Protein 4WLH (pdb70)

Nearest PDB structures (foldseek):
  4wlh-assembly1_B  TM=1.002E+00  e=2.065E-86  Homo sapiens
  4wlh-assembly1_A  TM=9.991E-01  e=7.789E-84  Homo sapiens
  3fvu-assembly1_B  TM=9.979E-01  e=1.048E-82  Homo sapiens
  1w7l-assembly1_A  TM=1.001E+00  e=1.124E-81  Homo sapiens
  5veh-assembly1_A  TM=9.708E-01  e=1.735E-54  Aedes aegypti

Structure (mmCIF, N/CA/C/O backbone):
data_4WLH
#
_entry.id   4WLH
#
_cell.length_a   102.440
_cell.length_b   107.560
_cell.length_c   81.530
_cell.angle_alpha   90.00
_cell.angle_beta   112.64
_cell.angle_gamma   90.00
#
_symmetry.space_group_name_H-M   'C 1 2 1'
#
loop_
_entity.id
_entity.type
_entity.pdbx_description
1 polymer 'Kynurenine--oxoglutarate transaminase 1'
2 water water
#
loop_
_atom_site.group_PDB
_atom_site.id
_atom_site.type_symbol
_atom_site.label_atom_id
_atom_site.label_alt_id
_atom_site.label_comp_id
_atom_site.label_asym_id
_atom_site.label_entity_id
_atom_site.label_seq_id
_atom_site.pdbx_PDB_ins_code
_atom_site.Cartn_x
_atom_site.Cartn_y
_atom_site.Cartn_z
_atom_site.occupancy
_atom_site.B_iso_or_equiv
_atom_site.auth_seq_id
_atom_site.auth_comp_id
_atom_site.auth_asym_id
_atom_site.auth_atom_id
_atom_site.pdbx_PDB_model_num
ATOM 1 N N . GLN A 1 4 ? 9.656 23.186 5.796 1.00 43.59 4 GLN A N 1
ATOM 2 C CA . GLN A 1 4 ? 9.193 21.836 5.497 1.00 38.00 4 GLN A CA 1
ATOM 3 C C . GLN A 1 4 ? 8.968 21.029 6.774 1.00 18.97 4 GLN A C 1
ATOM 4 O O . GLN A 1 4 ? 9.504 21.340 7.837 1.00 25.25 4 GLN A O 1
ATOM 17 N N . LEU A 1 5 ? 8.168 19.975 6.663 1.00 19.78 5 LEU A N 1
ATOM 18 C CA . LEU A 1 5 ? 7.773 19.215 7.839 1.00 13.49 5 LEU A CA 1
ATOM 19 C C . LEU A 1 5 ? 8.942 18.457 8.459 1.00 12.94 5 LEU A C 1
ATOM 20 O O . LEU A 1 5 ? 9.157 18.518 9.676 1.00 14.79 5 LEU A O 1
ATOM 36 N N . GLN A 1 6 ? 9.682 17.738 7.623 1.00 11.61 6 GLN A N 1
ATOM 37 C CA . GLN A 1 6 ? 10.727 16.861 8.121 1.00 9.65 6 GLN A CA 1
ATOM 38 C C . GLN A 1 6 ? 12.068 17.565 8.289 1.00 10.40 6 GLN A C 1
ATOM 39 O O . GLN A 1 6 ? 12.352 18.582 7.642 1.00 11.21 6 GLN A O 1
ATOM 53 N N . ALA A 1 7 ? 12.919 16.993 9.123 1.00 9.59 7 ALA A N 1
ATOM 54 C CA . ALA A 1 7 ? 14.229 17.503 9.381 1.00 8.30 7 ALA A CA 1
ATOM 55 C C . ALA A 1 7 ? 15.143 17.317 8.180 1.00 10.05 7 ALA A C 1
ATOM 56 O O . ALA A 1 7 ? 15.075 16.311 7.476 1.00 9.26 7 ALA A O 1
ATOM 63 N N . ARG A 1 8 ? 16.024 18.285 7.998 0.87 6.66 8 ARG A N 1
ATOM 64 C CA . ARG A 1 8 ? 16.979 18.261 6.894 0.87 8.74 8 ARG A CA 1
ATOM 65 C C . ARG A 1 8 ? 17.902 17.062 6.956 0.87 7.75 8 ARG A C 1
ATOM 66 O O . ARG A 1 8 ? 18.388 16.620 5.921 0.87 7.84 8 ARG A O 1
ATOM 87 N N . ARG A 1 9 ? 18.110 16.510 8.146 1.00 8.07 9 ARG A N 1
ATOM 88 C CA . ARG A 1 9 ? 19.013 15.362 8.291 1.00 8.08 9 ARG A CA 1
ATOM 89 C C . ARG A 1 9 ? 18.503 14.146 7.507 1.00 8.27 9 ARG A C 1
ATOM 90 O O . ARG A 1 9 ? 19.270 13.215 7.265 1.00 8.82 9 ARG A O 1
ATOM 111 N N . LEU A 1 10 ? 17.235 14.153 7.100 1.00 9.12 10 LEU A N 1
ATOM 112 C CA . LEU A 1 10 ? 16.681 13.042 6.314 1.00 9.65 10 LEU A CA 1
ATOM 113 C C . LEU A 1 10 ? 16.942 13.179 4.816 1.00 8.80 10 LEU A C 1
ATOM 114 O O . LEU A 1 10 ? 16.623 12.268 4.051 1.00 9.33 10 LEU A O 1
ATOM 130 N N . ASP A 1 11 ? 17.511 14.296 4.390 1.00 9.70 11 ASP A N 1
ATOM 131 C CA . ASP A 1 11 ? 17.727 14.514 2.967 1.00 11.10 11 ASP A CA 1
ATOM 132 C C . ASP A 1 11 ? 18.517 13.364 2.339 1.00 11.21 11 ASP A C 1
ATOM 133 O O . ASP A 1 11 ? 19.590 13.000 2.810 1.00 12.44 11 ASP A O 1
ATOM 142 N N . GLY A 1 12 ? 17.967 12.800 1.272 1.00 12.05 12 GLY A N 1
ATOM 143 C CA . GLY A 1 12 ? 18.681 11.846 0.441 1.00 12.29 12 GLY A CA 1
ATOM 144 C C . GLY A 1 12 ? 18.808 10.445 1.006 1.00 15.74 12 GLY A C 1
ATOM 145 O O . GLY A 1 12 ? 19.477 9.615 0.397 1.00 20.54 12 GLY A O 1
ATOM 149 N N . ILE A 1 13 ? 18.182 10.162 2.155 1.00 11.92 13 ILE A N 1
ATOM 150 C CA . ILE A 1 13 ? 18.302 8.857 2.788 1.00 13.03 13 ILE A CA 1
ATOM 151 C C . ILE A 1 13 ? 16.980 8.138 2.948 1.00 11.26 13 ILE A C 1
ATOM 152 O O . ILE A 1 13 ? 16.910 7.130 3.652 1.00 13.25 13 ILE A O 1
ATOM 168 N N . ASP A 1 14 ? 15.934 8.601 2.270 1.00 12.67 14 ASP A N 1
ATOM 169 C CA . ASP A 1 14 ? 14.658 7.894 2.315 1.00 15.22 14 ASP A CA 1
ATOM 170 C C . ASP A 1 14 ? 14.683 6.715 1.345 1.00 14.81 14 ASP A C 1
ATOM 171 O O . ASP A 1 14 ? 13.927 5.764 1.521 1.00 18.30 14 ASP A O 1
ATOM 180 N N . TYR A 1 15 ? 15.543 6.771 0.332 0.00 0.00 15 TYR A N 1
ATOM 181 C CA . TYR A 1 15 ? 15.702 5.615 -0.539 0.00 0.00 15 TYR A CA 1
ATOM 182 C C . TYR A 1 15 ? 16.467 4.522 0.183 0.00 0.00 15 TYR A C 1
ATOM 183 O O . TYR A 1 15 ? 17.596 4.725 0.631 0.00 0.00 15 TYR A O 1
ATOM 201 N N . ASN A 1 16 ? 15.833 3.363 0.289 1.00 19.79 16 ASN A N 1
ATOM 202 C CA . ASN A 1 16 ? 16.464 2.171 0.853 1.00 17.73 16 ASN A CA 1
ATOM 203 C C . ASN A 1 16 ? 16.224 0.999 -0.093 1.00 19.56 16 ASN A C 1
ATOM 204 O O . ASN A 1 16 ? 15.087 0.730 -0.465 1.00 21.38 16 ASN A O 1
ATOM 215 N N . PRO A 1 17 ? 17.302 0.308 -0.498 1.00 18.57 17 PRO A N 1
ATOM 216 C CA . PRO A 1 17 ? 17.143 -0.742 -1.510 1.00 25.87 17 PRO A CA 1
ATOM 217 C C . PRO A 1 17 ? 16.273 -1.919 -1.049 1.00 22.52 17 PRO A C 1
ATOM 218 O O . PRO A 1 17 ? 15.505 -2.472 -1.830 1.00 25.10 17 PRO A O 1
ATOM 229 N N . TRP A 1 18 ? 16.337 -2.261 0.229 1.00 19.72 18 TRP A N 1
ATOM 230 C CA . TRP A 1 18 ? 15.816 -3.542 0.699 1.00 17.85 18 TRP A CA 1
ATOM 231 C C . TRP A 1 18 ? 14.294 -3.801 0.583 1.00 21.92 18 TRP A C 1
ATOM 232 O O . TRP A 1 18 ? 13.900 -4.937 0.325 1.00 29.53 18 TRP A O 1
ATOM 253 N N . VAL A 1 19 ? 13.450 -2.793 0.761 0.00 0.00 19 VAL A N 1
ATOM 254 C CA . VAL A 1 19 ? 12.009 -3.050 0.774 0.00 0.00 19 VAL A CA 1
ATOM 255 C C . VAL A 1 19 ? 11.492 -3.597 -0.565 0.00 0.00 19 VAL A C 1
ATOM 256 O O . VAL A 1 19 ? 10.529 -4.364 -0.591 0.00 0.00 19 VAL A O 1
ATOM 269 N N . GLU A 1 20 ? 12.134 -3.217 -1.666 0.00 0.00 20 GLU A N 1
ATOM 270 C CA . GLU A 1 20 ? 11.705 -3.676 -2.989 0.00 0.00 20 GLU A CA 1
ATOM 271 C C . GLU A 1 20 ? 12.384 -4.981 -3.419 0.00 0.00 20 GLU A C 1
ATOM 272 O O . GLU A 1 20 ? 11.874 -5.684 -4.291 0.00 0.00 20 GLU A O 1
ATOM 284 N N . PHE A 1 21 ? 13.527 -5.307 -2.819 0.00 0.00 21 PHE A N 1
ATOM 285 C CA . PHE A 1 21 ? 14.196 -6.575 -3.115 0.00 0.00 21 PHE A CA 1
ATOM 286 C C . PHE A 1 21 ? 13.460 -7.732 -2.445 0.00 0.00 21 PHE A C 1
ATOM 287 O O . PHE A 1 21 ? 13.327 -8.809 -3.025 0.00 0.00 21 PHE A O 1
ATOM 304 N N . VAL A 1 22 ? 12.981 -7.506 -1.225 0.00 0.00 22 VAL A N 1
ATOM 305 C CA . VAL A 1 22 ? 12.174 -8.504 -0.532 0.00 0.00 22 VAL A CA 1
ATOM 306 C C . VAL A 1 22 ? 10.814 -8.632 -1.213 0.00 0.00 22 VAL A C 1
ATOM 307 O O . VAL A 1 22 ? 10.168 -9.678 -1.146 0.00 0.00 22 VAL A O 1
ATOM 320 N N . LYS A 1 23 ? 10.389 -7.556 -1.869 0.00 0.00 23 LYS A N 1
ATOM 321 C CA . LYS A 1 23 ? 9.096 -7.516 -2.542 0.00 0.00 23 LYS A CA 1
ATOM 322 C C . LYS A 1 23 ? 9.057 -8.438 -3.760 0.00 0.00 23 LYS A C 1
ATOM 323 O O . LYS A 1 23 ? 8.189 -9.304 -3.855 0.00 0.00 23 LYS A O 1
ATOM 342 N N . LEU A 1 24 ? 9.992 -8.252 -4.688 0.00 0.00 24 LEU A N 1
ATOM 343 C CA . LEU A 1 24 ? 9.995 -9.029 -5.925 0.00 0.00 24 LEU A CA 1
ATOM 344 C C . LEU A 1 24 ? 10.212 -10.515 -5.651 0.00 0.00 24 LEU A C 1
ATOM 345 O O . LEU A 1 24 ? 9.617 -11.368 -6.309 0.00 0.00 24 LEU A O 1
ATOM 361 N N . ALA A 1 25 ? 11.068 -10.817 -4.680 0.00 0.00 25 ALA A N 1
ATOM 362 C CA . ALA A 1 25 ? 11.361 -12.199 -4.320 0.00 0.00 25 ALA A CA 1
ATOM 363 C C . ALA A 1 25 ? 10.121 -12.893 -3.766 0.00 0.00 25 ALA A C 1
ATOM 364 O O . ALA A 1 25 ? 9.857 -14.055 -4.074 0.00 0.00 25 ALA A O 1
ATOM 371 N N . SER A 1 26 ? 9.363 -12.169 -2.949 0.00 0.00 26 SER A N 1
ATOM 372 C CA . SER A 1 26 ? 8.172 -12.715 -2.308 0.00 0.00 26 SER A CA 1
ATOM 373 C C . SER A 1 26 ? 7.086 -13.090 -3.311 0.00 0.00 26 SER A C 1
ATOM 374 O O . SER A 1 26 ? 6.189 -13.874 -2.997 0.00 0.00 26 SER A O 1
ATOM 382 N N . GLU A 1 27 ? 7.173 -12.537 -4.516 0.00 0.00 27 GLU A N 1
ATOM 383 C CA . GLU A 1 27 ? 6.086 -12.639 -5.485 0.00 0.00 27 GLU A CA 1
ATOM 384 C C . GLU A 1 27 ? 6.288 -13.712 -6.561 0.00 0.00 27 GLU A C 1
ATOM 385 O O . GLU A 1 27 ? 5.399 -13.931 -7.386 0.00 0.00 27 GLU A O 1
ATOM 397 N N . HIS A 1 28 ? 7.445 -14.371 -6.559 0.00 0.00 28 HIS A N 1
ATOM 398 C CA . HIS A 1 28 ? 7.741 -15.418 -7.541 0.00 0.00 28 HIS A CA 1
ATOM 399 C C . HIS A 1 28 ? 8.102 -16.739 -6.863 0.00 0.00 28 HIS A C 1
ATOM 400 O O . HIS A 1 28 ? 8.456 -16.766 -5.684 0.00 0.00 28 HIS A O 1
ATOM 413 N N . ASP A 1 29 ? 8.008 -17.831 -7.618 0.00 0.00 29 ASP A N 1
ATOM 414 C CA . ASP A 1 29 ? 8.414 -19.149 -7.137 0.00 0.00 29 ASP A CA 1
ATOM 415 C C . ASP A 1 29 ? 9.924 -19.271 -7.282 0.00 0.00 29 ASP A C 1
ATOM 416 O O . ASP A 1 29 ? 10.432 -19.441 -8.391 0.00 0.00 29 ASP A O 1
ATOM 425 N N . VAL A 1 30 ? 10.637 -19.189 -6.162 1.00 20.33 30 VAL A N 1
ATOM 426 C CA . VAL A 1 30 ? 12.063 -18.905 -6.202 1.00 16.11 30 VAL A CA 1
ATOM 427 C C . VAL A 1 30 ? 12.828 -19.520 -5.052 1.00 13.63 30 VAL A C 1
ATOM 428 O O . VAL A 1 30 ? 12.279 -19.810 -3.991 1.00 16.80 30 VAL A O 1
ATOM 441 N N . VAL A 1 31 ? 14.124 -19.697 -5.287 1.00 12.56 31 VAL A N 1
ATOM 442 C CA . VAL A 1 31 ? 15.069 -20.076 -4.261 1.00 12.96 31 VAL A CA 1
ATOM 443 C C . VAL A 1 31 ? 15.750 -18.780 -3.832 1.00 11.79 31 VAL A C 1
ATOM 444 O O . VAL A 1 31 ? 16.403 -18.102 -4.637 1.00 11.41 31 VAL A O 1
ATOM 457 N N . ASN A 1 32 ? 15.538 -18.402 -2.585 1.00 12.16 32 ASN A N 1
ATOM 458 C CA . ASN A 1 32 ? 15.982 -17.094 -2.131 1.00 12.52 32 ASN A CA 1
ATOM 459 C C . ASN A 1 32 ? 17.371 -17.158 -1.537 1.00 11.81 32 ASN A C 1
ATOM 460 O O . ASN A 1 32 ? 17.569 -17.492 -0.374 1.00 17.02 32 ASN A O 1
ATOM 471 N N . LEU A 1 33 ? 18.341 -16.800 -2.358 1.00 10.44 33 LEU A N 1
ATOM 472 C CA . LEU A 1 33 ? 19.711 -16.740 -1.919 1.00 9.73 33 LEU A CA 1
ATOM 473 C C . LEU A 1 33 ? 20.133 -15.296 -1.707 1.00 9.31 33 LEU A C 1
ATOM 474 O O . LEU A 1 33 ? 21.316 -15.018 -1.605 1.00 9.58 33 LEU A O 1
ATOM 490 N N . GLY A 1 34 ? 19.166 -14.376 -1.621 1.00 11.34 34 GLY A N 1
ATOM 491 C CA . GLY A 1 34 ? 19.454 -12.968 -1.372 1.00 10.02 34 GLY A CA 1
ATOM 492 C C . GLY A 1 34 ? 19.299 -12.608 0.077 1.00 11.05 34 GLY A C 1
ATOM 493 O O . GLY A 1 34 ? 19.816 -11.602 0.522 1.00 17.87 34 GLY A O 1
ATOM 497 N N . GLN A 1 35 ? 18.562 -13.422 0.813 1.00 13.87 35 GLN A N 1
ATOM 498 C CA . GLN A 1 35 ? 18.307 -13.171 2.223 1.00 11.89 35 GLN A CA 1
ATOM 499 C C . GLN A 1 35 ? 19.579 -13.410 3.030 1.00 14.52 35 GLN A C 1
ATOM 500 O O . GLN A 1 35 ? 20.195 -14.471 2.918 1.00 27.79 35 GLN A O 1
ATOM 514 N N . GLY A 1 36 ? 19.950 -12.439 3.852 1.00 16.21 36 GLY A N 1
ATOM 515 C CA . GLY A 1 36 ? 21.156 -12.526 4.668 1.00 16.93 36 GLY A CA 1
ATOM 516 C C . GLY A 1 36 ? 20.957 -13.101 6.055 1.00 15.30 36 GLY A C 1
ATOM 517 O O . GLY A 1 36 ? 21.463 -12.564 7.041 1.00 15.41 36 GLY A O 1
ATOM 521 N N . PHE A 1 37 ? 20.199 -14.190 6.132 1.00 13.38 37 PHE A N 1
ATOM 522 C CA . PHE A 1 37 ? 19.997 -14.920 7.382 1.00 13.07 37 PHE A CA 1
ATOM 523 C C . PHE A 1 37 ? 19.830 -16.400 7.099 1.00 11.82 37 PHE A C 1
ATOM 524 O O . PHE A 1 37 ? 19.446 -16.784 5.993 1.00 11.69 37 PHE A O 1
ATOM 541 N N . PRO A 1 38 ? 20.110 -17.245 8.081 1.00 11.38 38 PRO A N 1
ATOM 542 C CA . PRO A 1 38 ? 19.924 -18.673 7.868 1.00 10.51 38 PRO A CA 1
ATOM 543 C C . PRO A 1 38 ? 18.463 -19.047 7.733 1.00 11.78 38 PRO A C 1
ATOM 544 O O . PRO A 1 38 ? 17.624 -18.454 8.434 1.00 13.81 38 PRO A O 1
ATOM 555 N N . ASP A 1 39 ? 18.145 -20.010 6.879 1.00 11.59 39 ASP A N 1
ATOM 556 C CA . ASP A 1 39 ? 16.790 -20.562 6.819 1.00 11.81 39 ASP A CA 1
ATOM 557 C C . ASP A 1 39 ? 16.668 -21.914 7.523 1.00 13.28 39 ASP A C 1
ATOM 558 O O . ASP A 1 39 ? 15.858 -22.758 7.153 1.00 14.46 39 ASP A O 1
ATOM 567 N N . PHE A 1 40 ? 17.481 -22.093 8.560 1.00 16.48 40 PHE A N 1
ATOM 568 C CA . PHE A 1 40 ? 17.430 -23.266 9.420 1.00 16.24 40 PHE A CA 1
ATOM 569 C C . PHE A 1 40 ? 17.506 -22.742 10.846 1.00 11.51 40 PHE A C 1
ATOM 570 O O . PHE A 1 40 ? 17.748 -21.562 11.057 1.00 14.92 40 PHE A O 1
ATOM 587 N N . PRO A 1 41 ? 17.252 -23.618 11.834 1.00 12.28 41 PRO A N 1
ATOM 588 C CA . PRO A 1 41 ? 17.188 -23.121 13.205 1.00 12.76 41 PRO A CA 1
ATOM 589 C C . PRO A 1 41 ? 18.532 -22.685 13.788 1.00 10.54 41 PRO A C 1
ATOM 590 O O . PRO A 1 41 ? 19.584 -23.193 13.404 1.00 10.53 41 PRO A O 1
ATOM 601 N N . PRO A 1 42 ? 18.500 -21.786 14.760 1.00 9.36 42 PRO A N 1
ATOM 602 C CA . PRO A 1 42 ? 19.686 -21.569 15.578 1.00 9.86 42 PRO A CA 1
ATOM 603 C C . PRO A 1 42 ? 20.015 -22.875 16.320 1.00 10.00 42 PRO A C 1
ATOM 604 O O . PRO A 1 42 ? 19.155 -23.766 16.411 1.00 9.39 42 PRO A O 1
ATOM 615 N N . PRO A 1 43 ? 21.232 -22.996 16.842 1.00 8.24 43 PRO A N 1
ATOM 616 C CA . PRO A 1 43 ? 21.581 -24.215 17.576 1.00 8.72 43 PRO A CA 1
ATOM 617 C C . PRO A 1 43 ? 20.707 -24.388 18.812 1.00 8.92 43 PRO A C 1
ATOM 618 O O . PRO A 1 43 ? 20.212 -23.401 19.368 1.00 8.56 43 PRO A O 1
ATOM 629 N N . ASP A 1 44 ? 20.533 -25.637 19.236 1.00 8.39 44 ASP A N 1
ATOM 630 C CA . ASP A 1 44 ? 19.663 -25.969 20.363 1.00 10.93 44 ASP A CA 1
ATOM 631 C C . ASP A 1 44 ? 19.979 -25.153 21.614 1.00 8.19 44 ASP A C 1
ATOM 632 O O . ASP A 1 44 ? 19.059 -24.663 22.273 1.00 8.83 44 ASP A O 1
ATOM 641 N N . PHE A 1 45 ? 21.256 -24.958 21.954 1.00 8.62 45 PHE A N 1
ATOM 642 C CA . PHE A 1 45 ? 21.565 -24.277 23.217 1.00 9.11 45 PHE A CA 1
ATOM 643 C C . PHE A 1 45 ? 21.103 -22.823 23.180 1.00 8.19 45 PHE A C 1
ATOM 644 O O . PHE A 1 45 ? 20.763 -22.259 24.209 1.00 9.04 45 PHE A O 1
ATOM 661 N N . ALA A 1 46 ? 21.046 -22.238 21.985 1.00 8.42 46 ALA A N 1
ATOM 662 C CA . ALA A 1 46 ? 20.618 -20.838 21.855 1.00 8.12 46 ALA A CA 1
ATOM 663 C C . ALA A 1 46 ? 19.101 -20.727 21.969 1.00 7.82 46 ALA A C 1
ATOM 664 O O . ALA A 1 46 ? 18.615 -19.889 22.701 1.00 8.99 46 ALA A O 1
ATOM 671 N N A VAL A 1 47 ? 18.370 -21.594 21.270 0.52 8.69 47 VAL A N 1
ATOM 672 N N B VAL A 1 47 ? 18.335 -21.579 21.281 0.48 8.55 47 VAL A N 1
ATOM 673 C CA A VAL A 1 47 ? 16.920 -21.611 21.365 0.52 9.79 47 VAL A CA 1
ATOM 674 C CA B VAL A 1 47 ? 16.883 -21.499 21.434 0.48 9.92 47 VAL A CA 1
ATOM 675 C C A VAL A 1 47 ? 16.508 -21.902 22.811 0.52 9.29 47 VAL A C 1
ATOM 676 C C B VAL A 1 47 ? 16.485 -21.890 22.854 0.48 9.38 47 VAL A C 1
ATOM 677 O O A VAL A 1 47 ? 15.632 -21.238 23.359 0.52 9.67 47 VAL A O 1
ATOM 678 O O B VAL A 1 47 ? 15.579 -21.293 23.427 0.48 9.60 47 VAL A O 1
ATOM 703 N N . GLU A 1 48 ? 17.172 -22.869 23.439 1.00 8.56 48 GLU A N 1
ATOM 704 C CA . GLU A 1 48 ? 16.909 -23.221 24.830 1.00 8.71 48 GLU A CA 1
ATOM 705 C C . GLU A 1 48 ? 17.203 -22.053 25.759 1.00 9.57 48 GLU A C 1
ATOM 706 O O . GLU A 1 48 ? 16.468 -21.835 26.713 1.00 8.64 48 GLU A O 1
ATOM 719 N N . ALA A 1 49 ? 18.265 -21.298 25.480 1.00 8.98 49 ALA A N 1
ATOM 720 C CA . ALA A 1 49 ? 18.581 -20.134 26.292 1.00 8.76 49 ALA A CA 1
ATOM 721 C C . ALA A 1 49 ? 17.447 -19.120 26.273 1.00 7.62 49 ALA A C 1
ATOM 722 O O . ALA A 1 49 ? 17.102 -18.538 27.300 1.00 8.33 49 ALA A O 1
ATOM 729 N N . PHE A 1 50 ? 16.852 -18.889 25.116 1.00 7.21 50 PHE A N 1
ATOM 730 C CA . PHE A 1 50 ? 15.749 -17.926 25.064 1.00 8.96 50 PHE A CA 1
ATOM 731 C C . PHE A 1 50 ? 14.511 -18.510 25.762 1.00 8.85 50 PHE A C 1
ATOM 732 O O . PHE A 1 50 ? 13.827 -17.806 26.506 1.00 8.58 50 PHE A O 1
ATOM 749 N N . GLN A 1 51 ? 14.231 -19.796 25.545 1.00 8.98 51 GLN A N 1
ATOM 750 C CA . GLN A 1 51 ? 13.130 -20.439 26.256 1.00 8.45 51 GLN A CA 1
ATOM 751 C C . GLN A 1 51 ? 13.300 -20.333 27.764 1.00 9.18 51 GLN A C 1
ATOM 752 O O . GLN A 1 51 ? 12.334 -20.055 28.487 1.00 10.94 51 GLN A O 1
ATOM 766 N N . HIS A 1 52 ? 14.525 -20.501 28.248 1.00 8.49 52 HIS A N 1
ATOM 767 C CA . HIS A 1 52 ? 14.800 -20.370 29.680 1.00 9.77 52 HIS A CA 1
ATOM 768 C C . HIS A 1 52 ? 14.537 -18.954 30.181 1.00 9.60 52 HIS A C 1
ATOM 769 O O . HIS A 1 52 ? 14.006 -18.746 31.257 1.00 10.52 52 HIS A O 1
ATOM 782 N N . ALA A 1 53 ? 14.947 -17.965 29.393 1.00 8.68 53 ALA A N 1
ATOM 783 C CA . ALA A 1 53 ? 14.780 -16.569 29.792 1.00 8.72 53 ALA A CA 1
ATOM 784 C C . ALA A 1 53 ? 13.316 -16.176 29.884 1.00 8.88 53 ALA A C 1
ATOM 785 O O . ALA A 1 53 ? 12.962 -15.355 30.737 1.00 12.61 53 ALA A O 1
ATOM 792 N N . VAL A 1 54 ? 12.447 -16.725 29.039 1.00 9.53 54 VAL A N 1
ATOM 793 C CA . VAL A 1 54 ? 11.041 -16.349 29.067 1.00 10.69 54 VAL A CA 1
ATOM 794 C C . VAL A 1 54 ? 10.217 -17.251 29.997 1.00 10.61 54 VAL A C 1
ATOM 795 O O . VAL A 1 54 ? 9.022 -17.020 30.174 1.00 13.49 54 VAL A O 1
ATOM 808 N N . SER A 1 55 ? 10.843 -18.244 30.620 1.00 12.13 55 SER A N 1
ATOM 809 C CA . SER A 1 55 ? 10.132 -19.123 31.550 1.00 12.19 55 SER A CA 1
ATOM 810 C C . SER A 1 55 ? 10.783 -19.129 32.947 1.00 13.25 55 SER A C 1
ATOM 811 O O . SER A 1 55 ? 10.391 -19.909 33.817 1.00 17.46 55 SER A O 1
ATOM 819 N N . GLY A 1 56 ? 11.743 -18.244 33.185 1.00 14.38 56 GLY A N 1
ATOM 820 C CA . GLY A 1 56 ? 12.489 -18.214 34.425 1.00 14.36 56 GLY A CA 1
ATOM 821 C C . GLY A 1 56 ? 11.993 -17.126 35.348 1.00 15.76 56 GLY A C 1
ATOM 822 O O . GLY A 1 56 ? 10.785 -16.902 35.431 1.00 17.45 56 GLY A O 1
ATOM 826 N N . ASP A 1 57 ? 12.932 -16.461 36.020 1.00 14.27 57 ASP A N 1
ATOM 827 C CA . ASP A 1 57 ? 12.636 -15.357 36.943 1.00 15.11 57 ASP A CA 1
ATOM 828 C C . ASP A 1 57 ? 11.622 -14.394 36.305 1.00 12.95 57 ASP A C 1
ATOM 829 O O . ASP A 1 57 ? 11.877 -13.821 35.246 1.00 10.33 57 ASP A O 1
ATOM 838 N N . PHE A 1 58 ? 10.464 -14.216 36.925 1.00 11.17 58 PHE A N 1
ATOM 839 C CA . PHE A 1 58 ? 9.438 -13.384 36.320 1.00 11.40 58 PHE A CA 1
ATOM 840 C C . PHE A 1 58 ? 9.891 -11.942 36.150 1.00 9.93 58 PHE A C 1
ATOM 841 O O . PHE A 1 58 ? 9.344 -11.202 35.316 1.00 10.39 58 PHE A O 1
ATOM 858 N N . MET A 1 59 ? 10.882 -11.530 36.926 1.00 11.07 59 MET A N 1
ATOM 859 C CA . MET A 1 59 ? 11.333 -10.149 36.859 1.00 11.00 59 MET A CA 1
ATOM 860 C C . MET A 1 59 ? 12.133 -9.871 35.591 1.00 9.07 59 MET A C 1
ATOM 861 O O . MET A 1 59 ? 12.364 -8.701 35.270 1.00 9.14 59 MET A O 1
ATOM 875 N N . LEU A 1 60 ? 12.535 -10.912 34.863 1.00 7.81 60 LEU A N 1
ATOM 876 C CA . LEU A 1 60 ? 13.131 -10.690 33.559 1.00 9.01 60 LEU A CA 1
ATOM 877 C C . LEU A 1 60 ? 12.109 -10.133 32.572 1.00 7.46 60 LEU A C 1
ATOM 878 O O . LEU A 1 60 ? 12.504 -9.688 31.497 1.00 8.02 60 LEU A O 1
ATOM 894 N N . ASN A 1 61 ? 10.818 -10.123 32.898 1.00 7.37 61 ASN A N 1
ATOM 895 C CA . ASN A 1 61 ? 9.830 -9.445 32.059 1.00 7.32 61 ASN A CA 1
ATOM 896 C C . ASN A 1 61 ? 9.854 -7.930 32.223 1.00 6.94 61 ASN A C 1
ATOM 897 O O . ASN A 1 61 ? 9.191 -7.249 31.457 1.00 7.67 61 ASN A O 1
ATOM 908 N N . GLN A 1 62 ? 10.585 -7.414 33.224 1.00 6.59 62 GLN A N 1
ATOM 909 C CA . GLN A 1 62 ? 10.649 -5.976 33.476 1.00 6.33 62 GLN A CA 1
ATOM 910 C C . GLN A 1 62 ? 11.999 -5.409 33.038 1.00 6.82 62 GLN A C 1
ATOM 911 O O . GLN A 1 62 ? 12.940 -6.155 32.714 1.00 7.47 62 GLN A O 1
ATOM 925 N N . TYR A 1 63 ? 12.089 -4.086 33.018 1.00 5.82 63 TYR A N 1
ATOM 926 C CA . TYR A 1 63 ? 13.300 -3.379 32.624 1.00 6.32 63 TYR A CA 1
ATOM 927 C C . TYR A 1 63 ? 14.540 -3.951 33.280 1.00 7.43 63 TYR A C 1
ATOM 928 O O . TYR A 1 63 ? 14.531 -4.283 34.470 1.00 8.42 63 TYR A O 1
ATOM 946 N N . THR A 1 64 ? 15.641 -3.978 32.525 1.00 7.71 64 THR A N 1
ATOM 947 C CA . THR A 1 64 ? 16.967 -4.214 33.117 1.00 9.10 64 THR A CA 1
ATOM 948 C C . THR A 1 64 ? 17.774 -2.920 33.043 1.00 7.81 64 THR A C 1
ATOM 949 O O . THR A 1 64 ? 17.233 -1.860 32.734 1.00 9.36 64 THR A O 1
ATOM 960 N N . LYS A 1 65 ? 19.065 -3.017 33.342 0.98 8.10 65 LYS A N 1
ATOM 961 C CA . LYS A 1 65 ? 19.917 -1.849 33.397 0.98 8.82 65 LYS A CA 1
ATOM 962 C C . LYS A 1 65 ? 20.130 -1.229 32.028 0.98 7.31 65 LYS A C 1
ATOM 963 O O . LYS A 1 65 ? 20.266 -1.923 31.016 0.98 7.52 65 LYS A O 1
ATOM 982 N N . THR A 1 66 ? 20.185 0.092 31.998 1.00 7.40 66 THR A N 1
ATOM 983 C CA . THR A 1 66 ? 20.223 0.854 30.773 1.00 8.51 66 THR A CA 1
ATOM 984 C C . THR A 1 66 ? 21.350 0.443 29.832 1.00 7.60 66 THR A C 1
ATOM 985 O O . THR A 1 66 ? 21.122 0.312 28.628 1.00 8.50 66 THR A O 1
ATOM 996 N N . PHE A 1 67 ? 22.558 0.224 30.348 1.00 8.03 67 PHE A N 1
ATOM 997 C CA . PHE A 1 67 ? 23.693 -0.030 29.454 1.00 7.04 67 PHE A CA 1
ATOM 998 C C . PHE A 1 67 ? 23.945 -1.519 29.231 1.00 8.94 67 PHE A C 1
ATOM 999 O O . PHE A 1 67 ? 24.890 -1.895 28.506 1.00 9.43 67 PHE A O 1
ATOM 1016 N N . GLY A 1 68 ? 23.074 -2.365 29.779 1.00 8.28 68 GLY A N 1
ATOM 1017 C CA . GLY A 1 68 ? 23.096 -3.779 29.468 1.00 7.79 68 GLY A CA 1
ATOM 1018 C C . GLY A 1 68 ? 22.712 -4.655 30.639 1.00 7.92 68 GLY A C 1
ATOM 1019 O O . GLY A 1 68 ? 23.022 -4.355 31.794 1.00 9.30 68 GLY A O 1
ATOM 1023 N N . TYR A 1 69 ? 22.051 -5.759 30.334 1.00 7.17 69 TYR A N 1
ATOM 1024 C CA . TYR A 1 69 ? 21.759 -6.804 31.307 1.00 7.73 69 TYR A CA 1
ATOM 1025 C C . TYR A 1 69 ? 23.086 -7.259 31.929 1.00 8.45 69 TYR A C 1
ATOM 1026 O O . TYR A 1 69 ? 23.971 -7.684 31.195 1.00 7.68 69 TYR A O 1
ATOM 1044 N N . PRO A 1 70 ? 23.236 -7.171 33.267 1.00 8.37 70 PRO A N 1
ATOM 1045 C CA . PRO A 1 70 ? 24.590 -7.377 33.789 1.00 9.40 70 PRO A CA 1
ATOM 1046 C C . PRO A 1 70 ? 25.223 -8.745 33.510 1.00 8.21 70 PRO A C 1
ATOM 1047 O O . PRO A 1 70 ? 26.422 -8.772 33.235 1.00 9.36 70 PRO A O 1
ATOM 1058 N N . PRO A 1 71 ? 24.462 -9.854 33.508 1.00 8.85 71 PRO A N 1
ATOM 1059 C CA . PRO A 1 71 ? 25.131 -11.096 33.117 1.00 8.62 71 PRO A CA 1
ATOM 1060 C C . PRO A 1 71 ? 25.633 -11.084 31.684 1.00 9.39 71 PRO A C 1
ATOM 1061 O O . PRO A 1 71 ? 26.609 -11.760 31.376 1.00 9.92 71 PRO A O 1
ATOM 1072 N N . LEU A 1 72 ? 24.994 -10.319 30.795 1.00 8.51 72 LEU A N 1
ATOM 1073 C CA . LEU A 1 72 ? 25.472 -10.225 29.422 1.00 7.32 72 LEU A CA 1
ATOM 1074 C C . LEU A 1 72 ? 26.723 -9.360 29.348 1.00 7.83 72 LEU A C 1
ATOM 1075 O O . LEU A 1 72 ? 27.701 -9.738 28.683 1.00 8.13 72 LEU A O 1
ATOM 1091 N N . THR A 1 73 ? 26.742 -8.200 30.000 1.00 7.93 73 THR A N 1
ATOM 1092 C CA . THR A 1 73 ? 27.930 -7.364 29.915 1.00 9.01 73 THR A CA 1
ATOM 1093 C C . THR A 1 73 ? 29.115 -8.065 30.590 1.00 7.97 73 THR A C 1
ATOM 1094 O O . THR A 1 73 ? 30.244 -7.909 30.162 1.00 9.39 73 THR A O 1
ATOM 1105 N N . LYS A 1 74 ? 28.844 -8.875 31.607 1.00 8.70 74 LYS A N 1
ATOM 1106 C CA . LYS A 1 74 ? 29.903 -9.608 32.304 1.00 8.67 74 LYS A CA 1
ATOM 1107 C C . LYS A 1 74 ? 30.581 -10.593 31.358 1.00 9.56 74 LYS A C 1
ATOM 1108 O O . LYS A 1 74 ? 31.814 -10.629 31.278 1.00 10.27 74 LYS A O 1
ATOM 1127 N N . ILE A 1 75 ? 29.798 -11.415 30.664 1.00 8.41 75 ILE A N 1
ATOM 1128 C CA . ILE A 1 75 ? 30.390 -12.414 29.778 1.00 9.67 75 ILE A CA 1
ATOM 1129 C C . ILE A 1 75 ? 30.962 -11.776 28.509 1.00 9.09 75 ILE A C 1
ATOM 1130 O O . ILE A 1 75 ? 31.981 -12.227 27.992 1.00 9.30 75 ILE A O 1
ATOM 1146 N N . LEU A 1 76 ? 30.360 -10.699 28.003 1.00 8.14 76 LEU A N 1
ATOM 1147 C CA . LEU A 1 76 ? 30.976 -10.017 26.883 1.00 7.98 76 LEU A CA 1
ATOM 1148 C C . LEU A 1 76 ? 32.358 -9.501 27.287 1.00 8.70 76 LEU A C 1
ATOM 1149 O O . LEU A 1 76 ? 33.323 -9.632 26.527 1.00 9.05 76 LEU A O 1
ATOM 1165 N N . ALA A 1 77 ? 32.447 -8.882 28.462 1.00 8.41 77 ALA A N 1
ATOM 1166 C CA . ALA A 1 77 ? 33.714 -8.292 28.896 1.00 10.82 77 ALA A CA 1
ATOM 1167 C C . ALA A 1 77 ? 34.776 -9.372 29.104 1.00 10.26 77 ALA A C 1
ATOM 1168 O O . ALA A 1 77 ? 35.917 -9.213 28.699 1.00 10.76 77 ALA A O 1
ATOM 1175 N N A SER A 1 78 ? 34.388 -10.467 29.744 0.30 9.66 78 SER A N 1
ATOM 1176 N N B SER A 1 78 ? 34.418 -10.484 29.719 0.70 9.67 78 SER A N 1
ATOM 1177 C CA A SER A 1 78 ? 35.309 -11.572 29.998 0.30 9.81 78 SER A CA 1
ATOM 1178 C CA B SER A 1 78 ? 35.426 -11.516 29.975 0.70 9.74 78 SER A CA 1
ATOM 1179 C C A SER A 1 78 ? 35.795 -12.189 28.693 0.30 11.11 78 SER A C 1
ATOM 1180 C C B SER A 1 78 ? 35.815 -12.300 28.721 0.70 11.46 78 SER A C 1
ATOM 1181 O O A SER A 1 78 ? 36.997 -12.224 28.412 0.30 9.30 78 SER A O 1
ATOM 1182 O O B SER A 1 78 ? 36.996 -12.575 28.491 0.70 11.88 78 SER A O 1
ATOM 1197 N N . PHE A 1 79 ? 34.843 -12.654 27.889 1.00 9.22 79 PHE A N 1
ATOM 1198 C CA . PHE A 1 79 ? 35.124 -13.426 26.682 1.00 9.99 79 PHE A CA 1
ATOM 1199 C C . PHE A 1 79 ? 35.834 -12.579 25.640 1.00 9.92 79 PHE A C 1
ATOM 1200 O O . PHE A 1 79 ? 36.880 -12.965 25.120 1.00 10.39 79 PHE A O 1
ATOM 1218 N N . PHE A 1 80 ? 35.307 -11.402 25.338 1.00 9.61 80 PHE A N 1
ATOM 1219 C CA . PHE A 1 80 ? 35.980 -10.573 24.342 1.00 9.35 80 PHE A CA 1
ATOM 1220 C C . PHE A 1 80 ? 37.276 -9.965 24.879 1.00 10.73 80 PHE A C 1
ATOM 1221 O O . PHE A 1 80 ? 38.176 -9.670 24.119 1.00 10.80 80 PHE A O 1
ATOM 1238 N N . GLY A 1 81 ? 37.382 -9.804 26.190 1.00 10.73 81 GLY A N 1
ATOM 1239 C CA . GLY A 1 81 ? 38.632 -9.340 26.772 1.00 12.64 81 GLY A CA 1
ATOM 1240 C C . GLY A 1 81 ? 39.730 -10.344 26.458 1.00 12.44 81 GLY A C 1
ATOM 1241 O O . GLY A 1 81 ? 40.848 -9.969 26.092 1.00 12.69 81 GLY A O 1
ATOM 1245 N N A GLU A 1 82 ? 39.390 -11.628 26.571 0.39 11.22 82 GLU A N 1
ATOM 1246 N N B GLU A 1 82 ? 39.425 -11.623 26.593 0.61 11.13 82 GLU A N 1
ATOM 1247 C CA A GLU A 1 82 ? 40.301 -12.744 26.280 0.39 12.37 82 GLU A CA 1
ATOM 1248 C CA B GLU A 1 82 ? 40.397 -12.655 26.270 0.61 12.84 82 GLU A CA 1
ATOM 1249 C C A GLU A 1 82 ? 40.672 -12.833 24.795 0.39 14.91 82 GLU A C 1
ATOM 1250 C C B GLU A 1 82 ? 40.742 -12.587 24.780 0.61 15.73 82 GLU A C 1
ATOM 1251 O O A GLU A 1 82 ? 41.789 -13.206 24.441 0.39 13.58 82 GLU A O 1
ATOM 1252 O O B GLU A 1 82 ? 41.923 -12.570 24.407 0.61 13.91 82 GLU A O 1
ATOM 1275 N N . LEU A 1 83 ? 39.721 -12.517 23.923 1.00 12.28 83 LEU A N 1
ATOM 1276 C CA . LEU A 1 83 ? 39.953 -12.551 22.485 1.00 13.54 83 LEU A CA 1
ATOM 1277 C C . LEU A 1 83 ? 40.755 -11.334 22.027 1.00 16.13 83 LEU A C 1
ATOM 1278 O O . LEU A 1 83 ? 41.568 -11.454 21.092 1.00 16.66 83 LEU A O 1
ATOM 1295 N N . LEU A 1 84 ? 40.531 -10.183 22.664 1.00 13.93 84 LEU A N 1
ATOM 1296 C CA . LEU A 1 84 ? 41.166 -8.936 22.279 1.00 13.69 84 LEU A CA 1
ATOM 1297 C C . LEU A 1 84 ? 42.472 -8.658 23.020 1.00 18.10 84 LEU A C 1
ATOM 1298 O O . LEU A 1 84 ? 43.170 -7.709 22.668 1.00 19.30 84 LEU A O 1
ATOM 1314 N N . GLY A 1 85 ? 42.795 -9.453 24.033 1.00 17.48 85 GLY A N 1
ATOM 1315 C CA . GLY A 1 85 ? 43.950 -9.162 24.878 1.00 19.89 85 GLY A CA 1
ATOM 1316 C C . GLY A 1 85 ? 43.788 -7.840 25.620 1.00 21.32 85 GLY A C 1
ATOM 1317 O O . GLY A 1 85 ? 44.715 -7.033 25.722 1.00 22.81 85 GLY A O 1
ATOM 1321 N N . GLN A 1 86 ? 42.596 -7.621 26.166 1.00 17.15 86 GLN A N 1
ATOM 1322 C CA . GLN A 1 86 ? 42.245 -6.355 26.790 1.00 15.60 86 GLN A CA 1
ATOM 1323 C C . GLN A 1 86 ? 41.475 -6.604 28.074 1.00 14.86 86 GLN A C 1
ATOM 1324 O O . GLN A 1 86 ? 40.625 -7.482 28.117 1.00 15.66 86 GLN A O 1
ATOM 1338 N N . GLU A 1 87 ? 41.772 -5.837 29.116 1.00 18.16 87 GLU A N 1
ATOM 1339 C CA . GLU A 1 87 ? 40.977 -5.841 30.331 1.00 17.44 87 GLU A CA 1
ATOM 1340 C C . GLU A 1 87 ? 39.748 -4.964 30.129 1.00 20.85 87 GLU A C 1
ATOM 1341 O O . GLU A 1 87 ? 39.826 -3.739 30.188 1.00 25.61 87 GLU A O 1
ATOM 1353 N N . ILE A 1 88 ? 38.610 -5.597 29.896 1.00 14.36 88 ILE A N 1
ATOM 1354 C CA . ILE A 1 88 ? 37.383 -4.871 29.593 1.00 12.15 88 ILE A CA 1
ATOM 1355 C C . ILE A 1 88 ? 36.506 -4.764 30.852 1.00 10.86 88 ILE A C 1
ATOM 1356 O O . ILE A 1 88 ? 36.182 -5.784 31.469 1.00 13.76 88 ILE A O 1
ATOM 1372 N N . ASP A 1 89 ? 36.132 -3.545 31.204 1.00 11.93 89 ASP A N 1
ATOM 1373 C CA . ASP A 1 89 ? 35.236 -3.268 32.321 1.00 11.08 89 ASP A CA 1
ATOM 1374 C C . ASP A 1 89 ? 33.814 -3.297 31.784 1.00 12.14 89 ASP A C 1
ATOM 1375 O O . ASP A 1 89 ? 33.493 -2.527 30.878 1.00 13.13 89 ASP A O 1
ATOM 1384 N N . PRO A 1 90 ? 32.951 -4.172 32.328 1.00 10.73 90 PRO A N 1
ATOM 1385 C CA . PRO A 1 90 ? 31.609 -4.272 31.744 1.00 13.65 90 PRO A CA 1
ATOM 1386 C C . PRO A 1 90 ? 30.807 -2.989 31.846 1.00 18.03 90 PRO A C 1
ATOM 1387 O O . PRO A 1 90 ? 29.947 -2.783 31.000 1.00 16.82 90 PRO A O 1
ATOM 1398 N N . LEU A 1 91 ? 31.067 -2.149 32.843 0.00 0.00 91 LEU A N 1
ATOM 1399 C CA . LEU A 1 91 ? 30.269 -0.939 33.035 0.00 0.00 91 LEU A CA 1
ATOM 1400 C C . LEU A 1 91 ? 30.759 0.238 32.192 0.00 0.00 91 LEU A C 1
ATOM 1401 O O . LEU A 1 91 ? 29.961 1.081 31.777 0.00 0.00 91 LEU A O 1
ATOM 1417 N N A ARG A 1 92 ? 32.055 0.294 31.918 0.50 12.59 92 ARG A N 1
ATOM 1418 N N B ARG A 1 92 ? 32.075 0.280 31.962 0.50 12.59 92 ARG A N 1
ATOM 1419 C CA A ARG A 1 92 ? 32.609 1.439 31.220 0.50 12.71 92 ARG A CA 1
ATOM 1420 C CA B ARG A 1 92 ? 32.738 1.391 31.282 0.50 12.61 92 ARG A CA 1
ATOM 1421 C C A ARG A 1 92 ? 32.990 1.162 29.770 0.50 9.35 92 ARG A C 1
ATOM 1422 C C B ARG A 1 92 ? 32.924 1.152 29.785 0.50 9.66 92 ARG A C 1
ATOM 1423 O O A ARG A 1 92 ? 33.167 2.100 28.999 0.50 10.21 92 ARG A O 1
ATOM 1424 O O B ARG A 1 92 ? 32.939 2.098 29.012 0.50 8.95 92 ARG A O 1
ATOM 1465 N N . ASN A 1 93 ? 33.074 -0.117 29.404 1.00 8.97 93 ASN A N 1
ATOM 1466 C CA . ASN A 1 93 ? 33.612 -0.494 28.093 1.00 8.71 93 ASN A CA 1
ATOM 1467 C C . ASN A 1 93 ? 32.678 -1.317 27.220 1.00 7.88 93 ASN A C 1
ATOM 1468 O O . ASN A 1 93 ? 33.075 -1.721 26.136 1.00 8.96 93 ASN A O 1
ATOM 1480 N N . VAL A 1 94 ? 31.469 -1.593 27.697 1.00 8.07 94 VAL A N 1
ATOM 1481 C CA . VAL A 1 94 ? 30.497 -2.424 26.982 1.00 8.33 94 VAL A CA 1
ATOM 1482 C C . VAL A 1 94 ? 29.167 -1.716 26.961 1.00 7.17 94 VAL A C 1
ATOM 1483 O O . VAL A 1 94 ? 28.706 -1.244 28.005 1.00 8.48 94 VAL A O 1
ATOM 1496 N N . LEU A 1 95 ? 28.528 -1.675 25.799 1.00 7.10 95 LEU A N 1
ATOM 1497 C CA . LEU A 1 95 ? 27.152 -1.198 25.664 1.00 6.81 95 LEU A CA 1
ATOM 1498 C C . LEU A 1 95 ? 26.369 -2.205 24.848 1.00 6.35 95 LEU A C 1
ATOM 1499 O O . LEU A 1 95 ? 26.785 -2.550 23.735 1.00 7.30 95 LEU A O 1
ATOM 1515 N N . VAL A 1 96 ? 25.255 -2.695 25.396 1.00 6.53 96 VAL A N 1
ATOM 1516 C CA . VAL A 1 96 ? 24.349 -3.555 24.630 1.00 5.69 96 VAL A CA 1
ATOM 1517 C C . VAL A 1 96 ? 23.386 -2.696 23.824 1.00 6.21 96 VAL A C 1
ATOM 1518 O O . VAL A 1 96 ? 22.886 -1.682 24.307 1.00 6.95 96 VAL A O 1
ATOM 1531 N N . THR A 1 97 ? 23.180 -3.081 22.565 1.00 6.96 97 THR A N 1
ATOM 1532 C CA . THR A 1 97 ? 22.411 -2.299 21.599 1.00 6.73 97 THR A CA 1
ATOM 1533 C C . THR A 1 97 ? 21.406 -3.173 20.872 1.00 6.96 97 THR A C 1
ATOM 1534 O O . THR A 1 97 ? 21.379 -4.398 21.037 1.00 7.52 97 THR A O 1
ATOM 1545 N N . VAL A 1 98 ? 20.579 -2.527 20.055 1.00 7.24 98 VAL A N 1
ATOM 1546 C CA . VAL A 1 98 ? 19.589 -3.208 19.227 1.00 10.72 98 VAL A CA 1
ATOM 1547 C C . VAL A 1 98 ? 20.266 -3.678 17.946 1.00 8.57 98 VAL A C 1
ATOM 1548 O O . VAL A 1 98 ? 20.202 -3.058 16.875 1.00 8.84 98 VAL A O 1
ATOM 1561 N N . GLY A 1 99 ? 20.965 -4.780 18.079 1.00 8.05 99 GLY A N 1
ATOM 1562 C CA . GLY A 1 99 ? 21.675 -5.369 16.967 1.00 7.99 99 GLY A CA 1
ATOM 1563 C C . GLY A 1 99 ? 22.935 -4.592 16.638 1.00 6.69 99 GLY A C 1
ATOM 1564 O O . GLY A 1 99 ? 23.243 -3.502 17.164 1.00 7.08 99 GLY A O 1
ATOM 1568 N N . GLY A 1 100 ? 23.661 -5.144 15.680 1.00 7.65 100 GLY A N 1
ATOM 1569 C CA . GLY A 1 100 ? 24.761 -4.436 15.056 1.00 8.09 100 GLY A CA 1
ATOM 1570 C C . GLY A 1 100 ? 24.288 -3.157 14.403 1.00 7.38 100 GLY A C 1
ATOM 1571 O O . GLY A 1 100 ? 25.028 -2.170 14.379 1.00 6.69 100 GLY A O 1
ATOM 1575 N N . TYR A 1 101 ? 23.080 -3.127 13.839 1.00 7.16 101 TYR A N 1
ATOM 1576 C CA A TYR A 1 101 ? 22.545 -1.889 13.260 0.73 7.70 101 TYR A CA 1
ATOM 1577 C CA B TYR A 1 101 ? 22.559 -1.914 13.246 0.27 7.70 101 TYR A CA 1
ATOM 1578 C C . TYR A 1 101 ? 22.505 -0.804 14.300 1.00 7.91 101 TYR A C 1
ATOM 1579 O O . TYR A 1 101 ? 22.986 0.306 14.059 1.00 7.14 101 TYR A O 1
ATOM 1614 N N . GLY A 1 102 ? 21.893 -1.096 15.450 1.00 7.48 102 GLY A N 1
ATOM 1615 C CA . GLY A 1 102 ? 21.774 -0.115 16.506 1.00 7.31 102 GLY A CA 1
ATOM 1616 C C . GLY A 1 102 ? 23.128 0.332 17.021 1.00 7.23 102 GLY A C 1
ATOM 1617 O O . GLY A 1 102 ? 23.326 1.494 17.398 1.00 6.33 102 GLY A O 1
ATOM 1621 N N . ALA A 1 103 ? 24.084 -0.579 17.058 1.00 6.65 103 ALA A N 1
ATOM 1622 C CA . ALA A 1 103 ? 25.435 -0.253 17.506 1.00 7.18 103 ALA A CA 1
ATOM 1623 C C . ALA A 1 103 ? 26.089 0.753 16.572 1.00 6.25 103 ALA A C 1
ATOM 1624 O O . ALA A 1 103 ? 26.664 1.747 17.006 1.00 6.95 103 ALA A O 1
ATOM 1631 N N . LEU A 1 104 ? 25.969 0.494 15.277 1.00 5.81 104 LEU A N 1
ATOM 1632 C CA . LEU A 1 104 ? 26.503 1.383 14.242 1.00 6.13 104 LEU A CA 1
ATOM 1633 C C . LEU A 1 104 ? 25.872 2.741 14.404 1.00 6.22 104 LEU A C 1
ATOM 1634 O O . LEU A 1 104 ? 26.553 3.769 14.453 1.00 6.78 104 LEU A O 1
ATOM 1650 N N . PHE A 1 105 ? 24.555 2.758 14.461 1.00 6.18 105 PHE A N 1
ATOM 1651 C CA . PHE A 1 105 ? 23.817 4.013 14.573 1.00 5.83 105 PHE A CA 1
ATOM 1652 C C . PHE A 1 105 ? 24.291 4.819 15.792 1.00 6.09 105 PHE A C 1
ATOM 1653 O O . PHE A 1 105 ? 24.505 6.042 15.704 1.00 6.70 105 PHE A O 1
ATOM 1670 N N . THR A 1 106 ? 24.414 4.144 16.924 1.00 6.83 106 THR A N 1
ATOM 1671 C CA . THR A 1 106 ? 24.830 4.779 18.163 1.00 7.53 106 THR A CA 1
ATOM 1672 C C . THR A 1 106 ? 26.217 5.406 17.995 1.00 6.55 106 THR A C 1
ATOM 1673 O O . THR A 1 106 ? 26.432 6.549 18.426 1.00 7.08 106 THR A O 1
ATOM 1684 N N . ALA A 1 107 ? 27.153 4.657 17.399 1.00 7.17 107 ALA A N 1
ATOM 1685 C CA . ALA A 1 107 ? 28.496 5.173 17.144 1.00 6.42 107 ALA A CA 1
ATOM 1686 C C . ALA A 1 107 ? 28.481 6.417 16.266 1.00 6.03 107 ALA A C 1
ATOM 1687 O O . ALA A 1 107 ? 29.150 7.414 16.587 1.00 7.42 107 ALA A O 1
ATOM 1694 N N . PHE A 1 108 ? 27.747 6.385 15.161 1.00 6.89 108 PHE A N 1
ATOM 1695 C CA . PHE A 1 108 ? 27.719 7.528 14.260 1.00 8.40 108 PHE A CA 1
ATOM 1696 C C . PHE A 1 108 ? 27.099 8.733 14.940 1.00 7.11 108 PHE A C 1
ATOM 1697 O O . PHE A 1 108 ? 27.582 9.865 14.782 1.00 7.73 108 PHE A O 1
ATOM 1714 N N . GLN A 1 109 ? 26.006 8.540 15.668 1.00 6.98 109 GLN A N 1
ATOM 1715 C CA . GLN A 1 109 ? 25.348 9.667 16.315 1.00 7.16 109 GLN A CA 1
ATOM 1716 C C . GLN A 1 109 ? 26.198 10.244 17.447 1.00 7.98 109 GLN A C 1
ATOM 1717 O O . GLN A 1 109 ? 26.073 11.424 17.786 1.00 8.59 109 GLN A O 1
ATOM 1731 N N . ALA A 1 110 ? 27.034 9.425 18.067 1.00 6.68 110 ALA A N 1
ATOM 1732 C CA . ALA A 1 110 ? 27.898 9.920 19.136 1.00 7.38 110 ALA A CA 1
ATOM 1733 C C . ALA A 1 110 ? 29.063 10.758 18.599 1.00 8.14 110 ALA A C 1
ATOM 1734 O O . ALA A 1 110 ? 29.445 11.732 19.242 1.00 9.07 110 ALA A O 1
ATOM 1741 N N . LEU A 1 111 ? 29.645 10.339 17.479 1.00 7.20 111 LEU A N 1
ATOM 1742 C CA . LEU A 1 111 ? 30.947 10.866 17.070 1.00 8.12 111 LEU A CA 1
ATOM 1743 C C . LEU A 1 111 ? 30.957 11.719 15.815 1.00 8.30 111 LEU A C 1
ATOM 1744 O O . LEU A 1 111 ? 31.849 12.560 15.668 1.00 9.66 111 LEU A O 1
ATOM 1760 N N . VAL A 1 112 ? 30.020 11.517 14.907 1.00 6.63 112 VAL A N 1
ATOM 1761 C CA . VAL A 1 112 ? 30.062 12.186 13.621 1.00 7.92 112 VAL A CA 1
ATOM 1762 C C . VAL A 1 112 ? 29.241 13.458 13.700 1.00 8.09 112 VAL A C 1
ATOM 1763 O O . VAL A 1 112 ? 28.094 13.453 14.120 1.00 9.14 112 VAL A O 1
ATOM 1776 N N . ASP A 1 113 ? 29.854 14.561 13.268 1.00 8.12 113 ASP A N 1
ATOM 1777 C CA . ASP A 1 113 ? 29.267 15.889 13.366 1.00 8.66 113 ASP A CA 1
ATOM 1778 C C . ASP A 1 113 ? 29.345 16.566 12.006 1.00 8.07 113 ASP A C 1
ATOM 1779 O O . ASP A 1 113 ? 30.024 16.100 11.098 1.00 8.80 113 ASP A O 1
ATOM 1788 N N . GLU A 1 114 ? 28.616 17.668 11.876 1.00 9.19 114 GLU A N 1
ATOM 1789 C CA . GLU A 1 114 ? 28.553 18.430 10.648 1.00 9.52 114 GLU A CA 1
ATOM 1790 C C . GLU A 1 114 ? 29.938 18.758 10.144 1.00 11.62 114 GLU A C 1
ATOM 1791 O O . GLU A 1 114 ? 30.764 19.304 10.861 1.00 10.64 114 GLU A O 1
ATOM 1803 N N . GLY A 1 115 ? 30.184 18.366 8.896 1.00 13.38 115 GLY A N 1
ATOM 1804 C CA . GLY A 1 115 ? 31.449 18.634 8.236 1.00 14.01 115 GLY A CA 1
ATOM 1805 C C . GLY A 1 115 ? 32.522 17.577 8.415 1.00 16.09 115 GLY A C 1
ATOM 1806 O O . GLY A 1 115 ? 33.533 17.588 7.697 1.00 17.20 115 GLY A O 1
ATOM 1810 N N . ASP A 1 116 ? 32.332 16.676 9.372 1.00 10.95 116 ASP A N 1
ATOM 1811 C CA . ASP A 1 116 ? 33.297 15.603 9.582 1.00 10.06 116 ASP A CA 1
ATOM 1812 C C . ASP A 1 116 ? 33.320 14.702 8.360 1.00 11.74 116 ASP A C 1
ATOM 1813 O O . ASP A 1 116 ? 32.285 14.438 7.767 1.00 16.26 116 ASP A O 1
ATOM 1822 N N . GLU A 1 117 ? 34.499 14.199 8.010 1.00 9.30 117 GLU A N 1
ATOM 1823 C CA . GLU A 1 117 ? 34.619 13.157 6.987 1.00 9.50 117 GLU A CA 1
ATOM 1824 C C . GLU A 1 117 ? 34.691 11.773 7.617 1.00 9.48 117 GLU A C 1
ATOM 1825 O O . GLU A 1 117 ? 35.273 11.585 8.679 1.00 9.42 117 GLU A O 1
ATOM 1837 N N . VAL A 1 118 ? 34.076 10.802 6.957 1.00 7.97 118 VAL A N 1
ATOM 1838 C CA . VAL A 1 118 ? 34.097 9.418 7.400 1.00 7.76 118 VAL A CA 1
ATOM 1839 C C . VAL A 1 118 ? 34.541 8.572 6.206 1.00 7.76 118 VAL A C 1
ATOM 1840 O O . VAL A 1 118 ? 33.913 8.620 5.165 1.00 8.21 118 VAL A O 1
ATOM 1853 N N . ILE A 1 119 ? 35.619 7.828 6.389 1.00 7.89 119 ILE A N 1
ATOM 1854 C CA . ILE A 1 119 ? 36.126 6.977 5.325 1.00 7.42 119 ILE A CA 1
ATOM 1855 C C . ILE A 1 119 ? 35.384 5.646 5.353 1.00 8.25 119 ILE A C 1
ATOM 1856 O O . ILE A 1 119 ? 35.275 4.980 6.386 1.00 7.93 119 ILE A O 1
ATOM 1872 N N . ILE A 1 120 ? 34.869 5.277 4.189 1.00 7.77 120 ILE A N 1
ATOM 1873 C CA . ILE A 1 120 ? 34.074 4.074 3.997 1.00 7.57 120 ILE A CA 1
ATOM 1874 C C . ILE A 1 120 ? 34.744 3.287 2.859 1.00 9.04 120 ILE A C 1
ATOM 1875 O O . ILE A 1 120 ? 35.153 3.858 1.834 1.00 8.21 120 ILE A O 1
ATOM 1891 N N . ILE A 1 121 ? 34.871 1.989 3.056 1.00 7.56 121 ILE A N 1
ATOM 1892 C CA . ILE A 1 121 ? 35.571 1.106 2.134 1.00 8.06 121 ILE A CA 1
ATOM 1893 C C . ILE A 1 121 ? 34.560 0.355 1.256 1.00 7.88 121 ILE A C 1
ATOM 1894 O O . ILE A 1 121 ? 33.727 -0.405 1.757 1.00 8.23 121 ILE A O 1
ATOM 1910 N N . GLU A 1 122 ? 34.619 0.572 -0.056 1.00 8.15 122 GLU A N 1
ATOM 1911 C CA . GLU A 1 122 ? 33.726 -0.113 -0.996 1.00 7.94 122 GLU A CA 1
ATOM 1912 C C . GLU A 1 122 ? 34.278 -1.481 -1.378 1.00 6.95 122 GLU A C 1
ATOM 1913 O O . GLU A 1 122 ? 35.495 -1.611 -1.640 1.00 8.89 122 GLU A O 1
ATOM 1925 N N . PRO A 1 123 ? 33.427 -2.506 -1.453 1.00 6.83 123 PRO A N 1
ATOM 1926 C CA . PRO A 1 123 ? 31.987 -2.486 -1.215 1.00 7.40 123 PRO A CA 1
ATOM 1927 C C . PRO A 1 123 ? 31.671 -2.462 0.269 1.00 6.86 123 PRO A C 1
ATOM 1928 O O . PRO A 1 123 ? 32.307 -3.152 1.056 1.00 7.30 123 PRO A O 1
ATOM 1939 N N . PHE A 1 124 ? 30.681 -1.643 0.617 1.00 6.80 124 PHE A N 1
ATOM 1940 C CA . PHE A 1 124 ? 30.312 -1.431 2.021 1.00 6.34 124 PHE A CA 1
ATOM 1941 C C . PHE A 1 124 ? 28.873 -1.846 2.293 1.00 6.02 124 PHE A C 1
ATOM 1942 O O . PHE A 1 124 ? 27.951 -1.554 1.527 1.00 7.34 124 PHE A O 1
ATOM 1959 N N . PHE A 1 125 ? 28.681 -2.415 3.471 1.00 7.46 125 PHE A N 1
ATOM 1960 C CA . PHE A 1 125 ? 27.355 -2.618 4.047 1.00 7.26 125 PHE A CA 1
ATOM 1961 C C . PHE A 1 125 ? 26.601 -1.315 3.968 1.00 6.89 125 PHE A C 1
ATOM 1962 O O . PHE A 1 125 ? 27.098 -0.285 4.419 1.00 7.01 125 PHE A O 1
ATOM 1979 N N . ASP A 1 126 ? 25.437 -1.324 3.332 1.00 7.38 126 ASP A N 1
ATOM 1980 C CA . ASP A 1 126 ? 24.937 -0.100 2.701 1.00 6.92 126 ASP A CA 1
ATOM 1981 C C . ASP A 1 126 ? 24.592 1.025 3.656 1.00 7.17 126 ASP A C 1
ATOM 1982 O O . ASP A 1 126 ? 24.642 2.184 3.261 1.00 9.06 126 ASP A O 1
ATOM 1991 N N . CYS A 1 127 ? 24.274 0.702 4.908 1.00 6.17 127 CYS A N 1
ATOM 1992 C CA . CYS A 1 127 ? 23.843 1.728 5.861 1.00 7.08 127 CYS A CA 1
ATOM 1993 C C . CYS A 1 127 ? 24.949 2.675 6.267 1.00 6.57 127 CYS A C 1
ATOM 1994 O O . CYS A 1 127 ? 24.644 3.735 6.806 1.00 7.21 127 CYS A O 1
ATOM 2002 N N . TYR A 1 128 ? 26.223 2.344 6.043 1.00 5.83 128 TYR A N 1
ATOM 2003 C CA . TYR A 1 128 ? 27.271 3.229 6.531 1.00 6.35 128 TYR A CA 1
ATOM 2004 C C . TYR A 1 128 ? 27.129 4.632 5.944 1.00 7.24 128 TYR A C 1
ATOM 2005 O O . TYR A 1 128 ? 27.365 5.645 6.629 1.00 7.38 128 TYR A O 1
ATOM 2023 N N . GLU A 1 129 ? 26.778 4.698 4.669 1.00 7.03 129 GLU A N 1
ATOM 2024 C CA . GLU A 1 129 ? 26.651 5.983 3.990 1.00 7.06 129 GLU A CA 1
ATOM 2025 C C . GLU A 1 129 ? 25.518 6.865 4.531 1.00 6.26 129 GLU A C 1
ATOM 2026 O O . GLU A 1 129 ? 25.781 7.983 4.953 1.00 7.47 129 GLU A O 1
ATOM 2038 N N . PRO A 1 130 ? 24.265 6.391 4.509 1.00 7.35 130 PRO A N 1
ATOM 2039 C CA . PRO A 1 130 ? 23.188 7.248 5.035 1.00 7.33 130 PRO A CA 1
ATOM 2040 C C . PRO A 1 130 ? 23.336 7.528 6.528 1.00 6.47 130 PRO A C 1
ATOM 2041 O O . PRO A 1 130 ? 22.926 8.600 6.957 1.00 6.76 130 PRO A O 1
ATOM 2052 N N . MET A 1 131 ? 23.894 6.620 7.315 1.00 6.84 131 MET A N 1
ATOM 2053 C CA . MET A 1 131 ? 24.066 6.937 8.736 1.00 6.92 131 MET A CA 1
ATOM 2054 C C . MET A 1 131 ? 25.081 8.048 8.900 1.00 7.29 131 MET A C 1
ATOM 2055 O O . MET A 1 131 ? 24.937 8.922 9.748 1.00 6.90 131 MET A O 1
ATOM 2069 N N . THR A 1 132 ? 26.141 8.019 8.100 1.00 7.53 132 THR A N 1
ATOM 2070 C CA . THR A 1 132 ? 27.112 9.112 8.117 1.00 8.35 132 THR A CA 1
ATOM 2071 C C . THR A 1 132 ? 26.413 10.427 7.749 1.00 7.61 132 THR A C 1
ATOM 2072 O O . THR A 1 132 ? 26.570 11.456 8.419 1.00 8.32 132 THR A O 1
ATOM 2083 N N A MET A 1 133 ? 25.646 10.398 6.670 0.28 6.41 133 MET A N 1
ATOM 2084 N N B MET A 1 133 ? 25.630 10.384 6.682 0.29 6.40 133 MET A N 1
ATOM 2085 N N C MET A 1 133 ? 25.632 10.402 6.690 0.43 6.84 133 MET A N 1
ATOM 2086 C CA A MET A 1 133 ? 24.953 11.588 6.194 0.28 7.14 133 MET A CA 1
ATOM 2087 C CA B MET A 1 133 ? 24.936 11.558 6.160 0.29 7.16 133 MET A CA 1
ATOM 2088 C CA C MET A 1 133 ? 24.985 11.612 6.223 0.43 7.21 133 MET A CA 1
ATOM 2089 C C A MET A 1 133 ? 24.000 12.148 7.241 0.28 8.00 133 MET A C 1
ATOM 2090 C C B MET A 1 133 ? 23.922 12.143 7.152 0.29 8.14 133 MET A C 1
ATOM 2091 C C C MET A 1 133 ? 23.955 12.159 7.209 0.43 8.11 133 MET A C 1
ATOM 2092 O O A MET A 1 133 ? 23.995 13.352 7.482 0.28 8.86 133 MET A O 1
ATOM 2093 O O B MET A 1 133 ? 23.793 13.358 7.269 0.29 8.93 133 MET A O 1
ATOM 2094 O O C MET A 1 133 ? 23.837 13.369 7.368 0.43 8.99 133 MET A O 1
ATOM 2134 N N . MET A 1 134 ? 23.194 11.281 7.852 1.00 8.01 134 MET A N 1
ATOM 2135 C CA . MET A 1 134 ? 22.197 11.731 8.817 1.00 8.25 134 MET A CA 1
ATOM 2136 C C . MET A 1 134 ? 22.882 12.458 9.976 1.00 9.34 134 MET A C 1
ATOM 2137 O O . MET A 1 134 ? 22.308 13.404 10.526 1.00 12.22 134 MET A O 1
ATOM 2153 N N . ALA A 1 135 ? 24.110 12.077 10.306 1.00 7.14 135 ALA A N 1
ATOM 2154 C CA . ALA A 1 135 ? 24.886 12.696 11.372 1.00 7.60 135 ALA A CA 1
ATOM 2155 C C . ALA A 1 135 ? 25.657 13.932 10.883 1.00 7.99 135 ALA A C 1
ATOM 2156 O O . ALA A 1 135 ? 26.448 14.503 11.624 1.00 9.07 135 ALA A O 1
ATOM 2163 N N . GLY A 1 136 ? 25.423 14.347 9.645 1.00 8.03 136 GLY A N 1
ATOM 2164 C CA . GLY A 1 136 ? 26.046 15.543 9.093 1.00 8.11 136 GLY A CA 1
ATOM 2165 C C . GLY A 1 136 ? 27.422 15.308 8.484 1.00 8.06 136 GLY A C 1
ATOM 2166 O O . GLY A 1 136 ? 28.068 16.263 8.036 1.00 9.94 136 GLY A O 1
ATOM 2170 N N . GLY A 1 137 ? 27.884 14.066 8.489 1.00 8.77 137 GLY A N 1
ATOM 2171 C CA . GLY A 1 137 ? 29.194 13.741 7.975 1.00 9.03 137 GLY A CA 1
ATOM 2172 C C . GLY A 1 137 ? 29.226 13.695 6.448 1.00 8.79 137 GLY A C 1
ATOM 2173 O O . GLY A 1 137 ? 28.199 13.598 5.773 1.00 10.23 137 GLY A O 1
ATOM 2177 N N A ARG A 1 138 ? 30.446 13.742 5.932 0.58 9.44 138 ARG A N 1
ATOM 2178 N N B ARG A 1 138 ? 30.428 13.824 5.901 0.42 9.39 138 ARG A N 1
ATOM 2179 C CA A ARG A 1 138 ? 30.737 13.655 4.507 0.58 8.98 138 ARG A CA 1
ATOM 2180 C CA B ARG A 1 138 ? 30.662 13.667 4.469 0.42 9.17 138 ARG A CA 1
ATOM 2181 C C A ARG A 1 138 ? 31.407 12.315 4.237 0.58 7.75 138 ARG A C 1
ATOM 2182 C C B ARG A 1 138 ? 31.382 12.347 4.218 0.42 7.88 138 ARG A C 1
ATOM 2183 O O A ARG A 1 138 ? 32.549 12.114 4.616 0.58 9.07 138 ARG A O 1
ATOM 2184 O O B ARG A 1 138 ? 32.537 12.194 4.585 0.42 8.98 138 ARG A O 1
ATOM 2225 N N . PRO A 1 139 ? 30.693 11.383 3.593 1.00 8.52 139 PRO A N 1
ATOM 2226 C CA . PRO A 1 139 ? 31.333 10.105 3.267 1.00 10.80 139 PRO A CA 1
ATOM 2227 C C . PRO A 1 139 ? 32.486 10.294 2.265 1.00 9.20 139 PRO A C 1
ATOM 2228 O O . PRO A 1 139 ? 32.355 11.038 1.286 1.00 10.23 139 PRO A O 1
ATOM 2239 N N . VAL A 1 140 ? 33.597 9.630 2.541 1.00 8.44 140 VAL A N 1
ATOM 2240 C CA . VAL A 1 140 ? 34.755 9.625 1.650 1.00 9.07 140 VAL A CA 1
ATOM 2241 C C . VAL A 1 140 ? 35.039 8.154 1.349 1.00 9.16 140 VAL A C 1
ATOM 2242 O O . VAL A 1 140 ? 35.242 7.358 2.261 1.00 10.78 140 VAL A O 1
ATOM 2255 N N . PHE A 1 141 ? 35.060 7.780 0.081 1.00 9.16 141 PHE A N 1
ATOM 2256 C CA . PHE A 1 141 ? 35.122 6.376 -0.303 1.00 10.56 141 PHE A CA 1
ATOM 2257 C C . PHE A 1 141 ? 36.495 5.955 -0.798 1.00 10.94 141 PHE A C 1
ATOM 2258 O O . PHE A 1 141 ? 37.116 6.669 -1.603 1.00 10.98 141 PHE A O 1
ATOM 2275 N N . VAL A 1 142 ? 36.961 4.814 -0.303 1.00 9.20 142 VAL A N 1
ATOM 2276 C CA . VAL A 1 142 ? 38.146 4.148 -0.845 1.00 9.95 142 VAL A CA 1
ATOM 2277 C C . VAL A 1 142 ? 37.651 2.830 -1.398 1.00 9.55 142 VAL A C 1
ATOM 2278 O O . VAL A 1 142 ? 36.874 2.137 -0.742 1.00 9.81 142 VAL A O 1
ATOM 2291 N N . SER A 1 143 ? 38.091 2.458 -2.595 1.00 10.50 143 SER A N 1
ATOM 2292 C CA . SER A 1 143 ? 37.558 1.267 -3.254 1.00 9.17 143 SER A CA 1
ATOM 2293 C C . SER A 1 143 ? 38.557 0.129 -3.232 1.00 9.64 143 SER A C 1
ATOM 2294 O O . SER A 1 143 ? 39.647 0.264 -3.774 1.00 11.82 143 SER A O 1
ATOM 2302 N N . LEU A 1 144 ? 38.205 -1.010 -2.663 1.00 8.75 144 LEU A N 1
ATOM 2303 C CA . LEU A 1 144 ? 39.037 -2.202 -2.866 1.00 10.21 144 LEU A CA 1
ATOM 2304 C C . LEU A 1 144 ? 39.192 -2.458 -4.373 1.00 11.46 144 LEU A C 1
ATOM 2305 O O . LEU A 1 144 ? 38.278 -2.256 -5.151 1.00 11.74 144 LEU A O 1
ATOM 2321 N N . LYS A 1 145 ? 40.387 -2.888 -4.765 0.99 11.90 145 LYS A N 1
ATOM 2322 C CA . LYS A 1 145 ? 40.706 -3.071 -6.182 0.99 12.67 145 LYS A CA 1
ATOM 2323 C C . LYS A 1 145 ? 40.598 -4.536 -6.495 0.99 14.11 145 LYS A C 1
ATOM 2324 O O . LYS A 1 145 ? 41.380 -5.306 -5.954 0.99 14.45 145 LYS A O 1
ATOM 2343 N N . PRO A 1 146 ? 39.630 -4.933 -7.351 1.00 15.45 146 PRO A N 1
ATOM 2344 C CA . PRO A 1 146 ? 39.524 -6.362 -7.668 1.00 19.91 146 PRO A CA 1
ATOM 2345 C C . PRO A 1 146 ? 40.816 -6.943 -8.236 1.00 24.73 146 PRO A C 1
ATOM 2346 O O . PRO A 1 146 ? 41.566 -6.217 -8.899 1.00 22.47 146 PRO A O 1
ATOM 2357 N N . GLU A 1 153 ? 42.006 -19.131 -13.061 0.00 0.00 153 GLU A N 1
ATOM 2358 C CA . GLU A 1 153 ? 41.634 -19.305 -11.663 0.00 0.00 153 GLU A CA 1
ATOM 2359 C C . GLU A 1 153 ? 40.420 -18.462 -11.297 0.00 0.00 153 GLU A C 1
ATOM 2360 O O . GLU A 1 153 ? 40.179 -17.410 -11.891 0.00 0.00 153 GLU A O 1
ATOM 2371 N N . LEU A 1 154 ? 39.656 -18.934 -10.317 0.81 18.84 154 LEU A N 1
ATOM 2372 C CA . LEU A 1 154 ? 38.626 -18.117 -9.692 0.81 15.71 154 LEU A CA 1
ATOM 2373 C C . LEU A 1 154 ? 39.326 -17.106 -8.809 0.81 13.60 154 LEU A C 1
ATOM 2374 O O . LEU A 1 154 ? 40.346 -17.417 -8.192 0.81 19.54 154 LEU A O 1
ATOM 2390 N N . GLY A 1 155 ? 38.800 -15.888 -8.767 1.00 17.81 155 GLY A N 1
ATOM 2391 C CA . GLY A 1 155 ? 39.337 -14.880 -7.877 1.00 21.58 155 GLY A CA 1
ATOM 2392 C C . GLY A 1 155 ? 39.063 -15.242 -6.427 1.00 15.84 155 GLY A C 1
ATOM 2393 O O . GLY A 1 155 ? 38.264 -16.123 -6.126 1.00 13.50 155 GLY A O 1
ATOM 2397 N N . SER A 1 156 ? 39.766 -14.554 -5.537 1.00 20.02 156 SER A N 1
ATOM 2398 C CA . SER A 1 156 ? 39.615 -14.726 -4.099 1.00 16.59 156 SER A CA 1
ATOM 2399 C C . SER A 1 156 ? 39.434 -13.360 -3.471 1.00 11.76 156 SER A C 1
ATOM 2400 O O . SER A 1 156 ? 40.074 -12.408 -3.876 1.00 12.94 156 SER A O 1
ATOM 2408 N N A SER A 1 157 ? 38.570 -13.277 -2.464 0.59 12.26 157 SER A N 1
ATOM 2409 N N B SER A 1 157 ? 38.566 -13.277 -2.459 0.41 12.26 157 SER A N 1
ATOM 2410 C CA A SER A 1 157 ? 38.309 -12.007 -1.808 0.59 12.14 157 SER A CA 1
ATOM 2411 C CA B SER A 1 157 ? 38.305 -12.010 -1.778 0.41 12.07 157 SER A CA 1
ATOM 2412 C C A SER A 1 157 ? 39.573 -11.422 -1.177 0.59 10.07 157 SER A C 1
ATOM 2413 C C B SER A 1 157 ? 39.578 -11.419 -1.187 0.41 10.08 157 SER A C 1
ATOM 2414 O O A SER A 1 157 ? 39.723 -10.209 -1.059 0.59 11.70 157 SER A O 1
ATOM 2415 O O B SER A 1 157 ? 39.732 -10.203 -1.095 0.41 11.83 157 SER A O 1
ATOM 2430 N N . SER A 1 158 ? 40.497 -12.291 -0.793 1.00 11.72 158 SER A N 1
ATOM 2431 C CA . SER A 1 158 ? 41.757 -11.873 -0.194 1.00 13.41 158 SER A CA 1
ATOM 2432 C C . SER A 1 158 ? 42.556 -10.978 -1.149 1.00 14.01 158 SER A C 1
ATOM 2433 O O . SER A 1 158 ? 43.334 -10.135 -0.707 1.00 19.80 158 SER A O 1
ATOM 2442 N N . ASN A 1 159 ? 42.360 -11.179 -2.448 1.00 11.74 159 ASN A N 1
ATOM 2443 C CA . ASN A 1 159 ? 43.134 -10.471 -3.470 1.00 14.45 159 ASN A CA 1
ATOM 2444 C C . ASN A 1 159 ? 42.537 -9.133 -3.855 1.00 15.88 159 ASN A C 1
ATOM 2445 O O . ASN A 1 159 ? 43.095 -8.418 -4.672 1.00 15.85 159 ASN A O 1
ATOM 2456 N N . TRP A 1 160 ? 41.395 -8.775 -3.267 1.00 11.35 160 TRP A N 1
ATOM 2457 C CA . TRP A 1 160 ? 40.883 -7.412 -3.434 1.00 11.61 160 TRP A CA 1
ATOM 2458 C C . TRP A 1 160 ? 41.695 -6.500 -2.520 1.00 12.21 160 TRP A C 1
ATOM 2459 O O . TRP A 1 160 ? 41.648 -6.627 -1.287 1.00 15.64 160 TRP A O 1
ATOM 2480 N N . GLN A 1 161 ? 42.448 -5.587 -3.118 1.00 12.01 161 GLN A N 1
ATOM 2481 C CA . GLN A 1 161 ? 43.469 -4.848 -2.380 1.00 13.27 161 GLN A CA 1
ATOM 2482 C C . GLN A 1 161 ? 42.970 -3.507 -1.862 1.00 11.05 161 GLN A C 1
ATOM 2483 O O . GLN A 1 161 ? 42.242 -2.802 -2.542 1.00 11.11 161 GLN A O 1
ATOM 2497 N N . LEU A 1 162 ? 43.402 -3.184 -0.650 1.00 11.97 162 LEU A N 1
ATOM 2498 C CA . LEU A 1 162 ? 43.237 -1.860 -0.067 1.00 10.77 162 LEU A CA 1
ATOM 2499 C C . LEU A 1 162 ? 44.531 -1.087 -0.349 1.00 10.75 162 LEU A C 1
ATOM 2500 O O . LEU A 1 162 ? 45.524 -1.232 0.361 1.00 12.20 162 LEU A O 1
ATOM 2516 N N . ASP A 1 163 ? 44.525 -0.297 -1.399 1.00 10.97 163 ASP A N 1
ATOM 2517 C CA . ASP A 1 163 ? 45.774 0.302 -1.852 1.00 10.24 163 ASP A CA 1
ATOM 2518 C C . ASP A 1 163 ? 46.280 1.307 -0.822 1.00 10.76 163 ASP A C 1
ATOM 2519 O O . ASP A 1 163 ? 45.564 2.258 -0.483 1.00 12.28 163 ASP A O 1
ATOM 2528 N N . PRO A 1 164 ? 47.539 1.140 -0.351 1.00 10.30 164 PRO A N 1
ATOM 2529 C CA . PRO A 1 164 ? 48.002 2.027 0.716 1.00 12.18 164 PRO A CA 1
ATOM 2530 C C . PRO A 1 164 ? 48.067 3.491 0.310 1.00 10.82 164 PRO A C 1
ATOM 2531 O O . PRO A 1 164 ? 47.748 4.365 1.102 1.00 11.99 164 PRO A O 1
ATOM 2542 N N A MET A 1 165 ? 48.474 3.787 -0.919 0.72 11.70 165 MET A N 1
ATOM 2543 N N B MET A 1 165 ? 48.473 3.732 -0.935 0.28 11.86 165 MET A N 1
ATOM 2544 C CA A MET A 1 165 ? 48.553 5.174 -1.342 0.72 11.81 165 MET A CA 1
ATOM 2545 C CA B MET A 1 165 ? 48.572 5.079 -1.475 0.28 12.12 165 MET A CA 1
ATOM 2546 C C A MET A 1 165 ? 47.153 5.799 -1.517 0.72 11.03 165 MET A C 1
ATOM 2547 C C B MET A 1 165 ? 47.188 5.738 -1.501 0.28 11.09 165 MET A C 1
ATOM 2548 O O A MET A 1 165 ? 46.917 6.950 -1.118 0.72 12.24 165 MET A O 1
ATOM 2549 O O B MET A 1 165 ? 47.007 6.842 -0.979 0.28 12.31 165 MET A O 1
ATOM 2576 N N . GLU A 1 166 ? 46.215 5.047 -2.095 1.00 10.89 166 GLU A N 1
ATOM 2577 C CA . GLU A 1 166 ? 44.845 5.560 -2.195 1.00 11.42 166 GLU A CA 1
ATOM 2578 C C . GLU A 1 166 ? 44.264 5.805 -0.810 1.00 12.32 166 GLU A C 1
ATOM 2579 O O . GLU A 1 166 ? 43.698 6.867 -0.561 1.00 14.04 166 GLU A O 1
ATOM 2592 N N . LEU A 1 167 ? 44.449 4.860 0.096 1.00 11.62 167 LEU A N 1
ATOM 2593 C CA . LEU A 1 167 ? 43.856 5.000 1.419 1.00 10.13 167 LEU A CA 1
ATOM 2594 C C . LEU A 1 167 ? 44.471 6.200 2.134 1.00 12.13 167 LEU A C 1
ATOM 2595 O O . LEU A 1 167 ? 43.772 7.020 2.707 1.00 11.74 167 LEU A O 1
ATOM 2611 N N . ALA A 1 168 ? 45.794 6.303 2.112 1.00 11.37 168 ALA A N 1
ATOM 2612 C CA . ALA A 1 168 ? 46.473 7.413 2.769 1.00 12.84 168 ALA A CA 1
ATOM 2613 C C . ALA A 1 168 ? 46.005 8.770 2.254 1.00 11.98 168 ALA A C 1
ATOM 2614 O O . ALA A 1 168 ? 45.861 9.714 3.035 1.00 13.87 168 ALA A O 1
ATOM 2621 N N . GLY A 1 169 ? 45.755 8.866 0.952 1.00 12.73 169 GLY A N 1
ATOM 2622 C CA . GLY A 1 169 ? 45.295 10.098 0.340 1.00 13.13 169 GLY A CA 1
ATOM 2623 C C . GLY A 1 169 ? 43.876 10.493 0.723 1.00 14.02 169 GLY A C 1
ATOM 2624 O O . GLY A 1 169 ? 43.474 11.641 0.514 1.00 18.48 169 GLY A O 1
ATOM 2628 N N . LYS A 1 170 ? 43.113 9.557 1.286 1.00 12.29 170 LYS A N 1
ATOM 2629 C CA . LYS A 1 170 ? 41.728 9.830 1.712 1.00 12.37 170 LYS A CA 1
ATOM 2630 C C . LYS A 1 170 ? 41.676 10.514 3.070 1.00 11.33 170 LYS A C 1
ATOM 2631 O O . LYS A 1 170 ? 40.680 11.157 3.389 1.00 13.64 170 LYS A O 1
ATOM 2650 N N . PHE A 1 171 ? 42.706 10.323 3.884 1.00 11.64 171 PHE A N 1
ATOM 2651 C CA . PHE A 1 171 ? 42.774 10.942 5.201 1.00 13.40 171 PHE A CA 1
ATOM 2652 C C . PHE A 1 171 ? 43.089 12.438 5.077 1.00 14.72 171 PHE A C 1
ATOM 2653 O O . PHE A 1 171 ? 43.986 12.853 4.324 1.00 16.97 171 PHE A O 1
ATOM 2670 N N . THR A 1 172 ? 42.351 13.248 5.824 1.00 12.59 172 THR A N 1
ATOM 2671 C CA . THR A 1 172 ? 42.555 14.692 5.873 1.00 15.08 172 THR A CA 1
ATOM 2672 C C . THR A 1 172 ? 42.383 15.162 7.307 1.00 13.93 172 THR A C 1
ATOM 2673 O O . THR A 1 172 ? 42.043 14.369 8.192 1.00 14.31 172 THR A O 1
ATOM 2684 N N . SER A 1 173 ? 42.600 16.455 7.539 1.00 14.73 173 SER A N 1
ATOM 2685 C CA . SER A 1 173 ? 42.358 17.033 8.850 1.00 14.18 173 SER A CA 1
ATOM 2686 C C . SER A 1 173 ? 40.899 16.933 9.295 1.00 13.84 173 SER A C 1
ATOM 2687 O O . SER A 1 173 ? 40.604 17.099 10.475 1.00 15.77 173 SER A O 1
ATOM 2695 N N A ARG A 1 174 ? 40.007 16.638 8.356 0.29 12.39 174 ARG A N 1
ATOM 2696 N N B ARG A 1 174 ? 39.986 16.695 8.354 0.71 12.18 174 ARG A N 1
ATOM 2697 C CA A ARG A 1 174 ? 38.580 16.578 8.640 0.29 13.42 174 ARG A CA 1
ATOM 2698 C CA B ARG A 1 174 ? 38.561 16.585 8.679 0.71 13.36 174 ARG A CA 1
ATOM 2699 C C A ARG A 1 174 ? 38.080 15.155 8.872 0.29 11.89 174 ARG A C 1
ATOM 2700 C C B ARG A 1 174 ? 38.103 15.152 8.962 0.71 12.00 174 ARG A C 1
ATOM 2701 O O A ARG A 1 174 ? 36.903 14.959 9.175 0.29 12.06 174 ARG A O 1
ATOM 2702 O O B ARG A 1 174 ? 36.965 14.941 9.380 0.71 10.89 174 ARG A O 1
ATOM 2743 N N . THR A 1 175 ? 38.964 14.167 8.744 1.00 12.01 175 THR A N 1
ATOM 2744 C CA . THR A 1 175 ? 38.575 12.770 8.982 1.00 10.74 175 THR A CA 1
ATOM 2745 C C . THR A 1 175 ? 38.316 12.568 10.472 1.00 10.95 175 THR A C 1
ATOM 2746 O O . THR A 1 175 ? 39.222 12.753 11.301 1.00 12.83 175 THR A O 1
ATOM 2758 N N . LYS A 1 176 ? 37.089 12.138 10.807 1.00 9.11 176 LYS A N 1
ATOM 2759 C CA . LYS A 1 176 ? 36.700 11.796 12.191 1.00 8.11 176 LYS A CA 1
ATOM 2760 C C . LYS A 1 176 ? 36.809 10.310 12.465 1.00 8.91 176 LYS A C 1
ATOM 2761 O O . LYS A 1 176 ? 37.250 9.897 13.528 1.00 9.91 176 LYS A O 1
ATOM 2780 N N . ALA A 1 177 ? 36.381 9.517 11.492 1.00 9.05 177 ALA A N 1
ATOM 2781 C CA . ALA A 1 177 ? 36.295 8.073 11.643 1.00 8.96 177 ALA A CA 1
ATOM 2782 C C . ALA A 1 177 ? 36.532 7.362 10.313 1.00 7.96 177 ALA A C 1
ATOM 2783 O O . ALA A 1 177 ? 36.338 7.935 9.244 1.00 8.68 177 ALA A O 1
ATOM 2790 N N . LEU A 1 178 ? 36.963 6.105 10.417 1.00 7.67 178 LEU A N 1
ATOM 2791 C CA . LEU A 1 178 ? 37.031 5.161 9.306 1.00 7.49 178 LEU A CA 1
ATOM 2792 C C . LEU A 1 178 ? 36.182 3.968 9.710 1.00 8.99 178 LEU A C 1
ATOM 2793 O O . LEU A 1 178 ? 36.281 3.506 10.844 1.00 8.66 178 LEU A O 1
ATOM 2809 N N . VAL A 1 179 ? 35.354 3.478 8.797 1.00 7.10 179 VAL A N 1
ATOM 2810 C CA . VAL A 1 179 ? 34.508 2.314 9.069 1.00 8.36 179 VAL A CA 1
ATOM 2811 C C . VAL A 1 179 ? 35.117 1.097 8.426 1.00 6.48 179 VAL A C 1
ATOM 2812 O O . VAL A 1 179 ? 35.277 1.046 7.201 1.00 7.93 179 VAL A O 1
ATOM 2825 N N . LEU A 1 180 ? 35.515 0.168 9.277 1.00 7.40 180 LEU A N 1
ATOM 2826 C CA . LEU A 1 180 ? 36.098 -1.101 8.840 1.00 7.35 180 LEU A CA 1
ATOM 2827 C C . LEU A 1 180 ? 35.074 -2.210 9.030 1.00 8.02 180 LEU A C 1
ATOM 2828 O O . LEU A 1 180 ? 34.472 -2.284 10.096 1.00 11.93 180 LEU A O 1
ATOM 2844 N N . ASN A 1 181 ? 34.818 -3.035 8.029 1.00 6.86 181 ASN A N 1
ATOM 2845 C CA . ASN A 1 181 ? 33.935 -4.191 8.170 1.00 6.64 181 ASN A CA 1
ATOM 2846 C C . ASN A 1 181 ? 34.722 -5.435 7.795 1.00 7.28 181 ASN A C 1
ATOM 2847 O O . ASN A 1 181 ? 35.059 -5.631 6.633 1.00 7.99 181 ASN A O 1
ATOM 2858 N N . THR A 1 182 ? 35.038 -6.265 8.778 1.00 7.06 182 THR A N 1
ATOM 2859 C CA . THR A 1 182 ? 35.734 -7.517 8.498 1.00 8.77 182 THR A CA 1
ATOM 2860 C C . THR A 1 182 ? 35.226 -8.602 9.448 1.00 7.20 182 THR A C 1
ATOM 2861 O O . THR A 1 182 ? 35.085 -8.342 10.646 1.00 8.04 182 THR A O 1
ATOM 2872 N N . PRO A 1 183 ? 34.900 -9.794 8.930 1.00 6.96 183 PRO A N 1
ATOM 2873 C CA . PRO A 1 183 ? 34.815 -10.128 7.504 1.00 7.85 183 PRO A CA 1
ATOM 2874 C C . PRO A 1 183 ? 33.791 -9.227 6.801 1.00 7.25 183 PRO A C 1
ATOM 2875 O O . PRO A 1 183 ? 32.781 -8.806 7.401 1.00 7.30 183 PRO A O 1
ATOM 2886 N N . ASN A 1 184 ? 34.067 -8.862 5.553 1.00 7.19 184 ASN A N 1
ATOM 2887 C CA . ASN A 1 184 ? 33.261 -7.902 4.810 1.00 6.48 184 ASN A CA 1
ATOM 2888 C C . ASN A 1 184 ? 32.008 -8.544 4.210 1.00 7.31 184 ASN A C 1
ATOM 2889 O O . ASN A 1 184 ? 32.044 -9.629 3.651 1.00 8.31 184 ASN A O 1
ATOM 2900 N N . ASN A 1 185 ? 30.893 -7.837 4.360 1.00 7.58 185 ASN A N 1
ATOM 2901 C CA . ASN A 1 185 ? 29.677 -8.022 3.581 1.00 7.21 185 ASN A CA 1
ATOM 2902 C C . ASN A 1 185 ? 29.668 -6.891 2.580 1.00 7.67 185 ASN A C 1
ATOM 2903 O O . ASN A 1 185 ? 29.680 -5.727 2.982 1.00 7.97 185 ASN A O 1
ATOM 2914 N N . PRO A 1 186 ? 29.610 -7.164 1.267 1.00 7.23 186 PRO A N 1
ATOM 2915 C CA . PRO A 1 186 ? 29.181 -8.394 0.592 1.00 6.83 186 PRO A CA 1
ATOM 2916 C C . PRO A 1 186 ? 30.311 -9.300 0.104 1.00 7.24 186 PRO A C 1
ATOM 2917 O O . PRO A 1 186 ? 29.997 -10.383 -0.402 1.00 7.98 186 PRO A O 1
ATOM 2928 N N . LEU A 1 187 ? 31.563 -8.861 0.189 1.00 8.30 187 LEU A N 1
ATOM 2929 C CA . LEU A 1 187 ? 32.649 -9.510 -0.548 1.00 8.59 187 LEU A CA 1
ATOM 2930 C C . LEU A 1 187 ? 33.190 -10.778 0.126 1.00 8.02 187 LEU A C 1
ATOM 2931 O O . LEU A 1 187 ? 33.706 -11.692 -0.546 1.00 8.40 187 LEU A O 1
ATOM 2947 N N . GLY A 1 188 ? 33.147 -10.842 1.455 1.00 7.73 188 GLY A N 1
ATOM 2948 C CA . GLY A 1 188 ? 33.641 -12.014 2.156 1.00 8.00 188 GLY A CA 1
ATOM 2949 C C . GLY A 1 188 ? 35.131 -11.948 2.424 1.00 9.12 188 GLY A C 1
ATOM 2950 O O . GLY A 1 188 ? 35.734 -12.959 2.792 1.00 10.52 188 GLY A O 1
ATOM 2954 N N . LYS A 1 189 ? 35.720 -10.772 2.254 1.00 8.84 189 LYS A N 1
ATOM 2955 C CA . LYS A 1 189 ? 37.131 -10.547 2.548 1.00 8.60 189 LYS A CA 1
ATOM 2956 C C . LYS A 1 189 ? 37.392 -10.544 4.052 1.00 9.76 189 LYS A C 1
ATOM 2957 O O . LYS A 1 189 ? 36.656 -9.914 4.826 1.00 8.99 189 LYS A O 1
ATOM 2976 N N . VAL A 1 190 ? 38.431 -11.265 4.475 1.00 9.08 190 VAL A N 1
ATOM 2977 C CA . VAL A 1 190 ? 38.890 -11.271 5.855 1.00 9.85 190 VAL A CA 1
ATOM 2978 C C . VAL A 1 190 ? 40.183 -10.478 5.855 1.00 9.28 190 VAL A C 1
ATOM 2979 O O . VAL A 1 190 ? 41.169 -10.912 5.233 1.00 10.69 190 VAL A O 1
ATOM 2992 N N . PHE A 1 191 ? 40.185 -9.322 6.497 1.00 10.14 191 PHE A N 1
ATOM 2993 C CA . PHE A 1 191 ? 41.344 -8.446 6.443 1.00 9.74 191 PHE A CA 1
ATOM 2994 C C . PHE A 1 191 ? 42.536 -9.080 7.157 1.00 10.90 191 PHE A C 1
ATOM 2995 O O . PHE A 1 191 ? 42.421 -9.671 8.219 1.00 11.74 191 PHE A O 1
ATOM 3012 N N . SER A 1 192 ? 43.698 -8.970 6.523 1.00 11.44 192 SER A N 1
ATOM 3013 C CA . SER A 1 192 ? 44.922 -9.568 7.054 1.00 11.80 192 SER A CA 1
ATOM 3014 C C . SER A 1 192 ? 45.541 -8.676 8.116 1.00 11.48 192 SER A C 1
ATOM 3015 O O . SER A 1 192 ? 45.206 -7.493 8.218 1.00 10.50 192 SER A O 1
ATOM 3023 N N . ARG A 1 193 ? 46.483 -9.223 8.882 1.00 13.10 193 ARG A N 1
ATOM 3024 C CA . ARG A 1 193 ? 47.165 -8.422 9.887 1.00 13.09 193 ARG A CA 1
ATOM 3025 C C . ARG A 1 193 ? 47.822 -7.200 9.240 1.00 11.89 193 ARG A C 1
ATOM 3026 O O . ARG A 1 193 ? 47.777 -6.102 9.770 1.00 13.46 193 ARG A O 1
ATOM 3047 N N A GLU A 1 194 ? 48.424 -7.401 8.077 0.74 12.94 194 GLU A N 1
ATOM 3048 N N B GLU A 1 194 ? 48.449 -7.412 8.089 0.26 12.86 194 GLU A N 1
ATOM 3049 C CA A GLU A 1 194 ? 49.126 -6.337 7.389 0.74 12.91 194 GLU A CA 1
ATOM 3050 C CA B GLU A 1 194 ? 49.120 -6.336 7.372 0.26 13.08 194 GLU A CA 1
ATOM 3051 C C A GLU A 1 194 ? 48.174 -5.208 6.959 0.74 11.43 194 GLU A C 1
ATOM 3052 C C B GLU A 1 194 ? 48.159 -5.211 6.994 0.26 11.49 194 GLU A C 1
ATOM 3053 O O A GLU A 1 194 ? 48.483 -4.031 7.097 0.74 12.88 194 GLU A O 1
ATOM 3054 O O B GLU A 1 194 ? 48.459 -4.036 7.197 0.26 12.76 194 GLU A O 1
ATOM 3077 N N . GLU A 1 195 ? 47.002 -5.576 6.450 1.00 10.88 195 GLU A N 1
ATOM 3078 C CA . GLU A 1 195 ? 45.992 -4.594 6.070 1.00 11.77 195 GLU A CA 1
ATOM 3079 C C . GLU A 1 195 ? 45.500 -3.827 7.304 1.00 10.65 195 GLU A C 1
ATOM 3080 O O . GLU A 1 195 ? 45.332 -2.617 7.273 1.00 10.54 195 GLU A O 1
ATOM 3093 N N . LEU A 1 196 ? 45.311 -4.531 8.411 1.00 10.22 196 LEU A N 1
ATOM 3094 C CA . LEU A 1 196 ? 44.871 -3.861 9.632 1.00 9.99 196 LEU A CA 1
ATOM 3095 C C . LEU A 1 196 ? 45.960 -2.962 10.184 1.00 11.53 196 LEU A C 1
ATOM 3096 O O . LEU A 1 196 ? 45.664 -1.904 10.730 1.00 11.02 196 LEU A O 1
ATOM 3112 N N . GLU A 1 197 ? 47.220 -3.360 10.017 1.00 12.56 197 GLU A N 1
ATOM 3113 C CA . GLU A 1 197 ? 48.326 -2.519 10.469 1.00 13.73 197 GLU A CA 1
ATOM 3114 C C . GLU A 1 197 ? 48.378 -1.239 9.658 1.00 10.56 197 GLU A C 1
ATOM 3115 O O . GLU A 1 197 ? 48.677 -0.163 10.190 1.00 12.55 197 GLU A O 1
ATOM 3127 N N . LEU A 1 198 ? 48.086 -1.343 8.368 1.00 11.76 198 LEU A N 1
ATOM 3128 C CA . LEU A 1 198 ? 47.979 -0.167 7.524 1.00 11.55 198 LEU A CA 1
ATOM 3129 C C . LEU A 1 198 ? 46.884 0.797 8.025 1.00 10.07 198 LEU A C 1
ATOM 3130 O O . LEU A 1 198 ? 47.126 1.987 8.200 1.00 10.88 198 LEU A O 1
ATOM 3146 N N . VAL A 1 199 ? 45.667 0.286 8.217 1.00 9.85 199 VAL A N 1
ATOM 3147 C CA . VAL A 1 199 ? 44.563 1.096 8.733 1.00 10.25 199 VAL A CA 1
ATOM 3148 C C . VAL A 1 199 ? 44.933 1.707 10.089 1.00 9.29 199 VAL A C 1
ATOM 3149 O O . VAL A 1 199 ? 44.730 2.902 10.323 1.00 9.45 199 VAL A O 1
ATOM 3162 N N . ALA A 1 200 ? 45.484 0.875 10.969 1.00 9.66 200 ALA A N 1
ATOM 3163 C CA . ALA A 1 200 ? 45.868 1.316 12.312 1.00 10.58 200 ALA A CA 1
ATOM 3164 C C . ALA A 1 200 ? 46.900 2.453 12.278 1.00 11.73 200 ALA A C 1
ATOM 3165 O O . ALA A 1 200 ? 46.780 3.425 13.010 1.00 12.80 200 ALA A O 1
ATOM 3172 N N A SER A 1 201 ? 47.912 2.335 11.428 0.31 11.94 201 SER A N 1
ATOM 3173 N N B SER A 1 201 ? 47.917 2.309 11.430 0.69 11.86 201 SER A N 1
ATOM 3174 C CA A SER A 1 201 ? 48.952 3.354 11.380 0.31 12.94 201 SER A CA 1
ATOM 3175 C CA B SER A 1 201 ? 48.961 3.318 11.289 0.69 12.92 201 SER A CA 1
ATOM 3176 C C A SER A 1 201 ? 48.385 4.695 10.915 0.31 14.41 201 SER A C 1
ATOM 3177 C C B SER A 1 201 ? 48.361 4.669 10.932 0.69 14.36 201 SER A C 1
ATOM 3178 O O A SER A 1 201 ? 48.768 5.746 11.425 0.31 13.48 201 SER A O 1
ATOM 3179 O O B SER A 1 201 ? 48.701 5.692 11.521 0.69 14.06 201 SER A O 1
ATOM 3194 N N . LEU A 1 202 ? 47.473 4.661 9.949 1.00 12.22 202 LEU A N 1
ATOM 3195 C CA . LEU A 1 202 ? 46.872 5.883 9.460 1.00 12.28 202 LEU A CA 1
ATOM 3196 C C . LEU A 1 202 ? 45.916 6.481 10.490 1.00 11.18 202 LEU A C 1
ATOM 3197 O O . LEU A 1 202 ? 45.886 7.683 10.676 1.00 11.71 202 LEU A O 1
ATOM 3214 N N . CYS A 1 203 ? 45.143 5.649 11.187 1.00 11.04 203 CYS A N 1
ATOM 3215 C CA . CYS A 1 203 ? 44.283 6.174 12.240 1.00 11.15 203 CYS A CA 1
ATOM 3216 C C . CYS A 1 203 ? 45.073 6.808 13.366 1.00 10.67 203 CYS A C 1
ATOM 3217 O O . CYS A 1 203 ? 44.639 7.814 13.921 1.00 11.96 203 CYS A O 1
ATOM 3225 N N . GLN A 1 204 ? 46.211 6.225 13.715 1.00 11.74 204 GLN A N 1
ATOM 3226 C CA . GLN A 1 204 ? 47.059 6.835 14.740 1.00 13.09 204 GLN A CA 1
ATOM 3227 C C . GLN A 1 204 ? 47.709 8.113 14.237 1.00 13.67 204 GLN A C 1
ATOM 3228 O O . GLN A 1 204 ? 47.724 9.112 14.955 1.00 16.10 204 GLN A O 1
ATOM 3242 N N . GLN A 1 205 ? 48.205 8.096 13.010 1.00 14.12 205 GLN A N 1
ATOM 3243 C CA . GLN A 1 205 ? 48.850 9.277 12.438 1.00 15.08 205 GLN A CA 1
ATOM 3244 C C . GLN A 1 205 ? 47.912 10.470 12.442 1.00 15.48 205 GLN A C 1
ATOM 3245 O O . GLN A 1 205 ? 48.320 11.593 12.786 1.00 16.61 205 GLN A O 1
ATOM 3259 N N . HIS A 1 206 ? 46.658 10.240 12.052 1.00 13.78 206 HIS A N 1
ATOM 3260 C CA . HIS A 1 206 ? 45.705 11.328 11.843 1.00 12.64 206 HIS A CA 1
ATOM 3261 C C . HIS A 1 206 ? 44.736 11.526 13.007 1.00 12.38 206 HIS A C 1
ATOM 3262 O O . HIS A 1 206 ? 43.872 12.410 12.951 1.00 14.18 206 HIS A O 1
ATOM 3275 N N . ASP A 1 207 ? 44.905 10.742 14.060 1.00 12.29 207 ASP A N 1
ATOM 3276 C CA . ASP A 1 207 ? 44.001 10.780 15.223 1.00 12.84 207 ASP A CA 1
ATOM 3277 C C . ASP A 1 207 ? 42.530 10.584 14.821 1.00 13.16 207 ASP A C 1
ATOM 3278 O O . ASP A 1 207 ? 41.690 11.468 14.982 1.00 15.06 207 ASP A O 1
ATOM 3287 N N . VAL A 1 208 ? 42.255 9.393 14.300 1.00 11.12 208 VAL A N 1
ATOM 3288 C CA . VAL A 1 208 ? 40.972 9.021 13.736 1.00 11.10 208 VAL A CA 1
ATOM 3289 C C . VAL A 1 208 ? 40.482 7.807 14.520 1.00 9.06 208 VAL A C 1
ATOM 3290 O O . VAL A 1 208 ? 41.279 6.967 14.930 1.00 10.81 208 VAL A O 1
ATOM 3303 N N . VAL A 1 209 ? 39.164 7.733 14.724 1.00 8.11 209 VAL A N 1
ATOM 3304 C CA . VAL A 1 209 ? 38.540 6.587 15.373 1.00 9.10 209 VAL A CA 1
ATOM 3305 C C . VAL A 1 209 ? 38.200 5.532 14.318 1.00 9.27 209 VAL A C 1
ATOM 3306 O O . VAL A 1 209 ? 37.659 5.842 13.255 1.00 9.79 209 VAL A O 1
ATOM 3319 N N . CYS A 1 210 ? 38.518 4.283 14.603 1.00 7.66 210 CYS A N 1
ATOM 3320 C CA . CYS A 1 210 ? 38.113 3.168 13.760 1.00 7.22 210 CYS A CA 1
ATOM 3321 C C . CYS A 1 210 ? 36.848 2.532 14.328 1.00 8.64 210 CYS A C 1
ATOM 3322 O O . CYS A 1 210 ? 36.840 2.038 15.460 1.00 10.26 210 CYS A O 1
ATOM 3330 N N . ILE A 1 211 ? 35.764 2.605 13.554 1.00 7.46 211 ILE A N 1
ATOM 3331 C CA . ILE A 1 211 ? 34.513 1.935 13.885 1.00 7.24 211 ILE A CA 1
ATOM 3332 C C . ILE A 1 211 ? 34.571 0.616 13.142 1.00 7.67 211 ILE A C 1
ATOM 3333 O O . ILE A 1 211 ? 34.568 0.589 11.916 1.00 8.37 211 ILE A O 1
ATOM 3349 N N A THR A 1 212 ? 34.724 -0.482 13.883 0.61 8.19 212 THR A N 1
ATOM 3350 N N B THR A 1 212 ? 34.528 -0.471 13.895 0.39 7.51 212 THR A N 1
ATOM 3351 C CA A THR A 1 212 ? 34.946 -1.777 13.267 0.61 7.13 212 THR A CA 1
ATOM 3352 C CA B THR A 1 212 ? 34.901 -1.766 13.380 0.39 7.26 212 THR A CA 1
ATOM 3353 C C A THR A 1 212 ? 33.763 -2.725 13.496 0.61 6.77 212 THR A C 1
ATOM 3354 C C B THR A 1 212 ? 33.752 -2.765 13.519 0.39 6.91 212 THR A C 1
ATOM 3355 O O A THR A 1 212 ? 33.435 -3.114 14.626 0.61 7.85 212 THR A O 1
ATOM 3356 O O B THR A 1 212 ? 33.444 -3.244 14.620 0.39 7.38 212 THR A O 1
ATOM 3377 N N . ASP A 1 213 ? 33.134 -3.075 12.382 1.00 6.09 213 ASP A N 1
ATOM 3378 C CA . ASP A 1 213 ? 31.957 -3.925 12.300 1.00 7.39 213 ASP A CA 1
ATOM 3379 C C . ASP A 1 213 ? 32.456 -5.355 12.106 1.00 5.52 213 ASP A C 1
ATOM 3380 O O . ASP A 1 213 ? 32.876 -5.750 11.005 1.00 6.70 213 ASP A O 1
ATOM 3390 N N . GLU A 1 214 ? 32.387 -6.129 13.181 1.00 6.38 214 GLU A N 1
ATOM 3391 C CA . GLU A 1 214 ? 32.931 -7.476 13.226 1.00 6.29 214 GLU A CA 1
ATOM 3392 C C . GLU A 1 214 ? 31.812 -8.506 13.417 1.00 6.22 214 GLU A C 1
ATOM 3393 O O . GLU A 1 214 ? 32.021 -9.578 13.988 1.00 7.28 214 GLU A O 1
ATOM 3405 N N . VAL A 1 215 ? 30.621 -8.234 12.878 1.00 6.83 215 VAL A N 1
ATOM 3406 C CA . VAL A 1 215 ? 29.496 -9.135 13.111 1.00 6.21 215 VAL A CA 1
ATOM 3407 C C . VAL A 1 215 ? 29.781 -10.555 12.621 1.00 6.76 215 VAL A C 1
ATOM 3408 O O . VAL A 1 215 ? 29.295 -11.526 13.239 1.00 7.66 215 VAL A O 1
ATOM 3421 N N . TYR A 1 216 ? 30.560 -10.704 11.545 1.00 6.93 216 TYR A N 1
ATOM 3422 C CA . TYR A 1 216 ? 30.853 -12.043 10.991 1.00 7.56 216 TYR A CA 1
ATOM 3423 C C . TYR A 1 216 ? 32.120 -12.699 11.545 1.00 7.42 216 TYR A C 1
ATOM 3424 O O . TYR A 1 216 ? 32.660 -13.642 10.948 1.00 8.29 216 TYR A O 1
ATOM 3442 N N . GLN A 1 217 ? 32.566 -12.230 12.702 1.00 8.43 217 GLN A N 1
ATOM 3443 C CA . GLN A 1 217 ? 33.788 -12.714 13.359 1.00 8.54 217 GLN A CA 1
ATOM 3444 C C . GLN A 1 217 ? 34.014 -14.217 13.308 1.00 10.07 217 GLN A C 1
ATOM 3445 O O . GLN A 1 217 ? 35.137 -14.677 13.066 1.00 9.37 217 GLN A O 1
ATOM 3459 N N . TRP A 1 218 ? 32.970 -14.998 13.575 1.00 8.50 218 TRP A N 1
ATOM 3460 C CA . TRP A 1 218 ? 33.107 -16.447 13.700 1.00 9.59 218 TRP A CA 1
ATOM 3461 C C . TRP A 1 218 ? 32.976 -17.144 12.362 1.00 10.54 218 TRP A C 1
ATOM 3462 O O . TRP A 1 218 ? 33.335 -18.325 12.243 1.00 12.79 218 TRP A O 1
ATOM 3483 N N . MET A 1 219 ? 32.492 -16.436 11.349 1.00 9.42 219 MET A N 1
ATOM 3484 C CA . MET A 1 219 ? 32.287 -17.028 10.037 1.00 9.63 219 MET A CA 1
ATOM 3485 C C . MET A 1 219 ? 33.534 -16.821 9.192 1.00 8.67 219 MET A C 1
ATOM 3486 O O . MET A 1 219 ? 33.600 -15.934 8.336 1.00 9.66 219 MET A O 1
ATOM 3500 N N . VAL A 1 220 ? 34.555 -17.632 9.455 1.00 9.94 220 VAL A N 1
ATOM 3501 C CA . VAL A 1 220 ? 35.817 -17.557 8.730 1.00 10.98 220 VAL A CA 1
ATOM 3502 C C . VAL A 1 220 ? 36.149 -18.977 8.283 1.00 12.72 220 VAL A C 1
ATOM 3503 O O . VAL A 1 220 ? 35.857 -19.940 8.986 1.00 13.25 220 VAL A O 1
ATOM 3516 N N . TYR A 1 221 ? 36.747 -19.060 7.102 1.00 11.83 221 TYR A N 1
ATOM 3517 C CA . TYR A 1 221 ? 36.983 -20.319 6.371 1.00 11.11 221 TYR A CA 1
ATOM 3518 C C . TYR A 1 221 ? 38.460 -20.519 6.014 1.00 13.70 221 TYR A C 1
ATOM 3519 O O . TYR A 1 221 ? 39.264 -19.592 6.056 1.00 15.17 221 TYR A O 1
ATOM 3537 N N . ASP A 1 222 ? 38.788 -21.757 5.649 1.00 14.42 222 ASP A N 1
ATOM 3538 C CA . ASP A 1 222 ? 40.077 -22.095 5.033 1.00 16.43 222 ASP A CA 1
ATOM 3539 C C . ASP A 1 222 ? 41.261 -21.704 5.911 1.00 17.28 222 ASP A C 1
ATOM 3540 O O . ASP A 1 222 ? 42.311 -21.301 5.410 1.00 19.40 222 ASP A O 1
ATOM 3549 N N . GLY A 1 223 ? 41.062 -21.800 7.218 1.00 18.68 223 GLY A N 1
ATOM 3550 C CA . GLY A 1 223 ? 42.115 -21.490 8.163 1.00 20.23 223 GLY A CA 1
ATOM 3551 C C . GLY A 1 223 ? 42.385 -20.007 8.360 1.00 19.04 223 GLY A C 1
ATOM 3552 O O . GLY A 1 223 ? 43.303 -19.641 9.097 1.00 25.21 223 GLY A O 1
ATOM 3556 N N . HIS A 1 224 ? 41.613 -19.139 7.710 1.00 18.78 224 HIS A N 1
ATOM 3557 C CA . HIS A 1 224 ? 41.833 -17.701 7.885 1.00 16.12 224 HIS A CA 1
ATOM 3558 C C . HIS A 1 224 ? 41.388 -17.275 9.274 1.00 19.14 224 HIS A C 1
ATOM 3559 O O . HIS A 1 224 ? 40.367 -17.730 9.785 1.00 21.30 224 HIS A O 1
ATOM 3572 N N . GLN A 1 225 ? 42.189 -16.414 9.882 1.00 15.47 225 GLN A N 1
ATOM 3573 C CA . GLN A 1 225 ? 41.954 -15.930 11.234 1.00 14.49 225 GLN A CA 1
ATOM 3574 C C . GLN A 1 225 ? 41.298 -14.555 11.250 1.00 11.29 225 GLN A C 1
ATOM 3575 O O . GLN A 1 225 ? 41.714 -13.641 10.538 1.00 13.75 225 GLN A O 1
ATOM 3589 N N . HIS A 1 226 ? 40.256 -14.426 12.068 1.00 12.43 226 HIS A N 1
ATOM 3590 C CA . HIS A 1 226 ? 39.705 -13.112 12.354 1.00 10.35 226 HIS A CA 1
ATOM 3591 C C . HIS A 1 226 ? 40.660 -12.388 13.283 1.00 10.97 226 HIS A C 1
ATOM 3592 O O . HIS A 1 226 ? 40.941 -12.873 14.378 1.00 10.42 226 HIS A O 1
ATOM 3605 N N . ILE A 1 227 ? 41.123 -11.220 12.848 1.00 10.46 227 ILE A N 1
ATOM 3606 C CA . ILE A 1 227 ? 41.924 -10.353 13.701 1.00 11.27 227 ILE A CA 1
ATOM 3607 C C . ILE A 1 227 ? 41.140 -9.075 13.938 1.00 10.93 227 ILE A C 1
ATOM 3608 O O . ILE A 1 227 ? 40.643 -8.473 12.982 1.00 9.92 227 ILE A O 1
ATOM 3624 N N . SER A 1 228 ? 41.033 -8.683 15.207 1.00 9.83 228 SER A N 1
ATOM 3625 C CA . SER A 1 228 ? 40.339 -7.464 15.596 1.00 10.49 228 SER A CA 1
ATOM 3626 C C . SER A 1 228 ? 41.340 -6.321 15.654 1.00 10.05 228 SER A C 1
ATOM 3627 O O . SER A 1 228 ? 42.348 -6.397 16.378 1.00 11.78 228 SER A O 1
ATOM 3635 N N . ILE A 1 229 ? 41.062 -5.241 14.954 1.00 9.19 229 ILE A N 1
ATOM 3636 C CA . ILE A 1 229 ? 42.001 -4.128 14.929 1.00 9.82 229 ILE A CA 1
ATOM 3637 C C . ILE A 1 229 ? 42.196 -3.514 16.323 1.00 12.19 229 ILE A C 1
ATOM 3638 O O . ILE A 1 229 ? 43.259 -2.951 16.603 1.00 11.80 229 ILE A O 1
ATOM 3654 N N . ALA A 1 230 ? 41.204 -3.636 17.208 1.00 9.33 230 ALA A N 1
ATOM 3655 C CA . ALA A 1 230 ? 41.335 -3.132 18.574 1.00 10.40 230 ALA A CA 1
ATOM 3656 C C . ALA A 1 230 ? 42.401 -3.882 19.367 1.00 11.72 230 ALA A C 1
ATOM 3657 O O . ALA A 1 230 ? 42.794 -3.410 20.439 1.00 14.42 230 ALA A O 1
ATOM 3664 N N . SER A 1 231 ? 42.839 -5.037 18.888 1.00 13.03 231 SER A N 1
ATOM 3665 C CA . SER A 1 231 ? 43.877 -5.807 19.578 1.00 12.97 231 SER A CA 1
ATOM 3666 C C . SER A 1 231 ? 45.283 -5.340 19.202 1.00 15.05 231 SER A C 1
ATOM 3667 O O . SER A 1 231 ? 46.264 -5.751 19.843 1.00 15.59 231 SER A O 1
ATOM 3675 N N . LEU A 1 232 ? 45.395 -4.530 18.155 1.00 14.36 232 LEU A N 1
ATOM 3676 C CA . LEU A 1 232 ? 46.699 -4.033 17.718 1.00 12.94 232 LEU A CA 1
ATOM 3677 C C . LEU A 1 232 ? 47.217 -2.948 18.660 1.00 17.15 232 LEU A C 1
ATOM 3678 O O . LEU A 1 232 ? 46.437 -2.233 19.302 1.00 14.22 232 LEU A O 1
ATOM 3694 N N . PRO A 1 233 ? 48.550 -2.785 18.719 1.00 18.75 233 PRO A N 1
ATOM 3695 C CA . PRO A 1 233 ? 49.143 -1.794 19.616 1.00 20.35 233 PRO A CA 1
ATOM 3696 C C . PRO A 1 233 ? 48.584 -0.407 19.385 1.00 12.96 233 PRO A C 1
ATOM 3697 O O . PRO A 1 233 ? 48.493 0.078 18.256 1.00 15.34 233 PRO A O 1
ATOM 3708 N N . GLY A 1 234 ? 48.168 0.218 20.474 1.00 20.11 234 GLY A N 1
ATOM 3709 C CA . GLY A 1 234 ? 47.698 1.583 20.431 1.00 20.59 234 GLY A CA 1
ATOM 3710 C C . GLY A 1 234 ? 46.288 1.759 19.880 1.00 17.38 234 GLY A C 1
ATOM 3711 O O . GLY A 1 234 ? 45.837 2.896 19.746 1.00 19.25 234 GLY A O 1
ATOM 3715 N N . MET A 1 235 ? 45.597 0.674 19.536 1.00 14.64 235 MET A N 1
ATOM 3716 C CA . MET A 1 235 ? 44.301 0.828 18.859 1.00 12.43 235 MET A CA 1
ATOM 3717 C C . MET A 1 235 ? 43.093 0.762 19.806 1.00 12.38 235 MET A C 1
ATOM 3718 O O . MET A 1 235 ? 42.054 1.339 19.505 1.00 11.73 235 MET A O 1
ATOM 3732 N N . TRP A 1 236 ? 43.230 0.141 20.967 1.00 13.08 236 TRP A N 1
ATOM 3733 C CA . TRP A 1 236 ? 42.085 0.048 21.879 1.00 12.71 236 TRP A CA 1
ATOM 3734 C C . TRP A 1 236 ? 41.565 1.438 22.201 1.00 13.67 236 TRP A C 1
ATOM 3735 O O . TRP A 1 236 ? 40.353 1.677 22.226 1.00 11.95 236 TRP A O 1
ATOM 3756 N N . GLU A 1 237 ? 42.468 2.381 22.396 0.92 11.96 237 GLU A N 1
ATOM 3757 C CA . GLU A 1 237 ? 42.082 3.703 22.797 0.92 11.10 237 GLU A CA 1
ATOM 3758 C C . GLU A 1 237 ? 41.391 4.495 21.694 0.92 10.11 237 GLU A C 1
ATOM 3759 O O . GLU A 1 237 ? 40.878 5.567 21.948 0.92 11.50 237 GLU A O 1
ATOM 3771 N N . ARG A 1 238 ? 41.367 3.962 20.472 1.00 10.94 238 ARG A N 1
ATOM 3772 C CA . ARG A 1 238 ? 40.705 4.670 19.363 1.00 10.89 238 ARG A CA 1
ATOM 3773 C C . ARG A 1 238 ? 39.808 3.789 18.469 1.00 8.61 238 ARG A C 1
ATOM 3774 O O . ARG A 1 238 ? 39.552 4.153 17.312 1.00 10.42 238 ARG A O 1
ATOM 3795 N N . THR A 1 239 ? 39.311 2.688 19.029 1.00 10.72 239 THR A N 1
ATOM 3796 C CA . THR A 1 239 ? 38.503 1.731 18.268 1.00 8.77 239 THR A CA 1
ATOM 3797 C C . THR A 1 239 ? 37.194 1.445 18.983 1.00 9.85 239 THR A C 1
ATOM 3798 O O . THR A 1 239 ? 37.137 1.356 20.211 1.00 10.52 239 THR A O 1
ATOM 3809 N N . LEU A 1 240 ? 36.113 1.384 18.217 1.00 8.38 240 LEU A N 1
ATOM 3810 C CA . LEU A 1 240 ? 34.850 0.826 18.686 1.00 7.52 240 LEU A CA 1
ATOM 3811 C C . LEU A 1 240 ? 34.600 -0.463 17.959 1.00 7.30 240 LEU A C 1
ATOM 3812 O O . LEU A 1 240 ? 34.566 -0.468 16.722 1.00 9.18 240 LEU A O 1
ATOM 3828 N N . THR A 1 241 ? 34.405 -1.541 18.688 1.00 7.43 241 THR A N 1
ATOM 3829 C CA . THR A 1 241 ? 34.228 -2.849 18.091 1.00 8.04 241 THR A CA 1
ATOM 3830 C C . THR A 1 241 ? 32.790 -3.305 18.249 1.00 7.91 241 THR A C 1
ATOM 3831 O O . THR A 1 241 ? 32.252 -3.320 19.371 1.00 7.66 241 THR A O 1
ATOM 3842 N N . ILE A 1 242 ? 32.177 -3.685 17.125 1.00 7.36 242 ILE A N 1
ATOM 3843 C CA . ILE A 1 242 ? 30.744 -3.996 17.085 1.00 8.03 242 ILE A CA 1
ATOM 3844 C C . ILE A 1 242 ? 30.528 -5.469 16.784 1.00 6.63 242 ILE A C 1
ATOM 3845 O O . ILE A 1 242 ? 31.172 -6.027 15.890 1.00 7.02 242 ILE A O 1
ATOM 3861 N N . GLY A 1 243 ? 29.632 -6.108 17.543 1.00 6.75 243 GLY A N 1
ATOM 3862 C CA . GLY A 1 243 ? 29.175 -7.446 17.238 1.00 7.95 243 GLY A CA 1
ATOM 3863 C C . GLY A 1 243 ? 27.669 -7.582 17.242 1.00 6.06 243 GLY A C 1
ATOM 3864 O O . GLY A 1 243 ? 26.939 -6.670 17.663 1.00 7.37 243 GLY A O 1
ATOM 3868 N N . SER A 1 244 ? 27.207 -8.747 16.814 1.00 5.81 244 SER A N 1
ATOM 3869 C CA . SER A 1 244 ? 25.789 -9.039 16.655 1.00 6.20 244 SER A CA 1
ATOM 3870 C C . SER A 1 244 ? 25.507 -10.457 17.138 1.00 7.30 244 SER A C 1
ATOM 3871 O O . SER A 1 244 ? 26.089 -11.432 16.625 1.00 7.41 244 SER A O 1
ATOM 3879 N N . ALA A 1 245 ? 24.583 -10.584 18.081 1.00 6.41 245 ALA A N 1
ATOM 3880 C CA . ALA A 1 245 ? 24.174 -11.904 18.554 1.00 7.36 245 ALA A CA 1
ATOM 3881 C C . ALA A 1 245 ? 23.523 -12.682 17.438 1.00 7.71 245 ALA A C 1
ATOM 3882 O O . ALA A 1 245 ? 23.692 -13.902 17.339 1.00 8.08 245 ALA A O 1
ATOM 3889 N N . GLY A 1 246 ? 22.790 -12.010 16.565 1.00 8.03 246 GLY A N 1
ATOM 3890 C CA . GLY A 1 246 ? 22.070 -12.697 15.520 1.00 8.16 246 GLY A CA 1
ATOM 3891 C C . GLY A 1 246 ? 23.024 -13.364 14.549 1.00 8.38 246 GLY A C 1
ATOM 3892 O O . GLY A 1 246 ? 22.780 -14.504 14.108 1.00 9.30 246 GLY A O 1
ATOM 3937 N N . THR A 1 248 ? 26.081 -14.189 15.244 1.00 8.54 248 THR A N 1
ATOM 3938 C CA . THR A 1 248 ? 26.921 -15.111 16.014 1.00 6.93 248 THR A CA 1
ATOM 3939 C C . THR A 1 248 ? 26.223 -16.444 16.253 1.00 8.55 248 THR A C 1
ATOM 3940 O O . THR A 1 248 ? 26.824 -17.520 16.132 1.00 10.12 248 THR A O 1
ATOM 3951 N N . PHE A 1 249 ? 24.943 -16.390 16.630 1.00 6.46 249 PHE A N 1
ATOM 3952 C CA . PHE A 1 249 ? 24.172 -17.575 17.001 1.00 8.40 249 PHE A CA 1
ATOM 3953 C C . PHE A 1 249 ? 23.085 -17.961 16.003 1.00 7.58 249 PHE A C 1
ATOM 3954 O O . PHE A 1 249 ? 22.199 -18.760 16.297 1.00 7.44 249 PHE A O 1
ATOM 3971 N N . SER A 1 250 ? 23.186 -17.424 14.793 1.00 6.56 250 SER A N 1
ATOM 3972 C CA . SER A 1 250 ? 22.244 -17.778 13.722 1.00 6.57 250 SER A CA 1
ATOM 3973 C C . SER A 1 250 ? 20.794 -17.527 14.138 1.00 8.23 250 SER A C 1
ATOM 3974 O O . SER A 1 250 ? 19.907 -18.368 13.948 1.00 7.74 250 SER A O 1
ATOM 3982 N N . ALA A 1 251 ? 20.566 -16.332 14.679 1.00 7.03 251 ALA A N 1
ATOM 3983 C CA . ALA A 1 251 ? 19.265 -15.931 15.234 1.00 5.80 251 ALA A CA 1
ATOM 3984 C C . ALA A 1 251 ? 19.050 -14.467 14.955 1.00 6.23 251 ALA A C 1
ATOM 3985 O O . ALA A 1 251 ? 18.994 -13.625 15.877 1.00 6.55 251 ALA A O 1
ATOM 3992 N N . THR A 1 252 ? 18.941 -14.144 13.677 1.00 6.24 252 THR A N 1
ATOM 3993 C CA . THR A 1 252 ? 18.940 -12.747 13.279 1.00 6.88 252 THR A CA 1
ATOM 3994 C C . THR A 1 252 ? 17.775 -11.937 13.850 1.00 6.55 252 THR A C 1
ATOM 3995 O O . THR A 1 252 ? 17.902 -10.733 14.047 1.00 7.06 252 THR A O 1
ATOM 4006 N N . GLY A 1 253 ? 16.658 -12.606 14.117 1.00 6.72 253 GLY A N 1
ATOM 4007 C CA . GLY A 1 253 ? 15.486 -11.953 14.666 1.00 5.70 253 GLY A CA 1
ATOM 4008 C C . GLY A 1 253 ? 15.620 -11.588 16.127 1.00 5.86 253 GLY A C 1
ATOM 4009 O O . GLY A 1 253 ? 14.714 -10.944 16.702 1.00 6.29 253 GLY A O 1
ATOM 4013 N N . TRP A 1 254 ? 16.708 -11.994 16.774 1.00 6.53 254 TRP A N 1
ATOM 4014 C CA . TRP A 1 254 ? 16.921 -11.578 18.161 1.00 6.03 254 TRP A CA 1
ATOM 4015 C C . TRP A 1 254 ? 17.328 -10.114 18.265 1.00 5.88 254 TRP A C 1
ATOM 4016 O O . TRP A 1 254 ? 17.028 -9.474 19.264 1.00 6.73 254 TRP A O 1
ATOM 4037 N N . LYS A 1 255 ? 18.042 -9.591 17.276 1.00 5.52 255 LYS A N 1
ATOM 4038 C CA . LYS A 1 255 ? 18.398 -8.174 17.213 1.00 5.40 255 LYS A CA 1
ATOM 4039 C C . LYS A 1 255 ? 19.027 -7.680 18.516 1.00 6.28 255 LYS A C 1
ATOM 4040 O O . LYS A 1 255 ? 18.606 -6.673 19.104 1.00 6.67 255 LYS A O 1
ATOM 4059 N N . VAL A 1 256 ? 20.092 -8.355 18.930 1.00 6.06 256 VAL A N 1
ATOM 4060 C CA . VAL A 1 256 ? 20.903 -7.930 20.077 1.00 6.46 256 VAL A CA 1
ATOM 4061 C C . VAL A 1 256 ? 22.313 -7.727 19.556 1.00 5.33 256 VAL A C 1
ATOM 4062 O O . VAL A 1 256 ? 22.856 -8.592 18.859 1.00 6.66 256 VAL A O 1
ATOM 4075 N N . GLY A 1 257 ? 22.937 -6.607 19.891 1.00 6.73 257 GLY A N 1
ATOM 4076 C CA . GLY A 1 257 ? 24.317 -6.364 19.521 1.00 6.66 257 GLY A CA 1
ATOM 4077 C C . GLY A 1 257 ? 25.045 -5.676 20.643 1.00 7.79 257 GLY A C 1
ATOM 4078 O O . GLY A 1 257 ? 24.509 -5.508 21.739 1.00 6.88 257 GLY A O 1
ATOM 4082 N N . TRP A 1 258 ? 26.280 -5.277 20.374 1.00 6.70 258 TRP A N 1
ATOM 4083 C CA . TRP A 1 258 ? 27.072 -4.605 21.383 1.00 5.90 258 TRP A CA 1
ATOM 4084 C C . TRP A 1 258 ? 28.183 -3.825 20.742 1.00 6.79 258 TRP A C 1
ATOM 4085 O O . TRP A 1 258 ? 28.557 -4.038 19.579 1.00 7.41 258 TRP A O 1
ATOM 4106 N N A VAL A 1 259 ? 28.658 -2.844 21.497 0.74 6.82 259 VAL A N 1
ATOM 4107 N N B VAL A 1 259 ? 28.725 -2.908 21.528 0.26 6.78 259 VAL A N 1
ATOM 4108 C CA A VAL A 1 259 ? 29.877 -2.105 21.202 0.74 6.19 259 VAL A CA 1
ATOM 4109 C CA B VAL A 1 259 ? 29.904 -2.159 21.148 0.26 6.16 259 VAL A CA 1
ATOM 4110 C C A VAL A 1 259 ? 30.823 -2.276 22.384 0.74 6.60 259 VAL A C 1
ATOM 4111 C C B VAL A 1 259 ? 30.853 -2.104 22.338 0.26 6.82 259 VAL A C 1
ATOM 4112 O O A VAL A 1 259 ? 30.395 -2.259 23.556 0.74 6.34 259 VAL A O 1
ATOM 4113 O O B VAL A 1 259 ? 30.452 -1.793 23.462 0.26 5.56 259 VAL A O 1
ATOM 4138 N N . LEU A 1 260 ? 32.109 -2.439 22.052 1.00 7.60 260 LEU A N 1
ATOM 4139 C CA . LEU A 1 260 ? 33.187 -2.518 23.019 1.00 8.03 260 LEU A CA 1
ATOM 4140 C C . LEU A 1 260 ? 34.153 -1.388 22.756 1.00 8.92 260 LEU A C 1
ATOM 4141 O O . LEU A 1 260 ? 34.497 -1.141 21.591 1.00 9.05 260 LEU A O 1
ATOM 4158 N N . GLY A 1 261 ? 34.632 -0.695 23.790 1.00 7.51 261 GLY A N 1
ATOM 4159 C CA . GLY A 1 261 ? 35.615 0.338 23.569 1.00 9.18 261 GLY A CA 1
ATOM 4160 C C . GLY A 1 261 ? 36.000 1.040 24.838 1.00 7.79 261 GLY A C 1
ATOM 4161 O O . GLY A 1 261 ? 35.484 0.740 25.897 1.00 8.82 261 GLY A O 1
ATOM 4165 N N . PRO A 1 262 ? 36.908 2.021 24.719 1.00 8.69 262 PRO A N 1
ATOM 4166 C CA . PRO A 1 262 ? 37.431 2.728 25.887 1.00 9.59 262 PRO A CA 1
ATOM 4167 C C . PRO A 1 262 ? 36.399 3.712 26.413 1.00 9.28 262 PRO A C 1
ATOM 4168 O O . PRO A 1 262 ? 35.585 4.248 25.660 1.00 8.54 262 PRO A O 1
ATOM 4179 N N . ASP A 1 263 ? 36.442 3.976 27.713 1.00 9.58 263 ASP A N 1
ATOM 4180 C CA . ASP A 1 263 ? 35.442 4.826 28.345 1.00 10.84 263 ASP A CA 1
ATOM 4181 C C . ASP A 1 263 ? 35.344 6.196 27.700 1.00 9.48 263 ASP A C 1
ATOM 4182 O O . ASP A 1 263 ? 34.254 6.766 27.571 1.00 10.81 263 ASP A O 1
ATOM 4191 N N . HIS A 1 264 ? 36.480 6.773 27.314 1.00 10.42 264 HIS A N 1
ATOM 4192 C CA . HIS A 1 264 ? 36.431 8.143 26.850 1.00 10.06 264 HIS A CA 1
ATOM 4193 C C . HIS A 1 264 ? 35.663 8.300 25.534 1.00 10.79 264 HIS A C 1
ATOM 4194 O O . HIS A 1 264 ? 35.207 9.395 25.201 1.00 12.24 264 HIS A O 1
ATOM 4207 N N . ILE A 1 265 ? 35.502 7.208 24.792 1.00 9.45 265 ILE A N 1
ATOM 4208 C CA . ILE A 1 265 ? 34.635 7.231 23.617 1.00 9.74 265 ILE A CA 1
ATOM 4209 C C . ILE A 1 265 ? 33.234 6.718 23.994 1.00 8.63 265 ILE A C 1
ATOM 4210 O O . ILE A 1 265 ? 32.217 7.296 23.611 1.00 9.50 265 ILE A O 1
ATOM 4226 N N A MET A 1 266 ? 33.208 5.633 24.755 0.75 9.02 266 MET A N 1
ATOM 4227 N N B MET A 1 266 ? 33.210 5.627 24.755 0.25 9.05 266 MET A N 1
ATOM 4228 C CA A MET A 1 266 ? 31.968 4.913 25.053 0.75 7.69 266 MET A CA 1
ATOM 4229 C CA B MET A 1 266 ? 31.973 4.908 25.060 0.25 7.78 266 MET A CA 1
ATOM 4230 C C A MET A 1 266 ? 30.981 5.779 25.813 0.75 8.43 266 MET A C 1
ATOM 4231 C C B MET A 1 266 ? 30.975 5.780 25.807 0.25 8.39 266 MET A C 1
ATOM 4232 O O A MET A 1 266 ? 29.775 5.640 25.647 0.75 8.36 266 MET A O 1
ATOM 4233 O O B MET A 1 266 ? 29.768 5.617 25.642 0.25 8.45 266 MET A O 1
ATOM 4260 N N . LYS A 1 267 ? 31.462 6.709 26.627 1.00 8.70 267 LYS A N 1
ATOM 4261 C CA . LYS A 1 267 ? 30.565 7.575 27.382 1.00 8.98 267 LYS A CA 1
ATOM 4262 C C . LYS A 1 267 ? 29.631 8.334 26.448 1.00 8.72 267 LYS A C 1
ATOM 4263 O O . LYS A 1 267 ? 28.489 8.605 26.799 1.00 8.86 267 LYS A O 1
ATOM 4283 N N . HIS A 1 268 ? 30.121 8.666 25.254 1.00 7.72 268 HIS A N 1
ATOM 4284 C CA . HIS A 1 268 ? 29.306 9.403 24.303 1.00 6.55 268 HIS A CA 1
ATOM 4285 C C . HIS A 1 268 ? 28.257 8.524 23.647 1.00 6.86 268 HIS A C 1
ATOM 4286 O O . HIS A 1 268 ? 27.139 8.984 23.395 1.00 7.77 268 HIS A O 1
ATOM 4299 N N . LEU A 1 269 ? 28.611 7.267 23.388 1.00 7.54 269 LEU A N 1
ATOM 4300 C CA . LEU A 1 269 ? 27.615 6.289 22.963 1.00 7.04 269 LEU A CA 1
ATOM 4301 C C . LEU A 1 269 ? 26.560 6.038 24.039 1.00 7.27 269 LEU A C 1
ATOM 4302 O O . LEU A 1 269 ? 25.374 5.927 23.714 1.00 8.00 269 LEU A O 1
ATOM 4318 N N . ARG A 1 270 ? 26.971 5.964 25.300 1.00 7.66 270 ARG A N 1
ATOM 4319 C CA . ARG A 1 270 ? 25.997 5.880 26.388 1.00 8.60 270 ARG A CA 1
ATOM 4320 C C . ARG A 1 270 ? 25.041 7.071 26.398 1.00 8.91 270 ARG A C 1
ATOM 4321 O O . ARG A 1 270 ? 23.831 6.905 26.616 1.00 8.13 270 ARG A O 1
ATOM 4342 N N . THR A 1 271 ? 25.542 8.268 26.127 1.00 8.17 271 THR A N 1
ATOM 4343 C CA . THR A 1 271 ? 24.662 9.434 26.023 1.00 7.92 271 THR A CA 1
ATOM 4344 C C . THR A 1 271 ? 23.622 9.277 24.927 1.00 6.75 271 THR A C 1
ATOM 4345 O O . THR A 1 271 ? 22.438 9.531 25.128 1.00 8.20 271 THR A O 1
ATOM 4356 N N . VAL A 1 272 ? 24.041 8.801 23.761 1.00 6.95 272 VAL A N 1
ATOM 4357 C CA . VAL A 1 272 ? 23.094 8.569 22.691 1.00 7.11 272 VAL A CA 1
ATOM 4358 C C . VAL A 1 272 ? 22.056 7.520 23.092 1.00 6.43 272 VAL A C 1
ATOM 4359 O O . VAL A 1 272 ? 20.854 7.700 22.874 1.00 7.50 272 VAL A O 1
ATOM 4372 N N . HIS A 1 273 ? 22.523 6.435 23.688 1.00 6.37 273 HIS A N 1
ATOM 4373 C CA . HIS A 1 273 ? 21.664 5.333 24.121 1.00 6.48 273 HIS A CA 1
ATOM 4374 C C . HIS A 1 273 ? 20.586 5.808 25.113 1.00 6.92 273 HIS A C 1
ATOM 4375 O O . HIS A 1 273 ? 19.400 5.505 24.939 1.00 7.73 273 HIS A O 1
ATOM 4388 N N . GLN A 1 274 ? 21.003 6.571 26.117 1.00 7.30 274 GLN A N 1
ATOM 4389 C CA . GLN A 1 274 ? 20.131 7.084 27.167 1.00 7.71 274 GLN A CA 1
ATOM 4390 C C . GLN A 1 274 ? 19.061 7.977 26.582 1.00 9.45 274 GLN A C 1
ATOM 4391 O O . GLN A 1 274 ? 17.958 8.068 27.128 1.00 10.40 274 GLN A O 1
ATOM 4405 N N . ASN A 1 275 ? 19.387 8.638 25.484 1.00 7.30 275 ASN A N 1
ATOM 4406 C CA . ASN A 1 275 ? 18.507 9.604 24.826 1.00 7.82 275 ASN A CA 1
ATOM 4407 C C . ASN A 1 275 ? 17.801 9.056 23.594 1.00 7.46 275 ASN A C 1
ATOM 4408 O O . ASN A 1 275 ? 17.257 9.806 22.800 1.00 8.42 275 ASN A O 1
ATOM 4419 N N . SER A 1 276 ? 17.795 7.739 23.454 1.00 7.35 276 SER A N 1
ATOM 4420 C CA . SER A 1 276 ? 17.141 7.114 22.322 1.00 7.68 276 SER A CA 1
ATOM 4421 C C . SER A 1 276 ? 16.296 5.971 22.810 1.00 9.90 276 SER A C 1
ATOM 4422 O O . SER A 1 276 ? 15.104 6.192 23.095 1.00 12.79 276 SER A O 1
ATOM 4430 N N . VAL A 1 277 ? 16.873 4.800 23.017 1.00 7.47 277 VAL A N 1
ATOM 4431 C CA . VAL A 1 277 ? 16.054 3.642 23.407 1.00 8.00 277 VAL A CA 1
ATOM 4432 C C . VAL A 1 277 ? 16.011 3.380 24.899 1.00 8.11 277 VAL A C 1
ATOM 4433 O O . VAL A 1 277 ? 15.054 2.762 25.367 1.00 7.68 277 VAL A O 1
ATOM 4446 N N . PHE A 1 278 ? 17.031 3.864 25.616 1.00 7.69 278 PHE A N 1
ATOM 4447 C CA . PHE A 1 278 ? 17.167 3.772 27.092 1.00 7.77 278 PHE A CA 1
ATOM 4448 C C . PHE A 1 278 ? 17.454 2.352 27.567 1.00 7.17 278 PHE A C 1
ATOM 4449 O O . PHE A 1 278 ? 18.463 2.146 28.240 1.00 8.93 278 PHE A O 1
ATOM 4466 N N . HIS A 1 279 ? 16.588 1.401 27.244 1.00 7.66 279 HIS A N 1
ATOM 4467 C CA . HIS A 1 279 ? 16.799 -0.015 27.602 1.00 8.04 279 HIS A CA 1
ATOM 4468 C C . HIS A 1 279 ? 16.799 -0.858 26.348 1.00 8.07 279 HIS A C 1
ATOM 4469 O O . HIS A 1 279 ? 16.086 -0.553 25.385 1.00 8.60 279 HIS A O 1
ATOM 4482 N N . CYS A 1 280 ? 17.558 -1.949 26.359 1.00 7.56 280 CYS A N 1
ATOM 4483 C CA . CYS A 1 280 ? 17.322 -3.037 25.427 1.00 7.16 280 CYS A CA 1
ATOM 4484 C C . CYS A 1 280 ? 16.436 -4.060 26.105 1.00 7.07 280 CYS A C 1
ATOM 4485 O O . CYS A 1 280 ? 16.393 -4.133 27.330 1.00 7.43 280 CYS A O 1
ATOM 4493 N N . PRO A 1 281 ? 15.725 -4.867 25.328 1.00 6.65 281 PRO A N 1
ATOM 4494 C CA . PRO A 1 281 ? 14.871 -5.891 25.939 1.00 7.33 281 PRO A CA 1
ATOM 4495 C C . PRO A 1 281 ? 15.655 -6.811 26.885 1.00 7.45 281 PRO A C 1
ATOM 4496 O O . PRO A 1 281 ? 16.814 -7.169 26.614 1.00 7.64 281 PRO A O 1
ATOM 4507 N N . THR A 1 282 ? 15.019 -7.239 27.976 1.00 6.62 282 THR A N 1
ATOM 4508 C CA . THR A 1 282 ? 15.724 -8.013 28.995 1.00 6.90 282 THR A CA 1
ATOM 4509 C C . THR A 1 282 ? 15.970 -9.471 28.601 1.00 6.59 282 THR A C 1
ATOM 4510 O O . THR A 1 282 ? 17.095 -9.993 28.764 1.00 8.50 282 THR A O 1
ATOM 4521 N N . GLN A 1 283 ? 14.944 -10.137 28.113 1.00 5.68 283 GLN A N 1
ATOM 4522 C CA . GLN A 1 283 ? 15.019 -11.590 28.015 1.00 6.60 283 GLN A CA 1
ATOM 4523 C C . GLN A 1 283 ? 15.939 -12.074 26.894 1.00 7.05 283 GLN A C 1
ATOM 4524 O O . GLN A 1 283 ? 16.710 -13.028 27.094 1.00 6.80 283 GLN A O 1
ATOM 4538 N N . SER A 1 284 ? 15.955 -11.404 25.744 1.00 6.71 284 SER A N 1
ATOM 4539 C CA . SER A 1 284 ? 16.899 -11.789 24.697 1.00 6.02 284 SER A CA 1
ATOM 4540 C C . SER A 1 284 ? 18.331 -11.543 25.179 1.00 6.63 284 SER A C 1
ATOM 4541 O O . SER A 1 284 ? 19.228 -12.308 24.797 1.00 7.68 284 SER A O 1
ATOM 4549 N N . GLN A 1 285 ? 18.588 -10.493 25.965 1.00 5.97 285 GLN A N 1
ATOM 4550 C CA . GLN A 1 285 ? 19.916 -10.333 26.551 1.00 6.70 285 GLN A CA 1
ATOM 4551 C C . GLN A 1 285 ? 20.313 -11.514 27.432 1.00 7.64 285 GLN A C 1
ATOM 4552 O O . GLN A 1 285 ? 21.467 -11.981 27.369 1.00 8.29 285 GLN A O 1
ATOM 4566 N N . ALA A 1 286 ? 19.399 -11.990 28.278 1.00 7.49 286 ALA A N 1
ATOM 4567 C CA . ALA A 1 286 ? 19.669 -13.173 29.095 1.00 7.58 286 ALA A CA 1
ATOM 4568 C C . ALA A 1 286 ? 19.980 -14.375 28.207 1.00 8.49 286 ALA A C 1
ATOM 4569 O O . ALA A 1 286 ? 20.907 -15.135 28.501 1.00 7.46 286 ALA A O 1
ATOM 4576 N N . ALA A 1 287 ? 19.238 -14.545 27.126 1.00 5.90 287 ALA A N 1
ATOM 4577 C CA . ALA A 1 287 ? 19.508 -15.648 26.188 1.00 7.32 287 ALA A CA 1
ATOM 4578 C C . ALA A 1 287 ? 20.892 -15.540 25.568 1.00 7.66 287 ALA A C 1
ATOM 4579 O O . ALA A 1 287 ? 21.630 -16.540 25.485 1.00 7.74 287 ALA A O 1
ATOM 4586 N N . VAL A 1 288 ? 21.277 -14.342 25.156 1.00 7.24 288 VAL A N 1
ATOM 4587 C CA . VAL A 1 288 ? 22.601 -14.142 24.571 1.00 6.73 288 VAL A CA 1
ATOM 4588 C C . VAL A 1 288 ? 23.706 -14.403 25.613 1.00 6.73 288 VAL A C 1
ATOM 4589 O O . VAL A 1 288 ? 24.724 -15.007 25.297 1.00 7.49 288 VAL A O 1
ATOM 4602 N N . ALA A 1 289 ? 23.481 -14.006 26.864 1.00 6.67 289 ALA A N 1
ATOM 4603 C CA . ALA A 1 289 ? 24.471 -14.235 27.911 1.00 7.18 289 ALA A CA 1
ATOM 4604 C C . ALA A 1 289 ? 24.671 -15.737 28.125 1.00 6.58 289 ALA A C 1
ATOM 4605 O O . ALA A 1 289 ? 25.812 -16.220 28.173 1.00 8.06 289 ALA A O 1
ATOM 4612 N N . GLU A 1 290 ? 23.583 -16.473 28.210 1.00 7.16 290 GLU A N 1
ATOM 4613 C CA . GLU A 1 290 ? 23.667 -17.912 28.425 1.00 8.37 290 GLU A CA 1
ATOM 4614 C C . GLU A 1 290 ? 24.352 -18.582 27.238 1.00 9.01 290 GLU A C 1
ATOM 4615 O O . GLU A 1 290 ? 25.125 -19.532 27.415 1.00 9.89 290 GLU A O 1
ATOM 4627 N N . SER A 1 291 ? 24.074 -18.108 26.026 1.00 8.10 291 SER A N 1
ATOM 4628 C CA . SER A 1 291 ? 24.669 -18.679 24.826 1.00 7.20 291 SER A CA 1
ATOM 4629 C C . SER A 1 291 ? 26.175 -18.444 24.800 1.00 8.96 291 SER A C 1
ATOM 4630 O O . SER A 1 291 ? 26.952 -19.372 24.479 1.00 9.08 291 SER A O 1
ATOM 4638 N N . PHE A 1 292 ? 26.626 -17.247 25.122 1.00 7.49 292 PHE A N 1
ATOM 4639 C CA . PHE A 1 292 ? 28.065 -16.985 25.195 1.00 7.97 292 PHE A CA 1
ATOM 4640 C C . PHE A 1 292 ? 28.737 -17.772 26.321 1.00 9.20 292 PHE A C 1
ATOM 4641 O O . PHE A 1 292 ? 29.863 -18.224 26.150 1.00 10.05 292 PHE A O 1
ATOM 4658 N N . GLU A 1 293 ? 28.089 -17.919 27.468 1.00 8.47 293 GLU A N 1
ATOM 4659 C CA . GLU A 1 293 ? 28.667 -18.721 28.539 1.00 10.83 293 GLU A CA 1
ATOM 4660 C C . GLU A 1 293 ? 28.921 -20.145 28.030 1.00 9.67 293 GLU A C 1
ATOM 4661 O O . GLU A 1 293 ? 29.989 -20.722 28.304 1.00 11.68 293 GLU A O 1
ATOM 4673 N N . ARG A 1 294 ? 27.960 -20.711 27.309 1.00 9.79 294 ARG A N 1
ATOM 4674 C CA . ARG A 1 294 ? 28.093 -22.062 26.743 1.00 10.08 294 ARG A CA 1
ATOM 4675 C C . ARG A 1 294 ? 29.309 -22.134 25.830 1.00 12.38 294 ARG A C 1
ATOM 4676 O O . ARG A 1 294 ? 30.145 -23.043 25.952 1.00 13.52 294 ARG A O 1
ATOM 4697 N N . GLU A 1 295 ? 29.433 -21.196 24.900 1.00 10.47 295 GLU A N 1
ATOM 4698 C CA . GLU A 1 295 ? 30.562 -21.186 23.978 1.00 9.34 295 GLU A CA 1
ATOM 4699 C C . GLU A 1 295 ? 31.895 -20.870 24.638 1.00 10.03 295 GLU A C 1
ATOM 4700 O O . GLU A 1 295 ? 32.921 -21.411 24.219 1.00 11.58 295 GLU A O 1
ATOM 4712 N N . GLN A 1 296 ? 31.923 -20.002 25.642 1.00 11.99 296 GLN A N 1
ATOM 4713 C CA . GLN A 1 296 ? 33.177 -19.729 26.328 1.00 9.88 296 GLN A CA 1
ATOM 4714 C C . GLN A 1 296 ? 33.686 -21.015 27.003 1.00 13.85 296 GLN A C 1
ATOM 4715 O O . GLN A 1 296 ? 34.882 -21.322 26.944 1.00 14.20 296 GLN A O 1
ATOM 4729 N N . LEU A 1 297 ? 32.789 -21.771 27.615 1.00 10.18 297 LEU A N 1
ATOM 4730 C CA . LEU A 1 297 ? 33.185 -23.002 28.303 1.00 14.44 297 LEU A CA 1
ATOM 4731 C C . LEU A 1 297 ? 33.722 -24.049 27.336 1.00 15.27 297 LEU A C 1
ATOM 4732 O O . LEU A 1 297 ? 34.571 -24.874 27.711 1.00 15.91 297 LEU A O 1
ATOM 4748 N N . LEU A 1 298 ? 33.246 -24.018 26.093 1.00 12.07 298 LEU A N 1
ATOM 4749 C CA . LEU A 1 298 ? 33.678 -24.958 25.075 1.00 10.91 298 LEU A CA 1
ATOM 4750 C C . LEU A 1 298 ? 34.689 -24.362 24.118 1.00 10.03 298 LEU A C 1
ATOM 4751 O O . LEU A 1 298 ? 34.966 -24.948 23.072 1.00 10.17 298 LEU A O 1
ATOM 4767 N N . PHE A 1 299 ? 35.256 -23.209 24.449 1.00 9.42 299 PHE A N 1
ATOM 4768 C CA . PHE A 1 299 ? 36.052 -22.461 23.481 1.00 12.37 299 PHE A CA 1
ATOM 4769 C C . PHE A 1 299 ? 37.196 -23.321 22.914 1.00 13.26 299 PHE A C 1
ATOM 4770 O O . PHE A 1 299 ? 37.969 -23.923 23.673 1.00 15.39 299 PHE A O 1
ATOM 4787 N N . ARG A 1 300 ? 37.259 -23.389 21.588 0.87 11.39 300 ARG A N 1
ATOM 4788 C CA . ARG A 1 300 ? 38.277 -24.113 20.813 0.87 12.60 300 ARG A CA 1
ATOM 4789 C C . ARG A 1 300 ? 38.090 -25.612 20.824 0.87 14.88 300 ARG A C 1
ATOM 4790 O O . ARG A 1 300 ? 38.881 -26.330 20.205 0.87 15.02 300 ARG A O 1
ATOM 4811 N N . GLN A 1 301 ? 37.072 -26.103 21.515 1.00 12.76 301 GLN A N 1
ATOM 4812 C CA . GLN A 1 301 ? 36.815 -27.530 21.554 1.00 13.76 301 GLN A CA 1
ATOM 4813 C C . GLN A 1 301 ? 35.978 -27.978 20.359 1.00 16.87 301 GLN A C 1
ATOM 4814 O O . GLN A 1 301 ? 35.216 -27.198 19.781 1.00 14.55 301 GLN A O 1
ATOM 4828 N N . PRO A 1 302 ? 36.084 -29.253 19.989 1.00 14.95 302 PRO A N 1
ATOM 4829 C CA . PRO A 1 302 ? 35.457 -29.692 18.739 1.00 14.40 302 PRO A CA 1
ATOM 4830 C C . PRO A 1 302 ? 33.934 -29.659 18.758 1.00 15.75 302 PRO A C 1
ATOM 4831 O O . PRO A 1 302 ? 33.315 -29.564 17.696 1.00 18.41 302 PRO A O 1
ATOM 4842 N N . SER A 1 303 ? 33.333 -29.681 19.934 1.00 14.66 303 SER A N 1
ATOM 4843 C CA . SER A 1 303 ? 31.884 -29.663 20.033 1.00 14.13 303 SER A CA 1
ATOM 4844 C C . SER A 1 303 ? 31.288 -28.239 20.067 1.00 14.30 303 SER A C 1
ATOM 4845 O O . SER A 1 303 ? 30.067 -28.081 20.055 1.00 16.42 303 SER A O 1
ATOM 4853 N N . SER A 1 304 ? 32.136 -27.221 20.135 1.00 10.77 304 SER A N 1
ATOM 4854 C CA . SER A 1 304 ? 31.644 -25.848 20.177 1.00 9.19 304 SER A CA 1
ATOM 4855 C C . SER A 1 304 ? 30.992 -25.438 18.856 1.00 9.14 304 SER A C 1
ATOM 4856 O O . SER A 1 304 ? 31.395 -25.873 17.773 1.00 10.52 304 SER A O 1
ATOM 4864 N N . TYR A 1 305 ? 30.004 -24.566 18.953 1.00 9.87 305 TYR A N 1
ATOM 4865 C CA . TYR A 1 305 ? 29.379 -24.005 17.768 1.00 8.25 305 TYR A CA 1
ATOM 4866 C C . TYR A 1 305 ? 30.373 -23.209 16.927 1.00 8.74 305 TYR A C 1
ATOM 4867 O O . TYR A 1 305 ? 30.349 -23.286 15.692 1.00 8.81 305 TYR A O 1
ATOM 4885 N N . PHE A 1 306 ? 31.271 -22.470 17.569 1.00 8.97 306 PHE A N 1
ATOM 4886 C CA . PHE A 1 306 ? 32.184 -21.631 16.813 1.00 9.36 306 PHE A CA 1
ATOM 4887 C C . PHE A 1 306 ? 33.220 -22.457 16.043 1.00 10.44 306 PHE A C 1
ATOM 4888 O O . PHE A 1 306 ? 33.842 -21.928 15.129 1.00 11.71 306 PHE A O 1
ATOM 4905 N N . VAL A 1 307 ? 33.389 -23.729 16.397 1.00 9.95 307 VAL A N 1
ATOM 4906 C CA . VAL A 1 307 ? 34.197 -24.648 15.574 1.00 10.28 307 VAL A CA 1
ATOM 4907 C C . VAL A 1 307 ? 33.309 -25.327 14.530 1.00 10.74 307 VAL A C 1
ATOM 4908 O O . VAL A 1 307 ? 33.620 -25.325 13.322 1.00 12.75 307 VAL A O 1
ATOM 4921 N N . GLN A 1 308 ? 32.209 -25.917 14.967 1.00 9.72 308 GLN A N 1
ATOM 4922 C CA . GLN A 1 308 ? 31.389 -26.742 14.086 1.00 11.06 308 GLN A CA 1
ATOM 4923 C C . GLN A 1 308 ? 30.716 -25.947 12.978 1.00 11.14 308 GLN A C 1
ATOM 4924 O O . GLN A 1 308 ? 30.675 -26.379 11.816 1.00 11.71 308 GLN A O 1
ATOM 4938 N N . PHE A 1 309 ? 30.147 -24.800 13.339 1.00 10.11 309 PHE A N 1
ATOM 4939 C CA . PHE A 1 309 ? 29.282 -24.102 12.392 1.00 10.27 309 PHE A CA 1
ATOM 4940 C C . PHE A 1 309 ? 30.023 -23.560 11.164 1.00 10.18 309 PHE A C 1
ATOM 4941 O O . PHE A 1 309 ? 29.574 -23.792 10.041 1.00 9.55 309 PHE A O 1
ATOM 4958 N N . PRO A 1 310 ? 31.175 -22.896 11.352 1.00 10.98 310 PRO A N 1
ATOM 4959 C CA . PRO A 1 310 ? 31.884 -22.418 10.151 1.00 13.65 310 PRO A CA 1
ATOM 4960 C C . PRO A 1 310 ? 32.388 -23.572 9.283 1.00 13.04 310 PRO A C 1
ATOM 4961 O O . PRO A 1 310 ? 32.461 -23.443 8.054 1.00 13.83 310 PRO A O 1
ATOM 4972 N N . GLN A 1 311 ? 32.727 -24.706 9.895 0.85 10.39 311 GLN A N 1
ATOM 4973 C CA . GLN A 1 311 ? 33.112 -25.876 9.108 0.85 10.28 311 GLN A CA 1
ATOM 4974 C C . GLN A 1 311 ? 31.947 -26.361 8.252 0.85 9.70 311 GLN A C 1
ATOM 4975 O O . GLN A 1 311 ? 32.124 -26.680 7.068 0.85 10.99 311 GLN A O 1
ATOM 4989 N N . ALA A 1 312 ? 30.758 -26.412 8.834 1.00 10.50 312 ALA A N 1
ATOM 4990 C CA . ALA A 1 312 ? 29.565 -26.787 8.084 1.00 9.54 312 ALA A CA 1
ATOM 4991 C C . ALA A 1 312 ? 29.264 -25.778 6.963 1.00 10.67 312 ALA A C 1
ATOM 4992 O O . ALA A 1 312 ? 28.964 -26.147 5.825 1.00 12.45 312 ALA A O 1
ATOM 4999 N N . MET A 1 313 ? 29.368 -24.499 7.262 1.00 9.78 313 MET A N 1
ATOM 5000 C CA . MET A 1 313 ? 29.044 -23.492 6.259 1.00 10.15 313 MET A CA 1
ATOM 5001 C C . MET A 1 313 ? 30.114 -23.395 5.180 1.00 10.92 313 MET A C 1
ATOM 5002 O O . MET A 1 313 ? 29.804 -22.990 4.070 1.00 10.01 313 MET A O 1
ATOM 5016 N N . GLN A 1 314 ? 31.348 -23.819 5.471 1.00 10.25 314 GLN A N 1
ATOM 5017 C CA . GLN A 1 314 ? 32.380 -23.856 4.432 1.00 9.69 314 GLN A CA 1
ATOM 5018 C C . GLN A 1 314 ? 31.985 -24.885 3.362 1.00 10.41 314 GLN A C 1
ATOM 5019 O O . GLN A 1 314 ? 32.215 -24.674 2.163 1.00 10.27 314 GLN A O 1
ATOM 5033 N N . ARG A 1 315 ? 31.392 -25.990 3.786 0.92 8.38 315 ARG A N 1
ATOM 5034 C CA . ARG A 1 315 ? 30.890 -26.998 2.861 0.92 10.93 315 ARG A CA 1
ATOM 5035 C C . ARG A 1 315 ? 29.776 -26.430 1.980 0.92 9.78 315 ARG A C 1
ATOM 5036 O O . ARG A 1 315 ? 29.754 -26.660 0.765 0.92 9.37 315 ARG A O 1
ATOM 5057 N N . CYS A 1 316 ? 28.867 -25.662 2.577 1.00 10.17 316 CYS A N 1
ATOM 5058 C CA . CYS A 1 316 ? 27.812 -25.025 1.809 1.00 9.42 316 CYS A CA 1
ATOM 5059 C C . CYS A 1 316 ? 28.419 -24.033 0.816 1.00 8.51 316 CYS A C 1
ATOM 5060 O O . CYS A 1 316 ? 27.992 -23.988 -0.334 1.00 9.52 316 CYS A O 1
ATOM 5068 N N . ARG A 1 317 ? 29.408 -23.256 1.257 1.00 8.68 317 ARG A N 1
ATOM 5069 C CA . ARG A 1 317 ? 30.098 -22.320 0.374 1.00 7.46 317 ARG A CA 1
ATOM 5070 C C . ARG A 1 317 ? 30.671 -23.075 -0.841 1.00 9.89 317 ARG A C 1
ATOM 5071 O O . ARG A 1 317 ? 30.463 -22.669 -1.991 1.00 9.26 317 ARG A O 1
ATOM 5092 N N . ASP A 1 318 ? 31.403 -24.168 -0.582 1.00 9.10 318 ASP A N 1
ATOM 5093 C CA . ASP A 1 318 ? 32.068 -24.915 -1.651 1.00 8.42 318 ASP A CA 1
ATOM 5094 C C . ASP A 1 318 ? 31.031 -25.491 -2.618 1.00 9.17 318 ASP A C 1
ATOM 5095 O O . ASP A 1 318 ? 31.235 -25.484 -3.841 1.00 9.78 318 ASP A O 1
ATOM 5104 N N . HIS A 1 319 ? 29.924 -25.988 -2.079 1.00 9.65 319 HIS A N 1
ATOM 5105 C CA . HIS A 1 319 ? 28.809 -26.509 -2.892 1.00 8.95 319 HIS A CA 1
ATOM 5106 C C . HIS A 1 319 ? 28.319 -25.410 -3.842 1.00 9.68 319 HIS A C 1
ATOM 5107 O O . HIS A 1 319 ? 28.176 -25.607 -5.062 1.00 9.82 319 HIS A O 1
ATOM 5120 N N . MET A 1 320 ? 28.085 -24.226 -3.295 1.00 9.43 320 MET A N 1
ATOM 5121 C CA . MET A 1 320 ? 27.552 -23.142 -4.093 1.00 8.86 320 MET A CA 1
ATOM 5122 C C . MET A 1 320 ? 28.548 -22.686 -5.141 1.00 8.88 320 MET A C 1
ATOM 5123 O O . MET A 1 320 ? 28.166 -22.367 -6.275 1.00 9.55 320 MET A O 1
ATOM 5137 N N . ILE A 1 321 ? 29.821 -22.629 -4.779 1.00 8.63 321 ILE A N 1
ATOM 5138 C CA . ILE A 1 321 ? 30.849 -22.232 -5.755 1.00 8.96 321 ILE A CA 1
ATOM 5139 C C . ILE A 1 321 ? 30.846 -23.182 -6.962 1.00 10.44 321 ILE A C 1
ATOM 5140 O O . ILE A 1 321 ? 30.887 -22.743 -8.125 1.00 11.97 321 ILE A O 1
ATOM 5156 N N . ARG A 1 322 ? 30.796 -24.477 -6.684 1.00 9.50 322 ARG A N 1
ATOM 5157 C CA . ARG A 1 322 ? 30.769 -25.471 -7.754 1.00 11.46 322 ARG A CA 1
ATOM 5158 C C . ARG A 1 322 ? 29.493 -25.292 -8.588 1.00 10.67 322 ARG A C 1
ATOM 5159 O O . ARG A 1 322 ? 29.534 -25.225 -9.814 1.00 11.66 322 ARG A O 1
ATOM 5180 N N . SER A 1 323 ? 28.343 -25.202 -7.924 1.00 9.73 323 SER A N 1
ATOM 5181 C CA . SER A 1 323 ? 27.068 -25.147 -8.619 1.00 10.15 323 SER A CA 1
ATOM 5182 C C . SER A 1 323 ? 26.914 -23.910 -9.490 1.00 10.01 323 SER A C 1
ATOM 5183 O O . SER A 1 323 ? 26.463 -24.000 -10.648 1.00 11.45 323 SER A O 1
ATOM 5191 N N . LEU A 1 324 ? 27.295 -22.737 -8.987 1.00 9.45 324 LEU A N 1
ATOM 5192 C CA . LEU A 1 324 ? 27.028 -21.520 -9.754 1.00 9.84 324 LEU A CA 1
ATOM 5193 C C . LEU A 1 324 ? 27.854 -21.457 -11.040 1.00 11.19 324 LEU A C 1
ATOM 5194 O O . LEU A 1 324 ? 27.440 -20.866 -12.037 1.00 9.91 324 LEU A O 1
ATOM 5210 N N . GLN A 1 325 ? 29.022 -22.077 -11.020 1.00 10.21 325 GLN A N 1
ATOM 5211 C CA . GLN A 1 325 ? 29.852 -22.139 -12.230 1.00 9.80 325 GLN A CA 1
ATOM 5212 C C . GLN A 1 325 ? 29.183 -22.907 -13.354 1.00 11.52 325 GLN A C 1
ATOM 5213 O O . GLN A 1 325 ? 29.520 -22.703 -14.519 1.00 12.14 325 GLN A O 1
ATOM 5227 N N . SER A 1 326 ? 28.256 -23.798 -13.037 1.00 10.98 326 SER A N 1
ATOM 5228 C CA . SER A 1 326 ? 27.627 -24.611 -14.078 1.00 13.09 326 SER A CA 1
ATOM 5229 C C . SER A 1 326 ? 26.848 -23.790 -15.097 1.00 13.11 326 SER A C 1
ATOM 5230 O O . SER A 1 326 ? 26.597 -24.263 -16.211 1.00 14.83 326 SER A O 1
ATOM 5238 N N . VAL A 1 327 ? 26.480 -22.569 -14.749 1.00 12.09 327 VAL A N 1
ATOM 5239 C CA . VAL A 1 327 ? 25.733 -21.708 -15.666 1.00 12.59 327 VAL A CA 1
ATOM 5240 C C . VAL A 1 327 ? 26.571 -20.523 -16.111 1.00 9.99 327 VAL A C 1
ATOM 5241 O O . VAL A 1 327 ? 26.056 -19.634 -16.769 1.00 13.15 327 VAL A O 1
ATOM 5254 N N . GLY A 1 328 ? 27.858 -20.524 -15.781 1.00 10.07 328 GLY A N 1
ATOM 5255 C CA . GLY A 1 328 ? 28.743 -19.465 -16.250 1.00 11.67 328 GLY A CA 1
ATOM 5256 C C . GLY A 1 328 ? 28.932 -18.281 -15.312 1.00 11.16 328 GLY A C 1
ATOM 5257 O O . GLY A 1 328 ? 29.653 -17.350 -15.635 1.00 12.85 328 GLY A O 1
ATOM 5261 N N . LEU A 1 329 ? 28.343 -18.332 -14.116 1.00 11.65 329 LEU A N 1
ATOM 5262 C CA . LEU A 1 329 ? 28.630 -17.322 -13.099 1.00 10.54 329 LEU A CA 1
ATOM 5263 C C . LEU A 1 329 ? 30.029 -17.589 -12.568 1.00 10.76 329 LEU A C 1
ATOM 5264 O O . LEU A 1 329 ? 30.434 -18.761 -12.454 1.00 14.95 329 LEU A O 1
ATOM 5280 N N . LYS A 1 330 ? 30.780 -16.538 -12.256 0.94 8.79 330 LYS A N 1
ATOM 5281 C CA . LYS A 1 330 ? 32.154 -16.691 -11.806 0.94 8.68 330 LYS A CA 1
ATOM 5282 C C . LYS A 1 330 ? 32.320 -16.236 -10.351 0.94 10.23 330 LYS A C 1
ATOM 5283 O O . LYS A 1 330 ? 32.521 -15.038 -10.084 0.94 8.84 330 LYS A O 1
ATOM 5302 N N . PRO A 1 331 ? 32.278 -17.184 -9.411 1.00 9.85 331 PRO A N 1
ATOM 5303 C CA . PRO A 1 331 ? 32.406 -16.775 -8.001 1.00 9.20 331 PRO A CA 1
ATOM 5304 C C . PRO A 1 331 ? 33.768 -16.232 -7.661 1.00 10.66 331 PRO A C 1
ATOM 5305 O O . PRO A 1 331 ? 34.767 -16.655 -8.256 1.00 12.39 331 PRO A O 1
ATOM 5316 N N . ILE A 1 332 ? 33.795 -15.315 -6.699 1.00 9.27 332 ILE A N 1
ATOM 5317 C CA . ILE A 1 332 ? 34.996 -14.871 -6.016 1.00 10.78 332 ILE A CA 1
ATOM 5318 C C . ILE A 1 332 ? 34.990 -15.592 -4.669 1.00 9.79 332 ILE A C 1
ATOM 5319 O O . ILE A 1 332 ? 34.049 -15.456 -3.886 1.00 10.03 332 ILE A O 1
ATOM 5335 N N . ILE A 1 333 ? 35.998 -16.415 -4.400 1.00 9.90 333 ILE A N 1
ATOM 5336 C CA . ILE A 1 333 ? 35.980 -17.244 -3.209 1.00 10.39 333 ILE A CA 1
ATOM 5337 C C . ILE A 1 333 ? 36.132 -16.379 -1.963 1.00 9.62 333 ILE A C 1
ATOM 5338 O O . ILE A 1 333 ? 37.141 -15.701 -1.817 1.00 10.53 333 ILE A O 1
ATOM 5354 N N . PRO A 1 334 ? 35.142 -16.422 -1.049 1.00 9.22 334 PRO A N 1
ATOM 5355 C CA . PRO A 1 334 ? 35.244 -15.637 0.177 1.00 10.36 334 PRO A CA 1
ATOM 5356 C C . PRO A 1 334 ? 35.967 -16.390 1.276 1.00 9.09 334 PRO A C 1
ATOM 5357 O O . PRO A 1 334 ? 35.881 -17.604 1.382 1.00 10.92 334 PRO A O 1
ATOM 5368 N N . GLN A 1 335 ? 36.659 -15.640 2.115 1.00 10.20 335 GLN A N 1
ATOM 5369 C CA . GLN A 1 335 ? 37.320 -16.231 3.264 1.00 10.39 335 GLN A CA 1
ATOM 5370 C C . GLN A 1 335 ? 36.460 -16.143 4.514 1.00 9.80 335 GLN A C 1
ATOM 5371 O O . GLN A 1 335 ? 36.785 -16.738 5.534 1.00 9.96 335 GLN A O 1
ATOM 5385 N N . GLY A 1 336 ? 35.329 -15.438 4.438 1.00 9.51 336 GLY A N 1
ATOM 5386 C CA . GLY A 1 336 ? 34.441 -15.328 5.592 1.00 10.32 336 GLY A CA 1
ATOM 5387 C C . GLY A 1 336 ? 33.109 -14.729 5.216 1.00 8.37 336 GLY A C 1
ATOM 5388 O O . GLY A 1 336 ? 32.882 -14.427 4.058 1.00 8.47 336 GLY A O 1
ATOM 5392 N N . SER A 1 337 ? 32.254 -14.558 6.229 1.00 8.47 337 SER A N 1
ATOM 5393 C CA . SER A 1 337 ? 30.872 -14.049 6.084 1.00 8.21 337 SER A CA 1
ATOM 5394 C C . SER A 1 337 ? 29.893 -15.090 5.577 1.00 8.38 337 SER A C 1
ATOM 5395 O O . SER A 1 337 ? 30.274 -16.233 5.328 1.00 8.76 337 SER A O 1
ATOM 5403 N N . TYR A 1 338 ? 28.627 -14.703 5.441 1.00 7.32 338 TYR A N 1
ATOM 5404 C CA . TYR A 1 338 ? 27.599 -15.559 4.891 1.00 7.85 338 TYR A CA 1
ATOM 5405 C C . TYR A 1 338 ? 27.578 -15.619 3.365 1.00 8.07 338 TYR A C 1
ATOM 5406 O O . TYR A 1 338 ? 26.759 -16.336 2.785 1.00 8.45 338 TYR A O 1
ATOM 5424 N N . PHE A 1 339 ? 28.409 -14.798 2.728 1.00 7.59 339 PHE A N 1
ATOM 5425 C CA . PHE A 1 339 ? 28.208 -14.407 1.331 1.00 7.26 339 PHE A CA 1
ATOM 5426 C C . PHE A 1 339 ? 29.361 -14.732 0.415 1.00 7.22 339 PHE A C 1
ATOM 5427 O O . PHE A 1 339 ? 30.535 -14.753 0.821 1.00 8.48 339 PHE A O 1
ATOM 5444 N N . LEU A 1 340 ? 29.014 -14.880 -0.857 1.00 8.31 340 LEU A N 1
ATOM 5445 C CA . LEU A 1 340 ? 29.977 -14.734 -1.923 1.00 9.28 340 LEU A CA 1
ATOM 5446 C C . LEU A 1 340 ? 29.364 -13.885 -3.001 1.00 9.12 340 LEU A C 1
ATOM 5447 O O . LEU A 1 340 ? 28.142 -13.753 -3.118 1.00 9.51 340 LEU A O 1
ATOM 5463 N N . ILE A 1 341 ? 30.226 -13.312 -3.815 1.00 8.33 341 ILE A N 1
ATOM 5464 C CA . ILE A 1 341 ? 29.782 -12.583 -4.993 1.00 8.07 341 ILE A CA 1
ATOM 5465 C C . ILE A 1 341 ? 30.248 -13.312 -6.234 1.00 8.41 341 ILE A C 1
ATOM 5466 O O . ILE A 1 341 ? 31.280 -13.996 -6.220 1.00 9.53 341 ILE A O 1
ATOM 5482 N N . THR A 1 342 ? 29.450 -13.196 -7.295 1.00 8.40 342 THR A N 1
ATOM 5483 C CA . THR A 1 342 ? 29.836 -13.728 -8.596 1.00 7.48 342 THR A CA 1
ATOM 5484 C C . THR A 1 342 ? 29.949 -12.601 -9.595 1.00 8.73 342 THR A C 1
ATOM 5485 O O . THR A 1 342 ? 29.068 -11.728 -9.663 1.00 9.33 342 THR A O 1
ATOM 5496 N N . ASP A 1 343 ? 31.016 -12.635 -10.392 1.00 9.12 343 ASP A N 1
ATOM 5497 C CA . ASP A 1 343 ? 31.169 -11.758 -11.542 1.00 8.84 343 ASP A CA 1
ATOM 5498 C C . ASP A 1 343 ? 30.192 -12.192 -12.630 1.00 9.33 343 ASP A C 1
ATOM 5499 O O . ASP A 1 343 ? 30.129 -13.388 -12.980 1.00 10.82 343 ASP A O 1
ATOM 5508 N N . ILE A 1 344 ? 29.423 -11.239 -13.157 1.00 9.05 344 ILE A N 1
ATOM 5509 C CA . ILE A 1 344 ? 28.482 -11.483 -14.237 1.00 8.79 344 ILE A CA 1
ATOM 5510 C C . ILE A 1 344 ? 28.890 -10.753 -15.525 1.00 10.86 344 ILE A C 1
ATOM 5511 O O . ILE A 1 344 ? 28.072 -10.560 -16.411 1.00 10.85 344 ILE A O 1
ATOM 5527 N N A SER A 1 345 ? 30.159 -10.386 -15.625 0.56 10.96 345 SER A N 1
ATOM 5528 N N B SER A 1 345 ? 30.153 -10.364 -15.615 0.44 10.89 345 SER A N 1
ATOM 5529 C CA A SER A 1 345 ? 30.637 -9.644 -16.791 0.56 10.91 345 SER A CA 1
ATOM 5530 C CA B SER A 1 345 ? 30.654 -9.670 -16.799 0.44 10.93 345 SER A CA 1
ATOM 5531 C C A SER A 1 345 ? 30.457 -10.385 -18.121 0.56 13.84 345 SER A C 1
ATOM 5532 C C B SER A 1 345 ? 30.315 -10.393 -18.100 0.44 13.69 345 SER A C 1
ATOM 5533 O O A SER A 1 345 ? 30.296 -9.751 -19.154 0.56 15.12 345 SER A O 1
ATOM 5534 O O B SER A 1 345 ? 29.910 -9.761 -19.087 0.44 11.94 345 SER A O 1
ATOM 5549 N N . ASP A 1 346 ? 30.470 -11.710 -18.114 1.00 12.00 346 ASP A N 1
ATOM 5550 C CA . ASP A 1 346 ? 30.223 -12.463 -19.348 1.00 11.89 346 ASP A CA 1
ATOM 5551 C C . ASP A 1 346 ? 28.768 -12.288 -19.791 1.00 15.18 346 ASP A C 1
ATOM 5552 O O . ASP A 1 346 ? 28.477 -12.128 -20.982 1.00 15.19 346 ASP A O 1
ATOM 5562 N N . PHE A 1 347 ? 27.839 -12.308 -18.846 1.00 11.00 347 PHE A N 1
ATOM 5563 C CA . PHE A 1 347 ? 26.450 -12.067 -19.162 1.00 10.55 347 PHE A CA 1
ATOM 5564 C C . PHE A 1 347 ? 26.208 -10.632 -19.644 1.00 16.64 347 PHE A C 1
ATOM 5565 O O . PHE A 1 347 ? 25.420 -10.400 -20.572 1.00 16.13 347 PHE A O 1
ATOM 5582 N N . LYS A 1 348 ? 26.832 -9.664 -18.985 1.00 13.71 348 LYS A N 1
ATOM 5583 C CA . LYS A 1 348 ? 26.686 -8.274 -19.417 1.00 14.08 348 LYS A CA 1
ATOM 5584 C C . LYS A 1 348 ? 27.148 -8.112 -20.865 1.00 16.57 348 LYS A C 1
ATOM 5585 O O . LYS A 1 348 ? 26.496 -7.444 -21.664 1.00 17.58 348 LYS A O 1
ATOM 5604 N N A ARG A 1 349 ? 28.278 -8.702 -21.199 0.78 14.61 349 ARG A N 1
ATOM 5605 N N B ARG A 1 349 ? 28.253 -8.774 -21.199 0.22 14.83 349 ARG A N 1
ATOM 5606 C CA A ARG A 1 349 ? 28.779 -8.605 -22.563 0.78 14.42 349 ARG A CA 1
ATOM 5607 C CA B ARG A 1 349 ? 28.867 -8.684 -22.527 0.22 14.86 349 ARG A CA 1
ATOM 5608 C C A ARG A 1 349 ? 27.812 -9.254 -23.562 0.78 17.16 349 ARG A C 1
ATOM 5609 C C B ARG A 1 349 ? 28.047 -9.384 -23.621 0.22 17.05 349 ARG A C 1
ATOM 5610 O O A ARG A 1 349 ? 27.471 -8.653 -24.592 0.78 16.36 349 ARG A O 1
ATOM 5611 O O B ARG A 1 349 ? 28.042 -8.940 -24.771 0.22 17.05 349 ARG A O 1
ATOM 5652 N N . LYS A 1 350 ? 27.367 -10.474 -23.267 1.00 17.42 350 LYS A N 1
ATOM 5653 C CA . LYS A 1 350 ? 26.544 -11.235 -24.222 1.00 17.42 350 LYS A CA 1
ATOM 5654 C C . LYS A 1 350 ? 25.079 -10.844 -24.242 1.00 26.01 350 LYS A C 1
ATOM 5655 O O . LYS A 1 350 ? 24.394 -11.032 -25.255 1.00 25.27 350 LYS A O 1
ATOM 5675 N N A MET A 1 351 ? 24.620 -10.272 -23.134 0.22 17.98 351 MET A N 1
ATOM 5676 N N B MET A 1 351 ? 24.600 -10.312 -23.123 0.44 17.94 351 MET A N 1
ATOM 5677 N N C MET A 1 351 ? 24.579 -10.343 -23.117 0.34 18.07 351 MET A N 1
ATOM 5678 C CA A MET A 1 351 ? 23.210 -9.976 -22.924 0.22 20.25 351 MET A CA 1
ATOM 5679 C CA B MET A 1 351 ? 23.195 -9.961 -22.955 0.44 20.20 351 MET A CA 1
ATOM 5680 C CA C MET A 1 351 ? 23.177 -9.951 -22.991 0.34 20.26 351 MET A CA 1
ATOM 5681 C C A MET A 1 351 ? 23.049 -8.549 -22.384 0.22 21.94 351 MET A C 1
ATOM 5682 C C B MET A 1 351 ? 23.110 -8.560 -22.361 0.44 22.18 351 MET A C 1
ATOM 5683 C C C MET A 1 351 ? 23.089 -8.560 -22.385 0.34 22.07 351 MET A C 1
ATOM 5684 O O A MET A 1 351 ? 22.408 -8.334 -21.354 0.22 17.24 351 MET A O 1
ATOM 5685 O O B MET A 1 351 ? 22.599 -8.376 -21.261 0.44 17.17 351 MET A O 1
ATOM 5686 O O C MET A 1 351 ? 22.546 -8.386 -21.296 0.34 17.18 351 MET A O 1
ATOM 5726 N N . PRO A 1 352 ? 23.625 -7.559 -23.090 1.00 19.38 352 PRO A N 1
ATOM 5727 C CA . PRO A 1 352 ? 23.669 -6.200 -22.530 1.00 18.14 352 PRO A CA 1
ATOM 5728 C C . PRO A 1 352 ? 22.337 -5.470 -22.385 1.00 18.69 352 PRO A C 1
ATOM 5729 O O . PRO A 1 352 ? 22.266 -4.571 -21.540 1.00 20.85 352 PRO A O 1
ATOM 5740 N N . ASP A 1 353 ? 21.319 -5.851 -23.158 0.91 18.46 353 ASP A N 1
ATOM 5741 C CA . ASP A 1 353 ? 20.142 -5.005 -23.355 0.91 19.50 353 ASP A CA 1
ATOM 5742 C C . ASP A 1 353 ? 18.926 -5.410 -22.538 0.91 24.57 353 ASP A C 1
ATOM 5743 O O . ASP A 1 353 ? 17.793 -5.273 -22.996 0.91 35.36 353 ASP A O 1
ATOM 5752 N N . LEU A 1 354 ? 19.153 -5.871 -21.316 1.00 19.90 354 LEU A N 1
ATOM 5753 C CA . LEU A 1 354 ? 18.057 -6.146 -20.400 1.00 19.41 354 LEU A CA 1
ATOM 5754 C C . LEU A 1 354 ? 17.290 -4.878 -20.130 1.00 20.12 354 LEU A C 1
ATOM 5755 O O . LEU A 1 354 ? 17.873 -3.788 -20.085 1.00 22.52 354 LEU A O 1
ATOM 5771 N N . PRO A 1 355 ? 15.976 -5.012 -19.935 1.00 18.10 355 PRO A N 1
ATOM 5772 C CA . PRO A 1 355 ? 15.193 -3.823 -19.640 1.00 19.81 355 PRO A CA 1
ATOM 5773 C C . PRO A 1 355 ? 15.561 -3.277 -18.286 1.00 23.08 355 PRO A C 1
ATOM 5774 O O . PRO A 1 355 ? 16.026 -4.021 -17.403 1.00 20.25 355 PRO A O 1
ATOM 5785 N N . GLY A 1 356 ? 15.346 -1.975 -18.144 1.00 20.58 356 GLY A N 1
ATOM 5786 C CA . GLY A 1 356 ? 15.592 -1.256 -16.916 1.00 19.98 356 GLY A CA 1
ATOM 5787 C C . GLY A 1 356 ? 15.456 0.227 -17.198 1.00 12.14 356 GLY A C 1
ATOM 5788 O O . GLY A 1 356 ? 15.264 0.641 -18.349 1.00 20.89 356 GLY A O 1
ATOM 5792 N N . ALA A 1 357 ? 15.555 1.026 -16.149 1.00 17.30 357 ALA A N 1
ATOM 5793 C CA . ALA A 1 357 ? 15.527 2.474 -16.298 1.00 16.89 357 ALA A CA 1
ATOM 5794 C C . ALA A 1 357 ? 16.829 2.958 -16.930 1.00 23.34 357 ALA A C 1
ATOM 5795 O O . ALA A 1 357 ? 17.811 2.218 -16.994 1.00 22.20 357 ALA A O 1
ATOM 5802 N N . VAL A 1 358 ? 16.841 4.192 -17.418 0.00 0.00 358 VAL A N 1
ATOM 5803 C CA . VAL A 1 358 ? 18.086 4.772 -17.900 0.00 0.00 358 VAL A CA 1
ATOM 5804 C C . VAL A 1 358 ? 19.056 4.839 -16.728 0.00 0.00 358 VAL A C 1
ATOM 5805 O O . VAL A 1 358 ? 18.662 5.154 -15.606 0.00 0.00 358 VAL A O 1
ATOM 5818 N N . ASP A 1 359 ? 20.316 4.508 -16.989 0.00 0.00 359 ASP A N 1
ATOM 5819 C CA . ASP A 1 359 ? 21.355 4.531 -15.965 0.00 0.00 359 ASP A CA 1
ATOM 5820 C C . ASP A 1 359 ? 21.093 3.562 -14.804 0.00 0.00 359 ASP A C 1
ATOM 5821 O O . ASP A 1 359 ? 21.720 3.682 -13.752 0.00 0.00 359 ASP A O 1
ATOM 5830 N N . GLU A 1 360 ? 20.182 2.605 -14.984 1.00 29.74 360 GLU A N 1
ATOM 5831 C CA . GLU A 1 360 ? 20.034 1.532 -14.003 1.00 27.68 360 GLU A CA 1
ATOM 5832 C C . GLU A 1 360 ? 21.202 0.553 -14.157 1.00 19.21 360 GLU A C 1
ATOM 5833 O O . GLU A 1 360 ? 21.442 0.044 -15.242 1.00 18.21 360 GLU A O 1
ATOM 5845 N N . PRO A 1 361 ? 21.968 0.324 -13.071 1.00 14.43 361 PRO A N 1
ATOM 5846 C CA . PRO A 1 361 ? 23.105 -0.599 -13.196 1.00 12.64 361 PRO A CA 1
ATOM 5847 C C . PRO A 1 361 ? 22.715 -1.996 -13.697 1.00 9.49 361 PRO A C 1
ATOM 5848 O O . PRO A 1 361 ? 21.665 -2.535 -13.349 1.00 11.43 361 PRO A O 1
ATOM 5859 N N . TYR A 1 362 ? 23.589 -2.567 -14.495 1.00 10.75 362 TYR A N 1
ATOM 5860 C CA . TYR A 1 362 ? 23.326 -3.863 -15.115 1.00 10.69 362 TYR A CA 1
ATOM 5861 C C . TYR A 1 362 ? 22.964 -4.951 -14.087 1.00 11.68 362 TYR A C 1
ATOM 5862 O O . TYR A 1 362 ? 22.027 -5.724 -14.301 1.00 11.52 362 TYR A O 1
ATOM 5880 N N . ASP A 1 363 ? 23.697 -5.006 -12.978 1.00 10.08 363 ASP A N 1
ATOM 5881 C CA . ASP A 1 363 ? 23.420 -6.014 -11.969 1.00 8.98 363 ASP A CA 1
ATOM 5882 C C . ASP A 1 363 ? 21.982 -6.003 -11.460 1.00 8.67 363 ASP A C 1
ATOM 5883 O O . ASP A 1 363 ? 21.404 -7.043 -11.223 1.00 9.42 363 ASP A O 1
ATOM 5892 N N A ARG A 1 364 ? 21.388 -4.832 -11.294 0.51 9.31 364 ARG A N 1
ATOM 5893 N N B ARG A 1 364 ? 21.402 -4.825 -11.307 0.49 9.38 364 ARG A N 1
ATOM 5894 C CA A ARG A 1 364 ? 20.014 -4.757 -10.798 0.51 9.86 364 ARG A CA 1
ATOM 5895 C CA B ARG A 1 364 ? 20.002 -4.722 -10.926 0.49 9.38 364 ARG A CA 1
ATOM 5896 C C A ARG A 1 364 ? 19.028 -5.316 -11.815 0.51 8.21 364 ARG A C 1
ATOM 5897 C C B ARG A 1 364 ? 19.088 -5.353 -11.975 0.49 8.73 364 ARG A C 1
ATOM 5898 O O A ARG A 1 364 ? 18.072 -6.021 -11.470 0.51 10.95 364 ARG A O 1
ATOM 5899 O O B ARG A 1 364 ? 18.160 -6.097 -11.653 0.49 10.58 364 ARG A O 1
ATOM 5940 N N A ARG A 1 365 ? 19.299 -5.010 -13.075 0.51 9.39 365 ARG A N 1
ATOM 5941 N N B ARG A 1 365 ? 19.376 -5.061 -13.234 0.49 12.35 365 ARG A N 1
ATOM 5942 C CA A ARG A 1 365 ? 18.544 -5.549 -14.199 0.51 11.51 365 ARG A CA 1
ATOM 5943 C CA B ARG A 1 365 ? 18.585 -5.564 -14.351 0.49 10.55 365 ARG A CA 1
ATOM 5944 C C A ARG A 1 365 ? 18.708 -7.072 -14.269 0.51 10.54 365 ARG A C 1
ATOM 5945 C C B ARG A 1 365 ? 18.760 -7.072 -14.493 0.49 10.93 365 ARG A C 1
ATOM 5946 O O A ARG A 1 365 ? 17.711 -7.791 -14.389 0.51 9.39 365 ARG A O 1
ATOM 5947 O O B ARG A 1 365 ? 17.839 -7.785 -14.882 0.49 10.48 365 ARG A O 1
ATOM 5988 N N . PHE A 1 366 ? 19.957 -7.543 -14.173 1.00 8.90 366 PHE A N 1
ATOM 5989 C CA . PHE A 1 366 ? 20.276 -8.965 -14.240 1.00 9.82 366 PHE A CA 1
ATOM 5990 C C . PHE A 1 366 ? 19.562 -9.724 -13.122 1.00 11.05 366 PHE A C 1
ATOM 5991 O O . PHE A 1 366 ? 18.990 -10.810 -13.360 1.00 10.06 366 PHE A O 1
ATOM 6009 N N . VAL A 1 367 ? 19.537 -9.177 -11.903 1.00 8.62 367 VAL A N 1
ATOM 6010 C CA . VAL A 1 367 ? 18.877 -9.859 -10.796 1.00 10.39 367 VAL A CA 1
ATOM 6011 C C . VAL A 1 367 ? 17.381 -9.964 -11.086 1.00 10.94 367 VAL A C 1
ATOM 6012 O O . VAL A 1 367 ? 16.781 -10.997 -10.839 1.00 11.44 367 VAL A O 1
ATOM 6025 N N . LYS A 1 368 ? 16.762 -8.908 -11.614 1.00 10.82 368 LYS A N 1
ATOM 6026 C CA . LYS A 1 368 ? 15.316 -8.969 -11.909 1.00 9.65 368 LYS A CA 1
ATOM 6027 C C . LYS A 1 368 ? 15.027 -10.031 -12.967 1.00 11.16 368 LYS A C 1
ATOM 6028 O O . LYS A 1 368 ? 14.071 -10.796 -12.823 1.00 12.32 368 LYS A O 1
ATOM 6047 N N . TRP A 1 369 ? 15.860 -10.100 -13.994 1.00 11.03 369 TRP A N 1
ATOM 6048 C CA . TRP A 1 369 ? 15.757 -11.131 -15.026 1.00 11.84 369 TRP A CA 1
ATOM 6049 C C . TRP A 1 369 ? 15.957 -12.530 -14.447 1.00 13.99 369 TRP A C 1
ATOM 6050 O O . TRP A 1 369 ? 15.220 -13.461 -14.783 1.00 12.40 369 TRP A O 1
ATOM 6071 N N . MET A 1 370 ? 16.958 -12.685 -13.585 1.00 11.50 370 MET A N 1
ATOM 6072 C CA . MET A 1 370 ? 17.246 -13.990 -13.000 1.00 12.27 370 MET A CA 1
ATOM 6073 C C . MET A 1 370 ? 16.116 -14.477 -12.081 1.00 14.72 370 MET A C 1
ATOM 6074 O O . MET A 1 370 ? 15.752 -15.664 -12.112 1.00 12.33 370 MET A O 1
ATOM 6088 N N . ILE A 1 371 ? 15.542 -13.583 -11.275 1.00 10.44 3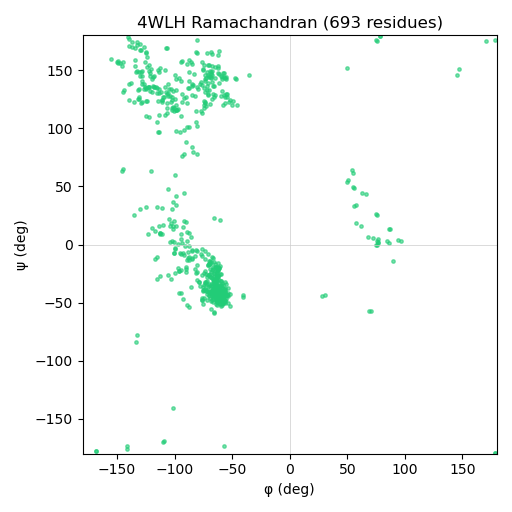71 ILE A N 1
ATOM 6089 C CA . ILE A 1 371 ? 14.433 -13.945 -10.407 1.00 12.44 371 ILE A CA 1
ATOM 6090 C C . ILE A 1 371 ? 13.260 -14.443 -11.249 1.00 15.33 371 ILE A C 1
ATOM 6091 O O . ILE A 1 371 ? 12.718 -15.531 -11.001 1.00 15.14 371 ILE A O 1
ATOM 6107 N N . LYS A 1 372 ? 12.871 -13.670 -12.255 0.87 12.94 372 LYS A N 1
ATOM 6108 C CA . LYS A 1 372 ? 11.655 -13.994 -13.008 0.87 11.50 372 LYS A CA 1
ATOM 6109 C C . LYS A 1 372 ? 11.805 -15.190 -13.932 0.87 16.37 372 LYS A C 1
ATOM 6110 O O . LYS A 1 372 ? 10.859 -15.943 -14.137 0.87 19.73 372 LYS A O 1
ATOM 6129 N N . ASN A 1 373 ? 12.985 -15.363 -14.503 1.00 13.43 373 ASN A N 1
ATOM 6130 C CA . ASN A 1 373 ? 13.180 -16.368 -15.532 1.00 15.15 373 ASN A CA 1
ATOM 6131 C C . ASN A 1 373 ? 13.933 -17.600 -15.083 1.00 16.16 373 ASN A C 1
ATOM 6132 O O . ASN A 1 373 ? 13.756 -18.661 -15.682 1.00 17.92 373 ASN A O 1
ATOM 6143 N N . LYS A 1 374 ? 14.773 -17.470 -14.058 1.00 11.35 374 LYS A N 1
ATOM 6144 C CA . LYS A 1 374 ? 15.582 -18.599 -13.605 1.00 11.40 374 LYS A CA 1
ATOM 6145 C C . LYS A 1 374 ? 15.224 -19.057 -12.203 1.00 11.76 374 LYS A C 1
ATOM 6146 O O . LYS A 1 374 ? 15.683 -20.109 -11.779 1.00 12.43 374 LYS A O 1
ATOM 6165 N N . GLY A 1 375 ? 14.421 -18.292 -11.470 1.00 11.96 375 GLY A N 1
ATOM 6166 C CA . GLY A 1 375 ? 13.951 -18.715 -10.168 1.00 11.53 375 GLY A CA 1
ATOM 6167 C C . GLY A 1 375 ? 14.975 -18.647 -9.047 1.00 10.57 375 GLY A C 1
ATOM 6168 O O . GLY A 1 375 ? 14.864 -19.359 -8.056 1.00 10.71 375 GLY A O 1
ATOM 6172 N N . LEU A 1 376 ? 15.949 -17.755 -9.191 1.00 10.69 376 LEU A N 1
ATOM 6173 C CA . LEU A 1 376 ? 17.000 -17.568 -8.190 1.00 10.40 376 LEU A CA 1
ATOM 6174 C C . LEU A 1 376 ? 17.075 -16.101 -7.795 1.00 9.73 376 LEU A C 1
ATOM 6175 O O . LEU A 1 376 ? 17.051 -15.227 -8.666 1.00 11.24 376 LEU A O 1
ATOM 6191 N N . VAL A 1 377 ? 17.154 -15.854 -6.489 1.00 9.41 377 VAL A N 1
ATOM 6192 C CA . VAL A 1 377 ? 17.362 -14.507 -5.977 1.00 10.03 377 VAL A CA 1
ATOM 6193 C C . VAL A 1 377 ? 18.810 -14.281 -5.555 1.00 11.32 377 VAL A C 1
ATOM 6194 O O . VAL A 1 377 ? 19.392 -15.090 -4.849 1.00 11.95 377 VAL A O 1
ATOM 6207 N N . ALA A 1 378 ? 19.373 -13.162 -5.996 1.00 9.50 378 ALA A N 1
ATOM 6208 C CA . ALA A 1 378 ? 20.643 -12.668 -5.476 1.00 8.16 378 ALA A CA 1
ATOM 6209 C C . ALA A 1 378 ? 20.488 -11.164 -5.295 1.00 8.38 378 ALA A C 1
ATOM 6210 O O . ALA A 1 378 ? 19.455 -10.617 -5.667 1.00 11.10 378 ALA A O 1
ATOM 6217 N N . ILE A 1 379 ? 21.491 -10.513 -4.723 1.00 7.95 379 ILE A N 1
ATOM 6218 C CA . ILE A 1 379 ? 21.435 -9.062 -4.482 1.00 8.56 379 ILE A CA 1
ATOM 6219 C C . ILE A 1 379 ? 22.432 -8.364 -5.381 1.00 8.50 379 ILE A C 1
ATOM 6220 O O . ILE A 1 379 ? 23.597 -8.752 -5.417 1.00 8.77 379 ILE A O 1
ATOM 6236 N N . PRO A 1 380 ? 22.007 -7.307 -6.084 1.00 8.24 380 PRO A N 1
ATOM 6237 C CA . PRO A 1 380 ? 22.968 -6.590 -6.914 1.00 8.77 380 PRO A CA 1
ATOM 6238 C C . PRO A 1 380 ? 24.019 -5.890 -6.048 1.00 8.32 380 PRO A C 1
ATOM 6239 O O . PRO A 1 380 ? 23.678 -5.196 -5.082 1.00 8.68 380 PRO A O 1
ATOM 6250 N N . VAL A 1 381 ? 25.284 -6.098 -6.361 1.00 7.72 381 VAL A N 1
ATOM 6251 C CA . VAL A 1 381 ? 26.383 -5.570 -5.552 1.00 7.18 381 VAL A CA 1
ATOM 6252 C C . VAL A 1 381 ? 26.529 -4.058 -5.660 1.00 8.39 381 VAL A C 1
ATOM 6253 O O . VAL A 1 381 ? 27.117 -3.420 -4.755 1.00 7.88 381 VAL A O 1
ATOM 6266 N N . SER A 1 382 ? 25.941 -3.454 -6.697 1.00 8.63 382 SER A N 1
ATOM 6267 C CA . SER A 1 382 ? 26.002 -2.006 -6.830 1.00 9.20 382 SER A CA 1
ATOM 6268 C C . SER A 1 382 ? 25.335 -1.272 -5.670 1.00 9.20 382 SER A C 1
ATOM 6269 O O . SER A 1 382 ? 25.658 -0.103 -5.440 1.00 9.19 382 SER A O 1
ATOM 6277 N N . ILE A 1 383 ? 24.458 -1.919 -4.914 1.00 8.79 383 ILE A N 1
ATOM 6278 C CA . ILE A 1 383 ? 23.873 -1.226 -3.759 1.00 8.29 383 ILE A CA 1
ATOM 6279 C C . ILE A 1 383 ? 24.908 -0.984 -2.649 1.00 8.84 383 ILE A C 1
ATOM 6280 O O . ILE A 1 383 ? 24.644 -0.217 -1.715 1.00 9.54 383 ILE A O 1
ATOM 6296 N N . PHE A 1 384 ? 26.053 -1.644 -2.731 1.00 7.79 384 PHE A N 1
ATOM 6297 C CA . PHE A 1 384 ? 27.119 -1.517 -1.745 1.00 7.55 384 PHE A CA 1
ATOM 6298 C C . PHE A 1 384 ? 28.212 -0.547 -2.231 1.00 7.10 384 PHE A C 1
ATOM 6299 O O . PHE A 1 384 ? 29.323 -0.550 -1.718 1.00 7.51 384 PHE A O 1
ATOM 6316 N N . TYR A 1 385 ? 27.889 0.245 -3.251 1.00 8.31 385 TYR A N 1
ATOM 6317 C CA . TYR A 1 385 ? 28.789 1.276 -3.767 1.00 8.30 385 TYR A CA 1
ATOM 6318 C C . TYR A 1 385 ? 28.166 2.662 -3.672 1.00 7.60 385 TYR A C 1
ATOM 6319 O O . TYR A 1 385 ? 26.943 2.815 -3.740 1.00 8.03 385 TYR A O 1
ATOM 6337 N N . SER A 1 386 ? 29.031 3.669 -3.536 1.00 8.03 386 SER A N 1
ATOM 6338 C CA . SER A 1 386 ? 28.605 5.050 -3.699 1.00 8.93 386 SER A CA 1
ATOM 6339 C C . SER A 1 386 ? 27.984 5.230 -5.074 1.00 8.30 386 SER A C 1
ATOM 6340 O O . SER A 1 386 ? 28.394 4.582 -6.044 1.00 8.59 386 SER A O 1
ATOM 6348 N N . VAL A 1 387 ? 27.002 6.119 -5.194 1.00 10.80 387 VAL A N 1
ATOM 6349 C CA . VAL A 1 387 ? 26.259 6.245 -6.445 1.00 10.46 387 VAL A CA 1
ATOM 6350 C C . VAL A 1 387 ? 27.181 6.518 -7.650 1.00 12.04 387 VAL A C 1
ATOM 6351 O O . VAL A 1 387 ? 27.027 5.860 -8.672 1.00 10.82 387 VAL A O 1
ATOM 6364 N N . PRO A 1 388 ? 28.181 7.417 -7.521 1.00 10.48 388 PRO A N 1
ATOM 6365 C CA . PRO A 1 388 ? 29.058 7.663 -8.681 1.00 11.73 388 PRO A CA 1
ATOM 6366 C C . PRO A 1 388 ? 29.852 6.436 -9.109 1.00 13.21 388 PRO A C 1
ATOM 6367 O O . PRO A 1 388 ? 30.315 6.380 -10.257 1.00 12.90 388 PRO A O 1
ATOM 6378 N N . HIS A 1 389 ? 30.040 5.465 -8.226 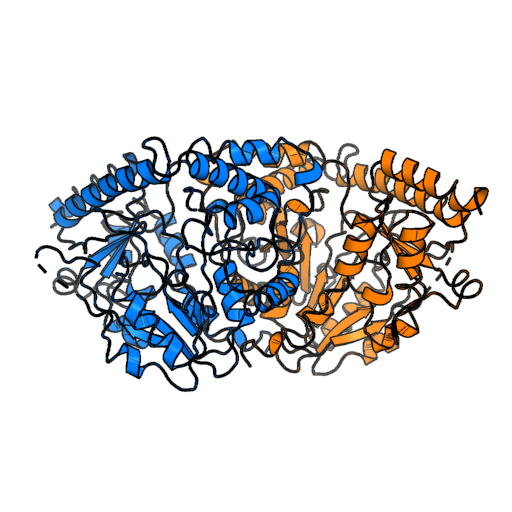1.00 10.77 389 HIS A N 1
ATOM 6379 C CA . HIS A 1 389 ? 30.777 4.270 -8.600 1.00 9.74 389 HIS A CA 1
ATOM 6380 C C . HIS A 1 389 ? 29.902 3.114 -9.071 1.00 9.10 389 HIS A C 1
ATOM 6381 O O . HIS A 1 389 ? 30.434 2.114 -9.584 1.00 9.75 389 HIS A O 1
ATOM 6394 N N . GLN A 1 390 ? 28.584 3.243 -8.935 1.00 8.55 390 GLN A N 1
ATOM 6395 C CA . GLN A 1 390 ? 27.695 2.132 -9.259 1.00 9.33 390 GLN A CA 1
ATOM 6396 C C . GLN A 1 390 ? 27.798 1.728 -10.735 1.00 12.06 390 GLN A C 1
ATOM 6397 O O . GLN A 1 390 ? 27.718 0.533 -11.055 1.00 13.22 390 GLN A O 1
ATOM 6411 N N . LYS A 1 391 ? 27.984 2.703 -11.623 1.00 12.23 391 LYS A N 1
ATOM 6412 C CA . LYS A 1 391 ? 28.044 2.404 -13.063 1.00 12.22 391 LYS A CA 1
ATOM 6413 C C . LYS A 1 391 ? 29.303 1.614 -13.386 1.00 13.36 391 LYS A C 1
ATOM 6414 O O . LYS A 1 391 ? 29.351 0.885 -14.383 1.00 17.34 391 LYS A O 1
ATOM 6433 N N . HIS A 1 392 ? 30.325 1.726 -12.545 1.00 10.60 392 HIS A N 1
ATOM 6434 C CA . HIS A 1 392 ? 31.603 1.061 -12.745 1.00 13.09 392 HIS A CA 1
ATOM 6435 C C . HIS A 1 392 ? 31.731 -0.275 -12.029 1.00 11.58 392 HIS A C 1
ATOM 6436 O O . HIS A 1 392 ? 32.566 -1.131 -12.408 1.00 16.72 392 HIS A O 1
ATOM 6449 N N . PHE A 1 393 ? 30.929 -0.482 -10.996 1.00 9.21 393 PHE A N 1
ATOM 6450 C CA . PHE A 1 393 ? 30.902 -1.737 -10.244 1.00 8.31 393 PHE A CA 1
ATOM 6451 C C . PHE A 1 393 ? 29.486 -2.301 -10.341 1.00 9.20 393 PHE A C 1
ATOM 6452 O O . PHE A 1 393 ? 28.763 -2.437 -9.343 1.00 10.02 393 PHE A O 1
ATOM 6469 N N . ASP A 1 394 ? 29.096 -2.617 -11.572 1.00 9.18 394 ASP A N 1
ATOM 6470 C CA . ASP A 1 394 ? 27.739 -3.012 -11.919 1.00 10.60 394 ASP A CA 1
ATOM 6471 C C . ASP A 1 394 ? 27.647 -4.453 -12.361 1.00 9.14 394 ASP A C 1
ATOM 6472 O O . ASP A 1 394 ? 26.627 -4.857 -12.907 1.00 9.60 394 ASP A O 1
ATOM 6481 N N . HIS A 1 395 ? 28.717 -5.211 -12.181 1.00 9.01 395 HIS A N 1
ATOM 6482 C CA . HIS A 1 395 ? 28.797 -6.557 -12.759 1.00 9.72 395 HIS A CA 1
ATOM 6483 C C . HIS A 1 395 ? 29.097 -7.642 -11.725 1.00 8.99 395 HIS A C 1
ATOM 6484 O O . HIS A 1 395 ? 29.703 -8.678 -12.065 1.00 8.54 395 HIS A O 1
ATOM 6497 N N . TYR A 1 396 ? 28.619 -7.441 -10.496 1.00 8.15 396 TYR A N 1
ATOM 6498 C CA . TYR A 1 396 ? 28.664 -8.469 -9.454 1.00 8.44 396 TYR A CA 1
ATOM 6499 C C . TYR A 1 396 ? 27.291 -8.613 -8.809 1.00 7.93 396 TYR A C 1
ATOM 6500 O O . TYR A 1 396 ? 26.518 -7.665 -8.713 1.00 7.58 396 TYR A O 1
ATOM 6518 N N . ILE A 1 397 ? 26.988 -9.826 -8.368 1.00 7.93 397 ILE A N 1
ATOM 6519 C CA . ILE A 1 397 ? 25.800 -10.104 -7.577 1.00 7.54 397 ILE A CA 1
ATOM 6520 C C . ILE A 1 397 ? 26.174 -10.948 -6.372 1.00 7.76 397 ILE A C 1
ATOM 6521 O O . ILE A 1 397 ? 27.133 -11.728 -6.430 1.00 7.90 397 ILE A O 1
ATOM 6537 N N . ARG A 1 398 ? 25.442 -10.782 -5.276 1.00 7.21 398 ARG A N 1
ATOM 6538 C CA . ARG A 1 398 ? 25.769 -11.411 -4.007 1.00 8.83 398 ARG A CA 1
ATOM 6539 C C . ARG A 1 398 ? 24.803 -12.544 -3.704 1.00 6.51 398 ARG A C 1
ATOM 6540 O O . ARG A 1 398 ? 23.581 -12.362 -3.769 1.00 8.05 398 ARG A O 1
ATOM 6561 N N . PHE A 1 399 ? 25.363 -13.706 -3.363 1.00 7.66 399 PHE A N 1
ATOM 6562 C CA . PHE A 1 399 ? 24.609 -14.869 -2.944 1.00 7.49 399 PHE A CA 1
ATOM 6563 C C . PHE A 1 399 ? 24.943 -15.171 -1.493 1.00 6.96 399 PHE A C 1
ATOM 6564 O O . PHE A 1 399 ? 26.059 -14.917 -1.035 1.00 8.50 399 PHE A O 1
ATOM 6581 N N . CYS A 1 400 ? 23.979 -15.749 -0.796 1.00 7.18 400 CYS A N 1
ATOM 6582 C CA . CYS A 1 400 ? 24.138 -16.207 0.564 1.00 6.83 400 CYS A CA 1
ATOM 6583 C C . CYS A 1 400 ? 24.096 -17.727 0.583 1.00 8.32 400 CYS A C 1
ATOM 6584 O O . CYS A 1 400 ? 23.134 -18.314 0.128 1.00 8.44 400 CYS A O 1
ATOM 6592 N N . PHE A 1 401 ? 25.147 -18.362 1.098 1.00 7.63 401 PHE A N 1
ATOM 6593 C CA . PHE A 1 401 ? 25.229 -19.827 1.106 1.00 7.98 401 PHE A CA 1
ATOM 6594 C C . PHE A 1 401 ? 24.920 -20.454 2.475 1.00 8.06 401 PHE A C 1
ATOM 6595 O O . PHE A 1 401 ? 24.992 -21.685 2.636 1.00 9.51 401 PHE A O 1
ATOM 6612 N N . VAL A 1 402 ? 24.563 -19.632 3.456 1.00 8.92 402 VAL A N 1
ATOM 6613 C CA . VAL A 1 402 ? 24.252 -20.114 4.800 1.00 10.13 402 VAL A CA 1
ATOM 6614 C C . VAL A 1 402 ? 22.790 -20.510 4.750 1.00 9.93 402 VAL A C 1
ATOM 6615 O O . VAL A 1 402 ? 21.883 -19.744 5.132 1.00 12.34 402 VAL A O 1
ATOM 6628 N N A LYS A 1 403 ? 22.576 -21.736 4.281 0.57 9.69 403 LYS A N 1
ATOM 6629 N N B LYS A 1 403 ? 22.560 -21.711 4.236 0.43 9.91 403 LYS A N 1
ATOM 6630 C CA A LYS A 1 403 ? 21.282 -22.223 3.822 0.57 9.81 403 LYS A CA 1
ATOM 6631 C CA B LYS A 1 403 ? 21.225 -22.193 3.934 0.43 11.15 403 LYS A CA 1
ATOM 6632 C C A LYS A 1 403 ? 21.128 -23.697 4.150 0.57 11.60 403 LYS A C 1
ATOM 6633 C C B LYS A 1 403 ? 21.124 -23.671 4.217 0.43 11.46 403 LYS A C 1
ATOM 6634 O O A LYS A 1 403 ? 22.108 -24.440 4.166 0.57 11.56 403 LYS A O 1
ATOM 6635 O O B LYS A 1 403 ? 22.127 -24.383 4.268 0.43 11.43 403 LYS A O 1
ATOM 6672 N N . ASP A 1 404 ? 19.887 -24.117 4.373 1.00 12.26 404 ASP A N 1
ATOM 6673 C CA . ASP A 1 404 ? 19.574 -25.518 4.585 1.00 11.90 404 ASP A CA 1
ATOM 6674 C C . ASP A 1 404 ? 19.941 -26.341 3.361 1.00 12.45 404 ASP A C 1
ATOM 6675 O O . ASP A 1 404 ? 19.894 -25.851 2.234 1.00 12.48 404 ASP A O 1
ATOM 6685 N N . GLU A 1 405 ? 20.292 -27.598 3.581 1.00 14.91 405 GLU A N 1
ATOM 6686 C CA . GLU A 1 405 ? 20.596 -28.497 2.488 1.00 16.12 405 GLU A CA 1
ATOM 6687 C C . GLU A 1 405 ? 19.474 -28.566 1.454 1.00 15.03 405 GLU A C 1
ATOM 6688 O O . GLU A 1 405 ? 19.747 -28.643 0.258 1.00 14.72 405 GLU A O 1
ATOM 6700 N N . ALA A 1 406 ? 18.229 -28.530 1.893 1.00 13.72 406 ALA A N 1
ATOM 6701 C CA . ALA A 1 406 ? 17.096 -28.587 0.982 1.00 15.35 406 ALA A CA 1
ATOM 6702 C C . ALA A 1 406 ? 17.062 -27.356 0.074 1.00 15.38 406 ALA A C 1
ATOM 6703 O O . ALA A 1 406 ? 16.634 -27.428 -1.085 1.00 15.00 406 ALA A O 1
ATOM 6710 N N . THR A 1 407 ? 17.491 -26.213 0.599 1.00 12.84 407 THR A N 1
ATOM 6711 C CA . THR A 1 407 ? 17.503 -24.990 -0.187 1.00 12.68 407 THR A CA 1
ATOM 6712 C C . THR A 1 407 ? 18.583 -25.082 -1.264 1.00 10.70 407 THR A C 1
ATOM 6713 O O . THR A 1 407 ? 18.360 -24.681 -2.405 1.00 11.64 407 THR A O 1
ATOM 6724 N N . LEU A 1 408 ? 19.743 -25.634 -0.920 1.00 10.26 408 LEU A N 1
ATOM 6725 C CA . LEU A 1 408 ? 20.819 -25.789 -1.884 1.00 10.89 408 LEU A CA 1
ATOM 6726 C C . LEU A 1 408 ? 20.441 -26.802 -2.950 1.00 10.23 408 LEU A C 1
ATOM 6727 O O . LEU A 1 408 ? 20.813 -26.646 -4.104 1.00 11.40 408 LEU A O 1
ATOM 6743 N N A GLN A 1 409 ? 19.699 -27.834 -2.558 0.58 12.06 409 GLN A N 1
ATOM 6744 N N B GLN A 1 409 ? 19.681 -27.828 -2.585 0.42 12.05 409 GLN A N 1
ATOM 6745 C CA A GLN A 1 409 ? 19.148 -28.788 -3.515 0.58 11.97 409 GLN A CA 1
ATOM 6746 C CA B GLN A 1 409 ? 19.199 -28.777 -3.583 0.42 11.77 409 GLN A CA 1
ATOM 6747 C C A GLN A 1 409 ? 18.209 -28.084 -4.486 0.58 12.06 409 GLN A C 1
ATOM 6748 C C B GLN A 1 409 ? 18.171 -28.113 -4.506 0.42 12.04 409 GLN A C 1
ATOM 6749 O O A GLN A 1 409 ? 18.305 -28.272 -5.700 0.58 11.86 409 GLN A O 1
ATOM 6750 O O B GLN A 1 409 ? 18.171 -28.351 -5.715 0.42 12.36 409 GLN A O 1
ATOM 6777 N N . ALA A 1 410 ? 17.315 -27.263 -3.951 1.00 11.11 410 ALA A N 1
ATOM 6778 C CA . ALA A 1 41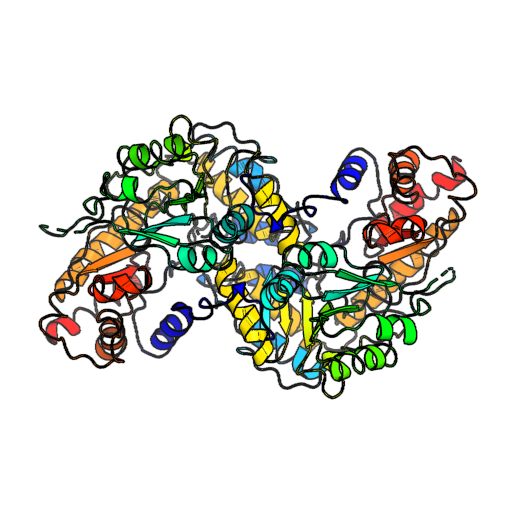0 ? 16.381 -26.497 -4.772 1.00 11.29 410 ALA A CA 1
ATOM 6779 C C . ALA A 1 410 ? 17.150 -25.556 -5.729 1.00 10.51 410 ALA A C 1
ATOM 6780 O O . ALA A 1 410 ? 16.801 -25.408 -6.904 1.00 11.46 410 ALA A O 1
ATOM 6788 N N . MET A 1 411 ? 18.217 -24.945 -5.236 1.00 10.46 411 MET A N 1
ATOM 6789 C CA . MET A 1 411 ? 19.080 -24.122 -6.073 1.00 9.89 411 MET A CA 1
ATOM 6790 C C . MET A 1 411 ? 19.593 -24.943 -7.252 1.00 9.29 411 MET A C 1
ATOM 6791 O O . MET A 1 411 ? 19.573 -24.486 -8.387 1.00 9.57 411 MET A O 1
ATOM 6805 N N . ASP A 1 412 ? 20.103 -26.149 -6.986 1.00 9.35 412 ASP A N 1
ATOM 6806 C CA . ASP A 1 412 ? 20.676 -26.979 -8.045 1.00 8.88 412 ASP A CA 1
ATOM 6807 C C . ASP A 1 412 ? 19.626 -27.347 -9.104 1.00 10.51 412 ASP A C 1
ATOM 6808 O O . ASP A 1 412 ? 19.956 -27.426 -10.292 1.00 10.50 412 ASP A O 1
ATOM 6817 N N A GLU A 1 413 ? 18.379 -27.537 -8.691 0.50 9.32 413 GLU A N 1
ATOM 6818 N N B GLU A 1 413 ? 18.387 -27.572 -8.688 0.50 9.30 413 GLU A N 1
ATOM 6819 C CA A GLU A 1 413 ? 17.289 -27.836 -9.626 0.50 11.62 413 GLU A CA 1
ATOM 6820 C CA B GLU A 1 413 ? 17.319 -27.831 -9.649 0.50 11.63 413 GLU A CA 1
ATOM 6821 C C A GLU A 1 413 ? 17.000 -26.646 -10.548 0.50 11.50 413 GLU A C 1
ATOM 6822 C C B GLU A 1 413 ? 17.217 -26.636 -10.592 0.50 10.12 413 GLU A C 1
ATOM 6823 O O A GLU A 1 413 ? 16.673 -26.821 -11.710 0.50 10.17 413 GLU A O 1
ATOM 6824 O O B GLU A 1 413 ? 17.248 -26.804 -11.813 0.50 9.34 413 GLU A O 1
ATOM 6847 N N . LYS A 1 414 ? 17.108 -25.431 -10.027 1.00 10.88 414 LYS A N 1
ATOM 6848 C CA . LYS A 1 414 ? 16.996 -24.232 -10.861 1.00 9.43 414 LYS A CA 1
ATOM 6849 C C . LYS A 1 414 ? 18.198 -24.116 -11.792 1.00 11.18 414 LYS A C 1
ATOM 6850 O O . LYS A 1 414 ? 18.055 -23.755 -12.952 1.00 12.20 414 LYS A O 1
ATOM 6870 N N . LEU A 1 415 ? 19.400 -24.384 -11.287 1.00 10.62 415 LEU A N 1
ATOM 6871 C CA . LEU A 1 415 ? 20.595 -24.216 -12.103 1.00 10.29 415 LEU A CA 1
ATOM 6872 C C . LEU A 1 415 ? 20.648 -25.227 -13.253 1.00 11.41 415 LEU A C 1
ATOM 6873 O O . LEU A 1 415 ? 21.083 -24.889 -14.368 1.00 11.10 415 LEU A O 1
ATOM 6889 N N A ARG A 1 416 ? 20.194 -26.449 -13.000 0.91 11.58 416 ARG A N 1
ATOM 6890 N N B ARG A 1 416 ? 20.209 -26.453 -12.974 0.09 11.64 416 ARG A N 1
ATOM 6891 C CA A ARG A 1 416 ? 20.217 -27.473 -14.048 0.91 13.25 416 ARG A CA 1
ATOM 6892 C CA B ARG A 1 416 ? 20.126 -27.502 -13.986 0.09 13.25 416 ARG A CA 1
ATOM 6893 C C A ARG A 1 416 ? 19.292 -27.066 -15.198 0.91 13.88 416 ARG A C 1
ATOM 6894 C C B ARG A 1 416 ? 19.322 -27.014 -15.183 0.09 13.79 416 ARG A C 1
ATOM 6895 O O A ARG A 1 416 ? 19.619 -27.306 -16.346 0.91 15.49 416 ARG A O 1
ATOM 6896 O O B ARG A 1 416 ? 19.750 -27.144 -16.329 0.09 14.79 416 ARG A O 1
ATOM 6937 N N . LYS A 1 417 ? 18.157 -26.443 -14.902 0.92 12.49 417 LYS A N 1
ATOM 6938 C CA . LYS A 1 417 ? 17.240 -25.997 -15.943 0.84 12.57 417 LYS A CA 1
ATOM 6939 C C . LYS A 1 417 ? 17.820 -24.818 -16.733 0.75 15.47 417 LYS A C 1
ATOM 6940 O O . LYS A 1 417 ? 17.677 -24.722 -17.952 0.78 19.52 417 LYS A O 1
ATOM 6960 N N . TRP A 1 418 ? 18.503 -23.931 -16.037 1.00 14.36 418 TRP A N 1
ATOM 6961 C CA . TRP A 1 418 ? 19.116 -22.771 -16.667 1.00 13.57 418 TRP A CA 1
ATOM 6962 C C . TRP A 1 418 ? 20.188 -23.251 -17.631 1.00 21.24 418 TRP A C 1
ATOM 6963 O O . TRP A 1 418 ? 20.286 -22.782 -18.768 1.00 21.59 418 TRP A O 1
ATOM 6984 N N . LYS A 1 419 ? 20.997 -24.199 -17.172 0.75 14.49 419 LYS A N 1
ATOM 6985 C CA . LYS A 1 419 ? 22.075 -24.733 -17.986 0.75 16.53 419 LYS A CA 1
ATOM 6986 C C . LYS A 1 419 ? 21.564 -25.293 -19.318 0.75 18.96 419 LYS A C 1
ATOM 6987 O O . LYS A 1 419 ? 22.189 -25.063 -20.355 0.75 22.11 419 LYS A O 1
ATOM 7006 N N . VAL A 1 420 ? 20.434 -25.989 -19.302 0.00 0.00 420 VAL A N 1
ATOM 7007 C CA . VAL A 1 420 ? 19.854 -26.506 -20.538 0.00 0.00 420 VAL A CA 1
ATOM 7008 C C . VAL A 1 420 ? 19.395 -25.352 -21.433 0.00 0.00 420 VAL A C 1
ATOM 7009 O O . VAL A 1 420 ? 19.315 -25.496 -22.654 0.00 0.00 420 VAL A O 1
ATOM 7022 N N . GLU A 1 421 ? 19.115 -24.203 -20.822 0.00 0.00 421 GLU A N 1
ATOM 7023 C CA . GLU A 1 421 ? 18.633 -23.034 -21.554 0.00 0.00 421 GLU A CA 1
ATOM 7024 C C . GLU A 1 421 ? 19.774 -22.141 -22.050 0.00 0.00 421 GLU A C 1
ATOM 7025 O O . GLU A 1 421 ? 19.537 -21.021 -22.506 0.00 0.00 421 GLU A O 1
ATOM 7037 N N . LEU A 1 422 ? 21.005 -22.640 -21.961 0.00 0.00 422 LEU A N 1
ATOM 7038 C CA . LEU A 1 422 ? 22.171 -21.916 -22.460 0.00 0.00 422 LEU A CA 1
ATOM 7039 C C . LEU A 1 422 ? 22.588 -22.452 -23.826 0.00 0.00 422 LEU A C 1
ATOM 7040 O O . LEU A 1 422 ? 21.973 -22.131 -24.843 0.00 0.00 422 LEU A O 1
ATOM 7056 N N . GLN B 1 4 ? 36.786 18.778 19.382 1.00 38.00 4 GLN B N 1
ATOM 7057 C CA . GLN B 1 4 ? 36.420 17.724 20.324 1.00 29.75 4 GLN B CA 1
ATOM 7058 C C . GLN B 1 4 ? 35.934 16.469 19.604 1.00 20.81 4 GLN B C 1
ATOM 7059 O O . GLN B 1 4 ? 35.458 16.513 18.476 1.00 21.47 4 GLN B O 1
ATOM 7072 N N . LEU B 1 5 ? 36.058 15.342 20.280 1.00 14.80 5 LEU B N 1
ATOM 7073 C CA . LEU B 1 5 ? 35.758 14.044 19.689 1.00 12.88 5 LEU B CA 1
ATOM 7074 C C . LEU B 1 5 ? 34.263 13.875 19.373 1.00 13.12 5 LEU B C 1
ATOM 7075 O O . LEU B 1 5 ? 33.883 13.449 18.275 1.00 13.81 5 LEU B O 1
ATOM 7091 N N . GLN B 1 6 ? 33.419 14.184 20.352 1.00 10.20 6 GLN B N 1
ATOM 7092 C CA . GLN B 1 6 ? 32.007 13.864 20.246 1.00 9.52 6 GLN B CA 1
ATOM 7093 C C . GLN B 1 6 ? 31.230 14.955 19.510 1.00 10.24 6 GLN B C 1
ATOM 7094 O O . GLN B 1 6 ? 31.637 16.119 19.426 1.00 10.51 6 GLN B O 1
ATOM 7108 N N . ALA B 1 7 ? 30.099 14.564 18.959 1.00 9.64 7 ALA B N 1
ATOM 7109 C CA . ALA B 1 7 ? 29.221 15.480 18.271 1.00 8.72 7 ALA B CA 1
ATOM 7110 C C . ALA B 1 7 ? 28.578 16.492 19.213 1.00 9.62 7 ALA B C 1
ATOM 7111 O O . ALA B 1 7 ? 28.255 16.188 20.366 1.00 10.02 7 ALA B O 1
ATOM 7118 N N . ARG B 1 8 ? 28.359 17.703 18.720 1.00 9.22 8 ARG B N 1
ATOM 7119 C CA . ARG B 1 8 ? 27.771 18.778 19.527 1.00 10.37 8 ARG B CA 1
ATOM 7120 C C . ARG B 1 8 ? 26.326 18.497 19.905 1.00 9.72 8 ARG B C 1
ATOM 7121 O O . ARG B 1 8 ? 25.815 19.060 20.878 1.00 9.62 8 ARG B O 1
ATOM 7142 N N . ARG B 1 9 ? 25.650 17.618 19.169 1.00 8.69 9 ARG B N 1
ATOM 7143 C CA . ARG B 1 9 ? 24.261 17.276 19.500 1.00 8.29 9 ARG B CA 1
ATOM 7144 C C . ARG B 1 9 ? 24.161 16.662 20.906 1.00 8.74 9 ARG B C 1
ATOM 7145 O O . ARG B 1 9 ? 23.064 16.586 21.472 1.00 8.82 9 ARG B O 1
ATOM 7166 N N . LEU B 1 10 ? 25.274 16.177 21.449 1.00 8.96 10 LEU B N 1
ATOM 7167 C CA . LEU B 1 10 ? 25.278 15.596 22.789 1.00 8.95 10 LEU B CA 1
ATOM 7168 C C . LEU B 1 10 ? 25.433 16.629 23.902 1.00 9.56 10 LEU B C 1
ATOM 7169 O O . LEU B 1 10 ? 25.335 16.284 25.074 1.00 10.34 10 LEU B O 1
ATOM 7185 N N . ASP B 1 11 ? 25.631 17.891 23.548 1.00 9.92 11 ASP B N 1
ATOM 7186 C CA . ASP B 1 11 ? 25.871 18.914 24.568 1.00 11.27 11 ASP B CA 1
ATOM 7187 C C . ASP B 1 11 ? 24.720 18.955 25.567 1.00 10.00 11 ASP B C 1
ATOM 7188 O O . ASP B 1 11 ? 23.555 19.048 25.183 1.00 11.94 11 ASP B O 1
ATOM 7197 N N . GLY B 1 12 ? 25.055 18.886 26.850 1.00 10.63 12 GLY B N 1
ATOM 7198 C CA . GLY B 1 12 ? 24.080 19.057 27.914 1.00 13.65 12 GLY B CA 1
ATOM 7199 C C . GLY B 1 12 ? 23.090 17.931 28.139 1.00 15.25 12 GLY B C 1
ATOM 7200 O O . GLY B 1 12 ? 22.170 18.125 28.954 1.00 22.71 12 GLY B O 1
ATOM 7204 N N . ILE B 1 13 ? 23.213 16.794 27.449 1.00 10.76 13 ILE B N 1
ATOM 7205 C CA . ILE B 1 13 ? 22.246 15.705 27.627 1.00 10.51 13 ILE B CA 1
ATOM 7206 C C . ILE B 1 13 ? 22.851 14.422 28.177 1.00 9.23 13 ILE B C 1
ATOM 7207 O O . ILE B 1 13 ? 22.187 13.381 28.196 1.00 12.78 13 ILE B O 1
ATOM 7223 N N . ASP B 1 14 ? 24.086 14.487 28.655 1.00 12.75 14 ASP B N 1
ATOM 7224 C CA . ASP B 1 14 ? 24.660 13.357 29.374 1.00 13.78 14 ASP B CA 1
ATOM 7225 C C . ASP B 1 14 ? 24.184 13.337 30.832 1.00 18.64 14 ASP B C 1
ATOM 7226 O O . ASP B 1 14 ? 24.263 12.296 31.478 1.00 20.23 14 ASP B O 1
ATOM 7235 N N . TYR B 1 15 ? 23.667 14.464 31.317 0.00 0.00 15 TYR B N 1
ATOM 7236 C CA . TYR B 1 15 ? 23.172 14.552 32.687 0.00 0.00 15 TYR B CA 1
ATOM 7237 C C . TYR B 1 15 ? 22.174 13.440 32.999 0.00 0.00 15 TYR B C 1
ATOM 7238 O O . TYR B 1 15 ? 21.158 13.292 32.320 0.00 0.00 15 TYR B O 1
ATOM 7256 N N . ASN B 1 16 ? 22.486 12.665 34.034 0.00 0.00 16 ASN B N 1
ATOM 7257 C CA . ASN B 1 16 ? 21.662 11.538 34.449 0.00 0.00 16 ASN B CA 1
ATOM 7258 C C . ASN B 1 16 ? 21.088 11.785 35.842 0.00 0.00 16 ASN B C 1
ATOM 7259 O O . ASN B 1 16 ? 21.811 11.687 36.833 0.00 0.00 16 ASN B O 1
ATOM 7270 N N . PRO B 1 17 ? 19.787 12.110 35.929 0.00 0.00 17 PRO B N 1
ATOM 7271 C CA . PRO B 1 17 ? 19.207 12.376 37.250 0.00 0.00 17 PRO B CA 1
ATOM 7272 C C . PRO B 1 17 ? 18.997 11.106 38.069 0.00 0.00 17 PRO B C 1
ATOM 7273 O O . PRO B 1 17 ? 18.966 11.160 39.299 0.00 0.00 17 PRO B O 1
ATOM 7284 N N . TRP B 1 18 ? 18.865 9.975 37.384 0.00 0.00 18 TRP B N 1
ATOM 7285 C CA . TRP B 1 18 ? 18.455 8.726 38.018 0.00 0.00 18 TRP B CA 1
ATOM 7286 C C . TRP B 1 18 ? 19.551 8.050 38.843 0.00 0.00 18 TRP B C 1
ATOM 7287 O O . TRP B 1 18 ? 19.282 7.518 39.920 0.00 0.00 18 TRP B O 1
ATOM 7308 N N . VAL B 1 19 ? 20.779 8.072 38.333 0.00 0.00 19 VAL B N 1
ATOM 7309 C CA . VAL B 1 19 ? 21.843 7.199 38.833 0.00 0.00 19 VAL B CA 1
ATOM 7310 C C . VAL B 1 19 ? 22.184 7.371 40.318 0.00 0.00 19 VAL B C 1
ATOM 7311 O O . VAL B 1 19 ? 22.509 6.396 40.996 0.00 0.00 19 VAL B O 1
ATOM 7324 N N . GLU B 1 20 ? 22.119 8.597 40.824 0.00 0.00 20 GLU B N 1
ATOM 7325 C CA . GLU B 1 20 ? 22.506 8.851 42.209 0.00 0.00 20 GLU B CA 1
ATOM 7326 C C . GLU B 1 20 ? 21.486 8.282 43.192 0.00 0.00 20 GLU B C 1
ATOM 7327 O O . GLU B 1 20 ? 21.831 7.933 44.321 0.00 0.00 20 GLU B O 1
ATOM 7339 N N . PHE B 1 21 ? 20.234 8.184 42.755 0.00 0.00 21 PHE B N 1
ATOM 7340 C CA . PHE B 1 21 ? 19.164 7.675 43.608 0.00 0.00 21 PHE B CA 1
ATOM 7341 C C . PHE B 1 21 ? 19.076 6.150 43.574 0.00 0.00 21 PHE B C 1
ATOM 7342 O O . PHE B 1 21 ? 18.791 5.523 44.595 0.00 0.00 21 PHE B O 1
ATOM 7359 N N . VAL B 1 22 ? 19.315 5.550 42.409 0.00 0.00 22 VAL B N 1
ATOM 7360 C CA . VAL B 1 22 ? 19.319 4.093 42.308 0.00 0.00 22 VAL B CA 1
ATOM 7361 C C . VAL B 1 22 ? 20.511 3.533 43.075 0.00 0.00 22 VAL B C 1
ATOM 7362 O O . VAL B 1 22 ? 20.425 2.467 43.685 0.00 0.00 22 VAL B O 1
ATOM 7375 N N . LYS B 1 23 ? 21.623 4.262 43.043 0.00 0.00 23 LYS B N 1
ATOM 7376 C CA . LYS B 1 23 ? 22.813 3.869 43.783 0.00 0.00 23 LYS B CA 1
ATOM 7377 C C . LYS B 1 23 ? 22.545 3.990 45.276 0.00 0.00 23 LYS B C 1
ATOM 7378 O O . LYS B 1 23 ? 22.846 3.071 46.035 0.00 0.00 23 LYS B O 1
ATOM 7397 N N . LEU B 1 24 ? 21.977 5.118 45.696 1.00 18.80 24 LEU B N 1
ATOM 7398 C CA . LEU B 1 24 ? 21.689 5.319 47.105 1.00 24.69 24 LEU B CA 1
ATOM 7399 C C . LEU B 1 24 ? 20.672 4.274 47.555 1.00 21.34 24 LEU B C 1
ATOM 7400 O O . LEU B 1 24 ? 20.797 3.698 48.628 1.00 24.53 24 LEU B O 1
ATOM 7416 N N . ALA B 1 25 ? 19.674 4.015 46.716 1.00 22.97 25 ALA B N 1
ATOM 7417 C CA . ALA B 1 25 ? 18.674 3.003 47.039 1.00 23.95 25 ALA B CA 1
ATOM 7418 C C . ALA B 1 25 ? 19.327 1.637 47.247 1.00 24.07 25 ALA B C 1
ATOM 7419 O O . ALA B 1 25 ? 19.012 0.939 48.204 1.00 23.85 25 ALA B O 1
ATOM 7426 N N . SER B 1 26 ? 20.250 1.277 46.358 0.00 0.00 26 SER B N 1
ATOM 7427 C CA . SER B 1 26 ? 20.930 -0.016 46.427 0.00 0.00 26 SER B CA 1
ATOM 7428 C C . SER B 1 26 ? 21.736 -0.190 47.713 0.00 0.00 26 SER B C 1
ATOM 7429 O O . SER B 1 26 ? 22.056 -1.312 48.105 0.00 0.00 26 SER B O 1
ATOM 7437 N N . GLU B 1 27 ? 22.062 0.923 48.364 0.00 0.00 27 GLU B N 1
ATOM 7438 C CA . GLU B 1 27 ? 22.909 0.903 49.553 0.00 0.00 27 GLU B CA 1
ATOM 7439 C C . GLU B 1 27 ? 22.118 0.712 50.843 0.00 0.00 27 GLU B C 1
ATOM 7440 O O . GLU B 1 27 ? 22.702 0.453 51.897 0.00 0.00 27 GLU B O 1
ATOM 7452 N N . HIS B 1 28 ? 20.796 0.837 50.758 1.00 21.75 28 HIS B N 1
ATOM 7453 C CA . HIS B 1 28 ? 19.950 0.830 51.940 1.00 16.85 28 HIS B CA 1
ATOM 7454 C C . HIS B 1 28 ? 18.860 -0.227 51.867 1.00 16.64 28 HIS B C 1
ATOM 7455 O O . HIS B 1 28 ? 18.601 -0.790 50.796 1.00 20.91 28 HIS B O 1
ATOM 7468 N N . ASP B 1 29 ? 18.229 -0.513 53.000 1.00 18.04 29 ASP B N 1
ATOM 7469 C CA . ASP B 1 29 ? 17.118 -1.461 53.010 1.00 17.24 29 ASP B CA 1
ATOM 7470 C C . ASP B 1 29 ? 15.856 -0.682 52.711 1.00 19.39 29 ASP B C 1
ATOM 7471 O O . ASP B 1 29 ? 15.322 -0.011 53.591 1.00 24.60 29 ASP B O 1
ATOM 7480 N N . VAL B 1 30 ? 15.393 -0.756 51.466 1.00 15.41 30 VAL B N 1
ATOM 7481 C CA . VAL B 1 30 ? 14.335 0.131 51.036 1.00 13.46 30 VAL B CA 1
ATOM 7482 C C . VAL B 1 30 ? 13.187 -0.636 50.468 1.00 11.88 30 VAL B C 1
ATOM 7483 O O . VAL B 1 30 ? 13.318 -1.780 49.994 1.00 14.34 30 VAL B O 1
ATOM 7496 N N . VAL B 1 31 ? 12.046 0.025 50.514 1.00 11.28 31 VAL B N 1
ATOM 7497 C CA . VAL B 1 31 ? 10.900 -0.356 49.718 1.00 10.24 31 VAL B CA 1
ATOM 7498 C C . VAL B 1 31 ? 10.937 0.570 48.507 1.00 11.59 31 VAL B C 1
ATOM 7499 O O . VAL B 1 31 ? 10.868 1.795 48.643 1.00 11.00 31 VAL B O 1
ATOM 7512 N N . ASN B 1 32 ? 11.122 -0.003 47.323 1.00 10.92 32 ASN B N 1
ATOM 7513 C CA . ASN B 1 32 ? 11.398 0.803 46.145 1.00 11.67 32 ASN B CA 1
ATOM 7514 C C . ASN B 1 32 ? 10.157 1.229 45.394 1.00 13.12 32 ASN B C 1
ATOM 7515 O O . ASN B 1 32 ? 9.722 0.568 44.446 1.00 16.59 32 ASN B O 1
ATOM 7526 N N . LEU B 1 33 ? 9.614 2.366 45.811 1.00 9.48 33 LEU B N 1
ATOM 7527 C CA . LEU B 1 33 ? 8.428 2.930 45.183 1.00 9.11 33 LEU B CA 1
ATOM 7528 C C . LEU B 1 33 ? 8.811 3.953 44.124 1.00 8.63 33 LEU B C 1
ATOM 7529 O O . LEU B 1 33 ? 7.946 4.631 43.587 1.00 9.23 33 LEU B O 1
ATOM 7545 N N . GLY B 1 34 ? 10.092 4.039 43.797 1.00 9.82 34 GLY B N 1
ATOM 7546 C CA . GLY B 1 34 ? 10.522 4.897 42.707 1.00 10.22 34 GLY B CA 1
ATOM 7547 C C . GLY B 1 34 ? 10.557 4.210 41.348 1.00 12.43 34 GLY B C 1
ATOM 7548 O O . GLY B 1 34 ? 10.558 4.895 40.325 1.00 14.69 34 GLY B O 1
ATOM 7552 N N . GLN B 1 35 ? 10.589 2.882 41.339 1.00 13.50 35 GLN B N 1
ATOM 7553 C CA . GLN B 1 35 ? 10.672 2.123 40.108 1.00 15.00 35 GLN B CA 1
ATOM 7554 C C . GLN B 1 35 ? 9.354 2.240 39.366 1.00 17.50 35 GLN B C 1
ATOM 7555 O O . GLN B 1 35 ? 8.287 2.034 39.948 1.00 29.01 35 GLN B O 1
ATOM 7569 N N . GLY B 1 36 ? 9.433 2.518 38.075 1.00 13.50 36 GLY B N 1
ATOM 7570 C CA . GLY B 1 36 ? 8.259 2.739 37.246 1.00 17.56 36 GLY B CA 1
ATOM 7571 C C . GLY B 1 36 ? 7.854 1.518 36.447 1.00 14.55 36 GLY B C 1
ATOM 7572 O O . GLY B 1 36 ? 7.522 1.611 35.267 1.00 14.15 36 GLY B O 1
ATOM 7576 N N . PHE B 1 37 ? 7.921 0.362 37.088 1.00 13.26 37 PHE B N 1
ATOM 7577 C CA . PHE B 1 37 ? 7.474 -0.894 36.494 1.00 12.81 37 PHE B CA 1
ATOM 7578 C C . PHE B 1 37 ? 6.865 -1.759 37.583 1.00 10.37 37 PHE B C 1
ATOM 7579 O O . PHE B 1 37 ? 7.176 -1.591 38.761 1.00 10.60 37 PHE B O 1
ATOM 7596 N N . PRO B 1 38 ? 6.004 -2.704 37.212 1.00 11.64 38 PRO B N 1
ATOM 7597 C CA . PRO B 1 38 ? 5.447 -3.632 38.191 1.00 10.89 38 PRO B CA 1
ATOM 7598 C C . PRO B 1 38 ? 6.496 -4.579 38.766 1.00 16.26 38 PRO B C 1
ATOM 7599 O O . PRO B 1 38 ? 7.328 -5.066 37.999 1.00 14.10 38 PRO B O 1
ATOM 7610 N N . ASP B 1 39 ? 6.453 -4.860 40.067 1.00 12.52 39 ASP B N 1
ATOM 7611 C CA . ASP B 1 39 ? 7.325 -5.867 40.679 1.00 13.61 39 ASP B CA 1
ATOM 7612 C C . ASP B 1 39 ? 6.600 -7.195 40.864 1.00 13.50 39 ASP B C 1
ATOM 7613 O O . ASP B 1 39 ? 6.864 -7.942 41.804 1.00 13.39 39 ASP B O 1
ATOM 7622 N N . PHE B 1 40 ? 5.705 -7.502 39.932 1.00 16.72 40 PHE B N 1
ATOM 7623 C CA . PHE B 1 40 ? 4.982 -8.769 39.926 1.00 14.33 40 PHE B CA 1
ATOM 7624 C C . PHE B 1 40 ? 4.906 -9.215 38.479 1.00 13.67 40 PHE B C 1
ATOM 7625 O O . PHE B 1 40 ? 5.314 -8.475 37.581 1.00 13.69 40 PHE B O 1
ATOM 7642 N N . PRO B 1 41 ? 4.441 -10.455 38.238 1.00 14.06 41 PRO B N 1
ATOM 7643 C CA . PRO B 1 41 ? 4.516 -10.937 36.862 1.00 12.65 41 PRO B CA 1
ATOM 7644 C C . PRO B 1 41 ? 3.522 -10.239 35.926 1.00 11.07 41 PRO B C 1
ATOM 7645 O O . PRO B 1 41 ? 2.451 -9.799 36.369 1.00 11.54 41 PRO B O 1
ATOM 7656 N N . PRO B 1 42 ? 3.830 -10.196 34.634 1.00 9.71 42 PRO B N 1
ATOM 7657 C CA . PRO B 1 42 ? 2.765 -9.890 33.675 1.00 9.90 42 PRO B CA 1
ATOM 7658 C C . PRO B 1 42 ? 1.690 -10.975 33.783 1.00 9.77 42 PRO B C 1
ATOM 7659 O O . PRO B 1 42 ? 1.942 -12.044 34.337 1.00 10.08 42 PRO B O 1
ATOM 7670 N N . PRO B 1 43 ? 0.518 -10.740 33.192 1.00 8.57 43 PRO B N 1
ATOM 7671 C CA . PRO B 1 43 ? -0.532 -11.758 33.236 1.00 9.26 43 PRO B CA 1
ATOM 7672 C C . PRO B 1 43 ? -0.079 -12.997 32.475 1.00 8.53 43 PRO B C 1
ATOM 7673 O O . PRO B 1 43 ? 0.738 -12.945 31.541 1.00 8.77 43 PRO B O 1
ATOM 7684 N N . ASP B 1 44 ? -0.624 -14.142 32.875 1.00 9.28 44 ASP B N 1
ATOM 7685 C CA . ASP B 1 44 ? -0.234 -15.419 32.299 1.00 9.71 44 ASP B CA 1
ATOM 7686 C C . ASP B 1 44 ? -0.356 -15.424 30.778 1.00 9.59 44 ASP B C 1
ATOM 7687 O O . ASP B 1 44 ? 0.515 -15.950 30.103 1.00 9.76 44 ASP B O 1
ATOM 7696 N N . PHE B 1 45 ? -1.410 -14.850 30.207 1.00 9.08 45 PHE B N 1
ATOM 7697 C CA . PHE B 1 45 ? -1.571 -14.934 28.762 1.00 10.29 45 PHE B CA 1
ATOM 7698 C C . PHE B 1 45 ? -0.415 -14.224 28.033 1.00 7.92 45 PHE B C 1
ATOM 7699 O O . PHE B 1 45 ? -0.059 -14.614 26.927 1.00 9.54 45 PHE B O 1
ATOM 7716 N N . ALA B 1 46 ? 0.155 -13.168 28.632 1.00 7.93 46 ALA B N 1
ATOM 7717 C CA . ALA B 1 46 ? 1.252 -12.442 27.998 1.00 7.68 46 ALA B CA 1
ATOM 7718 C C . ALA B 1 46 ? 2.546 -13.232 28.109 1.00 7.38 46 ALA B C 1
ATOM 7719 O O . ALA B 1 46 ? 3.280 -13.395 27.142 1.00 8.06 46 ALA B O 1
ATOM 7726 N N . VAL B 1 47 ? 2.825 -13.743 29.293 1.00 8.15 47 VAL B N 1
ATOM 7727 C CA . VAL B 1 47 ? 4.008 -14.568 29.473 1.00 9.63 47 VAL B CA 1
ATOM 7728 C C . VAL B 1 47 ? 3.942 -15.791 28.549 1.00 9.40 47 VAL B C 1
ATOM 7729 O O . VAL B 1 47 ? 4.929 -16.146 27.866 1.00 9.01 47 VAL B O 1
ATOM 7742 N N . GLU B 1 48 ? 2.783 -16.426 28.483 1.00 8.32 48 GLU B N 1
ATOM 7743 C CA . GLU B 1 48 ? 2.617 -17.585 27.626 1.00 8.99 48 GLU B CA 1
ATOM 7744 C C . GLU B 1 48 ? 2.787 -17.221 26.163 1.00 8.47 48 GLU B C 1
ATOM 7745 O O . GLU B 1 48 ? 3.310 -18.001 25.372 1.00 9.26 48 GLU B O 1
ATOM 7757 N N . ALA B 1 49 ? 2.331 -16.031 25.786 1.00 8.58 49 ALA B N 1
ATOM 7758 C CA . ALA B 1 49 ? 2.490 -15.572 24.413 1.00 9.13 49 ALA B CA 1
ATOM 7759 C C . ALA B 1 49 ? 3.962 -15.507 24.034 1.00 8.04 49 ALA B C 1
ATOM 7760 O O . ALA B 1 49 ? 4.337 -15.900 22.919 1.00 8.77 49 ALA B O 1
ATOM 7767 N N . PHE B 1 50 ? 4.818 -15.030 24.934 1.00 7.99 50 PHE B N 1
ATOM 7768 C CA . PHE B 1 50 ? 6.255 -14.979 24.628 1.00 8.47 50 PHE B CA 1
ATOM 7769 C C . PHE B 1 50 ? 6.851 -16.388 24.598 1.00 7.45 50 PHE B C 1
ATOM 7770 O O . PHE B 1 50 ? 7.653 -16.694 23.717 1.00 7.97 50 PHE B O 1
ATOM 7787 N N . GLN B 1 51 ? 6.416 -17.243 25.527 1.00 8.48 51 GLN B N 1
ATOM 7788 C CA . GLN B 1 51 ? 6.853 -18.636 25.489 1.00 9.13 51 GLN B CA 1
ATOM 7789 C C . GLN B 1 51 ? 6.484 -19.289 24.161 1.00 8.29 51 GLN B C 1
ATOM 7790 O O . GLN B 1 51 ? 7.295 -20.007 23.567 1.00 9.03 51 GLN B O 1
ATOM 7804 N N . HIS B 1 52 ? 5.286 -19.019 23.672 1.00 9.12 52 HIS B N 1
ATOM 7805 C CA . HIS B 1 52 ? 4.847 -19.586 22.398 1.00 11.89 52 HIS B CA 1
ATOM 7806 C C . HIS B 1 52 ? 5.719 -19.099 21.260 1.00 9.36 52 HIS B C 1
ATOM 7807 O O . HIS B 1 52 ? 6.087 -19.870 20.378 1.00 11.82 52 HIS B O 1
ATOM 7820 N N . ALA B 1 53 ? 6.060 -17.815 21.259 1.00 8.74 53 ALA B N 1
ATOM 7821 C CA . ALA B 1 53 ? 6.893 -17.261 20.189 1.00 10.03 53 ALA B CA 1
ATOM 7822 C C . ALA B 1 53 ? 8.294 -17.823 20.130 1.00 10.83 53 ALA B C 1
ATOM 7823 O O . ALA B 1 53 ? 8.858 -17.943 19.045 1.00 11.75 53 ALA B O 1
ATOM 7830 N N A VAL B 1 54 ? 8.846 -18.128 21.290 0.49 9.55 54 VAL B N 1
ATOM 7831 N N B VAL B 1 54 ? 8.885 -18.163 21.271 0.51 9.43 54 VAL B N 1
ATOM 7832 C CA A VAL B 1 54 ? 10.208 -18.604 21.402 0.49 8.64 54 VAL B CA 1
ATOM 7833 C CA B VAL B 1 54 ? 10.238 -18.727 21.277 0.51 9.94 54 VAL B CA 1
ATOM 7834 C C A VAL B 1 54 ? 10.292 -20.130 21.154 0.49 12.07 54 VAL B C 1
ATOM 7835 C C B VAL B 1 54 ? 10.292 -20.259 21.294 0.51 10.61 54 VAL B C 1
ATOM 7836 O O A VAL B 1 54 ? 11.374 -20.645 20.878 0.49 11.94 54 VAL B O 1
ATOM 7837 O O B VAL B 1 54 ? 11.362 -20.844 21.478 0.51 15.89 54 VAL B O 1
ATOM 7862 N N A SER B 1 55 ? 9.149 -20.825 21.178 0.49 12.28 55 SER B N 1
ATOM 7863 N N B SER B 1 55 ? 9.153 -20.903 21.065 0.51 11.92 55 SER B N 1
ATOM 7864 C CA A SER B 1 55 ? 9.097 -22.288 20.979 0.49 14.04 55 SER B CA 1
ATOM 7865 C CA B SER B 1 55 ? 9.117 -22.360 20.931 0.51 14.06 55 SER B CA 1
ATOM 7866 C C A SER B 1 55 ? 8.162 -22.732 19.842 0.49 17.56 55 SER B C 1
ATOM 7867 C C B SER B 1 55 ? 8.432 -22.771 19.635 0.51 17.18 55 SER B C 1
ATOM 7868 O O A SER B 1 55 ? 7.728 -23.898 19.799 0.49 16.51 55 SER B O 1
ATOM 7869 O O B SER B 1 55 ? 8.460 -23.941 19.259 0.51 17.62 55 SER B O 1
ATOM 7884 N N . GLY B 1 56 ? 7.843 -21.807 18.942 1.00 14.14 56 GLY B N 1
ATOM 7885 C CA . GLY B 1 56 ? 7.036 -22.092 17.767 1.00 14.76 56 GLY B CA 1
ATOM 7886 C C . GLY B 1 56 ? 7.854 -22.245 16.492 1.00 11.45 56 GLY B C 1
ATOM 7887 O O . GLY B 1 56 ? 8.921 -22.862 16.488 1.00 18.68 56 GLY B O 1
ATOM 7892 N N . ASP B 1 57 ? 7.344 -21.657 15.422 1.00 13.78 57 ASP B N 1
ATOM 7893 C CA . ASP B 1 57 ? 8.006 -21.662 14.122 1.00 13.31 57 ASP B CA 1
ATOM 7894 C C . ASP B 1 57 ? 9.466 -21.219 14.295 1.00 13.38 57 ASP B C 1
ATOM 7895 O O . ASP B 1 57 ? 9.733 -20.107 14.758 1.00 10.57 57 ASP B O 1
ATOM 7904 N N . PHE B 1 58 ? 10.421 -22.068 13.924 1.00 12.39 58 PHE B N 1
ATOM 7905 C CA . PHE B 1 58 ? 11.817 -21.732 14.159 1.00 11.00 58 PHE B CA 1
ATOM 7906 C C . PHE B 1 58 ? 12.247 -20.494 13.378 1.00 10.30 58 PHE B C 1
ATOM 7907 O O . PHE B 1 58 ? 13.201 -19.822 13.754 1.00 10.24 58 PHE B O 1
ATOM 7924 N N . MET B 1 59 ? 11.538 -20.180 12.312 1.00 10.33 59 MET B N 1
ATOM 7925 C CA . MET B 1 59 ? 11.873 -19.016 11.518 1.00 11.24 59 MET B CA 1
ATOM 7926 C C . MET B 1 59 ? 11.577 -17.700 12.239 1.00 9.22 59 MET B C 1
ATOM 7927 O O . MET B 1 59 ? 12.084 -16.658 11.826 1.00 9.39 59 MET B O 1
ATOM 7941 N N . LEU B 1 60 ? 10.816 -17.749 13.333 1.00 8.96 60 LEU B N 1
ATOM 7942 C CA . LEU B 1 60 ? 10.644 -16.555 14.167 1.00 8.68 60 LEU B CA 1
ATOM 7943 C C . LEU B 1 60 ? 11.953 -16.148 14.847 1.00 8.48 60 LEU B C 1
ATOM 7944 O O . LEU B 1 60 ? 12.048 -15.033 15.364 1.00 8.20 60 LEU B O 1
ATOM 7960 N N . ASN B 1 61 ? 12.973 -17.012 14.802 1.00 7.07 61 ASN B N 1
ATOM 7961 C CA . ASN B 1 61 ? 14.298 -16.625 15.281 1.00 6.97 61 ASN B CA 1
ATOM 7962 C C . ASN B 1 61 ? 15.061 -15.733 14.305 1.00 7.76 61 ASN B C 1
ATOM 7963 O O . ASN B 1 61 ? 16.112 -15.214 14.673 1.00 7.53 61 ASN B O 1
ATOM 7974 N N . GLN B 1 62 ? 14.538 -15.555 13.093 1.00 7.09 62 GLN B N 1
ATOM 7975 C CA . GLN B 1 62 ? 15.178 -14.735 12.073 1.00 6.61 62 GLN B CA 1
ATOM 7976 C C . GLN B 1 62 ? 14.437 -13.422 11.860 1.00 7.01 62 GLN B C 1
ATOM 7977 O O . GLN B 1 62 ? 13.327 -13.238 12.356 1.00 7.25 62 GLN B O 1
ATOM 7991 N N . TYR B 1 63 ? 15.076 -12.523 11.112 1.00 6.37 63 TYR B N 1
ATOM 7992 C CA . TYR B 1 63 ? 14.520 -11.204 10.830 1.00 6.71 63 TYR B CA 1
ATOM 7993 C C . TYR B 1 63 ? 13.077 -11.260 10.378 1.00 7.65 63 TYR B C 1
ATOM 7994 O O . TYR B 1 63 ? 12.681 -12.147 9.617 1.00 8.94 63 TYR B O 1
ATOM 8012 N N . THR B 1 64 ? 12.307 -10.268 10.802 1.00 7.54 64 THR B N 1
ATOM 8013 C CA . THR B 1 64 ? 11.005 -9.988 10.220 1.00 8.49 64 THR B CA 1
ATOM 8014 C C . THR B 1 64 ? 11.087 -8.699 9.427 1.00 7.82 64 THR B C 1
ATOM 8015 O O . THR B 1 64 ? 12.177 -8.182 9.156 1.00 9.37 64 THR B O 1
ATOM 8026 N N . LYS B 1 65 ? 9.924 -8.188 9.029 1.00 7.75 65 LYS B N 1
ATOM 8027 C CA . LYS B 1 65 ? 9.881 -7.026 8.156 1.00 8.15 65 LYS B CA 1
ATOM 8028 C C . LYS B 1 65 ? 10.240 -5.740 8.870 1.00 8.19 65 LYS B C 1
ATOM 8029 O O . LYS B 1 65 ? 9.938 -5.559 10.048 1.00 8.23 65 LYS B O 1
ATOM 8048 N N . THR B 1 66 ? 10.885 -4.847 8.139 1.00 8.52 66 THR B N 1
ATOM 8049 C CA . THR B 1 66 ? 11.485 -3.647 8.707 1.00 8.38 66 THR B CA 1
ATOM 8050 C C . THR B 1 66 ? 10.507 -2.791 9.512 1.00 8.46 66 THR B C 1
ATOM 8051 O O . THR B 1 66 ? 10.848 -2.339 10.592 1.00 7.74 66 THR B O 1
ATOM 8062 N N . PHE B 1 67 ? 9.295 -2.587 9.005 1.00 7.41 67 PHE B N 1
ATOM 8063 C CA . PHE B 1 67 ? 8.354 -1.660 9.653 1.00 8.67 67 PHE B CA 1
ATOM 8064 C C . PHE B 1 67 ? 7.407 -2.348 10.623 1.00 8.22 67 PHE B C 1
ATOM 8065 O O . PHE B 1 67 ? 6.584 -1.673 11.270 1.00 9.40 67 PHE B O 1
ATOM 8082 N N . GLY B 1 68 ? 7.565 -3.663 10.778 1.00 8.49 68 GLY B N 1
ATOM 8083 C CA . GLY B 1 68 ? 6.899 -4.392 11.842 1.00 7.84 68 GLY B CA 1
ATOM 8084 C C . GLY B 1 68 ? 6.536 -5.808 11.431 1.00 7.72 68 GLY B C 1
ATOM 8085 O O . GLY B 1 68 ? 6.272 -6.093 10.261 1.00 8.87 68 GLY B O 1
ATOM 8089 N N . TYR B 1 69 ? 6.499 -6.688 12.414 1.00 7.53 69 TYR B N 1
ATOM 8090 C CA . TYR B 1 69 ? 6.016 -8.050 12.249 1.00 8.71 69 TYR B CA 1
ATOM 8091 C C . TYR B 1 69 ? 4.575 -7.968 11.730 1.00 8.33 69 TYR B C 1
ATOM 8092 O O . TYR B 1 69 ? 3.723 -7.386 12.404 1.00 8.02 69 TYR B O 1
ATOM 8110 N N . PRO B 1 70 ? 4.289 -8.532 10.543 1.00 9.91 70 PRO B N 1
ATOM 8111 C CA . PRO B 1 70 ? 2.963 -8.256 9.964 1.00 10.04 70 PRO B CA 1
ATOM 8112 C C . PRO B 1 70 ? 1.739 -8.631 10.809 1.00 10.32 70 PRO B C 1
ATOM 8113 O O . PRO B 1 70 ? 0.784 -7.850 10.831 1.00 10.78 70 PRO B O 1
ATOM 8124 N N . PRO B 1 71 ? 1.771 -9.750 11.526 1.00 9.68 71 PRO B N 1
ATOM 8125 C CA . PRO B 1 71 ? 0.590 -10.004 12.353 1.00 10.85 71 PRO B CA 1
ATOM 8126 C C . PRO B 1 71 ? 0.405 -8.951 13.437 1.00 10.00 71 PRO B C 1
ATOM 8127 O O . PRO B 1 71 ? -0.729 -8.684 13.861 1.00 11.66 71 PRO B O 1
ATOM 8138 N N . LEU B 1 72 ? 1.495 -8.361 13.918 1.00 8.93 72 LEU B N 1
ATOM 8139 C CA . LEU B 1 72 ? 1.386 -7.299 14.916 1.00 8.24 72 LEU B CA 1
ATOM 8140 C C . LEU B 1 72 ? 0.848 -6.019 14.285 1.00 9.11 72 LEU B C 1
ATOM 8141 O O . LEU B 1 72 ? -0.072 -5.410 14.855 1.00 9.88 72 LEU B O 1
ATOM 8157 N N . THR B 1 73 ? 1.384 -5.598 13.146 1.00 8.47 73 THR B N 1
ATOM 8158 C CA . THR B 1 73 ? 0.905 -4.351 12.558 1.00 8.87 73 THR B CA 1
ATOM 8159 C C . THR B 1 73 ? -0.552 -4.492 12.118 1.00 9.31 73 THR B C 1
ATOM 8160 O O . THR B 1 73 ? -1.306 -3.513 12.186 1.00 9.31 73 THR B O 1
ATOM 8171 N N . LYS B 1 74 ? -0.957 -5.701 11.727 1.00 10.05 74 LYS B N 1
ATOM 8172 C CA . LYS B 1 74 ? -2.353 -5.956 11.387 1.00 9.92 74 LYS B CA 1
ATOM 8173 C C . LYS B 1 74 ? -3.261 -5.710 12.582 1.00 10.32 74 LYS B C 1
ATOM 8174 O O . LYS B 1 74 ? -4.268 -5.003 12.453 1.00 11.46 74 LYS B O 1
ATOM 8193 N N . ILE B 1 75 ? -2.939 -6.285 13.734 1.00 10.35 75 ILE B N 1
ATOM 8194 C CA . ILE B 1 75 ? -3.780 -6.120 14.918 1.00 9.45 75 ILE B CA 1
ATOM 8195 C C . ILE B 1 75 ? -3.698 -4.701 15.480 1.00 10.41 75 ILE B C 1
ATOM 8196 O O . ILE B 1 75 ? -4.717 -4.141 15.927 1.00 11.57 75 ILE B O 1
ATOM 8212 N N . LEU B 1 76 ? -2.534 -4.066 15.440 1.00 9.82 76 LEU B N 1
ATOM 8213 C CA . LEU B 1 76 ? -2.481 -2.675 15.888 1.00 8.66 76 LEU B CA 1
ATOM 8214 C C . LEU B 1 76 ? -3.382 -1.809 15.027 1.00 9.39 76 LEU B C 1
ATOM 8215 O O . LEU B 1 76 ? -4.146 -0.982 15.549 1.00 9.75 76 LEU B O 1
ATOM 8231 N N . ALA B 1 77 ? -3.322 -2.009 13.714 1.00 10.46 77 ALA B N 1
ATOM 8232 C CA . ALA B 1 77 ? -4.138 -1.197 12.802 1.00 9.95 77 ALA B CA 1
ATOM 8233 C C . ALA B 1 77 ? -5.634 -1.400 13.026 1.00 10.57 77 ALA B C 1
ATOM 8234 O O . ALA B 1 77 ? -6.402 -0.441 13.022 1.00 11.35 77 ALA B O 1
ATOM 8241 N N A SER B 1 78 ? -6.032 -2.645 13.222 0.63 9.57 78 SER B N 1
ATOM 8242 N N B SER B 1 78 ? -6.051 -2.636 13.253 0.37 9.75 78 SER B N 1
ATOM 8243 C CA A SER B 1 78 ? -7.437 -2.968 13.436 0.63 12.14 78 SER B CA 1
ATOM 8244 C CA B SER B 1 78 ? -7.476 -2.918 13.418 0.37 11.87 78 SER B CA 1
ATOM 8245 C C A SER B 1 78 ? -7.915 -2.421 14.774 0.63 11.37 78 SER B C 1
ATOM 8246 C C B SER B 1 78 ? -7.982 -2.493 14.797 0.37 11.90 78 SER B C 1
ATOM 8247 O O A SER B 1 78 ? -8.885 -1.657 14.842 0.63 12.57 78 SER B O 1
ATOM 8248 O O B SER B 1 78 ? -9.039 -1.876 14.923 0.37 12.06 78 SER B O 1
ATOM 8263 N N . PHE B 1 79 ? -7.235 -2.827 15.837 1.00 10.04 79 PHE B N 1
ATOM 8264 C CA . PHE B 1 79 ? -7.666 -2.533 17.208 1.00 10.27 79 PHE B CA 1
ATOM 8265 C C . PHE B 1 79 ? -7.637 -1.030 17.487 1.00 9.47 79 PHE B C 1
ATOM 8266 O O . PHE B 1 79 ? -8.625 -0.441 17.950 1.00 11.82 79 PHE B O 1
ATOM 8284 N N . PHE B 1 80 ? -6.532 -0.379 17.148 1.00 9.20 80 PHE B N 1
ATOM 8285 C CA . PHE B 1 80 ? -6.438 1.045 17.364 1.00 9.06 80 PHE B CA 1
ATOM 8286 C C . PHE B 1 80 ? -7.220 1.847 16.336 1.00 10.26 80 PHE B C 1
ATOM 8287 O O . PHE B 1 80 ? -7.709 2.935 16.664 1.00 10.38 80 PHE B O 1
ATOM 8304 N N . GLY B 1 81 ? -7.425 1.314 15.137 1.00 11.48 81 GLY B N 1
ATOM 8305 C CA . GLY B 1 81 ? -8.253 2.013 14.160 1.00 11.74 81 GLY B CA 1
ATOM 8306 C C . GLY B 1 81 ? -9.673 2.151 14.681 1.00 12.94 81 GLY B C 1
ATOM 8307 O O . GLY B 1 81 ? -10.291 3.232 14.587 1.00 12.77 81 GLY B O 1
ATOM 8311 N N . GLU B 1 82 ? -10.185 1.085 15.272 1.00 12.69 82 GLU B N 1
ATOM 8312 C CA . GLU B 1 82 ? -11.495 1.154 15.870 1.00 13.31 82 GLU B CA 1
ATOM 8313 C C . GLU B 1 82 ? -11.541 2.184 16.991 1.00 15.19 82 GLU B C 1
ATOM 8314 O O . GLU B 1 82 ? -12.432 3.037 17.017 1.00 16.03 82 GLU B O 1
ATOM 8326 N N . LEU B 1 83 ? -10.579 2.144 17.905 1.00 12.74 83 LEU B N 1
ATOM 8327 C CA . LEU B 1 83 ? -10.581 3.074 19.023 1.00 11.66 83 LEU B CA 1
ATOM 8328 C C . LEU B 1 83 ? -10.466 4.527 18.596 1.00 13.61 83 LEU B C 1
ATOM 8329 O O . LEU B 1 83 ? -11.108 5.399 19.208 1.00 16.82 83 LEU B O 1
ATOM 8345 N N . LEU B 1 84 ? -9.687 4.807 17.551 1.00 13.04 84 LEU B N 1
ATOM 8346 C CA . LEU B 1 84 ? -9.457 6.163 17.082 1.00 14.22 84 LEU B CA 1
ATOM 8347 C C . LEU B 1 84 ? -10.499 6.633 16.076 1.00 14.56 84 LEU B C 1
ATOM 8348 O O . LEU B 1 84 ? -10.523 7.803 15.706 1.00 15.58 84 LEU B O 1
ATOM 8364 N N . GLY B 1 85 ? -11.323 5.702 15.601 1.00 15.67 85 GLY B N 1
ATOM 8365 C CA . GLY B 1 85 ? -12.307 6.010 14.573 1.00 14.48 85 GLY B CA 1
ATOM 8366 C C . GLY B 1 85 ? -11.633 6.359 13.270 1.00 16.33 85 GLY B C 1
ATOM 8367 O O . GLY B 1 85 ? -11.996 7.334 12.592 1.00 19.26 85 GLY B O 1
ATOM 8371 N N . GLN B 1 86 ? -10.619 5.570 12.929 1.00 14.50 86 GLN B N 1
ATOM 8372 C CA . GLN B 1 86 ? -9.793 5.833 11.775 1.00 14.99 86 GLN B CA 1
ATOM 8373 C C . GLN B 1 86 ? -9.473 4.547 11.035 1.00 15.00 86 GLN B C 1
ATOM 8374 O O . GLN B 1 86 ? -9.181 3.540 11.660 1.00 16.26 86 GLN B O 1
ATOM 8388 N N . GLU B 1 87 ? -9.526 4.585 9.709 1.00 17.24 87 GLU B N 1
ATOM 8389 C CA . GLU B 1 87 ? -9.023 3.491 8.902 1.00 15.17 87 GLU B CA 1
ATOM 8390 C C . GLU B 1 87 ? -7.501 3.567 8.882 1.00 18.82 87 GLU B C 1
ATOM 8391 O O . GLU B 1 87 ? -6.936 4.521 8.344 1.00 21.92 87 GLU B O 1
ATOM 8403 N N . ILE B 1 88 ? -6.857 2.573 9.491 1.00 13.45 88 ILE B N 1
ATOM 8404 C CA . ILE B 1 88 ? -5.398 2.552 9.627 1.00 11.39 88 ILE B CA 1
ATOM 8405 C C . ILE B 1 88 ? -4.841 1.458 8.738 1.00 11.75 88 ILE B C 1
ATOM 8406 O O . ILE B 1 88 ? -5.243 0.307 8.838 1.00 12.38 88 ILE B O 1
ATOM 8422 N N A ASP B 1 89 ? -3.936 1.823 7.840 0.48 10.98 89 ASP B N 1
ATOM 8423 N N B ASP B 1 89 ? -3.899 1.848 7.889 0.52 10.85 89 ASP B N 1
ATOM 8424 C CA A ASP B 1 89 ? -3.296 0.837 6.983 0.48 13.34 89 ASP B CA 1
ATOM 8425 C CA B ASP B 1 89 ? -3.196 0.945 6.993 0.52 13.02 89 ASP B CA 1
ATOM 8426 C C A ASP B 1 89 ? -1.966 0.434 7.589 0.48 10.77 89 ASP B C 1
ATOM 8427 C C B ASP B 1 89 ? -1.950 0.456 7.722 0.52 10.88 89 ASP B C 1
ATOM 8428 O O A ASP B 1 89 ? -1.111 1.290 7.790 0.48 10.22 89 ASP B O 1
ATOM 8429 O O B ASP B 1 89 ? -1.158 1.269 8.179 0.52 11.77 89 ASP B O 1
ATOM 8446 N N . PRO B 1 90 ? -1.781 -0.866 7.862 1.00 11.17 90 PRO B N 1
ATOM 8447 C CA . PRO B 1 90 ? -0.572 -1.321 8.570 1.00 11.69 90 PRO B CA 1
ATOM 8448 C C . PRO B 1 90 ? 0.734 -0.867 7.918 1.00 15.98 90 PRO B C 1
ATOM 8449 O O . PRO B 1 90 ? 1.648 -0.462 8.630 1.00 16.48 90 PRO B O 1
ATOM 8460 N N . LEU B 1 91 ? 0.819 -0.881 6.595 0.00 0.00 91 LEU B N 1
ATOM 8461 C CA . LEU B 1 91 ? 2.082 -0.580 5.922 0.00 0.00 91 LEU B CA 1
ATOM 8462 C C . LEU B 1 91 ? 2.457 0.910 5.921 0.00 0.00 91 LEU B C 1
ATOM 8463 O O . LEU B 1 91 ? 3.638 1.258 5.958 0.00 0.00 91 LEU B O 1
ATOM 8479 N N A ARG B 1 92 ? 1.467 1.790 5.896 0.48 12.09 92 ARG B N 1
ATOM 8480 N N B ARG B 1 92 ? 1.422 1.753 5.872 0.52 12.42 92 ARG B N 1
ATOM 8481 C CA A ARG B 1 92 ? 1.739 3.218 5.781 0.48 11.84 92 ARG B CA 1
ATOM 8482 C CA B ARG B 1 92 ? 1.528 3.208 5.715 0.52 11.22 92 ARG B CA 1
ATOM 8483 C C A ARG B 1 92 ? 1.422 4.020 7.044 0.48 8.43 92 ARG B C 1
ATOM 8484 C C B ARG B 1 92 ? 1.431 3.976 7.030 0.52 8.54 92 ARG B C 1
ATOM 8485 O O A ARG B 1 92 ? 1.868 5.162 7.169 0.48 8.69 92 ARG B O 1
ATOM 8486 O O B ARG B 1 92 ? 1.998 5.055 7.158 0.52 8.92 92 ARG B O 1
ATOM 8527 N N . ASN B 1 93 ? 0.682 3.427 7.987 1.00 8.73 93 ASN B N 1
ATOM 8528 C CA . ASN B 1 93 ? 0.267 4.171 9.184 1.00 9.70 93 ASN B CA 1
ATOM 8529 C C . ASN B 1 93 ? 0.731 3.603 10.520 1.00 8.95 93 ASN B C 1
ATOM 8530 O O . ASN B 1 93 ? 0.390 4.150 11.573 1.00 8.88 93 ASN B O 1
ATOM 8542 N N . VAL B 1 94 ? 1.508 2.515 10.482 1.00 8.09 94 VAL B N 1
ATOM 8543 C CA . VAL B 1 94 ? 1.960 1.844 11.702 1.00 8.62 94 VAL B CA 1
ATOM 8544 C C . VAL B 1 94 ? 3.451 1.596 11.611 1.00 7.80 94 VAL B C 1
ATOM 8545 O O . VAL B 1 94 ? 3.949 1.119 10.585 1.00 8.32 94 VAL B O 1
ATOM 8558 N N . LEU B 1 95 ? 4.182 1.925 12.665 1.00 6.61 95 LEU B N 1
ATOM 8559 C CA . LEU B 1 95 ? 5.598 1.538 12.765 1.00 7.05 95 LEU B CA 1
ATOM 8560 C C . LEU B 1 95 ? 5.842 0.910 14.130 1.00 5.97 95 LEU B C 1
ATOM 8561 O O . LEU B 1 95 ? 5.530 1.521 15.144 1.00 7.22 95 LEU B O 1
ATOM 8577 N N . VAL B 1 96 ? 6.392 -0.310 14.165 1.00 6.58 96 VAL B N 1
ATOM 8578 C CA . VAL B 1 96 ? 6.811 -0.912 15.427 1.00 6.70 96 VAL B CA 1
ATOM 8579 C C . VAL B 1 96 ? 8.216 -0.418 15.805 1.00 6.19 96 VAL B C 1
ATOM 8580 O O . VAL B 1 96 ? 9.102 -0.315 14.938 1.00 6.74 96 VAL B O 1
ATOM 8593 N N . THR B 1 97 ? 8.397 -0.091 17.089 1.00 5.96 97 THR B N 1
ATOM 8594 C CA . THR B 1 97 ? 9.600 0.568 17.574 1.00 6.10 97 THR B CA 1
ATOM 8595 C C . THR B 1 97 ? 10.112 -0.147 18.822 1.00 6.54 97 THR B C 1
ATOM 8596 O O . THR B 1 97 ? 9.446 -1.018 19.383 1.00 7.09 97 THR B O 1
ATOM 8607 N N . VAL B 1 98 ? 11.302 0.246 19.265 1.00 7.29 98 VAL B N 1
ATOM 8608 C CA . VAL B 1 98 ? 11.904 -0.231 20.514 1.00 7.42 98 VAL B CA 1
ATOM 8609 C C . VAL B 1 98 ? 11.304 0.537 21.689 1.00 7.25 98 VAL B C 1
ATOM 8610 O O . VAL B 1 98 ? 11.888 1.454 22.266 1.00 8.24 98 VAL B O 1
ATOM 8623 N N . GLY B 1 99 ? 10.104 0.132 22.036 1.00 6.43 99 GLY B N 1
ATOM 8624 C CA . GLY B 1 99 ? 9.383 0.742 23.128 1.00 6.67 99 GLY B CA 1
ATOM 8625 C C . GLY B 1 99 ? 8.803 2.101 22.755 1.00 6.48 99 GLY B C 1
ATOM 8626 O O . GLY B 1 99 ? 9.045 2.656 21.671 1.00 6.80 99 GLY B O 1
ATOM 8630 N N . GLY B 1 100 ? 8.047 2.653 23.684 1.00 7.40 100 GLY B N 1
ATOM 8631 C CA . GLY B 1 100 ? 7.653 4.049 23.603 1.00 7.25 100 GLY B CA 1
ATOM 8632 C C . GLY B 1 100 ? 8.868 4.979 23.532 1.00 7.18 100 GLY B C 1
ATOM 8633 O O . GLY B 1 100 ? 8.801 6.004 22.869 1.00 7.73 100 GLY B O 1
ATOM 8637 N N . TYR B 1 101 ? 9.974 4.656 24.198 1.00 6.52 101 TYR B N 1
ATOM 8638 C CA A TYR B 1 101 ? 11.189 5.475 24.091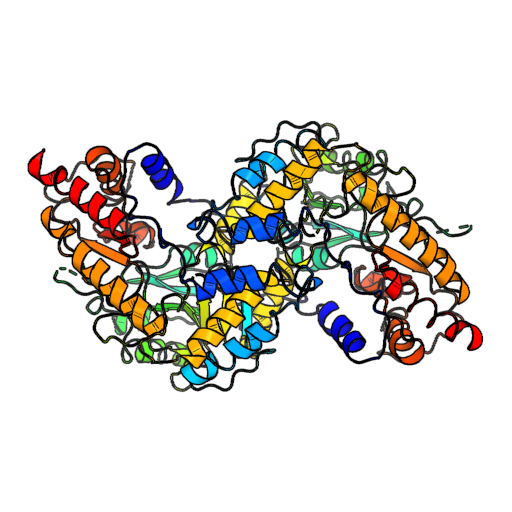 0.83 7.05 101 TYR B CA 1
ATOM 8639 C CA B TYR B 1 101 ? 11.168 5.473 24.109 0.17 7.03 101 TYR B CA 1
ATOM 8640 C C . TYR B 1 101 ? 11.633 5.561 22.648 1.00 7.30 101 TYR B C 1
ATOM 8641 O O . TYR B 1 101 ? 11.878 6.655 22.119 1.00 7.40 101 TYR B O 1
ATOM 8676 N N . GLY B 1 102 ? 11.764 4.417 21.986 1.00 6.35 102 GLY B N 1
ATOM 8677 C CA . GLY B 1 102 ? 12.199 4.398 20.606 1.00 7.12 102 GLY B CA 1
ATOM 8678 C C . GLY B 1 102 ? 11.224 5.132 19.699 1.00 6.18 102 GLY B C 1
ATOM 8679 O O . GLY B 1 102 ? 11.631 5.769 18.724 1.00 6.41 102 GLY B O 1
ATOM 8683 N N . ALA B 1 103 ? 9.940 5.014 19.967 1.00 6.44 103 ALA B N 1
ATOM 8684 C CA . ALA B 1 103 ? 8.940 5.729 19.202 1.00 6.34 103 ALA B CA 1
ATOM 8685 C C . ALA B 1 103 ? 9.120 7.246 19.326 1.00 5.89 103 ALA B C 1
ATOM 8686 O O . ALA B 1 103 ? 9.070 7.970 18.335 1.00 6.83 103 ALA B O 1
ATOM 8693 N N . LEU B 1 104 ? 9.298 7.724 20.547 1.00 5.76 104 LEU B N 1
ATOM 8694 C CA . LEU B 1 104 ? 9.530 9.137 20.786 1.00 5.92 104 LEU B CA 1
ATOM 8695 C C . LEU B 1 104 ? 10.773 9.589 20.047 1.00 6.14 104 LEU B C 1
ATOM 8696 O O . LEU B 1 104 ? 10.737 10.599 19.338 1.00 6.30 104 LEU B O 1
ATOM 8712 N N . PHE B 1 105 ? 11.866 8.865 20.208 1.00 5.66 105 PHE B N 1
ATOM 8713 C CA . PHE B 1 105 ? 13.105 9.229 19.577 1.00 6.17 105 PHE B CA 1
ATOM 8714 C C . PHE B 1 105 ? 12.947 9.296 18.058 1.00 7.14 105 PHE B C 1
ATOM 8715 O O . PHE B 1 105 ? 13.421 10.244 17.405 1.00 7.03 105 PHE B O 1
ATOM 8732 N N . THR B 1 106 ? 12.248 8.326 17.490 1.00 6.37 106 THR B N 1
ATOM 8733 C CA . THR B 1 106 ? 12.058 8.273 16.040 1.00 7.14 106 THR B CA 1
ATOM 8734 C C . THR B 1 106 ? 11.276 9.500 15.565 1.00 6.43 106 THR B C 1
ATOM 8735 O O . THR B 1 106 ? 11.641 10.109 14.542 1.00 6.99 106 THR B O 1
ATOM 8746 N N . ALA B 1 107 ? 10.241 9.876 16.300 1.00 6.30 107 ALA B N 1
ATOM 8747 C CA . ALA B 1 107 ? 9.433 11.054 15.974 1.00 6.83 107 ALA B CA 1
ATOM 8748 C C . ALA B 1 107 ? 10.264 12.335 16.050 1.00 6.95 107 ALA B C 1
ATOM 8749 O O . ALA B 1 107 ? 10.204 13.170 15.124 1.00 7.46 107 ALA B O 1
ATOM 8756 N N . PHE B 1 108 ? 11.049 12.518 17.113 1.00 7.28 108 PHE B N 1
ATOM 8757 C CA . PHE B 1 108 ? 11.855 13.731 17.237 1.00 6.82 108 PHE B CA 1
ATOM 8758 C C . PHE B 1 108 ? 12.906 13.810 16.143 1.00 7.78 108 PHE B C 1
ATOM 8759 O O . PHE B 1 108 ? 13.119 14.879 15.545 1.00 8.01 108 PHE B O 1
ATOM 8776 N N . GLN B 1 109 ? 13.567 12.698 15.848 1.00 7.70 109 GLN B N 1
ATOM 8777 C CA . GLN B 1 109 ? 14.594 12.717 14.819 1.00 7.32 109 GLN B CA 1
ATOM 8778 C C . GLN B 1 109 ? 14.025 12.903 13.423 1.00 6.13 109 GLN B C 1
ATOM 8779 O O . GLN B 1 109 ? 14.698 13.425 12.534 1.00 8.04 109 GLN B O 1
ATOM 8793 N N . ALA B 1 110 ? 12.780 12.530 13.209 1.00 6.49 110 ALA B N 1
ATOM 8794 C CA . ALA B 1 110 ? 12.157 12.702 11.890 1.00 8.68 110 ALA B CA 1
ATOM 8795 C C . ALA B 1 110 ? 11.726 14.134 11.642 1.00 8.34 110 ALA B C 1
ATOM 8796 O O . ALA B 1 110 ? 11.825 14.623 10.508 1.00 9.20 110 ALA B O 1
ATOM 8803 N N . LEU B 1 111 ? 11.260 14.815 12.686 1.00 8.22 111 LEU B N 1
ATOM 8804 C CA . LEU B 1 111 ? 10.524 16.075 12.521 1.00 8.13 111 LEU B CA 1
ATOM 8805 C C . LEU B 1 111 ? 11.180 17.329 13.088 1.00 8.12 111 LEU B C 1
ATOM 8806 O O . LEU B 1 111 ? 10.926 18.432 12.584 1.00 10.77 111 LEU B O 1
ATOM 8822 N N . VAL B 1 112 ? 11.966 17.203 14.147 1.00 8.01 112 VAL B N 1
ATOM 8823 C CA . VAL B 1 112 ? 12.535 18.364 14.828 1.00 8.08 112 VAL B CA 1
ATOM 8824 C C . VAL B 1 112 ? 13.881 18.681 14.199 1.00 8.84 112 VAL B C 1
ATOM 8825 O O . VAL B 1 112 ? 14.771 17.832 14.113 1.00 8.39 112 VAL B O 1
ATOM 8838 N N . ASP B 1 113 ? 14.023 19.938 13.793 1.00 8.61 113 ASP B N 1
ATOM 8839 C CA . ASP B 1 113 ? 15.229 20.434 13.155 1.00 9.53 113 ASP B CA 1
ATOM 8840 C C . ASP B 1 113 ? 15.786 21.629 13.911 1.00 8.43 113 ASP B C 1
ATOM 8841 O O . ASP B 1 113 ? 15.131 22.189 14.790 1.00 9.54 113 ASP B O 1
ATOM 8850 N N A GLU B 1 114 ? 17.004 22.021 13.537 0.60 9.63 114 GLU B N 1
ATOM 8851 N N B GLU B 1 114 ? 17.009 22.012 13.550 0.40 9.69 114 GLU B N 1
ATOM 8852 C CA A GLU B 1 114 ? 17.688 23.144 14.142 0.60 10.46 114 GLU B CA 1
ATOM 8853 C CA B GLU B 1 114 ? 17.687 23.136 14.164 0.40 10.50 114 GLU B CA 1
ATOM 8854 C C A GLU B 1 114 ? 16.793 24.370 14.106 0.60 11.03 114 GLU B C 1
ATOM 8855 C C B GLU B 1 114 ? 16.803 24.369 14.110 0.40 10.98 114 GLU B C 1
ATOM 8856 O O A GLU B 1 114 ? 16.292 24.773 13.048 0.60 12.75 114 GLU B O 1
ATOM 8857 O O B GLU B 1 114 ? 16.324 24.772 13.045 0.40 12.76 114 GLU B O 1
ATOM 8880 N N . GLY B 1 115 ? 16.574 24.948 15.283 1.00 12.88 115 GLY B N 1
ATOM 8881 C CA . GLY B 1 115 ? 15.763 26.147 15.409 1.00 17.64 115 GLY B CA 1
ATOM 8882 C C . GLY B 1 115 ? 14.288 25.924 15.661 1.00 15.62 115 GLY B C 1
ATOM 8883 O O . GLY B 1 115 ? 13.608 26.848 16.119 1.00 16.99 115 GLY B O 1
ATOM 8888 N N . ASP B 1 116 ? 13.769 24.745 15.348 1.00 10.57 116 ASP B N 1
ATOM 8889 C CA . ASP B 1 116 ? 12.371 24.473 15.605 1.00 10.19 116 ASP B CA 1
ATOM 8890 C C . ASP B 1 116 ? 12.103 24.561 17.098 1.00 12.06 116 ASP B C 1
ATOM 8891 O O . ASP B 1 116 ? 12.961 24.215 17.910 1.00 15.46 116 ASP B O 1
ATOM 8900 N N . GLU B 1 117 ? 10.903 24.992 17.450 1.00 9.69 117 GLU B N 1
ATOM 8901 C CA . GLU B 1 117 ? 10.434 24.936 18.821 1.00 10.43 117 GLU B CA 1
ATOM 8902 C C . GLU B 1 117 ? 9.530 23.732 19.037 1.00 9.36 117 GLU B C 1
ATOM 8903 O O . GLU B 1 117 ? 8.784 23.317 18.157 1.00 9.45 117 GLU B O 1
ATOM 8915 N N . VAL B 1 118 ? 9.605 23.170 20.236 1.00 9.02 118 VAL B N 1
ATOM 8916 C CA . VAL B 1 118 ? 8.753 22.059 20.638 1.00 8.12 118 VAL B CA 1
ATOM 8917 C C . VAL B 1 118 ? 8.129 22.429 21.981 1.00 7.50 118 VAL B C 1
ATOM 8918 O O . VAL B 1 118 ? 8.849 22.700 22.935 1.00 8.01 118 VAL B O 1
ATOM 8931 N N . ILE B 1 119 ? 6.804 22.451 22.021 1.00 7.20 119 ILE B N 1
ATOM 8932 C CA . ILE B 1 119 ? 6.092 22.751 23.272 1.00 7.14 119 ILE B CA 1
ATOM 8933 C C . ILE B 1 119 ? 5.983 21.488 24.133 1.00 7.29 119 ILE B C 1
ATOM 8934 O O . ILE B 1 119 ? 5.557 20.428 23.665 1.00 8.11 119 ILE B O 1
ATOM 8950 N N . ILE B 1 120 ? 6.401 21.633 25.382 1.00 7.18 120 ILE B N 1
ATOM 8951 C CA . ILE B 1 120 ? 6.437 20.553 26.348 1.00 8.15 120 ILE B CA 1
ATOM 8952 C C . ILE B 1 120 ? 5.640 21.013 27.575 1.00 8.81 120 ILE B C 1
ATOM 8953 O O . ILE B 1 120 ? 5.792 22.165 28.036 1.00 9.47 120 ILE B O 1
ATOM 8969 N N . ILE B 1 121 ? 4.770 20.129 28.070 1.00 8.05 121 ILE B N 1
ATOM 8970 C CA . ILE B 1 121 ? 3.872 20.434 29.182 1.00 8.46 121 ILE B CA 1
ATOM 8971 C C . ILE B 1 121 ? 4.471 19.872 30.465 1.00 8.89 121 ILE B C 1
ATOM 8972 O O . ILE B 1 121 ? 4.676 18.657 30.577 1.00 8.90 121 ILE B O 1
ATOM 8988 N N . GLU B 1 122 ? 4.743 20.730 31.447 1.00 7.53 122 GLU B N 1
ATOM 8989 C CA . GLU B 1 122 ? 5.301 20.321 32.733 1.00 8.14 122 GLU B CA 1
ATOM 8990 C C . GLU B 1 122 ? 4.192 19.927 33.704 1.00 8.37 122 GLU B C 1
ATOM 8991 O O . GLU B 1 122 ? 3.159 20.607 33.791 1.00 8.64 122 GLU B O 1
ATOM 9003 N N . PRO B 1 123 ? 4.397 18.876 34.490 1.00 8.33 123 PRO B N 1
ATOM 9004 C CA . PRO B 1 123 ? 5.602 18.039 34.545 1.00 7.17 123 PRO B CA 1
ATOM 9005 C C . PRO B 1 123 ? 5.650 17.080 33.374 1.00 7.46 123 PRO B C 1
ATOM 9006 O O . PRO B 1 123 ? 4.607 16.526 32.996 1.00 7.91 123 PRO B O 1
ATOM 9017 N N . PHE B 1 124 ? 6.845 16.892 32.817 1.00 7.53 124 PHE B N 1
ATOM 9018 C CA . PHE B 1 124 ? 7.014 16.059 31.627 1.00 7.28 124 PHE B CA 1
ATOM 9019 C C . PHE B 1 124 ? 7.912 14.864 31.862 1.00 6.83 124 PHE B C 1
ATOM 9020 O O . PHE B 1 124 ? 8.927 14.952 32.529 1.00 7.02 124 PHE B O 1
ATOM 9037 N N . PHE B 1 125 ? 7.565 13.757 31.220 1.00 7.61 125 PHE B N 1
ATOM 9038 C CA . PHE B 1 125 ? 8.426 12.576 31.132 1.00 7.50 125 PHE B CA 1
ATOM 9039 C C . PHE B 1 125 ? 9.768 13.093 30.636 1.00 6.71 125 PHE B C 1
ATOM 9040 O O . PHE B 1 125 ? 9.831 13.771 29.619 1.00 7.49 125 PHE B O 1
ATOM 9057 N N A ASP B 1 126 ? 10.844 12.799 31.349 0.66 7.30 126 ASP B N 1
ATOM 9058 N N B ASP B 1 126 ? 10.840 12.739 31.347 0.34 7.14 126 ASP B N 1
ATOM 9059 C CA A ASP B 1 126 ? 11.979 13.712 31.299 0.66 8.36 126 ASP B CA 1
ATOM 9060 C CA B ASP B 1 126 ? 12.046 13.576 31.377 0.34 7.89 126 ASP B CA 1
ATOM 9061 C C A ASP B 1 126 ? 12.678 13.744 29.960 0.66 7.71 126 ASP B C 1
ATOM 9062 C C B ASP B 1 126 ? 12.868 13.602 30.098 0.34 8.87 126 ASP B C 1
ATOM 9063 O O A ASP B 1 126 ? 13.258 14.775 29.592 0.66 7.35 126 ASP B O 1
ATOM 9064 O O B ASP B 1 126 ? 13.700 14.497 29.907 0.34 9.40 126 ASP B O 1
ATOM 9081 N N . CYS B 1 127 ? 12.619 12.648 29.211 1.00 7.02 127 CYS B N 1
ATOM 9082 C CA . CYS B 1 127 ? 13.351 12.571 27.944 1.00 7.26 127 CYS B CA 1
ATOM 9083 C C . CYS B 1 127 ? 12.875 13.555 26.899 1.00 7.79 127 CYS B C 1
ATOM 9084 O O . CYS B 1 127 ? 13.582 13.770 25.915 1.00 7.86 127 CYS B O 1
ATOM 9093 N N . TYR B 1 128 ? 11.690 14.147 27.047 1.00 7.15 128 TYR B N 1
ATOM 9094 C CA . TYR B 1 128 ? 11.186 15.000 25.970 1.00 8.70 128 TYR B CA 1
ATOM 9095 C C . TYR B 1 128 ? 12.157 16.164 25.706 1.00 6.87 128 TYR B C 1
ATOM 9096 O O . TYR B 1 128 ? 12.380 16.543 24.562 1.00 7.18 128 TYR B O 1
ATOM 9114 N N . GLU B 1 129 ? 12.697 16.721 26.775 1.00 6.48 129 GLU B N 1
ATOM 9115 C CA . GLU B 1 129 ? 13.604 17.859 26.677 1.00 7.92 129 GLU B CA 1
ATOM 9116 C C . GLU B 1 129 ? 14.940 17.515 25.978 1.00 6.48 129 GLU B C 1
ATOM 9117 O O . GLU B 1 129 ? 15.256 18.121 24.950 1.00 7.14 129 GLU B O 1
ATOM 9129 N N . PRO B 1 130 ? 15.709 16.535 26.488 1.00 6.80 130 PRO B N 1
ATOM 9130 C CA . PRO B 1 130 ? 16.971 16.225 25.798 1.00 7.40 130 PRO B CA 1
ATOM 9131 C C . PRO B 1 130 ? 16.773 15.655 24.403 1.00 7.11 130 PRO B C 1
ATOM 9132 O O . PRO B 1 130 ? 17.617 15.889 23.540 1.00 7.73 130 PRO B O 1
ATOM 9143 N N . MET B 1 131 ? 15.695 14.927 24.130 1.00 7.24 131 MET B N 1
ATOM 9144 C CA . MET B 1 131 ? 15.490 14.461 22.764 1.00 7.61 131 MET B CA 1
ATOM 9145 C C . MET B 1 131 ? 15.209 15.638 21.839 1.00 8.31 131 MET B C 1
ATOM 9146 O O . MET B 1 131 ? 15.673 15.656 20.693 1.00 7.81 131 MET B O 1
ATOM 9160 N N . THR B 1 132 ? 14.428 16.604 22.293 1.00 8.39 132 THR B N 1
ATOM 9161 C CA . THR B 1 132 ? 14.263 17.835 21.517 1.00 8.22 132 THR B CA 1
ATOM 9162 C C . THR B 1 132 ? 15.619 18.498 21.247 1.00 8.90 132 THR B C 1
ATOM 9163 O O . THR B 1 132 ? 15.931 18.869 20.107 1.00 8.60 132 THR B O 1
ATOM 9174 N N A MET B 1 133 ? 16.421 18.634 22.293 0.34 7.58 133 MET B N 1
ATOM 9175 N N B MET B 1 133 ? 16.424 18.616 22.293 0.31 7.58 133 MET B N 1
ATOM 9176 N N C MET B 1 133 ? 16.417 18.654 22.295 0.35 7.56 133 MET B N 1
ATOM 9177 C CA A MET B 1 133 ? 17.710 19.304 22.193 0.34 8.15 133 MET B CA 1
ATOM 9178 C CA B MET B 1 133 ? 17.709 19.296 22.213 0.31 8.14 133 MET B CA 1
ATOM 9179 C CA C MET B 1 133 ? 17.723 19.297 22.181 0.35 8.14 133 MET B CA 1
ATOM 9180 C C A MET B 1 133 ? 18.652 18.587 21.231 0.34 9.13 133 MET B C 1
ATOM 9181 C C B MET B 1 133 ? 18.687 18.588 21.277 0.31 9.16 133 MET B C 1
ATOM 9182 C C C MET B 1 133 ? 18.621 18.581 21.191 0.35 9.10 133 MET B C 1
ATOM 9183 O O A MET B 1 133 ? 19.338 19.230 20.438 0.34 8.65 133 MET B O 1
ATOM 9184 O O B MET B 1 133 ? 19.435 19.239 20.552 0.31 8.74 133 MET B O 1
ATOM 9185 O O C MET B 1 133 ? 19.254 19.220 20.346 0.35 8.44 133 MET B O 1
ATOM 9225 N N . MET B 1 134 ? 18.695 17.261 21.297 1.00 8.56 134 MET B N 1
ATOM 9226 C CA . MET B 1 134 ? 19.589 16.495 20.449 1.00 7.91 134 MET B CA 1
ATOM 9227 C C . MET B 1 134 ? 19.213 16.668 18.982 1.00 10.07 134 MET B C 1
ATOM 9228 O O . MET B 1 134 ? 20.083 16.569 18.100 1.00 12.96 134 MET B O 1
ATOM 9244 N N . ALA B 1 135 ? 17.940 16.921 18.695 1.00 7.90 135 ALA B N 1
ATOM 9245 C CA . ALA B 1 135 ? 17.486 17.159 17.328 1.00 8.60 135 ALA B CA 1
ATOM 9246 C C . ALA B 1 135 ? 17.595 18.641 16.911 1.00 7.82 135 ALA B C 1
ATOM 9247 O O . ALA B 1 135 ? 17.093 19.012 15.853 1.00 8.66 135 ALA B O 1
ATOM 9254 N N . GLY B 1 136 ? 18.252 19.462 17.722 1.00 8.50 136 GLY B N 1
ATOM 9255 C CA . GLY B 1 136 ? 18.473 20.858 17.389 1.00 9.86 136 GLY B CA 1
ATOM 9256 C C . GLY B 1 136 ? 17.312 21.760 17.757 1.00 9.66 136 GLY B C 1
ATOM 9257 O O . GLY B 1 136 ? 17.354 22.964 17.477 1.00 10.57 136 GLY B O 1
ATOM 9261 N N . GLY B 1 137 ? 16.277 21.216 18.375 1.00 8.55 137 GLY B N 1
ATOM 9262 C CA . GLY B 1 137 ? 15.115 22.006 18.716 1.00 8.70 137 GLY B CA 1
ATOM 9263 C C . GLY B 1 137 ? 15.286 22.796 19.996 1.00 8.69 137 GLY B C 1
ATOM 9264 O O . GLY B 1 137 ? 16.192 22.552 20.792 1.00 9.95 137 GLY B O 1
ATOM 9268 N N A ARG B 1 138 ? 14.354 23.722 20.186 0.48 9.48 138 ARG B N 1
ATOM 9269 N N B ARG B 1 138 ? 14.412 23.783 20.160 0.52 9.54 138 ARG B N 1
ATOM 9270 C CA A ARG B 1 138 ? 14.322 24.628 21.322 0.48 10.66 138 ARG B CA 1
ATOM 9271 C CA B ARG B 1 138 ? 14.370 24.617 21.351 0.52 10.76 138 ARG B CA 1
ATOM 9272 C C A ARG B 1 138 ? 13.084 24.284 22.142 0.48 8.85 138 ARG B C 1
ATOM 9273 C C B ARG B 1 138 ? 13.112 24.287 22.140 0.52 8.82 138 ARG B C 1
ATOM 9274 O O A ARG B 1 138 ? 11.960 24.551 21.716 0.48 9.65 138 ARG B O 1
ATOM 9275 O O B ARG B 1 138 ? 12.003 24.578 21.695 0.52 9.69 138 ARG B O 1
ATOM 9316 N N . PRO B 1 139 ? 13.270 23.635 23.297 1.00 10.06 139 PRO B N 1
ATOM 9317 C CA . PRO B 1 139 ? 12.086 23.362 24.133 1.00 10.47 139 PRO B CA 1
ATOM 9318 C C . PRO B 1 139 ? 11.412 24.643 24.628 1.00 10.09 139 PRO B C 1
ATOM 9319 O O . PRO B 1 139 ? 12.100 25.591 25.034 1.00 10.86 139 PRO B O 1
ATOM 9330 N N . VAL B 1 140 ? 10.088 24.655 24.580 1.00 9.23 140 VAL B N 1
ATOM 9331 C CA . VAL B 1 140 ? 9.269 25.766 25.081 1.00 10.09 140 VAL B CA 1
ATOM 9332 C C . VAL B 1 140 ? 8.309 25.137 26.076 1.00 10.07 140 VAL B C 1
ATOM 9333 O O . VAL B 1 140 ? 7.602 24.195 25.734 1.00 11.31 140 VAL B O 1
ATOM 9346 N N . PHE B 1 141 ? 8.311 25.618 27.312 1.00 9.03 141 PHE B N 1
ATOM 9347 C CA . PHE B 1 141 ? 7.588 24.953 28.398 1.00 9.22 141 PHE B CA 1
ATOM 9348 C C . PHE B 1 141 ? 6.327 25.681 28.804 1.00 10.09 141 PHE B C 1
ATOM 9349 O O . PHE B 1 141 ? 6.309 26.916 28.888 1.00 10.91 141 PHE B O 1
ATOM 9366 N N . VAL B 1 142 ? 5.268 24.922 29.039 1.00 9.30 142 VAL B N 1
ATOM 9367 C CA . VAL B 1 142 ? 4.062 25.450 29.653 1.00 10.07 142 VAL B CA 1
ATOM 9368 C C . VAL B 1 142 ? 3.777 24.589 30.883 1.00 9.23 142 VAL B C 1
ATOM 9369 O O . VAL B 1 142 ? 3.868 23.363 30.837 1.00 10.11 142 VAL B O 1
ATOM 9382 N N . SER B 1 143 ? 3.460 25.214 32.007 1.00 11.46 143 SER B N 1
ATOM 9383 C CA . SER B 1 143 ? 3.272 24.470 33.250 1.00 10.12 143 SER B CA 1
ATOM 9384 C C . SER B 1 143 ? 1.817 24.279 33.600 1.00 11.73 143 SER B C 1
ATOM 9385 O O . SER B 1 143 ? 1.057 25.258 33.675 1.00 12.36 143 SER B O 1
ATOM 9393 N N . LEU B 1 144 ? 1.405 23.042 33.847 1.00 9.62 144 LEU B N 1
ATOM 9394 C CA . LEU B 1 144 ? 0.123 22.803 34.498 1.00 10.88 144 LEU B CA 1
ATOM 9395 C C . LEU B 1 144 ? 0.144 23.528 35.852 1.00 14.12 144 LEU B C 1
ATOM 9396 O O . LEU B 1 144 ? 1.160 23.539 36.560 1.00 13.21 144 LEU B O 1
ATOM 9412 N N A LYS B 1 145 ? -1.000 24.119 36.188 0.52 12.42 145 LYS B N 1
ATOM 9413 N N B LYS B 1 145 ? -0.950 24.198 36.189 0.48 12.59 145 LYS B N 1
ATOM 9414 C CA A LYS B 1 145 ? -1.164 24.919 37.400 0.52 12.81 145 LYS B CA 1
ATOM 9415 C CA B LYS B 1 145 ? -1.005 24.984 37.421 0.48 12.97 145 LYS B CA 1
ATOM 9416 C C A LYS B 1 145 ? -1.835 24.092 38.476 0.52 13.58 145 LYS B C 1
ATOM 9417 C C B LYS B 1 145 ? -1.786 24.207 38.470 0.48 14.59 145 LYS B C 1
ATOM 9418 O O A LYS B 1 145 ? -2.998 23.756 38.332 0.52 15.65 145 LYS B O 1
ATOM 9419 O O B LYS B 1 145 ? -2.977 24.001 38.285 0.48 13.79 145 LYS B O 1
ATOM 9456 N N . PRO B 1 146 ? -1.113 23.781 39.565 1.00 16.21 146 PRO B N 1
ATOM 9457 C CA . PRO B 1 146 ? -1.705 22.948 40.615 1.00 24.12 146 PRO B CA 1
ATOM 9458 C C . PRO B 1 146 ? -3.032 23.460 41.128 1.00 16.54 146 PRO B C 1
ATOM 9459 O O . PRO B 1 146 ? -3.155 24.662 41.389 1.00 20.61 146 PRO B O 1
ATOM 9470 N N . LEU B 1 154 ? -8.290 15.945 49.677 0.00 0.00 154 LEU B N 1
ATOM 9471 C CA . LEU B 1 154 ? -7.059 15.817 48.907 0.00 0.00 154 LEU B CA 1
ATOM 9472 C C . LEU B 1 154 ? -7.230 16.392 47.507 0.00 0.00 154 LEU B C 1
ATOM 9473 O O . LEU B 1 154 ? -8.309 16.316 46.919 0.00 0.00 154 LEU B O 1
ATOM 9488 N N . GLY B 1 155 ? -6.156 16.971 46.980 1.00 21.63 155 GLY B N 1
ATOM 9489 C CA . GLY B 1 155 ? -6.140 17.461 45.614 1.00 22.18 155 GLY B CA 1
ATOM 9490 C C . GLY B 1 155 ? -6.225 16.321 44.617 1.00 14.85 155 GLY B C 1
ATOM 9491 O O . GLY B 1 155 ? -6.015 15.162 44.958 1.00 13.71 155 GLY B O 1
ATOM 9495 N N . SER B 1 156 ? -6.556 16.664 43.382 1.00 18.98 156 SER B N 1
ATOM 9496 C CA . SER B 1 156 ? -6.710 15.703 42.300 1.00 14.24 156 SER B CA 1
ATOM 9497 C C . SER B 1 156 ? -5.919 16.174 41.101 1.00 11.19 156 SER B C 1
ATOM 9498 O O . SER B 1 156 ? -5.845 17.365 40.838 1.00 12.47 156 SER B O 1
ATOM 9506 N N A SER B 1 157 ? -5.332 15.235 40.365 0.55 10.49 157 SER B N 1
ATOM 9507 N N B SER B 1 157 ? -5.331 15.230 40.361 0.45 10.51 157 SER B N 1
ATOM 9508 C CA A SER B 1 157 ? -4.555 15.573 39.178 0.55 11.32 157 SER B CA 1
ATOM 9509 C CA B SER B 1 157 ? -4.561 15.562 39.160 0.45 11.26 157 SER B CA 1
ATOM 9510 C C A SER B 1 157 ? -5.416 16.297 38.145 0.55 9.90 157 SER B C 1
ATOM 9511 C C B SER B 1 157 ? -5.420 16.309 38.150 0.45 9.96 157 SER B C 1
ATOM 9512 O O A SER B 1 157 ? -4.915 17.117 37.374 0.55 11.04 157 SER B O 1
ATOM 9513 O O B SER B 1 157 ? -4.920 17.142 37.393 0.45 11.04 157 SER B O 1
ATOM 9528 N N . SER B 1 158 ? -6.716 16.023 38.151 1.00 12.26 158 SER B N 1
ATOM 9529 C CA . SER B 1 158 ? -7.638 16.662 37.232 1.00 13.30 158 SER B CA 1
ATOM 9530 C C . SER B 1 158 ? -7.682 18.168 37.414 1.00 15.39 158 SER B C 1
ATOM 9531 O O . SER B 1 158 ? -8.011 18.878 36.467 1.00 18.14 158 SER B O 1
ATOM 9540 N N . ASN B 1 159 ? -7.344 18.648 38.603 1.00 13.17 159 ASN B N 1
ATOM 9541 C CA . ASN B 1 159 ? -7.410 20.077 38.898 1.00 14.19 159 ASN B CA 1
ATOM 9542 C C . ASN B 1 159 ? -6.123 20.816 38.574 1.00 14.47 159 ASN B C 1
ATOM 9543 O O . ASN B 1 159 ? -6.010 22.029 38.793 1.00 13.55 159 ASN B O 1
ATOM 9554 N N . TRP B 1 160 ? -5.149 20.104 38.022 1.00 11.39 160 TRP B N 1
ATOM 9555 C CA . TRP B 1 160 ? -3.981 20.776 37.488 1.00 11.44 160 TRP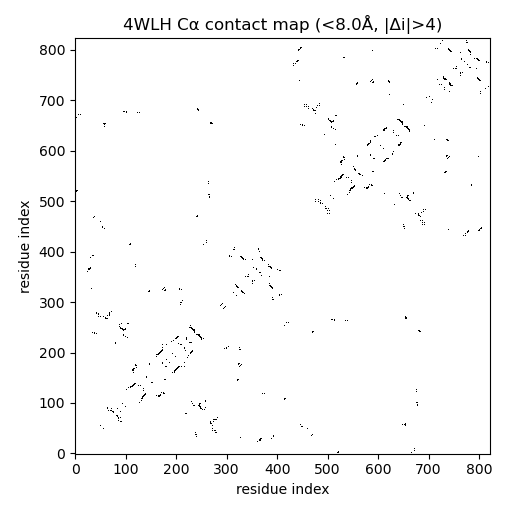 B CA 1
ATOM 9556 C C . TRP B 1 160 ? -4.308 21.302 36.097 1.00 12.78 160 TRP B C 1
ATOM 9557 O O . TRP B 1 160 ? -4.581 20.526 35.180 1.00 13.31 160 TRP B O 1
ATOM 9578 N N . GLN B 1 161 ? -4.318 22.626 35.950 1.00 10.86 161 GLN B N 1
ATOM 9579 C CA . GLN B 1 161 ? -4.926 23.252 34.785 1.00 11.12 161 GLN B CA 1
ATOM 9580 C C . GLN B 1 161 ? -3.919 23.630 33.725 1.00 10.09 161 GLN B C 1
ATOM 9581 O O . GLN B 1 161 ? -2.818 24.074 34.032 1.00 10.56 161 GLN B O 1
ATOM 9595 N N . LEU B 1 162 ? -4.339 23.457 32.481 1.00 11.34 162 LEU B N 1
ATOM 9596 C CA . LEU B 1 162 ? -3.603 23.920 31.328 1.00 10.79 162 LEU B CA 1
ATOM 9597 C C . LEU B 1 162 ? -4.229 25.247 30.895 1.00 11.80 162 LEU B C 1
ATOM 9598 O O . LEU B 1 162 ? -5.236 25.256 30.215 1.00 12.57 162 LEU B O 1
ATOM 9614 N N . ASP B 1 163 ? -3.644 26.355 31.307 1.00 14.00 163 ASP B N 1
ATOM 9615 C CA . ASP B 1 163 ? -4.308 27.645 31.089 1.00 14.78 163 ASP B CA 1
ATOM 9616 C C . ASP B 1 163 ? -4.412 27.972 29.595 1.00 12.23 163 ASP B C 1
ATOM 9617 O O . ASP B 1 163 ? -3.395 27.963 28.898 1.00 12.34 163 ASP B O 1
ATOM 9626 N N . PRO B 1 164 ? -5.621 28.280 29.080 1.00 13.18 164 PRO B N 1
ATOM 9627 C CA . PRO B 1 164 ? -5.706 28.496 27.627 1.00 13.64 164 PRO B CA 1
ATOM 9628 C C . PRO B 1 164 ? -4.866 29.667 27.095 1.00 12.80 164 PRO B C 1
ATOM 9629 O O . PRO B 1 164 ? -4.281 29.574 26.019 1.00 13.68 164 PRO B O 1
ATOM 9640 N N . MET B 1 165 ? -4.812 30.757 27.851 0.89 13.01 165 MET B N 1
ATOM 9641 C CA . MET B 1 165 ? -4.063 31.928 27.410 0.89 11.79 165 MET B CA 1
ATOM 9642 C C . MET B 1 165 ? -2.566 31.663 27.440 0.89 10.88 165 MET B C 1
ATOM 9643 O O . MET B 1 165 ? -1.850 32.012 26.492 0.89 12.07 165 MET B O 1
ATOM 9657 N N . GLU B 1 166 ? -2.080 31.047 28.510 0.88 12.39 166 GLU B N 1
ATOM 9658 C CA . GLU B 1 166 ? -0.659 30.716 28.599 0.88 12.95 166 GLU B CA 1
ATOM 9659 C C . GLU B 1 166 ? -0.254 29.784 27.471 0.88 12.74 166 GLU B C 1
ATOM 9660 O O . GLU B 1 166 ? 0.772 29.980 26.843 0.88 11.96 166 GLU B O 1
ATOM 9672 N N . LEU B 1 167 ? -1.050 28.748 27.232 1.00 11.43 167 LEU B N 1
ATOM 9673 C CA . LEU B 1 167 ? -0.719 27.794 26.178 1.00 10.72 167 LEU B CA 1
ATOM 9674 C C . LEU B 1 167 ? -0.728 28.455 24.802 1.00 11.24 167 LEU B C 1
ATOM 9675 O O . LEU B 1 167 ? 0.205 28.280 24.018 1.00 11.52 167 LEU B O 1
ATOM 9691 N N . ALA B 1 168 ? -1.784 29.212 24.504 1.00 12.70 168 ALA B N 1
ATOM 9692 C CA . ALA B 1 168 ? -1.857 29.888 23.213 1.00 12.33 168 ALA B CA 1
ATOM 9693 C C . ALA B 1 168 ? -0.637 30.786 22.987 1.00 11.67 168 ALA B C 1
ATOM 9694 O O . ALA B 1 168 ? -0.118 30.880 21.872 1.00 13.22 168 ALA B O 1
ATOM 9701 N N . GLY B 1 169 ? -0.167 31.435 24.048 1.00 11.90 169 GLY B N 1
ATOM 9702 C CA . GLY B 1 169 ? 0.969 32.339 23.953 1.00 13.45 169 GLY B CA 1
ATOM 9703 C C . GLY B 1 169 ? 2.296 31.652 23.655 1.00 13.51 169 GLY B C 1
ATOM 9704 O O . GLY B 1 169 ? 3.270 32.310 23.291 1.00 14.40 169 GLY B O 1
ATOM 9708 N N . LYS B 1 170 ? 2.350 30.331 23.819 1.00 11.28 170 LYS B N 1
ATOM 9709 C CA . LYS B 1 170 ? 3.593 29.592 23.599 1.00 12.82 170 LYS B CA 1
ATOM 9710 C C . LYS B 1 170 ? 3.820 29.278 22.126 1.00 10.94 170 LYS B C 1
ATOM 9711 O O . LYS B 1 170 ? 4.959 28.982 21.738 1.00 12.74 170 LYS B O 1
ATOM 9730 N N . PHE B 1 171 ? 2.758 29.300 21.329 1.00 11.58 171 PHE B N 1
ATOM 9731 C CA . PHE B 1 171 ? 2.837 28.980 19.910 1.00 10.89 171 PHE B CA 1
ATOM 9732 C C . PHE B 1 171 ? 3.455 30.160 19.158 1.00 14.15 171 PHE B C 1
ATOM 9733 O O . PHE B 1 171 ? 3.141 31.328 19.437 1.00 16.72 171 PHE B O 1
ATOM 9750 N N . THR B 1 172 ? 4.355 29.847 18.238 1.00 14.10 172 THR B N 1
ATOM 9751 C CA . THR B 1 172 ? 4.967 30.841 17.353 1.00 11.85 172 THR B CA 1
ATOM 9752 C C . THR B 1 172 ? 5.093 30.203 15.974 1.00 12.44 172 THR B C 1
ATOM 9753 O O . THR B 1 172 ? 4.772 29.034 15.791 1.00 14.39 172 THR B O 1
ATOM 9764 N N . SER B 1 173 ? 5.603 30.968 15.004 1.00 13.68 173 SER B N 1
ATOM 9765 C CA . SER B 1 173 ? 5.849 30.446 13.676 1.00 16.33 173 SER B CA 1
ATOM 9766 C C . SER B 1 173 ? 6.901 29.327 13.670 1.00 14.17 173 SER B C 1
ATOM 9767 O O . SER B 1 173 ? 6.985 28.575 12.710 1.00 16.66 173 SER B O 1
ATOM 9775 N N A ARG B 1 174 ? 7.693 29.235 14.732 0.75 13.21 174 ARG B N 1
ATOM 9776 N N B ARG B 1 174 ? 7.684 29.234 14.740 0.25 13.17 174 ARG B N 1
ATOM 9777 C CA A ARG B 1 174 ? 8.739 28.219 14.820 0.75 11.71 174 ARG B CA 1
ATOM 9778 C CA B ARG B 1 174 ? 8.744 28.233 14.832 0.25 11.80 174 ARG B CA 1
ATOM 9779 C C A ARG B 1 174 ? 8.289 26.939 15.508 0.75 10.68 174 ARG B C 1
ATOM 9780 C C B ARG B 1 174 ? 8.288 26.932 15.489 0.25 10.74 174 ARG B C 1
ATOM 9781 O O A ARG B 1 174 ? 9.023 25.962 15.506 0.75 10.75 174 ARG B O 1
ATOM 9782 O O B ARG B 1 174 ? 9.020 25.946 15.466 0.25 10.87 174 ARG B O 1
ATOM 9823 N N . THR B 1 175 ? 7.091 26.913 16.066 1.00 10.85 175 THR B N 1
ATOM 9824 C CA . THR B 1 175 ? 6.584 25.679 16.684 1.00 8.52 175 THR B CA 1
ATOM 9825 C C . THR B 1 175 ? 6.422 24.588 15.635 1.00 10.46 175 THR B C 1
ATOM 9826 O O . THR B 1 175 ? 5.632 24.726 14.698 1.00 11.39 175 THR B O 1
ATOM 9838 N N . LYS B 1 176 ? 7.169 23.500 15.825 1.00 9.77 176 LYS B N 1
ATOM 9839 C CA . LYS B 1 176 ? 7.088 22.311 14.977 1.00 9.76 176 LYS B CA 1
ATOM 9840 C C . LYS B 1 176 ? 6.127 21.272 15.573 1.00 8.97 176 LYS B C 1
ATOM 9841 O O . LYS B 1 176 ? 5.324 20.676 14.867 1.00 8.68 176 LYS B O 1
ATOM 9860 N N . ALA B 1 177 ? 6.203 21.084 16.886 1.00 9.18 177 ALA B N 1
ATOM 9861 C CA . ALA B 1 177 ? 5.438 20.032 17.541 1.00 7.91 177 ALA B CA 1
ATOM 9862 C C . ALA B 1 177 ? 5.090 20.443 18.944 1.00 9.51 177 ALA B C 1
ATOM 9863 O O . ALA B 1 177 ? 5.752 21.289 19.522 1.00 8.55 177 ALA B O 1
ATOM 9870 N N . LEU B 1 178 ? 4.041 19.806 19.461 1.00 8.67 178 LEU B N 1
ATOM 9871 C CA . LEU B 1 178 ? 3.682 19.862 20.868 1.00 7.50 178 LEU B CA 1
ATOM 9872 C C . LEU B 1 178 ? 3.656 18.418 21.337 1.00 7.55 178 LEU B C 1
ATOM 9873 O O . LEU B 1 178 ? 3.110 17.551 20.637 1.00 9.09 178 LEU B O 1
ATOM 9889 N N . VAL B 1 179 ? 4.239 18.162 22.503 1.00 6.97 179 VAL B N 1
ATOM 9890 C CA . VAL B 1 179 ? 4.277 16.795 23.044 1.00 7.49 179 VAL B CA 1
ATOM 9891 C C . VAL B 1 179 ? 3.211 16.704 24.130 1.00 7.68 179 VAL B C 1
ATOM 9892 O O . VAL B 1 179 ? 3.259 17.424 25.128 1.00 8.24 179 VAL B O 1
ATOM 9905 N N . LEU B 1 180 ? 2.230 15.846 23.914 1.00 7.52 180 LEU B N 1
ATOM 9906 C CA . LEU B 1 180 ? 1.139 15.602 24.842 1.00 6.91 180 LEU B CA 1
ATOM 9907 C C . LEU B 1 180 ? 1.354 14.242 25.466 1.00 9.04 180 LEU B C 1
ATOM 9908 O O . LEU B 1 180 ? 1.619 13.287 24.743 1.00 12.05 180 LEU B O 1
ATOM 9924 N N . ASN B 1 181 ? 1.272 14.138 26.784 1.00 7.57 181 ASN B N 1
ATOM 9925 C CA . ASN B 1 181 ? 1.383 12.833 27.456 1.00 6.89 181 ASN B CA 1
ATOM 9926 C C . ASN B 1 181 ? 0.137 12.656 28.304 1.00 7.64 181 ASN B C 1
ATOM 9927 O O . ASN B 1 181 ? -0.041 13.358 29.296 1.00 7.65 181 ASN B O 1
ATOM 9938 N N . THR B 1 182 ? -0.743 11.732 27.909 1.00 6.24 182 THR B N 1
ATOM 9939 C CA . THR B 1 182 ? -1.933 11.463 28.685 1.00 6.91 182 THR B CA 1
ATOM 9940 C C . THR B 1 182 ? -2.243 9.976 28.602 1.00 6.43 182 THR B C 1
ATOM 9941 O O . THR B 1 182 ? -2.222 9.419 27.521 1.00 7.25 182 THR B O 1
ATOM 9952 N N . PRO B 1 183 ? -2.484 9.326 29.748 1.00 6.43 183 PRO B N 1
ATOM 9953 C CA . PRO B 1 183 ? -2.324 9.832 31.114 1.00 5.98 183 PRO B CA 1
ATOM 9954 C C . PRO B 1 183 ? -0.885 10.281 31.396 1.00 6.23 183 PRO B C 1
ATOM 9955 O O . PRO B 1 183 ? 0.069 9.665 30.877 1.00 7.10 183 PRO B O 1
ATOM 9966 N N . ASN B 1 184 ? -0.711 11.357 32.145 1.00 6.78 184 ASN B N 1
ATOM 9967 C CA . ASN B 1 184 ? 0.591 11.951 32.371 1.00 6.37 184 ASN B CA 1
ATOM 9968 C C . ASN B 1 184 ? 1.402 11.193 33.435 1.00 6.70 184 ASN B C 1
ATOM 9969 O O . ASN B 1 184 ? 0.892 10.834 34.502 1.00 7.86 184 ASN B O 1
ATOM 9980 N N . ASN B 1 185 ? 2.670 10.954 33.110 1.00 6.79 185 ASN B N 1
ATOM 9981 C CA . ASN B 1 185 ? 3.718 10.623 34.079 1.00 7.23 185 ASN B CA 1
ATOM 9982 C C . ASN B 1 185 ? 4.520 11.903 34.259 1.00 7.36 185 ASN B C 1
ATOM 9983 O O . ASN B 1 185 ? 5.025 12.402 33.268 1.00 7.67 185 ASN B O 1
ATOM 9994 N N . PRO B 1 186 ? 4.680 12.434 35.488 1.00 6.77 186 PRO B N 1
ATOM 9995 C CA . PRO B 1 186 ? 4.505 11.790 36.797 1.00 6.98 186 PRO B CA 1
ATOM 9996 C C . PRO B 1 186 ? 3.191 12.077 37.515 1.00 8.62 186 PRO B C 1
ATOM 9997 O O . PRO B 1 186 ? 2.972 11.483 38.572 1.00 7.60 186 PRO B O 1
ATOM 10008 N N . LEU B 1 187 ? 2.373 12.992 37.002 1.00 8.04 187 LEU B N 1
ATOM 10009 C CA . LEU B 1 187 ? 1.242 13.539 37.757 1.00 8.04 187 LEU B CA 1
ATOM 10010 C C . LEU B 1 187 ? 0.010 12.635 37.806 1.00 7.09 187 LEU B C 1
ATOM 10011 O O . LEU B 1 187 ? -0.737 12.655 38.786 1.00 8.11 187 LEU B O 1
ATOM 10027 N N . GLY B 1 188 ? -0.234 11.857 36.768 1.00 7.10 188 GLY B N 1
ATOM 10028 C CA . GLY B 1 188 ? -1.384 10.977 36.720 1.00 7.91 188 GLY B CA 1
ATOM 10029 C C . GLY B 1 188 ? -2.632 11.644 36.189 1.00 8.88 188 GLY B C 1
ATOM 10030 O O . GLY B 1 188 ? -3.733 11.091 36.293 1.00 10.34 188 GLY B O 1
ATOM 10034 N N . LYS B 1 189 ? -2.479 12.817 35.592 1.00 7.81 189 LYS B N 1
ATOM 10035 C CA . LYS B 1 189 ? -3.608 13.521 34.975 1.00 8.00 189 LYS B CA 1
ATOM 10036 C C . LYS B 1 189 ? -4.062 12.825 33.699 1.00 8.67 189 LYS B C 1
ATOM 10037 O O . LYS B 1 189 ? -3.236 12.423 32.854 1.00 8.33 189 LYS B O 1
ATOM 10056 N N . VAL B 1 190 ? -5.378 12.702 33.540 1.00 8.57 190 VAL B N 1
ATOM 10057 C CA . VAL B 1 190 ? -6.038 12.187 32.346 1.00 7.13 190 VAL B CA 1
ATOM 10058 C C . VAL B 1 190 ? -6.691 13.392 31.698 1.00 9.58 190 VAL B C 1
ATOM 10059 O O . VAL B 1 190 ? -7.615 13.996 32.271 1.00 9.61 190 VAL B O 1
ATOM 10072 N N . PHE B 1 191 ? -6.184 13.799 30.549 1.00 9.06 191 PHE B N 1
ATOM 10073 C CA . PHE B 1 191 ? -6.655 15.025 29.908 1.00 9.10 191 PHE B CA 1
ATOM 10074 C C . PHE B 1 191 ? -8.104 14.860 29.489 1.00 9.63 191 PHE B C 1
ATOM 10075 O O . PHE B 1 191 ? -8.508 13.844 28.956 1.00 9.96 191 PHE B O 1
ATOM 10092 N N . SER B 1 192 ? -8.890 15.902 29.746 1.00 9.38 192 SER B N 1
ATOM 10093 C CA . SER B 1 192 ? -10.309 15.901 29.380 1.00 10.48 192 SER B CA 1
ATOM 10094 C C . SER B 1 192 ? -10.534 16.223 27.915 1.00 11.51 192 SER B C 1
ATOM 10095 O O . SER B 1 192 ? -9.660 16.726 27.240 1.00 10.36 192 SER B O 1
ATOM 10103 N N . ARG B 1 193 ? -11.735 15.942 27.415 1.00 12.18 193 ARG B N 1
ATOM 10104 C CA . ARG B 1 193 ? -12.074 16.320 26.055 1.00 11.52 193 ARG B CA 1
ATOM 10105 C C . ARG B 1 193 ? -11.847 17.803 25.804 1.00 10.49 193 ARG B C 1
ATOM 10106 O O . ARG B 1 193 ? -11.298 18.184 24.779 1.00 10.67 193 ARG B O 1
ATOM 10127 N N A GLU B 1 194 ? -12.259 18.616 26.764 0.48 11.62 194 GLU B N 1
ATOM 10128 N N B GLU B 1 194 ? -12.288 18.658 26.729 0.52 11.49 194 GLU B N 1
ATOM 10129 C CA A GLU B 1 194 ? -12.160 20.049 26.643 0.48 11.55 194 GLU B CA 1
ATOM 10130 C CA B GLU B 1 194 ? -12.107 20.102 26.567 0.52 11.34 194 GLU B CA 1
ATOM 10131 C C A GLU B 1 194 ? -10.676 20.472 26.529 0.48 10.49 194 GLU B C 1
ATOM 10132 C C B GLU B 1 194 ? -10.629 20.482 26.495 0.52 10.50 194 GLU B C 1
ATOM 10133 O O A GLU B 1 194 ? -10.307 21.278 25.682 0.48 10.92 194 GLU B O 1
ATOM 10134 O O B GLU B 1 194 ? -10.218 21.302 25.677 0.52 10.34 194 GLU B O 1
ATOM 10157 N N . GLU B 1 195 ? -9.814 19.885 27.355 1.00 9.70 195 GLU B N 1
ATOM 10158 C CA . GLU B 1 195 ? -8.373 20.142 27.279 1.00 10.40 195 GLU B CA 1
ATOM 10159 C C . GLU B 1 195 ? -7.757 19.711 25.932 1.00 8.90 195 GLU B C 1
ATOM 10160 O O . GLU B 1 195 ? -6.935 20.413 25.359 1.00 10.03 195 GLU B O 1
ATOM 10173 N N . LEU B 1 196 ? -8.186 18.571 25.433 1.00 8.46 196 LEU B N 1
ATOM 10174 C CA . LEU B 1 196 ? -7.710 18.116 24.141 1.00 9.73 196 LEU B CA 1
ATOM 10175 C C . LEU B 1 196 ? -8.230 18.954 22.988 1.00 8.55 196 LEU B C 1
ATOM 10176 O O . LEU B 1 196 ? -7.522 19.158 22.015 1.00 9.42 196 LEU B O 1
ATOM 10192 N N . GLU B 1 197 ? -9.459 19.454 23.107 1.00 9.25 197 GLU B N 1
ATOM 10193 C CA . GLU B 1 197 ? -9.984 20.353 22.081 1.00 8.88 197 GLU B CA 1
ATOM 10194 C C . GLU B 1 197 ? -9.218 21.672 22.045 1.00 9.24 197 GLU B C 1
ATOM 10195 O O . GLU B 1 197 ? -9.053 22.249 20.979 1.00 10.70 197 GLU B O 1
ATOM 10207 N N . LEU B 1 198 ? -8.734 22.137 23.191 1.00 9.77 198 LEU B N 1
ATOM 10208 C CA . LEU B 1 198 ? -7.864 23.304 23.265 1.00 8.94 198 LEU B CA 1
ATOM 10209 C C . LEU B 1 198 ? -6.549 23.056 22.528 1.00 10.68 198 LEU B C 1
ATOM 10210 O O . LEU B 1 198 ? -6.127 23.836 21.679 1.00 10.78 198 LEU B O 1
ATOM 10226 N N . VAL B 1 199 ? -5.885 21.953 22.868 1.00 10.47 199 VAL B N 1
ATOM 10227 C CA . VAL B 1 199 ? -4.645 21.592 22.186 1.00 9.47 199 VAL B CA 1
ATOM 10228 C C . VAL B 1 199 ? -4.881 21.444 20.677 1.00 8.54 199 VAL B C 1
ATOM 10229 O O . VAL B 1 199 ? -4.116 21.971 19.874 1.00 9.61 199 VAL B O 1
ATOM 10242 N N . ALA B 1 200 ? -5.951 20.747 20.304 1.00 9.45 200 ALA B N 1
ATOM 10243 C CA . ALA B 1 200 ? -6.264 20.519 18.893 1.00 10.20 200 ALA B CA 1
ATOM 10244 C C . ALA B 1 200 ? -6.478 21.833 18.152 1.00 10.76 200 ALA B C 1
ATOM 10245 O O . ALA B 1 200 ? -5.995 22.014 17.041 1.00 10.98 200 ALA B O 1
ATOM 10252 N N A SER B 1 201 ? -7.230 22.741 18.760 0.44 11.09 201 SER B N 1
ATOM 10253 N N B SER B 1 201 ? -7.246 22.737 18.744 0.56 11.06 201 SER B N 1
ATOM 10254 C CA A SER B 1 201 ? -7.532 24.013 18.122 0.44 11.30 201 SER B CA 1
ATOM 10255 C CA B SER B 1 201 ? -7.521 24.018 18.106 0.56 11.28 201 SER B CA 1
ATOM 10256 C C A SER B 1 201 ? -6.255 24.775 17.788 0.44 11.37 201 SER B C 1
ATOM 10257 C C B SER B 1 201 ? -6.237 24.756 17.772 0.56 11.35 201 SER B C 1
ATOM 10258 O O A SER B 1 201 ? -6.105 25.302 16.685 0.44 11.71 201 SER B O 1
ATOM 10259 O O B SER B 1 201 ? -6.071 25.263 16.660 0.56 11.61 201 SER B O 1
ATOM 10274 N N . LEU B 1 202 ? -5.324 24.812 18.735 1.00 10.76 202 LEU B N 1
ATOM 10275 C CA . LEU B 1 202 ? -4.077 25.513 18.546 1.00 10.48 202 LEU B CA 1
ATOM 10276 C C . LEU B 1 202 ? -3.153 24.796 17.565 1.00 11.22 202 LEU B C 1
ATOM 10277 O O . LEU B 1 202 ? -2.492 25.459 16.757 1.00 11.54 202 LEU B O 1
ATOM 10294 N N . CYS B 1 203 ? -3.115 23.467 17.595 1.00 9.44 203 CYS B N 1
ATOM 10295 C CA . CYS B 1 203 ? -2.296 22.754 16.620 1.00 9.63 203 CYS B CA 1
ATOM 10296 C C . CYS B 1 203 ? -2.818 22.980 15.199 1.00 11.63 203 CYS B C 1
ATOM 10297 O O . CYS B 1 203 ? -2.036 23.103 14.257 1.00 10.61 203 CYS B O 1
ATOM 10305 N N . GLN B 1 204 ? -4.135 23.020 15.027 1.00 10.36 204 GLN B N 1
ATOM 10306 C CA . GLN B 1 204 ? -4.690 23.285 13.714 1.00 13.74 204 GLN B CA 1
ATOM 10307 C C . GLN B 1 204 ? -4.444 24.726 13.282 1.00 12.34 204 GLN B C 1
ATOM 10308 O O . GLN B 1 204 ? -4.091 24.960 12.128 1.00 15.23 204 GLN B O 1
ATOM 10322 N N . GLN B 1 205 ? -4.598 25.675 14.204 1.00 11.83 205 GLN B N 1
ATOM 10323 C CA . GLN B 1 205 ? -4.413 27.099 13.905 1.00 13.67 205 GLN B CA 1
ATOM 10324 C C . GLN B 1 205 ? -2.995 27.364 13.415 1.00 15.63 205 GLN B C 1
ATOM 10325 O O . GLN B 1 205 ? -2.779 28.065 12.411 1.00 14.83 205 GLN B O 1
ATOM 10339 N N . HIS B 1 206 ? -2.025 26.787 14.119 1.00 13.40 206 HIS B N 1
ATOM 10340 C CA . HIS B 1 206 ? -0.623 27.052 13.867 1.00 13.12 206 HIS B CA 1
ATOM 10341 C C . HIS B 1 206 ? 0.082 26.020 12.971 1.00 12.95 206 HIS B C 1
ATOM 10342 O O . HIS B 1 206 ? 1.280 26.159 12.702 1.00 15.57 206 HIS B O 1
ATOM 10355 N N . ASP B 1 207 ? -0.647 25.010 12.509 1.00 12.94 207 ASP B N 1
ATOM 10356 C CA . ASP B 1 207 ? -0.052 23.924 11.713 1.00 12.09 207 ASP B CA 1
ATOM 10357 C C . ASP B 1 207 ? 1.128 23.252 12.422 1.00 15.59 207 ASP B C 1
ATOM 10358 O O . ASP B 1 207 ? 2.266 23.239 11.945 1.00 16.38 207 ASP B O 1
ATOM 10367 N N . VAL B 1 208 ? 0.810 22.668 13.567 1.00 11.67 208 VAL B N 1
ATOM 10368 C CA . VAL B 1 208 ? 1.773 22.023 14.452 1.00 12.40 208 VAL B CA 1
ATOM 10369 C C . VAL B 1 208 ? 1.387 20.547 14.551 1.00 9.57 208 VAL B C 1
ATOM 10370 O O . VAL B 1 208 ? 0.211 20.203 14.492 1.00 10.55 208 VAL B O 1
ATOM 10383 N N . VAL B 1 209 ? 2.391 19.678 14.646 1.00 9.20 209 VAL B N 1
ATOM 10384 C CA . VAL B 1 209 ? 2.170 18.250 14.860 1.00 8.65 209 VAL B CA 1
ATOM 10385 C C . VAL B 1 209 ? 2.066 17.957 16.359 1.00 9.13 209 VAL B C 1
ATOM 10386 O O . VAL B 1 209 ? 2.890 18.427 17.158 1.00 9.28 209 VAL B O 1
ATOM 10399 N N . CYS B 1 210 ? 1.078 17.160 16.718 1.00 8.16 210 CYS B N 1
ATOM 10400 C CA . CYS B 1 210 ? 0.944 16.718 18.095 1.00 7.75 210 CYS B CA 1
ATOM 10401 C C . CYS B 1 210 ? 1.538 15.316 18.227 1.00 7.41 210 CYS B C 1
ATOM 10402 O O . CYS B 1 210 ? 1.038 14.365 17.628 1.00 8.53 210 CYS B O 1
ATOM 10410 N N . ILE B 1 211 ? 2.602 15.219 19.012 1.00 8.25 211 ILE B N 1
ATOM 10411 C CA . ILE B 1 211 ? 3.213 13.927 19.339 1.00 8.16 211 ILE B CA 1
ATOM 10412 C C . ILE B 1 211 ? 2.588 13.508 20.654 1.00 7.20 211 ILE B C 1
ATOM 10413 O O . ILE B 1 211 ? 2.793 14.179 21.680 1.00 8.09 211 ILE B O 1
ATOM 10429 N N . THR B 1 212 ? 1.751 12.464 20.613 1.00 7.12 212 THR B N 1
ATOM 10430 C CA . THR B 1 212 ? 0.955 12.085 21.770 1.00 8.33 212 THR B CA 1
ATOM 10431 C C . THR B 1 212 ? 1.356 10.743 22.348 1.00 6.97 212 THR B C 1
ATOM 10432 O O . THR B 1 212 ? 1.191 9.681 21.727 1.00 8.08 212 THR B O 1
ATOM 10443 N N . ASP B 1 213 ? 1.932 10.829 23.543 1.00 6.59 213 ASP B N 1
ATOM 10444 C CA . ASP B 1 213 ? 2.458 9.683 24.294 1.00 6.65 213 ASP B CA 1
ATOM 10445 C C . ASP B 1 213 ? 1.336 9.132 25.165 1.00 6.70 213 ASP B C 1
ATOM 10446 O O . ASP B 1 213 ? 0.954 9.708 26.204 1.00 6.77 213 ASP B O 1
ATOM 10455 N N . GLU B 1 214 ? 0.752 8.051 24.677 1.00 6.31 214 GLU B N 1
ATOM 10456 C CA . GLU B 1 214 ? -0.416 7.428 25.296 1.00 6.74 214 GLU B CA 1
ATOM 10457 C C . GLU B 1 214 ? -0.083 6.062 25.921 1.00 6.40 214 GLU B C 1
ATOM 10458 O O . GLU B 1 214 ? -0.938 5.169 25.998 1.00 7.23 214 GLU B O 1
ATOM 10470 N N . VAL B 1 215 ? 1.138 5.891 26.406 1.00 6.77 215 VAL B N 1
ATOM 10471 C CA . VAL B 1 215 ? 1.539 4.578 26.905 1.00 7.03 215 VAL B CA 1
ATOM 10472 C C . VAL B 1 215 ? 0.666 4.072 28.052 1.00 6.64 215 VAL B C 1
ATOM 10473 O O . VAL B 1 215 ? 0.444 2.855 28.158 1.00 7.15 215 VAL B O 1
ATOM 10486 N N . TYR B 1 216 ? 0.138 4.985 28.880 1.00 6.32 216 TYR B N 1
ATOM 10487 C CA . TYR B 1 216 ? -0.730 4.596 30.009 1.00 7.58 216 TYR B CA 1
ATOM 10488 C C . TYR B 1 216 ? -2.230 4.526 29.679 1.00 7.94 216 TYR B C 1
ATOM 10489 O O . TYR B 1 216 ? -3.049 4.525 30.601 1.00 7.76 216 TYR B O 1
ATOM 10507 N N . GLN B 1 217 ? -2.575 4.418 28.400 1.00 7.46 217 GLN B N 1
ATOM 10508 C CA . GLN B 1 217 ? -3.961 4.380 27.913 1.00 7.05 217 GLN B CA 1
ATOM 10509 C C . GLN B 1 217 ? -4.904 3.543 28.771 1.00 8.89 217 GLN B C 1
ATOM 10510 O O . GLN B 1 217 ? -6.028 3.972 29.032 1.00 8.65 217 GLN B O 1
ATOM 10524 N N . TRP B 1 218 ? -4.460 2.361 29.205 1.00 9.11 218 TRP B N 1
ATOM 10525 C CA . TRP B 1 218 ? -5.341 1.413 29.885 1.00 9.50 218 TRP B CA 1
ATOM 10526 C C . TRP B 1 218 ? -5.374 1.616 31.383 1.00 10.50 218 TRP B C 1
ATOM 10527 O O . TRP B 1 218 ? -6.252 1.065 32.063 1.00 12.12 218 TRP B O 1
ATOM 10548 N N . MET B 1 219 ? -4.438 2.403 31.909 1.00 9.29 219 MET B N 1
ATOM 10549 C CA . MET B 1 219 ? -4.331 2.654 33.344 1.00 8.39 219 MET B CA 1
ATOM 10550 C C . MET B 1 219 ? -5.078 3.913 33.708 1.00 9.12 219 MET B C 1
ATOM 10551 O O . MET B 1 219 ? -4.489 4.977 33.899 1.00 8.75 219 MET B O 1
ATOM 10565 N N . VAL B 1 220 ? -6.401 3.786 33.753 1.00 9.10 220 VAL B N 1
ATOM 10566 C CA . VAL B 1 220 ? -7.291 4.904 34.092 1.00 10.73 220 VAL B CA 1
ATOM 10567 C C . VAL B 1 220 ? -8.223 4.439 35.199 1.00 10.87 220 VAL B C 1
ATOM 10568 O O . VAL B 1 220 ? -8.607 3.265 35.226 1.00 12.68 220 VAL B O 1
ATOM 10581 N N . TYR B 1 221 ? -8.549 5.370 36.095 1.00 9.68 221 TYR B N 1
ATOM 10582 C CA . TYR B 1 221 ? -9.274 5.102 37.349 1.00 9.55 221 TYR B CA 1
ATOM 10583 C C . TYR B 1 221 ? -10.511 5.992 37.508 1.00 12.14 221 TYR B C 1
ATOM 10584 O O . TYR B 1 221 ? -10.697 6.964 36.785 1.00 13.49 221 TYR B O 1
ATOM 10602 N N . ASP B 1 222 ? -11.335 5.664 38.505 1.00 13.26 222 ASP B N 1
ATOM 10603 C CA . ASP B 1 222 ? -12.420 6.541 38.970 1.00 14.68 222 ASP B CA 1
ATOM 10604 C C . ASP B 1 222 ? -13.386 6.940 37.861 1.00 14.74 222 ASP B C 1
ATOM 10605 O O . ASP B 1 222 ? -13.922 8.048 37.872 1.00 15.47 222 ASP B O 1
ATOM 10614 N N . GLY B 1 223 ? -13.610 6.058 36.901 1.00 14.59 223 GLY B N 1
ATOM 10615 C CA . GLY B 1 223 ? -14.516 6.376 35.804 1.00 15.79 223 GLY B CA 1
ATOM 10616 C C . GLY B 1 223 ? -13.974 7.310 34.725 1.00 15.98 223 GLY B C 1
ATOM 10617 O O . GLY B 1 223 ? -14.686 7.625 33.769 1.00 16.83 223 GLY B O 1
ATOM 10621 N N . HIS B 1 224 ? -12.723 7.743 34.846 1.00 12.77 224 HIS B N 1
ATOM 10622 C CA . HIS B 1 224 ? -12.132 8.624 33.851 1.00 12.38 224 HIS B CA 1
ATOM 10623 C C . HIS B 1 224 ? -11.812 7.876 32.565 1.00 14.39 224 HIS B C 1
ATOM 10624 O O . HIS B 1 224 ? -11.380 6.721 32.608 1.00 16.95 224 HIS B O 1
ATOM 10637 N N . GLN B 1 225 ? -12.049 8.533 31.430 1.00 13.05 225 GLN B N 1
ATOM 10638 C CA . GLN B 1 225 ? -11.923 7.905 30.121 1.00 12.15 225 GLN B CA 1
ATOM 10639 C C . GLN B 1 225 ? -10.701 8.437 29.407 1.00 10.30 225 GLN B C 1
ATOM 10640 O O . GLN B 1 225 ? -10.447 9.631 29.398 1.00 12.15 225 GLN B O 1
ATOM 10654 N N . HIS B 1 226 ? -9.953 7.517 28.804 1.00 10.45 226 HIS B N 1
ATOM 10655 C CA . HIS B 1 226 ? -8.856 7.889 27.912 1.00 7.89 226 HIS B CA 1
ATOM 10656 C C . HIS B 1 226 ? -9.404 8.383 26.597 1.00 10.03 226 HIS B C 1
ATOM 10657 O O . HIS B 1 226 ? -10.109 7.652 25.914 1.00 10.51 226 HIS B O 1
ATOM 10670 N N . ILE B 1 227 ? -9.095 9.627 26.258 1.00 9.37 227 ILE B N 1
ATOM 10671 C CA . ILE B 1 227 ? -9.441 10.171 24.957 1.00 11.69 227 ILE B CA 1
ATOM 10672 C C . ILE B 1 227 ? -8.148 10.431 24.184 1.00 9.85 227 ILE B C 1
ATOM 10673 O O . ILE B 1 227 ? -7.200 11.031 24.703 1.00 9.29 227 ILE B O 1
ATOM 10689 N N . SER B 1 228 ? -8.124 9.939 22.955 1.00 8.86 228 SER B N 1
ATOM 10690 C CA . SER B 1 228 ? -7.003 10.097 22.056 1.00 10.17 228 SER B CA 1
ATOM 10691 C C . SER B 1 228 ? -7.209 11.321 21.169 1.00 9.17 228 SER B C 1
ATOM 10692 O O . SER B 1 228 ? -8.208 11.426 20.429 1.00 10.87 228 SER B O 1
ATOM 10700 N N . ILE B 1 229 ? -6.273 12.253 21.219 1.00 9.31 229 ILE B N 1
ATOM 10701 C CA . ILE B 1 229 ? -6.438 13.484 20.472 1.00 9.26 229 ILE B CA 1
ATOM 10702 C C . ILE B 1 229 ? -6.519 13.230 18.952 1.00 9.18 229 ILE B C 1
ATOM 10703 O O . ILE B 1 229 ? -7.161 14.000 18.216 1.00 9.50 229 ILE B O 1
ATOM 10719 N N . ALA B 1 230 ? -5.917 12.138 18.480 1.00 9.57 230 ALA B N 1
ATOM 10720 C CA . ALA B 1 230 ? -5.943 11.808 17.063 1.00 8.71 230 ALA B CA 1
ATOM 10721 C C . ALA B 1 230 ? -7.362 11.510 16.580 1.00 10.22 230 ALA B C 1
ATOM 10722 O O . ALA B 1 230 ? -7.609 11.551 15.375 1.00 12.55 230 ALA B O 1
ATOM 10729 N N . SER B 1 231 ? -8.286 11.250 17.495 1.00 10.15 231 SER B N 1
ATOM 10730 C CA . SER B 1 231 ? -9.671 10.947 17.136 1.00 10.62 231 SER B CA 1
ATOM 10731 C C . SER B 1 231 ? -10.508 12.211 16.933 1.00 12.53 231 SER B C 1
ATOM 10732 O O . SER B 1 231 ? -11.638 12.124 16.463 1.00 14.06 231 SER B O 1
ATOM 10740 N N . LEU B 1 232 ? -9.988 13.365 17.317 1.00 11.08 232 LEU B N 1
ATOM 10741 C CA . LEU B 1 232 ? -10.758 14.609 17.209 1.00 10.30 232 LEU B CA 1
ATOM 10742 C C . LEU B 1 232 ? -10.802 15.078 15.756 1.00 12.26 232 LEU B C 1
ATOM 10743 O O . LEU B 1 232 ? -9.909 14.750 14.954 1.00 12.17 232 LEU B O 1
ATOM 10759 N N . PRO B 1 233 ? -11.813 15.892 15.389 1.00 12.39 233 PRO B N 1
ATOM 10760 C CA . PRO B 1 233 ? -11.913 16.330 13.991 1.00 13.64 233 PRO B CA 1
ATOM 10761 C C . PRO B 1 233 ? -10.637 16.993 13.479 1.00 9.98 233 PRO B C 1
ATOM 10762 O O . PRO B 1 233 ? -10.073 17.855 14.129 1.00 15.03 233 PRO B O 1
ATOM 10773 N N . GLY B 1 234 ? -10.155 16.543 12.323 1.00 13.72 234 GLY B N 1
ATOM 10774 C CA . GLY B 1 234 ? -8.992 17.143 11.701 1.00 17.71 234 GLY B CA 1
ATOM 10775 C C . GLY B 1 234 ? -7.637 16.809 12.310 1.00 14.34 234 GLY B C 1
ATOM 10776 O O . GLY B 1 234 ? -6.600 17.277 11.830 1.00 16.97 234 GLY B O 1
ATOM 10780 N N . MET B 1 235 ? -7.625 16.001 13.365 1.00 10.93 235 MET B N 1
ATOM 10781 C CA . MET B 1 235 ? -6.365 15.749 14.066 1.00 11.98 235 MET B CA 1
ATOM 10782 C C . MET B 1 235 ? -5.560 14.554 13.563 1.00 10.24 235 MET B C 1
ATOM 10783 O O . MET B 1 235 ? -4.344 14.528 13.725 1.00 10.93 235 MET B O 1
ATOM 10797 N N . TRP B 1 236 ? -6.203 13.591 12.929 1.00 11.12 236 TRP B N 1
ATOM 10798 C CA . TRP B 1 236 ? -5.450 12.436 12.447 1.00 10.17 236 TRP B CA 1
ATOM 10799 C C . TRP B 1 236 ? -4.311 12.869 11.528 1.00 13.34 236 TRP B C 1
ATOM 10800 O O . TRP B 1 236 ? -3.203 12.337 11.606 1.00 11.30 236 TRP B O 1
ATOM 10821 N N A GLU B 1 237 ? -4.555 13.846 10.669 0.55 11.06 237 GLU B N 1
ATOM 10822 N N B GLU B 1 237 ? -4.570 13.865 10.690 0.45 11.15 237 GLU B N 1
ATOM 10823 C CA A GLU B 1 237 ? -3.551 14.247 9.697 0.55 12.11 237 GLU B CA 1
ATOM 10824 C CA B GLU B 1 237 ? -3.600 14.321 9.705 0.45 12.05 237 GLU B CA 1
ATOM 10825 C C A GLU B 1 237 ? -2.402 15.063 10.292 0.55 10.18 237 GLU B C 1
ATOM 10826 C C B GLU B 1 237 ? -2.397 15.031 10.304 0.45 10.26 237 GLU B C 1
ATOM 10827 O O A GLU B 1 237 ? -1.461 15.396 9.586 0.55 11.71 237 GLU B O 1
ATOM 10828 O O B GLU B 1 237 ? -1.424 15.278 9.605 0.45 10.88 237 GLU B O 1
ATOM 10851 N N . ARG B 1 238 ? -2.457 15.355 11.590 1.00 10.27 238 ARG B N 1
ATOM 10852 C CA . ARG B 1 238 ? -1.352 16.071 12.241 1.00 10.40 238 ARG B CA 1
ATOM 10853 C C . ARG B 1 238 ? -0.962 15.500 13.600 1.00 9.56 238 ARG B C 1
ATOM 10854 O O . ARG B 1 238 ? -0.330 16.190 14.378 1.00 9.34 238 ARG B O 1
ATOM 10876 N N . THR B 1 239 ? -1.248 14.227 13.833 1.00 9.10 239 THR B N 1
ATOM 10877 C CA . THR B 1 239 ? -0.943 13.595 15.118 1.00 7.86 239 THR B CA 1
ATOM 10878 C C . THR B 1 239 ? -0.165 12.297 14.928 1.00 9.44 239 THR B C 1
ATOM 10879 O O . THR B 1 239 ? -0.429 11.522 13.989 1.00 11.42 239 THR B O 1
ATOM 10890 N N . LEU B 1 240 ? 0.803 12.079 15.818 1.00 7.40 240 LEU B N 1
ATOM 10891 C CA . LEU B 1 240 ? 1.488 10.795 15.954 1.00 6.50 240 LEU B CA 1
ATOM 10892 C C . LEU B 1 240 ? 1.143 10.222 17.322 1.00 8.23 240 LEU B C 1
ATOM 10893 O O . LEU B 1 240 ? 1.356 10.890 18.336 1.00 8.34 240 LEU B O 1
ATOM 10909 N N . THR B 1 241 ? 0.596 9.014 17.352 1.00 6.69 241 THR B N 1
ATOM 10910 C CA . THR B 1 241 ? 0.123 8.423 18.586 1.00 6.90 241 THR B CA 1
ATOM 10911 C C . THR B 1 241 ? 1.031 7.266 18.962 1.00 6.99 241 THR B C 1
ATOM 10912 O O . THR B 1 241 ? 1.259 6.364 18.142 1.00 7.40 241 THR B O 1
ATOM 10923 N N . ILE B 1 242 ? 1.529 7.302 20.195 1.00 6.17 242 ILE B N 1
ATOM 10924 C CA . ILE B 1 242 ? 2.545 6.350 20.669 1.00 6.85 242 ILE B CA 1
ATOM 10925 C C . ILE B 1 242 ? 2.023 5.465 21.776 1.00 6.67 242 ILE B C 1
ATOM 10926 O O . ILE B 1 242 ? 1.389 5.949 22.720 1.00 7.79 242 ILE B O 1
ATOM 10942 N N . GLY B 1 243 ? 2.296 4.171 21.667 1.00 6.70 243 GLY B N 1
ATOM 10943 C CA . GLY B 1 243 ? 1.985 3.203 22.687 1.00 6.42 243 GLY B CA 1
ATOM 10944 C C . GLY B 1 243 ? 3.172 2.324 23.032 1.00 6.65 243 GLY B C 1
ATOM 10945 O O . GLY B 1 243 ? 4.181 2.310 22.334 1.00 7.06 243 GLY B O 1
ATOM 10949 N N . SER B 1 244 ? 3.018 1.598 24.135 1.00 6.33 244 SER B N 1
ATOM 10950 C CA . SER B 1 244 ? 4.045 0.734 24.682 1.00 6.01 244 SER B CA 1
ATOM 10951 C C . SER B 1 244 ? 3.436 -0.586 25.078 1.00 7.01 244 SER B C 1
ATOM 10952 O O . SER B 1 244 ? 2.551 -0.635 25.946 1.00 6.89 244 SER B O 1
ATOM 10960 N N . ALA B 1 245 ? 3.937 -1.688 24.535 1.00 6.42 245 ALA B N 1
ATOM 10961 C CA . ALA B 1 245 ? 3.478 -3.008 24.997 1.00 6.55 245 ALA B CA 1
ATOM 10962 C C . ALA B 1 245 ? 3.827 -3.237 26.454 1.00 7.49 245 ALA B C 1
ATOM 10963 O O . ALA B 1 245 ? 3.076 -3.884 27.186 1.00 7.72 245 ALA B O 1
ATOM 10970 N N . GLY B 1 246 ? 4.980 -2.775 26.893 1.00 6.71 246 GLY B N 1
ATOM 10971 C CA . GLY B 1 246 ? 5.395 -2.981 28.261 1.00 8.40 246 GLY B CA 1
ATOM 10972 C C . GLY B 1 246 ? 4.434 -2.357 29.248 1.00 7.34 246 GLY B C 1
ATOM 10973 O O . GLY B 1 246 ? 4.126 -2.955 30.279 1.00 8.76 246 GLY B O 1
ATOM 11017 N N . THR B 1 248 ? 1.346 -1.623 28.612 1.00 7.80 248 THR B N 1
ATOM 11018 C CA . THR B 1 248 ? 0.041 -2.203 28.344 1.00 8.72 248 THR B CA 1
ATOM 11019 C C . THR B 1 248 ? -0.144 -3.548 29.043 1.00 8.52 248 THR B C 1
ATOM 11020 O O . THR B 1 248 ? -1.179 -3.803 29.654 1.00 9.32 248 THR B O 1
ATOM 11031 N N . PHE B 1 249 ? 0.881 -4.396 28.990 1.00 7.63 249 PHE B N 1
ATOM 11032 C CA . PHE B 1 249 ? 0.802 -5.789 29.458 1.00 8.03 249 PHE B CA 1
ATOM 11033 C C . PHE B 1 249 ? 1.682 -6.028 30.679 1.00 6.95 249 PHE B C 1
ATOM 11034 O O . PHE B 1 249 ? 1.949 -7.159 31.052 1.00 8.28 249 PHE B O 1
ATOM 11051 N N . SER B 1 250 ? 2.102 -4.958 31.334 1.00 7.12 250 SER B N 1
ATOM 11052 C CA . SER B 1 250 ? 2.920 -5.085 32.538 1.00 8.25 250 SER B CA 1
ATOM 11053 C C . SER B 1 250 ? 4.177 -5.928 32.325 1.00 7.35 250 SER B C 1
ATOM 11054 O O . SER B 1 250 ? 4.486 -6.818 33.112 1.00 7.26 250 SER B O 1
ATOM 11062 N N . ALA B 1 251 ? 4.917 -5.606 31.273 1.00 7.64 251 ALA B N 1
ATOM 11063 C CA . ALA B 1 251 ? 6.062 -6.389 30.820 1.00 6.71 251 ALA B CA 1
ATOM 11064 C C . ALA B 1 251 ? 7.084 -5.387 30.265 1.00 6.34 251 ALA B C 1
ATOM 11065 O O . ALA B 1 251 ? 7.406 -5.374 29.067 1.00 6.37 251 ALA B O 1
ATOM 11072 N N . THR B 1 252 ? 7.588 -4.518 31.130 1.00 6.07 252 THR B N 1
ATOM 11073 C CA . THR B 1 252 ? 8.388 -3.382 30.684 1.00 6.57 252 THR B CA 1
ATOM 11074 C C . THR B 1 252 ? 9.672 -3.800 29.991 1.00 7.56 252 THR B C 1
ATOM 11075 O O . THR B 1 252 ? 10.194 -3.074 29.152 1.00 6.90 252 THR B O 1
ATOM 11086 N N . GLY B 1 253 ? 10.202 -4.967 30.327 1.00 6.96 253 GLY B N 1
ATOM 11087 C CA . GLY B 1 253 ? 11.421 -5.453 29.715 1.00 7.24 253 GLY B CA 1
ATOM 11088 C C . GLY B 1 253 ? 11.225 -5.978 28.313 1.00 6.60 253 GLY B C 1
ATOM 11089 O O . GLY B 1 253 ? 12.222 -6.395 27.697 1.00 6.44 253 GLY B O 1
ATOM 11093 N N . TRP B 1 254 ? 9.989 -6.030 27.811 1.00 6.49 254 TRP B N 1
ATOM 11094 C CA . TRP B 1 254 ? 9.784 -6.439 26.431 1.00 6.74 254 TRP B CA 1
ATOM 11095 C C . TRP B 1 254 ? 10.238 -5.344 25.475 1.00 5.52 254 TRP B C 1
ATOM 11096 O O . TRP B 1 254 ? 10.667 -5.640 24.366 1.00 6.85 254 TRP B O 1
ATOM 11117 N N . LYS B 1 255 ? 10.108 -4.084 25.866 1.00 6.48 255 LYS B N 1
ATOM 11118 C CA . LYS B 1 255 ? 10.547 -2.964 25.052 1.00 6.18 255 LYS B CA 1
ATOM 11119 C C . LYS B 1 255 ? 10.052 -3.024 23.618 1.00 7.19 255 LYS B C 1
ATOM 11120 O O . LYS B 1 255 ? 10.844 -2.918 22.662 1.00 7.04 255 LYS B O 1
ATOM 11139 N N . VAL B 1 256 ? 8.732 -3.152 23.464 1.00 6.39 256 VAL B N 1
ATOM 11140 C CA . VAL B 1 256 ? 8.081 -3.069 22.156 1.00 6.97 256 VAL B CA 1
ATOM 11141 C C . VAL B 1 256 ? 7.111 -1.905 22.213 1.00 6.39 256 VAL B C 1
ATOM 11142 O O . VAL B 1 256 ? 6.341 -1.799 23.164 1.00 7.97 256 VAL B O 1
ATOM 11155 N N . GLY B 1 257 ? 7.158 -1.032 21.223 1.00 6.51 257 GLY B N 1
ATOM 11156 C CA . GLY B 1 257 ? 6.203 0.060 21.144 1.00 7.24 257 GLY B CA 1
ATOM 11157 C C . GLY B 1 257 ? 5.803 0.296 19.713 1.00 6.24 257 GLY B C 1
ATOM 11158 O O . GLY B 1 257 ? 6.166 -0.469 18.807 1.00 6.40 257 GLY B O 1
ATOM 11162 N N . TRP B 1 258 ? 5.000 1.326 19.486 1.00 7.14 258 TRP B N 1
ATOM 11163 C CA . TRP B 1 258 ? 4.538 1.643 18.136 1.00 6.16 258 TRP B CA 1
ATOM 11164 C C . TRP B 1 258 ? 4.178 3.103 18.034 1.00 6.13 258 TRP B C 1
ATOM 11165 O O . TRP B 1 258 ? 3.946 3.794 19.038 1.00 7.33 258 TRP B O 1
ATOM 11186 N N . VAL B 1 259 ? 4.160 3.555 16.796 1.00 7.20 259 VAL B N 1
ATOM 11187 C CA . VAL B 1 259 ? 3.622 4.871 16.456 1.00 6.95 259 VAL B CA 1
ATOM 11188 C C . VAL B 1 259 ? 2.583 4.662 15.353 1.00 6.72 259 VAL B C 1
ATOM 11189 O O . VAL B 1 259 ? 2.791 3.866 14.439 1.00 7.49 259 VAL B O 1
ATOM 11202 N N . LEU B 1 260 ? 1.469 5.377 15.478 1.00 8.36 260 LEU B N 1
ATOM 11203 C CA . LEU B 1 260 ? 0.356 5.378 14.526 1.00 7.91 260 LEU B CA 1
ATOM 11204 C C . LEU B 1 260 ? 0.200 6.777 13.970 1.00 8.10 260 LEU B C 1
ATOM 11205 O O . LEU B 1 260 ? 0.223 7.756 14.721 1.00 8.91 260 LEU B O 1
ATOM 11221 N N . GLY B 1 261 ? 0.015 6.910 12.668 1.00 7.87 261 GLY B N 1
ATOM 11222 C CA . GLY B 1 261 ? -0.215 8.234 12.122 1.00 9.64 261 GLY B CA 1
ATOM 11223 C C . GLY B 1 261 ? -0.366 8.211 10.623 1.00 8.16 261 GLY B C 1
ATOM 11224 O O . GLY B 1 261 ? -0.259 7.158 9.992 1.00 9.16 261 GLY B O 1
ATOM 11228 N N . PRO B 1 262 ? -0.566 9.377 10.015 1.00 8.74 262 PRO B N 1
ATOM 11229 C CA . PRO B 1 262 ? -0.781 9.499 8.563 1.00 9.85 262 PRO B CA 1
ATOM 11230 C C . PRO B 1 262 ? 0.517 9.316 7.789 1.00 9.27 262 PRO B C 1
ATOM 11231 O O . PRO B 1 262 ? 1.596 9.650 8.285 1.00 8.42 262 PRO B O 1
ATOM 11242 N N . ASP B 1 263 ? 0.412 8.809 6.567 1.00 10.13 263 ASP B N 1
ATOM 11243 C CA . ASP B 1 263 ? 1.572 8.481 5.758 1.00 10.46 263 ASP B CA 1
ATOM 11244 C C . ASP B 1 263 ? 2.485 9.673 5.540 1.00 8.47 263 ASP B C 1
ATOM 11245 O O . ASP B 1 263 ? 3.718 9.545 5.550 1.00 10.25 263 ASP B O 1
ATOM 11254 N N . HIS B 1 264 ? 1.907 10.861 5.343 1.00 9.30 264 HIS B N 1
ATOM 11255 C CA . HIS B 1 264 ? 2.761 11.995 5.013 1.00 9.55 264 HIS B CA 1
ATOM 11256 C C . HIS B 1 264 ? 3.700 12.368 6.151 1.00 9.98 264 HIS B C 1
ATOM 11257 O O . HIS B 1 264 ? 4.717 13.007 5.908 1.00 12.03 264 HIS B O 1
ATOM 11270 N N . ILE B 1 265 ? 3.355 12.003 7.388 1.00 9.35 265 ILE B N 1
ATOM 11271 C CA . ILE B 1 265 ? 4.283 12.152 8.515 1.00 8.94 265 ILE B CA 1
ATOM 11272 C C . ILE B 1 265 ? 5.099 10.875 8.741 1.00 7.77 265 ILE B C 1
ATOM 11273 O O . ILE B 1 265 ? 6.325 10.921 8.898 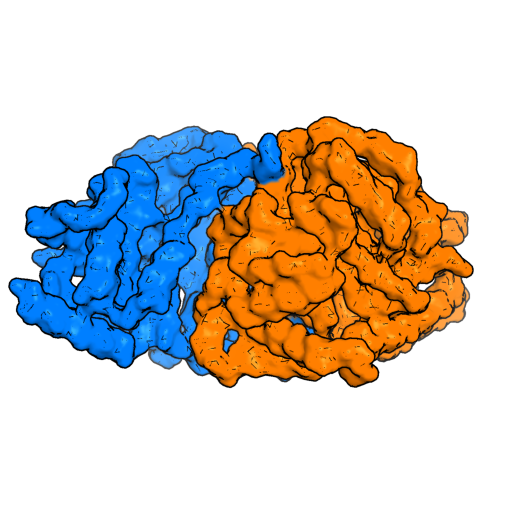1.00 8.98 265 ILE B O 1
ATOM 11289 N N . MET B 1 266 ? 4.407 9.743 8.748 1.00 7.86 266 MET B N 1
ATOM 11290 C CA . MET B 1 266 ? 5.042 8.466 9.060 1.00 7.95 266 MET B CA 1
ATOM 11291 C C . MET B 1 266 ? 6.171 8.077 8.114 1.00 9.15 266 MET B C 1
ATOM 11292 O O . MET B 1 266 ? 7.126 7.404 8.522 1.00 8.44 266 MET B O 1
ATOM 11306 N N . LYS B 1 267 ? 6.099 8.475 6.844 1.00 8.90 267 LYS B N 1
ATOM 11307 C CA . LYS B 1 267 ? 7.193 8.161 5.917 1.00 9.51 267 LYS B CA 1
ATOM 11308 C C . LYS B 1 267 ? 8.523 8.672 6.458 1.00 7.78 267 LYS B C 1
ATOM 11309 O O . LYS B 1 267 ? 9.544 8.032 6.254 1.00 8.80 267 LYS B O 1
ATOM 11328 N N . HIS B 1 268 ? 8.529 9.796 7.169 1.00 8.39 268 HIS B N 1
ATOM 11329 C CA . HIS B 1 268 ? 9.770 10.327 7.706 1.00 7.83 268 HIS B CA 1
ATOM 11330 C C . HIS B 1 268 ? 10.274 9.532 8.901 1.00 7.24 268 HIS B C 1
ATOM 11331 O O . HIS B 1 268 ? 11.484 9.354 9.089 1.00 7.48 268 HIS B O 1
ATOM 11344 N N . LEU B 1 269 ? 9.343 9.025 9.705 1.00 7.15 269 LEU B N 1
ATOM 11345 C CA . LEU B 1 269 ? 9.721 8.134 10.795 1.00 7.20 269 LEU B CA 1
ATOM 11346 C C . LEU B 1 269 ? 10.270 6.836 10.234 1.00 7.30 269 LEU B C 1
ATOM 11347 O O . LEU B 1 269 ? 11.238 6.291 10.782 1.00 7.99 269 LEU B O 1
ATOM 11363 N N . ARG B 1 270 ? 9.700 6.356 9.137 1.00 7.12 270 ARG B N 1
ATOM 11364 C CA . ARG B 1 270 ? 10.247 5.169 8.466 1.00 8.83 270 ARG B CA 1
ATOM 11365 C C . ARG B 1 270 ? 11.677 5.405 7.989 1.00 9.11 270 ARG B C 1
ATOM 11366 O O . ARG B 1 270 ? 12.529 4.533 8.106 1.00 7.68 270 ARG B O 1
ATOM 11387 N N . THR B 1 271 ? 11.962 6.593 7.485 1.00 7.87 271 THR B N 1
ATOM 11388 C CA . THR B 1 271 ? 13.320 6.922 7.093 1.00 8.07 271 THR B CA 1
ATOM 11389 C C . THR B 1 271 ? 14.269 6.847 8.280 1.00 7.42 271 THR B C 1
ATOM 11390 O O . THR B 1 271 ? 15.352 6.266 8.186 1.00 8.06 271 THR B O 1
ATOM 11401 N N . VAL B 1 272 ? 13.878 7.422 9.412 1.00 6.88 272 VAL B N 1
ATOM 11402 C CA . VAL B 1 272 ? 14.729 7.325 10.591 1.00 7.26 272 VAL B CA 1
ATOM 11403 C C . VAL B 1 272 ? 14.918 5.856 11.003 1.00 6.19 272 VAL B C 1
ATOM 11404 O O . VAL B 1 272 ? 16.036 5.418 11.304 1.00 7.01 272 VAL B O 1
ATOM 11417 N N . HIS B 1 273 ? 13.838 5.107 11.016 1.00 6.91 273 HIS B N 1
ATOM 11418 C CA . HIS B 1 273 ? 13.863 3.712 11.449 1.00 6.70 273 HIS B CA 1
ATOM 11419 C C . HIS B 1 273 ? 14.801 2.860 10.596 1.00 5.78 273 HIS B C 1
ATOM 11420 O O . HIS B 1 273 ? 15.642 2.101 11.124 1.00 6.99 273 HIS B O 1
ATOM 11433 N N . GLN B 1 274 ? 14.697 2.993 9.278 1.00 7.58 274 GLN B N 1
ATOM 11434 C CA . GLN B 1 274 ? 15.513 2.175 8.382 1.00 7.01 274 GLN B CA 1
ATOM 11435 C C . GLN B 1 274 ? 16.977 2.565 8.466 1.00 8.18 274 GLN B C 1
ATOM 11436 O O . GLN B 1 274 ? 17.839 1.737 8.096 1.00 10.17 274 GLN B O 1
ATOM 11450 N N . ASN B 1 275 ? 17.279 3.782 8.936 1.00 7.86 275 ASN B N 1
ATOM 11451 C CA . ASN B 1 275 ? 18.641 4.231 9.097 1.00 7.61 275 ASN B CA 1
ATOM 11452 C C . ASN B 1 275 ? 19.123 4.214 10.538 1.00 6.81 275 ASN B C 1
ATOM 11453 O O . ASN B 1 275 ? 20.101 4.876 10.871 1.00 9.55 275 ASN B O 1
ATOM 11464 N N . SER B 1 276 ? 18.442 3.461 11.401 1.00 7.14 276 SER B N 1
ATOM 11465 C CA . SER B 1 276 ? 18.871 3.355 12.796 1.00 7.31 276 SER B CA 1
ATOM 11466 C C . SER B 1 276 ? 18.865 1.886 13.215 1.00 10.35 276 SER B C 1
ATOM 11467 O O . SER B 1 276 ? 19.924 1.252 13.187 1.00 16.07 276 SER B O 1
ATOM 11475 N N . VAL B 1 277 ? 17.708 1.314 13.513 1.00 7.70 277 VAL B N 1
ATOM 11476 C CA . VAL B 1 277 ? 17.661 -0.065 13.990 1.00 9.00 277 VAL B CA 1
ATOM 11477 C C . VAL B 1 277 ? 17.293 -1.064 12.894 1.00 7.59 277 VAL B C 1
ATOM 11478 O O . VAL B 1 277 ? 17.667 -2.217 12.999 1.00 7.93 277 VAL B O 1
ATOM 11491 N N . PHE B 1 278 ? 16.592 -0.600 11.853 1.00 6.69 278 PHE B N 1
ATOM 11492 C CA . PHE B 1 278 ? 16.149 -1.387 10.692 1.00 7.66 278 PHE B CA 1
ATOM 11493 C C . PHE B 1 278 ? 15.075 -2.423 11.031 1.00 6.80 278 PHE B C 1
ATOM 11494 O O . PHE B 1 278 ? 14.004 -2.412 10.423 1.00 8.96 278 PHE B O 1
ATOM 11511 N N . HIS B 1 279 ? 15.356 -3.326 11.968 1.00 7.32 279 HIS B N 1
ATOM 11512 C CA . HIS B 1 279 ? 14.374 -4.321 12.415 1.00 7.14 279 HIS B CA 1
ATOM 11513 C C . HIS B 1 279 ? 14.132 -4.179 13.903 1.00 7.42 279 HIS B C 1
ATOM 11514 O O . HIS B 1 279 ? 15.059 -3.852 14.659 1.00 9.43 279 HIS B O 1
ATOM 11527 N N . CYS B 1 280 ? 12.907 -4.467 14.348 1.00 5.87 280 CYS B N 1
ATOM 11528 C CA . CYS B 1 280 ? 12.680 -4.802 15.747 1.00 7.08 280 CYS B CA 1
ATOM 11529 C C . CYS B 1 280 ? 12.739 -6.321 15.895 1.00 7.10 280 CYS B C 1
ATOM 11530 O O . CYS B 1 280 ? 12.536 -7.067 14.927 1.00 7.60 280 CYS B O 1
ATOM 11538 N N . PRO B 1 281 ? 12.999 -6.804 17.112 1.00 6.77 281 PRO B N 1
ATOM 11539 C CA . PRO B 1 281 ? 13.064 -8.250 17.341 1.00 6.44 281 PRO B CA 1
ATOM 11540 C C . PRO B 1 281 ? 11.773 -8.931 16.933 1.00 7.20 281 PRO B C 1
ATOM 11541 O O . PRO B 1 281 ? 10.662 -8.389 17.125 1.00 7.81 281 PRO B O 1
ATOM 11552 N N . THR B 1 282 ? 11.869 -10.131 16.404 1.00 7.06 282 THR B N 1
ATOM 11553 C CA . THR B 1 282 ? 10.698 -10.812 15.878 1.00 6.67 282 THR B CA 1
ATOM 11554 C C . THR B 1 282 ? 9.778 -11.411 16.945 1.00 7.02 282 THR B C 1
ATOM 11555 O O . THR B 1 282 ? 8.550 -11.269 16.864 1.00 8.35 282 THR B O 1
ATOM 11566 N N . GLN B 1 283 ? 10.350 -12.122 17.902 1.00 6.66 283 GLN B N 1
ATOM 11567 C CA . GLN B 1 283 ? 9.553 -12.958 18.781 1.00 7.26 283 GLN B CA 1
ATOM 11568 C C . GLN B 1 283 ? 8.739 -12.153 19.775 1.00 7.43 283 GLN B C 1
ATOM 11569 O O . GLN B 1 283 ? 7.559 -12.463 20.009 1.00 7.85 283 GLN B O 1
ATOM 11583 N N . SER B 1 284 ? 9.315 -11.078 20.317 1.00 6.24 284 SER B N 1
ATOM 11584 C CA . SER B 1 284 ? 8.526 -10.237 21.204 1.00 7.04 284 SER B CA 1
ATOM 11585 C C . SER B 1 284 ? 7.345 -9.609 20.442 1.00 7.15 284 SER B C 1
ATOM 11586 O O . SER B 1 284 ? 6.265 -9.413 21.016 1.00 7.79 284 SER B O 1
ATOM 11594 N N . GLN B 1 285 ? 7.525 -9.266 19.176 1.00 6.59 285 GLN B N 1
ATOM 11595 C CA . GLN B 1 285 ? 6.418 -8.722 18.407 1.00 6.26 285 GLN B CA 1
ATOM 11596 C C . GLN B 1 285 ? 5.317 -9.751 18.272 1.00 7.78 285 GLN B C 1
ATOM 11597 O O . GLN B 1 285 ? 4.149 -9.404 18.384 1.00 8.63 285 GLN B O 1
ATOM 11611 N N . ALA B 1 286 ? 5.666 -11.012 18.017 1.00 7.55 286 ALA B N 1
ATOM 11612 C CA . ALA B 1 286 ? 4.669 -12.067 17.977 1.00 8.24 286 ALA B CA 1
ATOM 11613 C C . ALA B 1 286 ? 3.940 -12.199 19.313 1.00 7.44 286 ALA B C 1
ATOM 11614 O O . ALA B 1 286 ? 2.714 -12.386 19.336 1.00 8.43 286 ALA B O 1
ATOM 11621 N N . ALA B 1 287 ? 4.660 -12.081 20.424 1.00 7.27 287 ALA B N 1
ATOM 11622 C CA . ALA B 1 287 ? 4.036 -12.148 21.720 1.00 6.89 287 ALA B CA 1
ATOM 11623 C C . ALA B 1 287 ? 3.051 -11.019 21.929 1.00 7.38 287 ALA B C 1
ATOM 11624 O O . ALA B 1 287 ? 1.956 -11.222 22.473 1.00 7.60 287 ALA B O 1
ATOM 11631 N N . VAL B 1 288 ? 3.423 -9.815 21.523 1.00 7.27 288 VAL B N 1
ATOM 11632 C CA . VAL B 1 288 ? 2.538 -8.664 21.678 1.00 6.69 288 VAL B CA 1
ATOM 11633 C C . VAL B 1 288 ? 1.294 -8.837 20.809 1.00 7.82 288 VAL B C 1
ATOM 11634 O O . VAL B 1 288 ? 0.190 -8.523 21.250 1.00 8.55 288 VAL B O 1
ATOM 11647 N N . ALA B 1 289 ? 1.443 -9.347 19.584 1.00 7.63 289 ALA B N 1
ATOM 11648 C CA . ALA B 1 289 ? 0.284 -9.578 18.737 1.00 8.97 289 ALA B CA 1
ATOM 11649 C C . ALA B 1 289 ? -0.694 -10.548 19.372 1.00 8.95 289 ALA B C 1
ATOM 11650 O O . ALA B 1 289 ? -1.907 -10.284 19.417 1.00 9.10 289 ALA B O 1
ATOM 11657 N N . GLU B 1 290 ? -0.170 -11.653 19.886 1.00 8.26 290 GLU B N 1
ATOM 11658 C CA . GLU B 1 290 ? -1.002 -12.656 20.535 1.00 7.97 290 GLU B CA 1
ATOM 11659 C C . GLU B 1 290 ? -1.677 -12.075 21.784 1.00 9.03 290 GLU B C 1
ATOM 11660 O O . GLU B 1 290 ? -2.827 -12.410 22.095 1.00 10.62 290 GLU B O 1
ATOM 11672 N N . SER B 1 291 ? -0.967 -11.228 22.528 1.00 8.43 291 SER B N 1
ATOM 11673 C CA . SER B 1 291 ? -1.525 -10.607 23.734 1.00 7.55 291 SER B CA 1
ATOM 11674 C C . SER B 1 291 ? -2.675 -9.658 23.393 1.00 8.36 291 SER B C 1
ATOM 11675 O O . SER B 1 291 ? -3.709 -9.659 24.066 1.00 9.37 291 SER B O 1
ATOM 11683 N N . PHE B 1 292 ? -2.508 -8.859 22.349 1.00 8.18 292 PHE B N 1
ATOM 11684 C CA . PHE B 1 292 ? -3.608 -8.032 21.877 1.00 9.17 292 PHE B CA 1
ATOM 11685 C C . PHE B 1 292 ? -4.781 -8.877 21.398 1.00 9.47 292 PHE B C 1
ATOM 11686 O O . PHE B 1 292 ? -5.927 -8.531 21.657 1.00 12.49 292 PHE B O 1
ATOM 11703 N N . GLU B 1 293 ? -4.517 -9.973 20.701 0.88 9.10 293 GLU B N 1
ATOM 11704 C CA . GLU B 1 293 ? -5.603 -10.842 20.249 0.88 10.04 293 GLU B CA 1
ATOM 11705 C C . GLU B 1 293 ? -6.463 -11.310 21.408 0.88 9.87 293 GLU B C 1
ATOM 11706 O O . GLU B 1 293 ? -7.709 -11.325 21.306 0.88 11.32 293 GLU B O 1
ATOM 11718 N N . ARG B 1 294 ? -5.827 -11.637 22.518 1.00 10.76 294 ARG B N 1
ATOM 11719 C CA . ARG B 1 294 ? -6.514 -12.100 23.714 1.00 11.89 294 ARG B CA 1
ATOM 11720 C C . ARG B 1 294 ? -7.420 -10.988 24.242 1.00 12.05 294 ARG B C 1
ATOM 11721 O O . ARG B 1 294 ? -8.598 -11.222 24.565 1.00 14.12 294 ARG B O 1
ATOM 11742 N N . GLU B 1 295 ? -6.888 -9.771 24.332 1.00 10.38 295 GLU B N 1
ATOM 11743 C CA . GLU B 1 295 ? -7.667 -8.648 24.868 1.00 9.81 295 GLU B CA 1
ATOM 11744 C C . GLU B 1 295 ? -8.753 -8.199 23.913 1.00 12.59 295 GLU B C 1
ATOM 11745 O O . GLU B 1 295 ? -9.831 -7.780 24.358 1.00 13.65 295 GLU B O 1
ATOM 11757 N N . GLN B 1 296 ? -8.518 -8.324 22.615 1.00 12.15 296 GLN B N 1
ATOM 11758 C CA . GLN B 1 296 ? -9.540 -7.962 21.640 1.00 16.07 296 GLN B CA 1
ATOM 11759 C C . GLN B 1 296 ? -10.737 -8.916 21.751 1.00 16.12 296 GLN B C 1
ATOM 11760 O O . GLN B 1 296 ? -11.902 -8.478 21.731 1.00 13.60 296 GLN B O 1
ATOM 11774 N N . LEU B 1 297 ? -10.462 -10.204 21.921 1.00 12.53 297 LEU B N 1
ATOM 11775 C CA . LEU B 1 297 ? -11.517 -11.205 22.020 1.00 15.45 297 LEU B CA 1
ATOM 11776 C C . LEU B 1 297 ? -12.341 -11.024 23.291 1.00 14.79 297 LEU B C 1
ATOM 11777 O O . LEU B 1 297 ? -13.535 -11.337 23.324 1.00 16.02 297 LEU B O 1
ATOM 11793 N N . LEU B 1 298 ? -11.712 -10.523 24.350 1.00 11.95 298 LEU B N 1
ATOM 11794 C CA . LEU B 1 298 ? -12.375 -10.337 25.627 1.00 14.10 298 LEU B CA 1
ATOM 11795 C C . LEU B 1 298 ? -12.692 -8.861 25.883 1.00 10.85 298 LEU B C 1
ATOM 11796 O O . LEU B 1 298 ? -12.893 -8.468 27.035 1.00 12.24 298 LEU B O 1
ATOM 11812 N N . PHE B 1 299 ? -12.769 -8.057 24.827 1.00 12.61 299 PHE B N 1
ATOM 11813 C CA . PHE B 1 299 ? -12.875 -6.610 25.001 1.00 14.11 299 PHE B CA 1
ATOM 11814 C C . PHE B 1 299 ? -14.121 -6.255 25.802 1.00 18.56 299 PHE B C 1
ATOM 11815 O O . PHE B 1 299 ? -15.223 -6.721 25.489 1.00 18.56 299 PHE B O 1
ATOM 11832 N N . ARG B 1 300 ? -13.906 -5.464 26.855 0.99 14.61 300 ARG B N 1
ATOM 11833 C CA . ARG B 1 300 ? -14.945 -5.019 27.792 0.99 17.09 300 ARG B CA 1
ATOM 11834 C C . ARG B 1 300 ? -15.547 -6.124 28.664 0.99 16.59 300 ARG B C 1
ATOM 11835 O O . ARG B 1 300 ? -16.492 -5.870 29.421 0.99 21.89 300 ARG B O 1
ATOM 11856 N N . GLN B 1 301 ? -15.005 -7.339 28.604 1.00 16.83 301 GLN B N 1
ATOM 11857 C CA . GLN B 1 301 ? -15.524 -8.442 29.419 1.00 15.96 301 GLN B CA 1
ATOM 11858 C C . GLN B 1 301 ? -14.835 -8.518 30.792 1.00 23.19 301 GLN B C 1
ATOM 11859 O O . GLN B 1 301 ? -13.702 -8.072 30.948 1.00 17.52 301 GLN B O 1
ATOM 11873 N N . PRO B 1 302 ? -15.507 -9.099 31.797 1.00 22.04 302 PRO B N 1
ATOM 11874 C CA . PRO B 1 302 ? -14.937 -9.056 33.148 1.00 21.16 302 PRO B CA 1
ATOM 11875 C C . PRO B 1 302 ? -13.594 -9.780 33.309 1.00 19.76 302 PRO B C 1
ATOM 11876 O O . PRO B 1 302 ? -12.819 -9.415 34.202 1.00 20.60 302 PRO B O 1
ATOM 11887 N N . SER B 1 303 ? -13.328 -10.782 32.481 1.00 16.89 303 SER B N 1
ATOM 11888 C CA . SER B 1 303 ? -12.077 -11.534 32.581 1.00 18.46 303 SER B CA 1
ATOM 11889 C C . SER B 1 303 ? -10.906 -10.829 31.869 1.00 17.43 303 SER B C 1
ATOM 11890 O O . SER B 1 303 ? -9.770 -11.258 32.001 1.00 19.40 303 SER B O 1
ATOM 11898 N N . SER B 1 304 ? -11.182 -9.771 31.102 1.00 13.68 304 SER B N 1
ATOM 11899 C CA . SER B 1 304 ? -10.124 -9.067 30.370 1.00 9.18 304 SER B CA 1
ATOM 11900 C C . SER B 1 304 ? -9.166 -8.322 31.292 1.00 10.70 304 SER B C 1
ATOM 11901 O O . SER B 1 304 ? -9.537 -7.834 32.347 1.00 11.56 304 SER B O 1
ATOM 11909 N N . TYR B 1 305 ? -7.913 -8.266 30.871 1.00 10.87 305 TYR B N 1
ATOM 11910 C CA . TYR B 1 305 ? -6.881 -7.579 31.630 1.00 9.43 305 TYR B CA 1
ATOM 11911 C C . TYR B 1 305 ? -7.168 -6.091 31.671 1.00 8.63 305 TYR B C 1
ATOM 11912 O O . TYR B 1 305 ? -6.966 -5.464 32.708 1.00 9.35 305 TYR B O 1
ATOM 11930 N N . PHE B 1 306 ? -7.666 -5.525 30.578 1.00 10.08 306 PHE B N 1
ATOM 11931 C CA . PHE B 1 306 ? -7.889 -4.079 30.537 1.00 10.00 306 PHE B CA 1
ATOM 11932 C C . PHE B 1 306 ? -9.079 -3.671 31.442 1.00 10.74 306 PHE B C 1
ATOM 11933 O O . PHE B 1 306 ? -9.200 -2.498 31.822 1.00 12.04 306 PHE B O 1
ATOM 11950 N N . VAL B 1 307 ? -9.927 -4.625 31.814 1.00 11.86 307 VAL B N 1
ATOM 11951 C CA . VAL B 1 307 ? -10.923 -4.377 32.853 1.00 12.59 307 VAL B CA 1
ATOM 11952 C C . VAL B 1 307 ? -10.331 -4.668 34.237 1.00 12.02 307 VAL B C 1
ATOM 11953 O O . VAL B 1 307 ? -10.409 -3.820 35.132 1.00 15.59 307 VAL B O 1
ATOM 11966 N N . GLN B 1 308 ? -9.786 -5.866 34.436 1.00 11.51 308 GLN B N 1
ATOM 11967 C CA . GLN B 1 308 ? -9.376 -6.312 35.765 1.00 11.18 308 GLN B CA 1
ATOM 11968 C C . GLN B 1 308 ? -8.202 -5.524 36.334 1.00 10.97 308 GLN B C 1
ATOM 11969 O O . GLN B 1 308 ? -8.184 -5.171 37.523 1.00 11.56 308 GLN B O 1
ATOM 11983 N N . PHE B 1 309 ? -7.202 -5.251 35.507 1.00 9.93 309 PHE B N 1
ATOM 11984 C CA . PHE B 1 309 ? -5.947 -4.741 36.045 1.00 9.85 309 PHE B CA 1
ATOM 11985 C C . PHE B 1 309 ? -6.055 -3.303 36.593 1.00 9.25 309 PHE B C 1
ATOM 11986 O O . PHE B 1 309 ? -5.600 -3.030 37.709 1.00 9.25 309 PHE B O 1
ATOM 12003 N N . PRO B 1 310 ? -6.684 -2.382 35.847 1.00 10.96 310 PRO B N 1
ATOM 12004 C CA . PRO B 1 310 ? -6.821 -1.048 36.447 1.00 11.40 310 PRO B CA 1
ATOM 12005 C C . PRO B 1 310 ? -7.706 -1.036 37.699 1.00 11.15 310 PRO B C 1
ATOM 12006 O O . PRO B 1 310 ? -7.435 -0.244 38.587 1.00 11.50 310 PRO B O 1
ATOM 12017 N N . GLN B 1 311 ? -8.710 -1.892 37.791 0.85 9.51 311 GLN B N 1
ATOM 12018 C CA . GLN B 1 311 ? -9.494 -1.984 39.012 0.85 10.10 311 GLN B CA 1
ATOM 12019 C C . GLN B 1 311 ? -8.611 -2.430 40.179 0.85 10.20 311 GLN B C 1
ATOM 12020 O O . GLN B 1 311 ? -8.672 -1.876 41.279 0.85 11.46 311 GLN B O 1
ATOM 12034 N N . ALA B 1 312 ? -7.768 -3.433 39.953 1.00 10.87 312 ALA B N 1
ATOM 12035 C CA . ALA B 1 312 ? -6.861 -3.888 41.007 1.00 11.37 312 ALA B CA 1
ATOM 12036 C C . ALA B 1 312 ? -5.877 -2.781 41.393 1.00 9.22 312 ALA B C 1
ATOM 12037 O O . ALA B 1 312 ? -5.619 -2.526 42.571 1.00 11.38 312 ALA B O 1
ATOM 12044 N N . MET B 1 313 ? -5.326 -2.100 40.391 1.00 9.19 313 MET B N 1
ATOM 12045 C CA . MET B 1 313 ? -4.334 -1.090 40.700 1.00 8.12 313 MET B CA 1
ATOM 12046 C C . MET B 1 313 ? -4.958 0.137 41.362 1.00 9.08 313 MET B C 1
ATOM 12047 O O . MET B 1 313 ? -4.288 0.822 42.122 1.00 8.44 313 MET B O 1
ATOM 12061 N N . GLN B 1 314 ? -6.237 0.398 41.097 1.00 8.84 314 GLN B N 1
ATOM 12062 C CA . GLN B 1 314 ? -6.940 1.469 41.803 1.00 9.81 314 GLN B CA 1
ATOM 12063 C C . GLN B 1 314 ? -7.000 1.208 43.308 1.00 8.89 314 GLN B C 1
ATOM 12064 O O . GLN B 1 314 ? -6.853 2.135 44.099 1.00 10.01 314 GLN B O 1
ATOM 12078 N N . ARG B 1 315 ? -7.151 -0.052 43.684 0.86 7.75 315 ARG B N 1
ATOM 12079 C CA . ARG B 1 315 ? -7.119 -0.429 45.097 0.86 9.28 315 ARG B CA 1
ATOM 12080 C C . ARG B 1 315 ? -5.737 -0.231 45.690 0.86 7.29 315 ARG B C 1
ATOM 12081 O O . ARG B 1 315 ? -5.605 0.268 46.793 0.86 8.29 315 ARG B O 1
ATOM 12102 N N . CYS B 1 316 ? -4.697 -0.594 44.945 1.00 8.73 316 CYS B N 1
ATOM 12103 C CA . CYS B 1 316 ? -3.332 -0.300 45.383 1.00 10.10 316 CYS B CA 1
ATOM 12104 C C . CYS B 1 316 ? -3.102 1.194 45.553 1.00 8.71 316 CYS B C 1
ATOM 12105 O O . CYS B 1 316 ? -2.503 1.626 46.538 1.00 9.15 316 CYS B O 1
ATOM 12113 N N . ARG B 1 317 ? -3.550 1.970 44.570 1.00 8.95 317 ARG B N 1
ATOM 12114 C CA . ARG B 1 317 ? -3.500 3.430 44.661 1.00 9.14 317 ARG B CA 1
ATOM 12115 C C . ARG B 1 317 ? -4.149 3.929 45.968 1.00 8.31 317 ARG B C 1
ATOM 12116 O O . ARG B 1 317 ? -3.563 4.713 46.720 1.00 8.77 317 ARG B O 1
ATOM 12137 N N . ASP B 1 318 ? -5.384 3.483 46.209 1.00 8.92 318 ASP B N 1
ATOM 12138 C CA . ASP B 1 318 ? -6.130 3.946 47.392 1.00 7.85 318 ASP B CA 1
ATOM 12139 C C . ASP B 1 318 ? -5.411 3.571 48.686 1.00 9.49 318 ASP B C 1
ATOM 12140 O O . ASP B 1 318 ? -5.333 4.368 49.628 1.00 9.82 318 ASP B O 1
ATOM 12149 N N . HIS B 1 319 ? -4.865 2.368 48.724 1.00 9.03 319 HIS B N 1
ATOM 12150 C CA . HIS B 1 319 ? -4.064 1.907 49.862 1.00 9.88 319 HIS B CA 1
ATOM 12151 C C . HIS B 1 319 ? -2.890 2.849 50.085 1.00 9.99 319 HIS B C 1
ATOM 12152 O O . HIS B 1 319 ? -2.660 3.343 51.192 1.00 10.74 319 HIS B O 1
ATOM 12165 N N . MET B 1 320 ? -2.148 3.140 49.017 1.00 8.89 320 MET B N 1
ATOM 12166 C CA . MET B 1 320 ? -0.969 3.964 49.180 1.00 8.32 320 MET B CA 1
ATOM 12167 C C . MET B 1 320 ? -1.335 5.399 49.604 1.00 9.46 320 MET B C 1
ATOM 12168 O O . MET B 1 3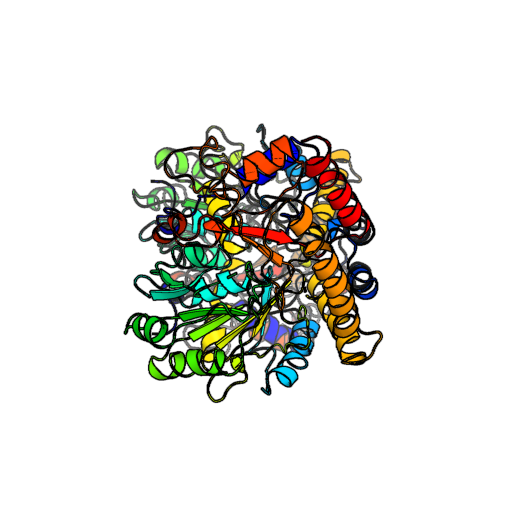20 ? -0.620 6.017 50.404 1.00 8.73 320 MET B O 1
ATOM 12182 N N . ILE B 1 321 ? -2.434 5.923 49.073 1.00 10.18 321 ILE B N 1
ATOM 12183 C CA . ILE B 1 321 ? -2.880 7.270 49.425 1.00 9.62 321 ILE B CA 1
ATOM 12184 C C . ILE B 1 321 ? -3.130 7.363 50.930 1.00 11.19 321 ILE B C 1
ATOM 12185 O O . ILE B 1 321 ? -2.677 8.308 51.592 1.00 12.16 321 ILE B O 1
ATOM 12201 N N A ARG B 1 322 ? -3.839 6.380 51.471 0.44 9.26 322 ARG B N 1
ATOM 12202 N N B ARG B 1 322 ? -3.861 6.389 51.459 0.56 9.17 322 ARG B N 1
ATOM 12203 C CA A ARG B 1 322 ? -4.131 6.360 52.902 0.44 10.32 322 ARG B CA 1
ATOM 12204 C CA B ARG B 1 322 ? -4.135 6.343 52.892 0.56 10.27 322 ARG B CA 1
ATOM 12205 C C A ARG B 1 322 ? -2.857 6.202 53.730 0.44 10.96 322 ARG B C 1
ATOM 12206 C C B ARG B 1 322 ? -2.830 6.248 53.685 0.56 10.75 322 ARG B C 1
ATOM 12207 O O A ARG B 1 322 ? -2.664 6.874 54.740 0.44 12.69 322 ARG B O 1
ATOM 12208 O O B ARG B 1 322 ? -2.585 7.019 54.618 0.56 12.72 322 ARG B O 1
ATOM 12249 N N . SER B 1 323 ? -1.985 5.294 53.315 1.00 10.21 323 SER B N 1
ATOM 12250 C CA . SER B 1 323 ? -0.764 5.021 54.054 1.00 9.54 323 SER B CA 1
ATOM 12251 C C . SER B 1 323 ? 0.163 6.229 54.113 1.00 10.28 323 SER B C 1
ATOM 12252 O O . SER B 1 323 ? 0.682 6.577 55.164 1.00 10.93 323 SER B O 1
ATOM 12261 N N . LEU B 1 324 ? 0.428 6.866 52.973 1.00 8.80 324 LEU B N 1
ATOM 12262 C CA . LEU B 1 324 ? 1.399 7.954 52.942 1.00 9.04 324 LEU B CA 1
ATOM 12263 C C . LEU B 1 324 ? 0.931 9.175 53.750 1.00 11.03 324 LEU B C 1
ATOM 12264 O O . LEU B 1 324 ? 1.722 9.905 54.303 1.00 10.78 324 LEU B O 1
ATOM 12280 N N . GLN B 1 325 ? -0.372 9.386 53.812 1.00 11.19 325 GLN B N 1
ATOM 12281 C CA . GLN B 1 325 ? -0.896 10.459 54.677 1.00 12.34 325 GLN B CA 1
ATOM 12282 C C . GLN B 1 325 ? -0.524 10.278 56.146 1.00 19.68 325 GLN B C 1
ATOM 12283 O O . GLN B 1 325 ? -0.437 11.254 56.898 1.00 15.63 325 GLN B O 1
ATOM 12297 N N . SER B 1 326 ? -0.272 9.045 56.560 1.00 14.12 326 SER B N 1
ATOM 12298 C CA . SER B 1 326 ? -0.053 8.779 57.971 1.00 15.43 326 SER B CA 1
ATOM 12299 C C . SER B 1 326 ? 1.204 9.459 58.495 1.00 16.84 326 SER B C 1
ATOM 12300 O O . SER B 1 326 ? 1.348 9.653 59.696 1.00 17.82 326 SER B O 1
ATOM 12308 N N . VAL B 1 327 ? 2.121 9.834 57.601 1.00 12.65 327 VAL B N 1
ATOM 12309 C CA . VAL B 1 327 ? 3.339 10.507 58.019 1.00 13.89 327 VAL B CA 1
ATOM 12310 C C . VAL B 1 327 ? 3.404 11.956 57.536 1.00 11.63 327 VAL B C 1
ATOM 12311 O O . VAL B 1 327 ? 4.441 12.602 57.653 1.00 15.84 327 VAL B O 1
ATOM 12324 N N . GLY B 1 328 ? 2.291 12.460 57.006 1.00 13.27 328 GLY B N 1
ATOM 12325 C CA . GLY B 1 328 ? 2.190 13.876 56.676 1.00 14.38 328 GLY B CA 1
ATOM 12326 C C . GLY B 1 328 ? 2.467 14.231 55.224 1.00 12.30 328 GLY B C 1
ATOM 12327 O O . GLY B 1 328 ? 2.477 15.416 54.872 1.00 14.71 328 GLY B O 1
ATOM 12331 N N . LEU B 1 329 ? 2.710 13.229 54.378 1.00 11.03 329 LEU B N 1
ATOM 12332 C CA . LEU B 1 329 ? 2.759 13.440 52.943 1.00 12.11 329 LEU B CA 1
ATOM 12333 C C . LEU B 1 329 ? 1.339 13.728 52.461 1.00 12.99 329 LEU B C 1
ATOM 12334 O O . LEU B 1 329 ? 0.374 13.174 53.005 1.00 14.27 329 LEU B O 1
ATOM 12350 N N . LYS B 1 330 ? 1.198 14.603 51.476 0.97 9.87 330 LYS B N 1
ATOM 12351 C CA . LYS B 1 330 ? -0.114 15.002 50.972 0.97 11.92 330 LYS B CA 1
ATOM 12352 C C . LYS B 1 330 ? -0.313 14.532 49.536 0.97 10.21 330 LYS B C 1
ATOM 12353 O O . LYS B 1 330 ? 0.132 15.191 48.596 0.97 9.80 330 LYS B O 1
ATOM 12372 N N . PRO B 1 331 ? -0.969 13.394 49.349 1.00 10.20 331 PRO B N 1
ATOM 12373 C CA . PRO B 1 331 ? -1.127 12.896 47.987 1.00 9.65 331 PRO B CA 1
ATOM 12374 C C . PRO B 1 331 ? -2.055 13.721 47.130 1.00 10.73 331 PRO B C 1
ATOM 12375 O O . PRO B 1 331 ? -3.013 14.320 47.626 1.00 11.07 331 PRO B O 1
ATOM 12386 N N . ILE B 1 332 ? -1.760 13.724 45.832 1.00 9.89 332 ILE B N 1
ATOM 12387 C CA . ILE B 1 332 ? -2.622 14.282 44.795 1.00 9.96 332 ILE B CA 1
ATOM 12388 C C . ILE B 1 332 ? -3.208 13.080 44.062 1.00 9.18 332 ILE B C 1
ATOM 12389 O O . ILE B 1 332 ? -2.455 12.258 43.531 1.00 9.59 332 ILE B O 1
ATOM 12405 N N . ILE B 1 333 ? -4.516 12.898 44.084 1.00 8.26 333 ILE B N 1
ATOM 12406 C CA . ILE B 1 333 ? -5.102 11.670 43.610 1.00 9.04 333 ILE B CA 1
ATOM 12407 C C . ILE B 1 333 ? -5.011 11.623 42.095 1.00 8.54 333 ILE B C 1
ATOM 12408 O O . ILE B 1 333 ? -5.540 12.497 41.437 1.00 9.19 333 ILE B O 1
ATOM 12424 N N . PRO B 1 334 ? -4.320 10.615 41.548 1.00 8.87 334 PRO B N 1
ATOM 12425 C CA . PRO B 1 334 ? -4.214 10.503 40.094 1.00 9.15 334 PRO B CA 1
ATOM 12426 C C . PRO B 1 334 ? -5.407 9.815 39.468 1.00 9.22 334 PRO B C 1
ATOM 12427 O O . PRO B 1 334 ? -5.995 8.904 40.082 1.00 9.86 334 PRO B O 1
ATOM 12438 N N . GLN B 1 335 ? -5.753 10.235 38.252 1.00 8.58 335 GLN B N 1
ATOM 12439 C CA . GLN B 1 335 ? -6.816 9.577 37.496 1.00 9.31 335 GLN B CA 1
ATOM 12440 C C . GLN B 1 335 ? -6.304 8.489 36.572 1.00 8.36 335 GLN B C 1
ATOM 12441 O O . GLN B 1 335 ? -7.076 7.745 36.001 1.00 9.02 335 GLN B O 1
ATOM 12455 N N . GLY B 1 336 ? -4.984 8.384 36.450 1.00 8.76 336 GLY B N 1
ATOM 12456 C CA . GLY B 1 336 ? -4.391 7.364 35.608 1.00 7.61 336 GLY B CA 1
ATOM 12457 C C . GLY B 1 336 ? -2.898 7.253 35.843 1.00 7.28 336 GLY B C 1
ATOM 12458 O O . GLY B 1 336 ? -2.347 7.956 36.659 1.00 7.39 336 GLY B O 1
ATOM 12462 N N . SER B 1 337 ? -2.279 6.371 35.070 1.00 7.85 337 SER B N 1
ATOM 12463 C CA . SER B 1 337 ? -0.843 6.053 35.169 1.00 7.19 337 SER B CA 1
ATOM 12464 C C . SER B 1 337 ? -0.506 5.113 36.334 1.00 8.43 337 SER B C 1
ATOM 12465 O O . SER B 1 337 ? -1.393 4.681 37.097 1.00 7.95 337 SER B O 1
ATOM 12473 N N . TYR B 1 338 ? 0.780 4.780 36.470 1.00 8.46 338 TYR B N 1
ATOM 12474 C CA . TYR B 1 338 ? 1.290 3.985 37.598 1.00 7.28 338 TYR B CA 1
ATOM 12475 C C . TYR B 1 338 ? 1.542 4.791 38.863 1.00 7.37 338 TYR B C 1
ATOM 12476 O O . TYR B 1 338 ? 1.934 4.236 39.886 1.00 8.98 338 TYR B O 1
ATOM 12494 N N . PHE B 1 339 ? 1.379 6.101 38.778 1.00 7.55 339 PHE B N 1
ATOM 12495 C CA . PHE B 1 339 ? 2.015 7.013 39.699 1.00 7.26 339 PHE B CA 1
ATOM 12496 C C . PHE B 1 339 ? 1.070 7.945 40.438 1.00 7.70 339 PHE B C 1
ATOM 12497 O O . PHE B 1 339 ? 0.003 8.334 39.919 1.00 8.14 339 PHE B O 1
ATOM 12514 N N . LEU B 1 340 ? 1.509 8.347 41.621 1.00 7.71 340 LEU B N 1
ATOM 12515 C CA . LEU B 1 340 ? 0.920 9.508 42.276 1.00 7.87 340 LEU B CA 1
ATOM 12516 C C . LEU B 1 340 ? 2.048 10.374 42.796 1.00 10.09 340 LEU B C 1
ATOM 12517 O O . LEU B 1 340 ? 3.164 9.886 43.038 1.00 10.64 340 LEU B O 1
ATOM 12533 N N . ILE B 1 341 ? 1.788 11.662 42.922 1.00 8.41 341 ILE B N 1
ATOM 12534 C CA . ILE B 1 341 ? 2.728 12.549 43.572 1.00 7.85 341 ILE B CA 1
ATOM 12535 C C . ILE B 1 341 ? 2.190 12.970 44.924 1.00 7.64 341 ILE B C 1
ATOM 12536 O O . ILE B 1 341 ? 0.975 13.035 45.129 1.00 8.98 341 ILE B O 1
ATOM 12552 N N . THR B 1 342 ? 3.107 13.229 45.844 1.00 7.72 342 THR B N 1
ATOM 12553 C CA . THR B 1 342 ? 2.749 13.818 47.134 1.00 7.21 342 THR B CA 1
ATOM 12554 C C . THR B 1 342 ? 3.431 15.141 47.317 1.00 8.12 342 THR B C 1
ATOM 12555 O O . THR B 1 342 ? 4.625 15.290 47.029 1.00 9.66 342 THR B O 1
ATOM 12566 N N . ASP B 1 343 ? 2.682 16.116 47.803 1.00 8.84 343 ASP B N 1
ATOM 12567 C CA . ASP B 1 343 ? 3.242 17.403 48.190 1.00 8.41 343 ASP B CA 1
ATOM 12568 C C . ASP B 1 343 ? 4.000 17.220 49.497 1.00 9.62 343 ASP B C 1
ATOM 12569 O O . ASP B 1 343 ? 3.486 16.611 50.437 1.00 10.50 343 ASP B O 1
ATOM 12578 N N . ILE B 1 344 ? 5.225 17.722 49.544 1.00 9.81 344 ILE B N 1
ATOM 12579 C CA . ILE B 1 344 ? 6.074 17.670 50.735 1.00 10.24 344 ILE B CA 1
ATOM 12580 C C . ILE B 1 344 ? 6.315 19.065 51.337 1.00 9.89 344 ILE B C 1
ATOM 12581 O O . ILE B 1 344 ? 7.247 19.258 52.100 1.00 11.22 344 ILE B O 1
ATOM 12597 N N A SER B 1 345 ? 5.488 20.033 50.957 0.56 10.47 345 SER B N 1
ATOM 12598 N N B SER B 1 345 ? 5.491 20.037 50.963 0.44 10.61 345 SER B N 1
ATOM 12599 C CA A SER B 1 345 ? 5.602 21.400 51.491 0.56 12.44 345 SER B CA 1
ATOM 12600 C CA B SER B 1 345 ? 5.635 21.402 51.492 0.44 12.42 345 SER B CA 1
ATOM 12601 C C A SER B 1 345 ? 5.670 21.459 53.022 0.56 12.42 345 SER B C 1
ATOM 12602 C C B SER B 1 345 ? 5.652 21.480 53.025 0.44 12.50 345 SER B C 1
ATOM 12603 O O A SER B 1 345 ? 6.394 22.279 53.586 0.56 13.72 345 SER B O 1
ATOM 12604 O O B SER B 1 345 ? 6.328 22.337 53.591 0.44 13.49 345 SER B O 1
ATOM 12619 N N . ASP B 1 346 ? 4.909 20.612 53.700 1.00 12.84 346 ASP B N 1
ATOM 12620 C CA . ASP B 1 346 ? 4.905 20.626 55.159 1.00 13.03 346 ASP B CA 1
ATOM 12621 C C . ASP B 1 346 ? 6.276 20.226 55.691 1.00 14.03 346 ASP B C 1
ATOM 12622 O O . ASP B 1 346 ? 6.726 20.733 56.719 1.00 16.03 346 ASP B O 1
ATOM 12632 N N . PHE B 1 347 ? 6.966 19.340 54.972 1.00 12.37 347 PHE B N 1
ATOM 12633 C CA . PHE B 1 347 ? 8.294 18.916 55.370 1.00 11.51 347 PHE B CA 1
ATOM 12634 C C . PHE B 1 347 ? 9.284 20.025 55.117 1.00 12.49 347 PHE B C 1
ATOM 12635 O O . PHE B 1 347 ? 10.185 20.255 55.927 1.00 14.57 347 PHE B O 1
ATOM 12652 N N . LYS B 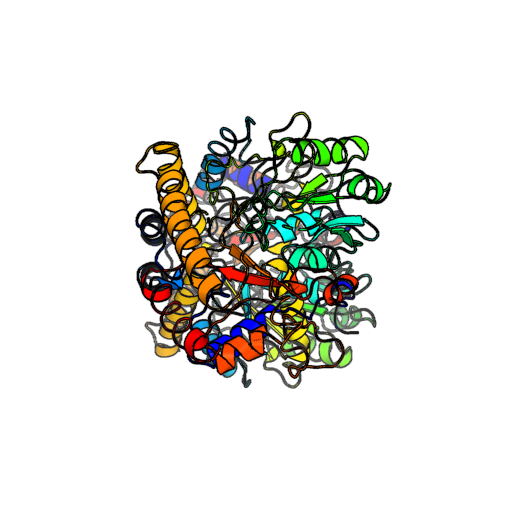1 348 ? 9.129 20.725 53.994 1.00 12.41 348 LYS B N 1
ATOM 12653 C CA . LYS B 1 348 ? 10.017 21.827 53.692 1.00 12.28 348 LYS B CA 1
ATOM 12654 C C . LYS B 1 348 ? 9.895 22.915 54.771 1.00 13.83 348 LYS B C 1
ATOM 12655 O O . LYS B 1 348 ? 10.895 23.519 55.149 1.00 16.21 348 LYS B O 1
ATOM 12674 N N . ARG B 1 349 ? 8.678 23.149 55.256 1.00 13.29 349 ARG B N 1
ATOM 12675 C CA . ARG B 1 349 ? 8.460 24.122 56.339 1.00 14.68 349 ARG B CA 1
ATOM 12676 C C . ARG B 1 349 ? 9.093 23.683 57.658 1.00 17.35 349 ARG B C 1
ATOM 12677 O O . ARG B 1 349 ? 9.744 24.483 58.334 1.00 18.58 349 ARG B O 1
ATOM 12698 N N . LYS B 1 350 ? 8.924 22.416 58.014 0.90 14.55 350 LYS B N 1
ATOM 12699 C CA . LYS B 1 350 ? 9.377 21.924 59.314 0.90 14.49 350 LYS B CA 1
ATOM 12700 C C . LYS B 1 350 ? 10.846 21.528 59.320 0.90 19.23 350 LYS B C 1
ATOM 12701 O O . LYS B 1 350 ? 11.494 21.533 60.364 0.90 22.51 350 LYS B O 1
ATOM 12720 N N A MET B 1 351 ? 11.375 21.220 58.138 0.54 17.11 351 MET B N 1
ATOM 12721 N N B MET B 1 351 ? 11.362 21.165 58.154 0.46 17.08 351 MET B N 1
ATOM 12722 C CA A MET B 1 351 ? 12.706 20.643 57.999 0.54 17.39 351 MET B CA 1
ATOM 12723 C CA B MET B 1 351 ? 12.724 20.677 58.035 0.46 17.17 351 MET B CA 1
ATOM 12724 C C A MET B 1 351 ? 13.440 21.261 56.794 0.54 18.99 351 MET B C 1
ATOM 12725 C C B MET B 1 351 ? 13.329 21.275 56.773 0.46 18.93 351 MET B C 1
ATOM 12726 O O A MET B 1 351 ? 13.892 20.554 55.885 0.54 16.33 351 MET B O 1
ATOM 12727 O O B MET B 1 351 ? 13.552 20.567 55.790 0.46 16.54 351 MET B O 1
ATOM 12754 N N . PRO B 1 352 ? 13.578 22.596 56.784 1.00 15.65 352 PRO B N 1
ATOM 12755 C CA . PRO B 1 352 ? 14.073 23.290 55.590 1.00 18.49 352 PRO B CA 1
ATOM 12756 C C . PRO B 1 352 ? 15.522 23.006 55.219 1.00 16.05 352 PRO B C 1
ATOM 12757 O O . PRO B 1 352 ? 15.872 23.187 54.044 1.00 19.80 352 PRO B O 1
ATOM 12768 N N . ASP B 1 353 ? 16.342 22.579 56.184 1.00 17.97 353 ASP B N 1
ATOM 12769 C CA . ASP B 1 353 ? 17.798 22.613 56.025 1.00 25.27 353 ASP B CA 1
ATOM 12770 C C . ASP B 1 353 ? 18.465 21.268 55.780 1.00 29.54 353 ASP B C 1
ATOM 12771 O O . ASP B 1 353 ? 19.488 20.951 56.383 1.00 33.44 353 ASP B O 1
ATOM 12780 N N . LEU B 1 354 ? 17.921 20.496 54.858 1.00 21.23 354 LEU B N 1
ATOM 12781 C CA . LEU B 1 354 ? 18.529 19.225 54.500 1.00 19.21 354 LEU B CA 1
ATOM 12782 C C . LEU B 1 354 ? 19.815 19.438 53.718 1.00 18.56 354 LEU B C 1
ATOM 12783 O O . LEU B 1 354 ? 19.930 20.399 52.962 1.00 30.86 354 LEU B O 1
ATOM 12799 N N . PRO B 1 355 ? 20.783 18.524 53.878 1.00 26.47 355 PRO B N 1
ATOM 12800 C CA . PRO B 1 355 ? 22.056 18.673 53.166 1.00 33.11 355 PRO B CA 1
ATOM 12801 C C . PRO B 1 355 ? 21.919 18.421 51.668 1.00 28.79 355 PRO B C 1
ATOM 12802 O O . PRO B 1 355 ? 21.124 17.563 51.253 1.00 26.32 355 PRO B O 1
ATOM 12813 N N . GLY B 1 356 ? 22.702 19.150 50.878 0.00 0.00 356 GLY B N 1
ATOM 12814 C CA . GLY B 1 356 ? 22.702 18.992 49.436 0.00 0.00 356 GLY B CA 1
ATOM 12815 C C . GLY B 1 356 ? 23.642 19.961 48.746 0.00 0.00 356 GLY B C 1
ATOM 12816 O O . GLY B 1 356 ? 24.252 20.817 49.388 0.00 0.00 356 GLY B O 1
ATOM 12820 N N . ALA B 1 357 ? 23.754 19.823 47.429 0.00 0.00 357 ALA B N 1
ATOM 12821 C CA . ALA B 1 357 ? 24.650 20.655 46.634 0.00 0.00 357 ALA B CA 1
ATOM 12822 C C . ALA B 1 357 ? 24.026 22.014 46.334 0.00 0.00 357 ALA B C 1
ATOM 12823 O O . ALA B 1 357 ? 22.876 22.274 46.689 0.00 0.00 357 ALA B O 1
ATOM 12830 N N . VAL B 1 358 ? 24.800 22.876 45.679 0.00 0.00 358 VAL B N 1
ATOM 12831 C CA . VAL B 1 358 ? 24.325 24.193 45.269 0.00 0.00 358 VAL B CA 1
ATOM 12832 C C . VAL B 1 358 ? 23.120 24.060 44.347 0.00 0.00 358 VAL B C 1
ATOM 12833 O O . VAL B 1 358 ? 23.138 23.276 43.397 0.00 0.00 358 VAL B O 1
ATOM 12846 N N . ASP B 1 359 ? 22.076 24.828 44.640 0.00 0.00 359 ASP B N 1
ATOM 12847 C CA . ASP B 1 359 ? 20.870 24.860 43.817 0.00 0.00 359 ASP B CA 1
ATOM 12848 C C . ASP B 1 359 ? 20.220 23.485 43.658 0.00 0.00 359 ASP B C 1
ATOM 12849 O O . ASP B 1 359 ? 19.421 23.277 42.746 0.00 0.00 359 ASP B O 1
ATOM 12858 N N . GLU B 1 360 ? 20.558 22.549 44.541 1.00 30.00 360 GLU B N 1
ATOM 12859 C CA . GLU B 1 360 ? 19.904 21.241 44.537 1.00 24.64 360 GLU B CA 1
ATOM 12860 C C . GLU B 1 360 ? 18.503 21.409 45.110 1.00 18.92 360 GLU B C 1
ATOM 12861 O O . GLU B 1 360 ? 18.355 21.807 46.263 1.00 19.84 360 GLU B O 1
ATOM 12873 N N . PRO B 1 361 ? 17.465 21.133 44.301 1.00 17.48 361 PRO B N 1
ATOM 12874 C CA . PRO B 1 361 ? 16.117 21.379 44.810 1.00 14.26 361 PRO B CA 1
ATOM 12875 C C . PRO B 1 361 ? 15.774 20.540 46.034 1.00 13.04 361 PRO B C 1
ATOM 12876 O O . PRO B 1 361 ? 16.289 19.440 46.241 1.00 13.52 361 PRO B O 1
ATOM 12887 N N . TYR B 1 362 ? 14.886 21.102 46.853 1.00 12.08 362 TYR B N 1
ATOM 12888 C CA . TYR B 1 362 ? 14.532 20.507 48.123 1.00 11.77 362 TYR B CA 1
ATOM 12889 C C . TYR B 1 362 ? 14.074 19.059 47.958 1.00 10.94 362 TYR B C 1
ATOM 12890 O O . TYR B 1 362 ? 14.476 18.197 48.734 1.00 12.10 362 TYR B O 1
ATOM 12908 N N . ASP B 1 363 ? 13.251 18.793 46.944 1.00 9.95 363 ASP B N 1
ATOM 12909 C CA . ASP B 1 363 ? 12.745 17.439 46.761 1.00 10.27 363 ASP B CA 1
ATOM 12910 C C . ASP B 1 363 ? 13.819 16.384 46.554 1.00 9.96 363 ASP B C 1
ATOM 12911 O O . ASP B 1 363 ? 13.691 15.283 47.070 1.00 9.69 363 ASP B O 1
ATOM 12920 N N . ARG B 1 364 ? 14.888 16.734 45.867 1.00 9.94 364 ARG B N 1
ATOM 12921 C CA . ARG B 1 364 ? 15.982 15.794 45.670 1.00 9.96 364 ARG B CA 1
ATOM 12922 C C . ARG B 1 364 ? 16.667 15.513 47.005 1.00 11.04 364 ARG B C 1
ATOM 12923 O O . ARG B 1 364 ? 17.009 14.377 47.313 1.00 12.06 364 ARG B O 1
ATOM 12944 N N A ARG B 1 365 ? 16.847 16.566 47.800 0.48 10.38 365 ARG B N 1
ATOM 12945 N N B ARG B 1 365 ? 16.838 16.560 47.810 0.52 10.35 365 ARG B N 1
ATOM 12946 C CA A ARG B 1 365 ? 17.442 16.426 49.120 0.48 12.37 365 ARG B CA 1
ATOM 12947 C CA B ARG B 1 365 ? 17.452 16.404 49.119 0.52 12.41 365 ARG B CA 1
ATOM 12948 C C A ARG B 1 365 ? 16.532 15.609 50.031 0.48 10.93 365 ARG B C 1
ATOM 12949 C C B ARG B 1 365 ? 16.533 15.615 50.048 0.52 10.95 365 ARG B C 1
ATOM 12950 O O A ARG B 1 365 ? 16.998 14.761 50.798 0.48 13.03 365 ARG B O 1
ATOM 12951 O O B ARG B 1 365 ? 16.992 14.792 50.844 0.52 12.95 365 ARG B O 1
ATOM 12992 N N . PHE B 1 366 ? 15.232 15.860 49.945 1.00 10.25 366 PHE B N 1
ATOM 12993 C CA . PHE B 1 366 ? 14.263 15.144 50.746 1.00 10.00 366 PHE B CA 1
ATOM 12994 C C . PHE B 1 366 ? 14.245 13.641 50.412 1.00 9.77 366 PHE B C 1
ATOM 12995 O O . PHE B 1 366 ? 14.178 12.803 51.297 1.00 10.93 366 PHE B O 1
ATOM 13013 N N . VAL B 1 367 ? 14.263 13.295 49.132 1.00 9.61 367 VAL B N 1
ATOM 13014 C CA . VAL B 1 367 ? 14.272 11.885 48.740 1.00 10.58 367 VAL B CA 1
ATOM 13015 C C . VAL B 1 367 ? 15.514 11.189 49.297 1.00 9.96 367 VAL B C 1
ATOM 13016 O O . VAL B 1 367 ? 15.420 10.066 49.781 1.00 11.03 367 VAL B O 1
ATOM 13029 N N . LYS B 1 368 ? 16.661 11.853 49.249 0.96 10.43 368 LYS B N 1
ATOM 13030 C CA . LYS B 1 368 ? 17.871 11.242 49.784 0.96 11.81 368 LYS B CA 1
ATOM 13031 C C . LYS B 1 368 ? 17.726 11.023 51.290 0.96 12.69 368 LYS B C 1
ATOM 13032 O O . LYS B 1 368 ? 18.049 9.955 51.796 0.96 13.32 368 LYS B O 1
ATOM 13051 N N . TRP B 1 369 ? 17.195 12.017 52.001 1.00 11.95 369 TRP B N 1
ATOM 13052 C CA . TRP B 1 369 ? 16.910 11.884 53.419 1.00 12.87 369 TRP B CA 1
ATOM 13053 C C . TRP B 1 369 ? 15.940 10.735 53.704 1.00 10.81 369 TRP B C 1
ATOM 13054 O O . TRP B 1 369 ? 16.119 9.956 54.648 1.00 13.14 369 TRP B O 1
ATOM 13075 N N . MET B 1 370 ? 14.879 10.642 52.913 1.00 10.69 370 MET B N 1
ATOM 13076 C CA . MET B 1 370 ? 13.861 9.641 53.133 1.00 11.68 370 MET B CA 1
ATOM 13077 C C . MET B 1 370 ? 14.418 8.232 52.888 1.00 10.68 370 MET B C 1
ATOM 13078 O O . MET B 1 370 ? 14.081 7.289 53.612 1.00 10.65 370 MET B O 1
ATOM 13092 N N . ILE B 1 371 ? 15.254 8.078 51.868 1.00 10.32 371 ILE B N 1
ATOM 13093 C CA . ILE B 1 371 ? 15.853 6.766 51.588 1.00 11.40 371 ILE B CA 1
ATOM 13094 C C . ILE B 1 371 ? 16.728 6.354 52.760 1.00 11.66 371 ILE B C 1
ATOM 13095 O O . ILE B 1 371 ? 16.582 5.243 53.269 1.00 14.65 371 ILE B O 1
ATOM 13111 N N . LYS B 1 372 ? 17.612 7.247 53.203 0.92 11.89 372 LYS B N 1
ATOM 13112 C CA . LYS B 1 372 ? 18.594 6.892 54.229 0.92 14.08 372 LYS B CA 1
ATOM 13113 C C . LYS B 1 372 ? 17.959 6.683 55.601 0.92 16.05 372 LYS B C 1
ATOM 13114 O O . LYS B 1 372 ? 18.382 5.807 56.367 0.92 18.79 372 LYS B O 1
ATOM 13133 N N . ASN B 1 373 ? 16.933 7.459 55.913 1.00 13.70 373 ASN B N 1
ATOM 13134 C CA . ASN B 1 373 ? 16.398 7.485 57.266 1.00 15.04 373 ASN B CA 1
ATOM 13135 C C . ASN B 1 373 ? 15.119 6.707 57.432 1.00 16.37 373 ASN B C 1
ATOM 13136 O O . ASN B 1 373 ? 14.837 6.216 58.525 1.00 17.09 373 ASN B O 1
ATOM 13147 N N . LYS B 1 374 ? 14.324 6.616 56.365 1.00 14.58 374 LYS B N 1
ATOM 13148 C CA . LYS B 1 374 ? 13.013 5.987 56.451 1.00 13.39 374 LYS B CA 1
ATOM 13149 C C . LYS B 1 374 ? 12.849 4.745 55.596 1.00 11.23 374 LYS B C 1
ATOM 13150 O O . LYS B 1 374 ? 11.874 4.045 55.756 1.00 12.57 374 LYS B O 1
ATOM 13169 N N . GLY B 1 375 ? 13.764 4.479 54.673 1.00 11.62 375 GLY B N 1
ATOM 13170 C CA . GLY B 1 375 ? 13.696 3.251 53.892 1.00 12.24 375 GLY B CA 1
ATOM 13171 C C . GLY B 1 375 ? 12.633 3.228 52.795 1.00 11.12 375 GLY B C 1
ATOM 13172 O O . GLY B 1 375 ? 12.180 2.143 52.411 1.00 11.00 375 GLY B O 1
ATOM 13176 N N . LEU B 1 376 ? 12.243 4.405 52.306 1.00 10.74 376 LEU B N 1
ATOM 13177 C CA . LEU B 1 376 ? 11.295 4.502 51.198 1.00 10.55 376 LEU B CA 1
ATOM 13178 C C . LEU B 1 376 ? 11.953 5.285 50.070 1.00 9.05 376 LEU B C 1
ATOM 13179 O O . LEU B 1 376 ? 12.618 6.290 50.317 1.00 10.25 376 LEU B O 1
ATOM 13195 N N . VAL B 1 377 ? 11.796 4.782 48.841 1.00 8.99 377 VAL B N 1
ATOM 13196 C CA . VAL B 1 377 ? 12.251 5.465 47.642 1.00 9.34 377 VAL B CA 1
ATOM 13197 C C . VAL B 1 377 ? 11.076 6.112 46.920 1.00 8.75 377 VAL B C 1
ATOM 13198 O O . VAL B 1 377 ? 10.036 5.487 46.725 1.00 9.70 377 VAL B O 1
ATOM 13211 N N . ALA B 1 378 ? 11.271 7.372 46.524 1.00 9.14 378 ALA B N 1
ATOM 13212 C CA . ALA B 1 378 ? 10.389 8.059 45.588 1.00 8.97 378 ALA B CA 1
ATOM 13213 C C . ALA B 1 378 ? 11.281 8.815 44.612 1.00 8.58 378 ALA B C 1
ATOM 13214 O O . ALA B 1 378 ? 12.487 8.882 44.830 1.00 10.84 378 ALA B O 1
ATOM 13221 N N . ILE B 1 379 ? 10.705 9.360 43.540 1.00 8.38 379 ILE B N 1
ATOM 13222 C CA . ILE B 1 379 ? 11.458 10.155 42.568 1.00 7.50 379 ILE B CA 1
ATOM 13223 C C . ILE B 1 379 ? 11.160 11.635 42.783 1.00 8.58 379 ILE B C 1
ATOM 13224 O O . ILE B 1 379 ? 9.993 12.023 42.825 1.00 8.55 379 ILE B O 1
ATOM 13240 N N . PRO B 1 380 ? 12.192 12.479 42.918 1.00 7.65 380 PRO B N 1
ATOM 13241 C CA . PRO B 1 380 ? 11.923 13.912 43.051 1.00 8.43 380 PRO B CA 1
ATOM 13242 C C . PRO B 1 380 ? 11.286 14.435 41.767 1.00 8.24 380 PRO B C 1
ATOM 13243 O O . PRO B 1 380 ? 11.792 14.186 40.665 1.00 8.96 380 PRO B O 1
ATOM 13254 N N . VAL B 1 381 ? 10.173 15.129 41.905 1.00 7.89 381 VAL B N 1
ATOM 13255 C CA . VAL B 1 381 ? 9.416 15.603 40.752 1.00 8.62 381 VAL B CA 1
ATOM 13256 C C . VAL B 1 381 ? 10.108 16.714 39.979 1.00 9.37 381 VAL B C 1
ATOM 13257 O O . VAL B 1 381 ? 9.798 16.936 38.800 1.00 8.46 381 VAL B O 1
ATOM 13270 N N . SER B 1 382 ? 11.098 17.361 40.581 1.00 8.92 382 SER B N 1
ATOM 13271 C CA . SER B 1 382 ? 11.831 18.409 39.876 1.00 9.80 382 SER B CA 1
ATOM 13272 C C . SER B 1 382 ? 12.579 17.855 38.656 1.00 10.13 382 SER B C 1
ATOM 13273 O O . SER B 1 382 ? 12.922 18.634 37.762 1.00 9.98 382 SER B O 1
ATOM 13281 N N . ILE B 1 383 ? 12.818 16.548 38.600 1.00 8.81 383 ILE B N 1
ATOM 13282 C CA . ILE B 1 383 ? 13.424 15.913 37.426 1.00 10.54 383 ILE B CA 1
ATOM 13283 C C . ILE B 1 383 ? 12.546 16.076 36.190 1.00 9.43 383 ILE B C 1
ATOM 13284 O O . ILE B 1 383 ? 13.041 16.005 35.059 1.00 11.07 383 ILE B O 1
ATOM 13300 N N . PHE B 1 384 ? 11.251 16.318 36.389 1.00 9.15 384 PHE B N 1
ATOM 13301 C CA . PHE B 1 384 ? 10.263 16.437 35.314 1.00 7.36 384 PHE B CA 1
ATOM 13302 C C . PHE B 1 384 ? 9.923 17.906 34.982 1.00 7.99 384 PHE B C 1
ATOM 13303 O O . PHE B 1 384 ? 8.882 18.186 34.370 1.00 8.57 384 PHE B O 1
ATOM 13320 N N . TYR B 1 385 ? 10.817 18.812 35.371 1.00 8.31 385 TYR B N 1
ATOM 13321 C CA . TYR B 1 385 ? 10.656 20.246 35.115 1.00 8.37 385 TYR B CA 1
ATOM 13322 C C . TYR B 1 385 ? 11.904 20.808 34.456 1.00 9.65 385 TYR B C 1
ATOM 13323 O O . TYR B 1 385 ? 13.028 20.325 34.687 1.00 9.75 385 TYR B O 1
ATOM 13341 N N . SER B 1 386 ? 11.709 21.823 33.625 1.00 9.37 386 SER B N 1
ATOM 13342 C CA . SER B 1 386 ? 12.807 22.605 33.111 1.00 10.34 386 SER B CA 1
ATOM 13343 C C . SER B 1 386 ? 13.566 23.205 34.281 1.00 11.01 386 SER B C 1
ATOM 13344 O O . SER B 1 386 ? 12.989 23.516 35.324 1.00 9.92 386 SER B O 1
ATOM 13352 N N . VAL B 1 387 ? 14.874 23.367 34.118 1.00 12.93 387 VAL B N 1
ATOM 13353 C CA . VAL B 1 387 ? 15.695 23.858 35.220 1.00 15.02 387 VAL B CA 1
ATOM 13354 C C . VAL B 1 387 ? 15.186 25.184 35.813 1.00 14.78 387 VAL B C 1
ATOM 13355 O O . VAL B 1 387 ? 15.079 25.300 37.043 1.00 13.65 387 VAL B O 1
ATOM 13368 N N . PRO B 1 388 ? 14.802 26.160 34.974 1.00 12.14 388 PRO B N 1
ATOM 13369 C CA . PRO B 1 388 ? 14.336 27.434 35.545 1.00 13.83 388 PRO B CA 1
ATOM 13370 C C . PRO B 1 388 ? 13.079 27.305 36.402 1.00 16.11 388 PRO B C 1
ATOM 13371 O O . PRO B 1 388 ? 12.790 28.195 37.193 1.00 17.71 388 PRO B O 1
ATOM 13382 N N . HIS B 1 389 ? 12.326 26.220 36.245 1.00 12.22 389 HIS B N 1
ATOM 13383 C CA . HIS B 1 389 ? 11.100 26.032 37.014 1.00 11.61 389 HIS B CA 1
ATOM 13384 C C . HIS B 1 389 ? 11.275 25.111 38.217 1.00 9.65 389 HIS B C 1
ATOM 13385 O O . HIS B 1 389 ? 10.329 24.931 38.978 1.00 11.53 389 HIS B O 1
ATOM 13398 N N . GLN B 1 390 ? 12.461 24.542 38.396 1.00 11.44 390 GLN B N 1
ATOM 13399 C CA . GLN B 1 390 ? 12.644 23.553 39.455 1.00 12.09 390 GLN B CA 1
ATOM 13400 C C . GLN B 1 390 ? 12.579 24.179 40.849 1.00 14.13 390 GLN B C 1
ATOM 13401 O O . GLN B 1 390 ? 12.171 23.522 41.807 1.00 15.00 390 GLN B O 1
ATOM 13415 N N . LYS B 1 391 ? 12.945 25.448 40.973 0.88 12.65 391 LYS B N 1
ATOM 13416 C CA . LYS B 1 391 ? 12.898 26.087 42.284 0.88 15.53 391 LYS B CA 1
ATOM 13417 C C . LYS B 1 391 ? 11.450 26.251 42.740 0.88 15.20 391 LYS B C 1
ATOM 13418 O O . LYS B 1 391 ? 11.123 25.996 43.903 0.88 16.55 391 LYS B O 1
ATOM 13437 N N . HIS B 1 392 ? 10.561 26.613 41.834 1.00 12.21 392 HIS B N 1
ATOM 13438 C CA . HIS B 1 392 ? 9.160 26.722 42.202 1.00 12.51 392 HIS B CA 1
ATOM 13439 C C . HIS B 1 392 ? 8.535 25.351 42.425 1.00 13.43 392 HIS B C 1
ATOM 13440 O O . HIS B 1 392 ? 7.764 25.167 43.365 1.00 13.59 392 HIS B O 1
ATOM 13453 N N . PHE B 1 393 ? 8.853 24.394 41.554 1.00 10.97 393 PHE B N 1
ATOM 13454 C CA . PHE B 1 393 ? 8.276 23.060 41.619 1.00 10.51 393 PHE B CA 1
ATOM 13455 C C . PHE B 1 393 ? 9.257 22.100 42.296 1.00 10.47 393 PHE B C 1
ATOM 13456 O O . PHE B 1 393 ? 9.694 21.101 41.719 1.00 11.67 393 PHE B O 1
ATOM 13473 N N . ASP B 1 394 ? 9.589 22.428 43.544 1.00 10.71 394 ASP B N 1
ATOM 13474 C CA . ASP B 1 394 ? 10.633 21.740 44.299 1.00 9.34 394 ASP B CA 1
ATOM 13475 C C . ASP B 1 394 ? 10.075 20.908 45.453 1.00 9.61 394 ASP B C 1
ATOM 13476 O O . ASP B 1 394 ? 10.840 20.445 46.285 1.00 10.25 394 ASP B O 1
ATOM 13485 N N . HIS B 1 395 ? 8.754 20.761 45.515 1.00 9.25 395 HIS B N 1
ATOM 13486 C CA . HIS B 1 395 ? 8.095 20.258 46.723 1.00 8.64 395 HIS B CA 1
ATOM 13487 C C . HIS B 1 395 ? 7.116 19.118 46.429 1.00 8.27 395 HIS B C 1
ATOM 13488 O O . HIS B 1 395 ? 6.152 18.901 47.165 1.00 9.19 395 HIS B O 1
ATOM 13501 N N . TYR B 1 396 ? 7.404 18.337 45.386 1.00 8.28 396 TYR B N 1
ATOM 13502 C CA . TYR B 1 396 ? 6.642 17.129 45.081 1.00 7.89 396 TYR B CA 1
ATOM 13503 C C . TYR B 1 396 ? 7.564 15.929 44.882 1.00 9.38 396 TYR B C 1
ATOM 13504 O O . TYR B 1 396 ? 8.687 16.069 44.396 1.00 8.22 396 TYR B O 1
ATOM 13522 N N . ILE B 1 397 ? 7.072 14.745 45.245 1.00 7.85 397 ILE B N 1
ATOM 13523 C CA . ILE B 1 397 ? 7.800 13.507 44.972 1.00 7.92 397 ILE B CA 1
ATOM 13524 C C . ILE B 1 397 ? 6.841 12.481 44.396 1.00 7.10 397 ILE B C 1
ATOM 13525 O O . ILE B 1 397 ? 5.652 12.512 44.694 1.00 8.24 397 ILE B O 1
ATOM 13541 N N . ARG B 1 398 ? 7.356 11.612 43.538 1.00 7.58 398 ARG B N 1
ATOM 13542 C CA . ARG B 1 398 ? 6.544 10.643 42.804 1.00 6.42 398 ARG B CA 1
ATOM 13543 C C . ARG B 1 398 ? 6.701 9.247 43.360 1.00 7.47 398 ARG B C 1
ATOM 13544 O O . ARG B 1 398 ? 7.834 8.750 43.499 1.00 8.20 398 ARG B O 1
ATOM 13565 N N . PHE B 1 399 ? 5.571 8.612 43.668 1.00 7.15 399 PHE B N 1
ATOM 13566 C CA . PHE B 1 399 ? 5.532 7.221 44.109 1.00 6.90 399 PHE B CA 1
ATOM 13567 C C . PHE B 1 399 ? 4.851 6.374 43.051 1.00 8.26 399 PHE B C 1
ATOM 13568 O O . PHE B 1 399 ? 3.963 6.850 42.334 1.00 9.57 399 PHE B O 1
ATOM 13585 N N . CYS B 1 400 ? 5.222 5.103 42.990 1.00 7.51 400 CYS B N 1
ATOM 13586 C CA . CYS B 1 400 ? 4.590 4.153 42.099 1.00 7.37 400 CYS B CA 1
ATOM 13587 C C . CYS B 1 400 ? 3.806 3.150 42.933 1.00 8.12 400 CYS B C 1
ATOM 13588 O O . CYS B 1 400 ? 4.381 2.526 43.822 1.00 9.83 400 CYS B O 1
ATOM 13596 N N . PHE B 1 401 ? 2.498 2.987 42.671 1.00 7.73 401 PHE B N 1
ATOM 13597 C CA . PHE B 1 401 ? 1.648 2.104 43.481 1.00 8.55 401 PHE B CA 1
ATOM 13598 C C . PHE B 1 401 ? 1.340 0.800 42.765 1.00 8.35 401 PHE B C 1
ATOM 13599 O O . PHE B 1 401 ? 0.614 -0.034 43.305 1.00 8.78 401 PHE B O 1
ATOM 13616 N N . VAL B 1 402 ? 1.897 0.604 41.567 1.00 9.31 402 VAL B N 1
ATOM 13617 C CA . VAL B 1 402 ? 1.679 -0.635 40.810 1.00 9.72 402 VAL B CA 1
ATOM 13618 C C . VAL B 1 402 ? 2.703 -1.646 41.313 1.00 10.85 402 VAL B C 1
ATOM 13619 O O . VAL B 1 402 ? 3.800 -1.829 40.765 1.00 11.73 402 VAL B O 1
ATOM 13632 N N . LYS B 1 403 ? 2.320 -2.280 42.416 1.00 9.41 403 LYS B N 1
ATOM 13633 C CA . LYS B 1 403 ? 3.245 -3.034 43.238 1.00 10.59 403 LYS B CA 1
ATOM 13634 C C . LYS B 1 403 ? 2.551 -4.229 43.816 1.00 10.33 403 LYS B C 1
ATOM 13635 O O . LYS B 1 403 ? 1.328 -4.233 44.007 1.00 11.20 403 LYS B O 1
ATOM 13654 N N . ASP B 1 404 ? 3.359 -5.242 44.094 1.00 10.70 404 ASP B N 1
ATOM 13655 C CA . ASP B 1 404 ? 2.892 -6.435 44.769 1.00 11.99 404 ASP B CA 1
ATOM 13656 C C . ASP B 1 404 ? 2.316 -6.086 46.132 1.00 12.13 404 ASP B C 1
ATOM 13657 O O . ASP B 1 404 ? 2.795 -5.187 46.804 1.00 11.73 404 ASP B O 1
ATOM 13666 N N . GLU B 1 405 ? 1.281 -6.805 46.540 0.90 11.32 405 GLU B N 1
ATOM 13667 C CA . GLU B 1 405 ? 0.713 -6.603 47.861 0.90 12.79 405 GLU B CA 1
ATOM 13668 C C . GLU B 1 405 ? 1.749 -6.769 48.982 0.90 12.54 405 GLU B C 1
ATOM 13669 O O . GLU B 1 405 ? 1.673 -6.099 50.013 0.90 11.89 405 GLU B O 1
ATOM 13681 N N . ALA B 1 406 ? 2.730 -7.635 48.784 1.00 13.21 406 ALA B N 1
ATOM 13682 C CA . ALA B 1 406 ? 3.802 -7.759 49.772 1.00 11.43 406 ALA B CA 1
ATOM 13683 C C . ALA B 1 406 ? 4.666 -6.500 49.854 1.00 11.41 406 ALA B C 1
ATOM 13684 O O . ALA B 1 406 ? 5.187 -6.141 50.922 1.00 11.94 406 ALA B O 1
ATOM 13691 N N . THR B 1 407 ? 4.841 -5.821 48.724 1.00 12.56 407 THR B N 1
ATOM 13692 C CA . THR B 1 407 ? 5.593 -4.566 48.707 1.00 10.92 407 THR B CA 1
ATOM 13693 C C . THR B 1 407 ? 4.821 -3.474 49.452 1.00 9.06 407 THR B C 1
ATOM 13694 O O . THR B 1 407 ? 5.408 -2.695 50.197 1.00 8.94 407 THR B O 1
ATOM 13705 N N . LEU B 1 408 ? 3.519 -3.413 49.237 1.00 10.70 408 LEU B N 1
ATOM 13706 C CA . LEU B 1 408 ? 2.723 -2.436 49.979 1.00 9.48 408 LEU B CA 1
ATOM 13707 C C . LEU B 1 408 ? 2.728 -2.730 51.472 1.00 10.92 408 LEU B C 1
ATOM 13708 O O . LEU B 1 408 ? 2.720 -1.812 52.265 1.00 11.05 408 LEU B O 1
ATOM 13724 N N . GLN B 1 409 ? 2.758 -4.002 51.851 1.00 10.95 409 GLN B N 1
ATOM 13725 C CA . GLN B 1 409 ? 2.886 -4.357 53.266 1.00 11.04 409 GLN B CA 1
ATOM 13726 C C . GLN B 1 409 ? 4.215 -3.879 53.817 1.00 11.04 409 GLN B C 1
ATOM 13727 O O . GLN B 1 409 ? 4.260 -3.293 54.894 1.00 10.59 409 GLN B O 1
ATOM 13741 N N . ALA B 1 410 ? 5.299 -4.101 53.071 1.00 10.29 410 ALA B N 1
ATOM 13742 C CA . ALA B 1 410 ? 6.602 -3.621 53.487 1.00 10.22 410 ALA B CA 1
ATOM 13743 C C . ALA B 1 410 ? 6.643 -2.090 53.604 1.00 10.93 410 ALA B C 1
ATOM 13744 O O . ALA B 1 410 ? 7.278 -1.554 54.509 1.00 11.47 410 ALA B O 1
ATOM 13751 N N . MET B 1 411 ? 5.974 -1.385 52.689 1.00 9.84 411 MET B N 1
ATOM 13752 C CA . MET B 1 411 ? 5.820 0.070 52.806 1.00 8.70 411 MET B CA 1
ATOM 13753 C C . MET B 1 411 ? 5.180 0.471 54.146 1.00 9.42 411 MET B C 1
ATOM 13754 O O . MET B 1 411 ? 5.689 1.331 54.843 1.00 10.27 411 MET B O 1
ATOM 13768 N N . ASP B 1 412 ? 4.095 -0.211 54.498 1.00 9.85 412 ASP B N 1
ATOM 13769 C CA . ASP B 1 412 ? 3.390 0.080 55.735 1.00 10.51 412 ASP B CA 1
ATOM 13770 C C . ASP B 1 412 ? 4.295 -0.198 56.932 1.00 11.51 412 ASP B C 1
ATOM 13771 O O . ASP B 1 412 ? 4.221 0.525 57.930 1.00 11.59 412 ASP B O 1
ATOM 13780 N N . GLU B 1 413 ? 5.161 -1.201 56.854 0.83 10.55 413 GLU B N 1
ATOM 13781 C CA . GLU B 1 413 ? 6.101 -1.442 57.941 0.83 9.69 413 GLU B CA 1
ATOM 13782 C C . GLU B 1 413 ? 7.073 -0.297 58.104 0.83 11.80 413 GLU B C 1
ATOM 13783 O O . GLU B 1 413 ? 7.354 0.134 59.229 0.83 11.55 413 GLU B O 1
ATOM 13795 N N . LYS B 1 414 ? 7.579 0.236 56.991 1.00 10.33 414 LYS B N 1
ATOM 13796 C CA . LYS B 1 414 ? 8.442 1.402 57.072 1.00 10.29 414 LYS B CA 1
ATOM 13797 C C . LYS B 1 414 ? 7.694 2.607 57.654 1.00 9.98 414 LYS B C 1
ATOM 13798 O O . LYS B 1 414 ? 8.238 3.392 58.417 1.00 11.79 414 LYS B O 1
ATOM 13817 N N . LEU B 1 415 ? 6.438 2.759 57.273 1.00 10.03 415 LEU B N 1
ATOM 13818 C CA . LEU B 1 415 ? 5.665 3.890 57.769 1.00 11.15 415 LEU B CA 1
ATOM 13819 C C . LEU B 1 415 ? 5.381 3.784 59.274 1.00 12.85 415 LEU B C 1
ATOM 13820 O O . LEU B 1 415 ? 5.365 4.794 59.947 1.00 12.59 415 LEU B O 1
ATOM 13836 N N A ARG B 1 416 ? 5.170 2.563 59.764 0.36 12.37 416 ARG B N 1
ATOM 13837 N N B ARG B 1 416 ? 5.152 2.577 59.776 0.64 12.20 416 ARG B N 1
ATOM 13838 C CA A ARG B 1 416 ? 5.018 2.306 61.194 0.36 11.83 416 ARG B CA 1
ATOM 13839 C CA B ARG B 1 416 ? 5.021 2.374 61.209 0.64 12.04 416 ARG B CA 1
ATOM 13840 C C A ARG B 1 416 ? 6.252 2.796 61.926 0.36 13.60 416 ARG B C 1
ATOM 13841 C C B ARG B 1 416 ? 6.269 2.876 61.902 0.64 13.56 416 ARG B C 1
ATOM 13842 O O A ARG B 1 416 ? 6.149 3.454 62.961 0.36 13.77 416 ARG B O 1
ATOM 13843 O O B ARG B 1 416 ? 6.198 3.607 62.897 0.64 14.23 416 ARG B O 1
ATOM 13884 N N . LYS B 1 417 ? 7.423 2.469 61.389 0.81 12.54 417 LYS B N 1
ATOM 13885 C CA . LYS B 1 417 ? 8.673 2.841 62.007 0.84 12.80 417 LYS B CA 1
ATOM 13886 C C . LYS B 1 417 ? 8.874 4.352 61.957 0.76 17.54 417 LYS B C 1
ATOM 13887 O O . LYS B 1 417 ? 9.267 4.946 62.944 0.69 19.07 417 LYS B O 1
ATOM 13907 N N . TRP B 1 418 ? 8.541 4.976 60.827 1.00 15.79 418 TRP B N 1
ATOM 13908 C CA . TRP B 1 418 ? 8.635 6.413 60.663 1.00 16.47 418 TRP B CA 1
ATOM 13909 C C . TRP B 1 418 ? 7.865 7.115 61.781 1.00 19.85 418 TRP B C 1
ATOM 13910 O O . TRP B 1 418 ? 8.387 7.983 62.437 1.00 20.68 418 TRP B O 1
ATOM 13931 N N . LYS B 1 419 ? 6.629 6.727 62.017 0.00 0.00 419 LYS B N 1
ATOM 13932 C CA . LYS B 1 419 ? 5.869 7.421 63.035 0.00 0.00 419 LYS B CA 1
ATOM 13933 C C . LYS B 1 419 ? 6.291 7.039 64.447 0.00 0.00 419 LYS B C 1
ATOM 13934 O O . LYS B 1 419 ? 6.566 7.903 65.279 0.00 0.00 419 LYS B O 1
ATOM 13953 N N . VAL B 1 420 ? 6.335 5.740 64.710 0.00 0.00 420 VAL B N 1
ATOM 13954 C CA . VAL B 1 420 ? 6.434 5.241 66.075 0.00 0.00 420 VAL B CA 1
ATOM 13955 C C . VAL B 1 420 ? 7.856 5.311 66.636 0.00 0.00 420 VAL B C 1
ATOM 13956 O O . VAL B 1 420 ? 8.037 5.509 67.838 0.00 0.00 420 VAL B O 1
ATOM 13969 N N . GLU B 1 421 ? 8.857 5.159 65.773 0.00 0.00 421 GLU B N 1
ATOM 13970 C CA . GLU B 1 421 ? 10.252 5.251 66.202 0.00 0.00 421 GLU B CA 1
ATOM 13971 C C . GLU B 1 421 ? 10.794 6.675 66.046 0.00 0.00 421 GLU B C 1
ATOM 13972 O O . GLU B 1 421 ? 12.005 6.896 66.094 0.00 0.00 421 GLU B O 1
ATOM 13984 N N . LEU B 1 422 ? 9.888 7.634 65.866 0.00 0.00 422 LEU B N 1
ATOM 13985 C CA . LEU B 1 422 ? 10.252 9.045 65.753 0.00 0.00 422 LEU B CA 1
ATOM 13986 C C . LEU B 1 422 ? 10.043 9.751 67.087 0.00 0.00 422 LEU B C 1
ATOM 13987 O O . LEU B 1 422 ? 9.359 9.236 67.973 0.00 0.00 422 LEU B O 1
#

CATH classification: 3.90.1150.10 (+1 more: 3.40.640.10)

Secondary structure (DSSP, 8-state):
--S-GGGTT----SHHHHHHHHHTSS-EE---SS-SSPPPHHHHHHHHHHHHS-GGGGS---TT--HHHHHHHHHHHHHHHT----TTTSEEEESHHHHHHHHHHHHH--TT-EEEEEES--TTHHHHHHHTT-EEEEEE-B----BGGGSB--HHHHHHH--TTEEEEEEESSPTTT-----HHHHHHHHHHHHHHT-EEEEE-TTTT-B-TTPPP--GGGSTTTGGGEEEEEE----S-GGG--EEEE--HHHHHHHHHHHHTTT----HHHHHHHHHHHHHHHHTTTSTTSHHHHHHHHHHHHHHHHHHHHHTTT-EEEBPSBSSEEEEE-HHHHHHSTT----TT--HHHHHHHHHHHHH-EE-EEGGGGS-HHHHTTS-SEEEEE----HHHHHHHHHHHHHHHHT-/--S-GGGTT----SSHHHHHHHHHS--EE---SS-SSPPPHHHHHHHHHHHSS-GGGGS---TT--HHHHHHHHHHHHHHHT----HHHHEEEESHHHHHHHHHHHHH--TT-EEEEEES--TTHHHHHHHTT-EEEEEE-B---BGGGSB--HHHHHHH--TTEEEEEEESSPTTT-----HHHHHHHHHHHHHHT-EEEEE-TTTT-B-TT-----GGGSTTTGGGEEEEEE----S-GGG--EEEE--HHHHHHHHHHHHTTT----HHHHHHHHHHHHHHHHTTT-TTSHHHHHHHHHHHHHHHHHHHHHTTT-EEEB-SBSSEEEEE-HHHHHH-------TT--HHHHHHHHHHHHH-EE-EEGGGGS-HHHHTTT-SEEEEE----HHHHHHHHHHHHHHHHT-

Organism: Homo sapiens (NCBI:txid9606)

B-factor: mean 14.34, std 7.6, range [2.56, 85.5]

GO terms:
  GO:0016212 L-kynurenine:2-oxoglutarate transaminase activity (F, IDA)
  GO:0070189 kynurenine metabolic process (P, IDA)
  GO:0016212 L-kynurenine:2-oxoglutarate transaminase activity (F, EXP)
  GO:0047316 L-glutamine:phenylpyruvate transaminase activity (F, EXP)
  GO:0042803 protein homodimerization activity (F, IPI)
  GO:0005829 cytosol (C, TAS)
  GO:0047804 cysteine-S-conjugate beta-lyase activity (F, IDA)
  GO:0005739 mitochondrion (C, HTP)
  GO:0005515 protein binding (F, IPI)
  GO:0005829 cytosol (C, IDA)

Solvent-accessible surface area: 29861 Å² total

Foldseek 3Di:
DPDDPLCPPPPDDDPVVQCVLLVPFQFQEQADQFEPDDFDPLLVVLLVCLVPDDPCLQDFDAQQARVLLLVLCQVVVCVVLVHNFDSVQFKGKAQFLVRVLLLLLLLFAAAAAEEEEEPLADQVNVSSNSSRNYDYFYFYFCAVFAALQRRDRDLVRVLVSDDLRHAEYEAEPVGPPAQAHDDPVNLVSVVVSCVVNVYAYEYECAFQLQFDDPDHHDDSCSDPPRQARYKYKYGLVVRSVNVLRMMMIGGGNVRVVSSSVSSCVPVSGDRRSSSSSSSSLSVVCVVCPPHCPHCSNPVSVVLVVLLVLVCVLVPLLPWRWHHHRGGQKIKTFQVVVCVVPVDQDDDVVDFPQVSVQSCCCHPLRYHWAFSLSSDDSVCSNVRRGMTMGGRSYDPVSSVVVNVSSVVSSVVD/DPDDPLCPPVVDDQCPVQVVLLVVFQFLEQADQFEPDDFDPLLVVLLVCLVVDDVCLQDFDAQQARVLLLVLCQVVVCVVLVHRFDSVQFKGKAQFLVRVLLLLLLLFAAAAAEEEEEPLADQVNQSSNSSRNYDYFYFYQCALAALQNRDRDLVSVLVRDDLRHAEYEAEPVGPPAQAHDDPVRLVSVVVSCVVNVHAYEYEDAFQLFFDDPDHHDDSCSDPPRQARYKYKYGLVVRSVNVLRMMMIGGGNVSVVSSSVSSCVPVSGDRRSSSSSSSSLSVVCVVQPPHCVHCSNPVNVVLVVLQVLVCVLVVLLPWSWHRHRGGQKIKTFQVVVCVVPVDADDDPLPFPQVSVQSVCCVPQRYHWAQSLSSDDSVCCNVSRGMTMGGRSYDPVSSVVVSVSSCCSPVVD

Radius of gyration: 27.6 Å; Cα contacts (8 Å, |Δi|>4): 1845; chains: 2; bounding box: 65×62×90 Å

Sequence (823 aa):
QLQARRLDGIDYNPWVEFVKLASEHDVVNLGQGFPDFPPPDFAVVEAFQHAVSGDFMLNQYTKTFGYPPLTKILASSFFGEELLGQEIDPLRRNVLVTVGGYYGALFTAFQALVDEGDEVIIIEPFFDCYEPMTMMMMAGGRRPVFVSLKPELGSSSSNWQLDPMMELAGKFTSRRTKALVLNTPNNPLGKVFSREEELELVASSLCQQHDVVCITTDEVYQWMVYDGHQHISIASLPGMWERTLTIGSAGTFSATGWKVGWVVLGPDHIMMKHLRTVHQNSVFHCPTQSQAAVAESFEREQLLFRQPSSYFVQFPQAMQRCRDHMIRSLQSVGLKPIIPQGSYFLITDISSDFKRRKMMMPDLPGAVDEPYDRRRRFVKWMIKNKGLVAIPVSIFYSVPHQKHFDHYIRFCFVKKDEATLQQAMDEEKLRRKWKVELQLQARRLDGIDYNPWVEFVKLASEHDVVNLGQGFPDFPPPDFAVEAFQHAVVSSGDFMLNQYTKTFGYPPLTKILASSFFGELLGQEIDDPLRRNVLVTVGGYYGALFTAFQALVDEEGDEVIIIEPFFDDCYEPMTMMMMAGGRRPVFVSLKKPLGSSSSNWQLDPMELAGKFTSRRTKALVLNTPNNPLGKVFSREEELELVASSLCQQHDVVCITDEVYQWMVYDGHQHISIASLPGMWEERTLTIGSAGTFSATGWKVGWVLGPDHIMKHLRTVHQNSVFHCPTQSQAAVAESFEREQLLFRQPSSYFVQFPQAMQRCRDHMIRRSLQSVGLKPIIPQGSYFLITDISSDFKRKMMPDLPGAVDEPYDRRRFVKWMIKNKGLVAIPVSIFYSVPHQKHFDHYIRFCFVKDEATLQAMDEKLRRKWKVEL

InterPro domains:
  IPR004839 Aminotransferase, class I/classII, large domain [PF00155] (29-409)
  IPR015421 Pyridoxal phosphate-dependent transferase, major domain [G3DSA:3.40.640.10] (44-301)
  IPR015422 Pyridoxal phosphate-dependent transferase, small domain [G3DSA:3.90.1150.10] (18-415)
  IPR015424 Pyridoxal phosphate-dependent transferase [SSF53383] (7-418)
  IPR051326 Kynurenine--oxoglutarate transaminase [PTHR43807] (4-419)